Protein AF-A0A5B7V9J6-F1 (afdb_monomer)

pLDDT: mean 78.28, std 14.12, range [23.72, 97.31]

Secondary structure (DSSP, 8-state):
--GGGG--HHHHTSEEEEE---S-HHHHHH-HHHHHHHHTHHHHHHHTT--GGGEEEE-TTTT----TT---HHHHHHHHHHHTT-EEEEE-SSGGGSSSSHHHHHHHHHHHHHTT-EEE-SS-EE-TTSHHHHHHHHHHHHHHHHHHHHHHHHHHHHHHHHHHTT----PPPTTEEE-TT--EEE-S-HHHHHHHHHHHHHHHHH--HHHHHHHTTT--EEEE--SGGGTT-EEEE---HHHHHHHHT-GGGGT-EEES-EEEEEEE-TTS-EEEEEEEPPGGG-SEEETTSS--SS-HHHHHHHHHHHHHT-GGGT-----SSS-TTTTTEEETTT-PBPEEEEETTTEEEEE--HHHHTT---TT--EEEHHHHHHHHHHHHHHHTSHHHHHHHHHHHHHHHHHHHHHHHHHHHHHHHHHHHHHHHHHHHHTS-TT-HHHHHHHHHHHHHHHHHHHHHHHHHHHHHHT---PPPHHHHHHHHHHHHHHHT-TTS-HHHHHHHHHHHEEEEEEE--S-TTEEEEEEEETTS-EEEEEEEPPPPHHHHTSPPHHHHHHHHHHTTTS-HHHHHHHHHHTT-B-TTSPBP-HHHHHHHHHHTT------PPTTEEEHHHHHHHHTS-HHHHHHHHHTTSS--EEPTTS-EEEE--HHHHHHHHHHHHT-TT---------PPPTTEEEHHHHHHHHTS-HHHHHHHHHTTSS--EE-TTS-EEEE--HHHHHHHHHHHT-GGG-----TT-SPPP--TTEEEHHHHHHHHT--HHHHHHHHHTT-S-EEE-TTS-EEEE--HHHHHHHHHHHTSTT---SS-TT-SPPPHHHHTTTEEEHHHHHHHHTS-HHHHHHHHHTTSS--EEPTTS-EEEE--HHHHHHHHHHHHTSTT--------------

Solvent-accessible surface area (backbone atoms only — not comparable to full-atom values): 51611 Å² total; per-residue (Å²): 130,82,40,65,84,75,63,47,72,74,29,48,77,26,30,36,37,34,57,45,80,46,74,30,55,66,46,63,72,75,42,56,70,70,53,48,63,52,60,51,49,56,58,52,45,39,74,76,60,34,56,74,89,42,51,45,79,39,53,79,42,51,39,56,70,67,61,93,88,58,86,54,63,36,62,51,51,51,52,49,39,30,67,72,45,50,27,14,30,42,37,28,77,50,58,64,62,71,42,93,44,74,67,59,36,51,51,50,55,54,38,24,39,76,38,65,21,31,41,32,34,82,90,43,55,35,47,53,82,40,69,65,43,41,52,51,50,52,49,48,33,54,49,54,54,48,50,53,49,51,52,52,48,51,53,53,47,53,50,49,53,33,43,70,73,67,69,54,85,68,92,68,60,76,54,44,41,68,50,97,89,62,49,66,38,67,38,87,50,62,71,44,44,51,57,54,46,48,50,53,50,45,28,69,77,69,64,35,57,65,56,36,36,59,74,38,65,98,44,75,35,76,40,60,36,89,58,73,99,48,47,74,42,80,43,75,39,77,64,44,58,69,53,45,52,52,54,60,69,38,56,54,46,25,7,24,48,72,45,66,44,58,44,83,47,78,44,75,44,99,87,70,48,73,46,76,45,79,43,78,51,61,77,94,65,38,79,32,75,40,75,74,68,33,80,41,84,41,49,60,66,54,42,53,50,42,47,52,47,54,53,47,57,32,55,89,80,70,28,50,57,69,51,81,57,84,49,54,54,52,62,36,30,28,32,53,58,76,71,45,68,27,43,72,44,79,50,86,89,89,38,40,28,38,28,54,47,64,40,57,75,69,71,64,56,54,96,56,60,61,68,45,53,28,64,78,49,36,52,59,51,50,50,52,53,53,59,63,44,29,59,71,50,47,50,53,52,50,53,54,50,46,53,51,49,53,52,47,54,52,51,44,54,52,30,52,54,45,31,55,50,28,48,52,51,23,57,51,29,46,54,55,37,74,68,50,61,85,85,46,54,72,59,43,54,55,32,45,54,52,21,52,55,26,47,51,52,23,52,53,30,48,51,52,34,50,54,51,59,72,66,61,79,85,77,76,62,64,67,62,50,48,54,49,36,67,44,39,67,61,49,65,74,32,88,88,48,49,48,30,56,54,26,49,59,50,54,71,50,37,61,37,35,28,44,40,64,52,88,56,83,54,45,44,37,37,37,39,32,33,71,88,69,52,75,49,77,47,81,44,75,50,77,75,50,72,70,62,41,60,38,71,43,67,71,57,53,51,52,49,55,70,46,22,59,84,45,54,52,63,56,51,28,54,50,36,57,75,69,70,47,53,40,42,78,73,40,78,61,40,48,67,52,48,51,50,51,27,63,77,68,70,46,66,65,52,75,90,52,56,97,57,35,37,45,52,65,54,51,15,61,76,65,31,41,60,47,67,57,50,50,51,28,46,76,69,70,75,38,73,61,51,70,48,98,87,70,50,56,36,26,70,55,48,75,67,55,52,50,52,52,50,53,54,37,75,75,31,98,84,57,68,63,74,79,90,78,78,40,70,78,53,93,59,44,42,43,49,62,58,52,16,64,75,72,74,49,64,49,69,59,57,54,48,36,39,73,70,65,76,38,71,68,47,68,27,61,82,71,44,52,29,28,72,57,51,76,65,56,52,49,51,53,52,57,53,64,74,45,57,91,81,62,72,82,86,66,84,65,86,66,82,60,79,95,51,93,52,50,30,22,52,54,54,50,12,62,75,69,75,48,56,46,67,55,50,52,43,35,41,74,72,71,76,41,68,66,46,75,44,99,87,73,40,55,39,26,69,46,51,73,66,60,50,51,52,50,53,57,51,71,67,42,98,78,61,91,54,104,61,67,67,43,76,62,82,64,58,68,80,49,45,74,73,44,28,40,27,48,55,53,53,15,60,78,66,60,50,59,44,69,59,51,53,50,34,40,74,72,65,76,38,73,65,48,74,44,90,93,63,30,46,38,26,77,53,54,85,69,51,57,57,53,49,48,57,54,47,72,72,39,98,82,67,68,80,75,79,74,85,69,88,79,80,80,89,134

Foldseek 3Di:
DACLVLQDPLLQVAAEEQEDDDAAPVCVVPVVVNRVVSVCVLVVVVVSPHDSVRYHYQCQHPRDNDDPPDDDPSLVVVLVCLQVLRHSEYEDQQLLVSDPDPVSSVSSLVSCQVSNHWYDHPVHIATSVDPVSVVVSNVSNVVVVVVVVVVVVVVVVVQVVCLQVVNRDDDDFQQWDQDPVRAIAGDPDPVSLVLLLLLLVQCVVVLDLVVSLVVCVVHWHWDADCDDPRHGPIDTHRDDSVNSVVSLQDCVLQVKRFDPQKDWDWDQDPVRDIDIDIDGDDPVPGPHIHGNSYDHSDHPVSSVVSVVSVVLVPVVNLHFALDAAQQLQGSQEAAQVPRHAWHWDADPPRWIKTAPVVCVVVVNDDPQGGMATRCQPVVVLLVVLLVCLALVNVVVVVVVVVVVQVVLVVQLVVLVVQLVVLVVQLVVLVVVLVPDDPVPVVVNVVSVVSNVVSVVSNVVSVVSSVVSVVPRDDDDDPVVSSVCSVCVVVQLPDPPQGSSNSSVSSVVFWNHKYFHGDPDPQKIWIWTATPVRDIDIDIGGGPDDPCRLQDADPVLLVLLLVCFQPDQLQVSLVVCVVVVHAGSPRHRDDSVNSVVSCVVVVRHHHPPEDVQWDFLVVLCVLLQWDSVVSVVCPVVVVFDFDADPVRTTTGRDDPVSSVSVNVVQVVDPPTDRNDDDFAAQDVQKDFLVVLCVVLVHDSVVVVVCVVVVVFDWDQGRVRTTIGRDDPVSNVVVNVVVVVCVVDDPDDAAPDWDDDDPFKTFLVRLCVVLVHDSQLSVVCVVVVNWDWDQDPVRTIITGDDPVSSVVVNVQVLDLDRPGPDDQQRHWDPPVLVVQQKGTLVVLCVLLQHDSVVSVVCCVVVVFDWDQDPSRYIIGRHDPVVSVVVNVVLVPDPPDDHPDDPDPDDDDD

Structure (mmCIF, N/CA/C/O backbone):
data_AF-A0A5B7V9J6-F1
#
_entry.id   AF-A0A5B7V9J6-F1
#
loop_
_atom_site.group_PDB
_atom_site.id
_atom_site.type_symbol
_atom_site.label_atom_id
_atom_site.label_alt_id
_atom_site.label_comp_id
_atom_site.label_asym_id
_atom_site.label_entity_id
_atom_site.label_seq_id
_atom_site.pdbx_PDB_ins_code
_atom_site.Cartn_x
_atom_site.Cartn_y
_atom_site.Cartn_z
_atom_site.occupancy
_atom_site.B_iso_or_equiv
_atom_site.auth_seq_id
_atom_site.auth_comp_id
_atom_site.auth_asym_id
_atom_site.auth_atom_id
_atom_site.pdbx_PDB_model_num
ATOM 1 N N . MET A 1 1 ? -3.932 -2.310 69.032 1.00 41.50 1 MET A N 1
ATOM 2 C CA . MET A 1 1 ? -2.794 -2.583 69.937 1.00 41.50 1 MET A CA 1
ATOM 3 C C . MET A 1 1 ? -1.685 -1.616 69.567 1.00 41.50 1 MET A C 1
ATOM 5 O O . MET A 1 1 ? -1.246 -1.648 68.427 1.00 41.50 1 MET A O 1
ATOM 9 N N . ASN A 1 2 ? -1.311 -0.705 70.468 1.00 54.72 2 ASN A N 1
ATOM 10 C CA . ASN A 1 2 ? -0.288 0.308 70.199 1.00 54.72 2 ASN A CA 1
ATOM 11 C C . ASN A 1 2 ? 1.069 -0.374 69.979 1.00 54.72 2 ASN A C 1
ATOM 13 O O . ASN A 1 2 ? 1.673 -0.850 70.934 1.00 54.72 2 ASN A O 1
ATOM 17 N N . GLY A 1 3 ? 1.572 -0.378 68.742 1.00 65.38 3 GLY A N 1
ATOM 18 C CA . GLY A 1 3 ? 2.911 -0.872 68.383 1.00 65.38 3 GLY A CA 1
ATOM 19 C C . GLY A 1 3 ? 4.073 -0.052 68.965 1.00 65.38 3 GLY A C 1
ATOM 20 O O . GLY A 1 3 ? 5.215 -0.245 68.569 1.00 65.38 3 GLY A O 1
ATOM 21 N N . LEU A 1 4 ? 3.796 0.848 69.917 1.00 71.50 4 LEU A N 1
ATOM 22 C CA . LEU A 1 4 ? 4.775 1.673 70.628 1.00 71.50 4 LEU A CA 1
ATOM 23 C C . LEU A 1 4 ? 5.828 0.834 71.362 1.00 71.50 4 LEU A C 1
ATOM 25 O O . LEU A 1 4 ? 6.969 1.264 71.465 1.00 71.50 4 LEU A O 1
ATOM 29 N N . SER A 1 5 ? 5.472 -0.371 71.823 1.00 78.94 5 SER A N 1
ATOM 30 C CA . SER A 1 5 ? 6.415 -1.296 72.469 1.00 78.94 5 SER A CA 1
ATOM 31 C C . SER A 1 5 ? 7.465 -1.875 71.515 1.00 78.94 5 SER A C 1
ATOM 33 O O . SER A 1 5 ? 8.442 -2.447 71.984 1.00 78.94 5 SER A O 1
ATOM 35 N N . LYS A 1 6 ? 7.267 -1.753 70.194 1.00 84.75 6 LYS A N 1
ATOM 36 C CA . LYS A 1 6 ? 8.210 -2.216 69.161 1.00 84.75 6 LYS A CA 1
ATOM 37 C C . LYS A 1 6 ? 9.274 -1.160 68.827 1.00 84.75 6 LYS A C 1
ATOM 39 O O . LYS A 1 6 ? 10.292 -1.465 68.215 1.00 84.75 6 LYS A O 1
ATOM 44 N N . ILE A 1 7 ? 9.058 0.096 69.225 1.00 89.31 7 ILE A N 1
ATOM 45 C CA . ILE A 1 7 ? 10.002 1.191 68.985 1.00 89.31 7 ILE A CA 1
ATOM 46 C C . ILE A 1 7 ? 11.037 1.195 70.113 1.00 89.31 7 ILE A C 1
ATOM 48 O O . ILE A 1 7 ? 10.698 1.375 71.281 1.00 89.31 7 ILE A O 1
ATOM 52 N N . THR A 1 8 ? 12.309 1.014 69.763 1.00 90.06 8 THR A N 1
ATOM 53 C CA . THR A 1 8 ? 13.430 0.952 70.707 1.00 90.06 8 THR A CA 1
ATOM 54 C C . THR A 1 8 ? 14.271 2.226 70.619 1.00 90.06 8 THR A C 1
ATOM 56 O O . THR A 1 8 ? 14.117 3.031 69.698 1.00 90.06 8 THR A O 1
ATOM 59 N N . ALA A 1 9 ? 15.203 2.410 71.557 1.00 86.69 9 ALA A N 1
ATOM 60 C CA . ALA A 1 9 ? 16.173 3.504 71.480 1.00 86.69 9 ALA A CA 1
ATOM 61 C C . ALA A 1 9 ? 17.062 3.415 70.219 1.00 86.69 9 ALA A C 1
ATOM 63 O O . ALA A 1 9 ? 17.380 4.448 69.641 1.00 86.69 9 ALA A O 1
ATOM 64 N N . SER A 1 10 ? 17.379 2.197 69.753 1.00 87.50 10 SER A N 1
ATOM 65 C CA . SER A 1 10 ? 18.124 1.948 68.504 1.00 87.50 10 SER A CA 1
ATOM 66 C C . SER A 1 10 ? 17.373 2.452 67.266 1.00 87.50 10 SER A C 1
ATOM 68 O O . SER A 1 10 ? 17.977 2.982 66.335 1.00 87.50 10 SER A O 1
ATOM 70 N N . HIS A 1 11 ? 16.042 2.320 67.244 1.00 90.94 11 HIS A N 1
ATOM 71 C CA . HIS A 1 11 ? 15.214 2.855 66.158 1.00 90.94 11 HIS A CA 1
ATOM 72 C C . HIS A 1 11 ? 15.195 4.392 66.154 1.00 90.94 11 HIS A C 1
ATOM 74 O O . HIS A 1 11 ? 15.210 5.003 65.090 1.00 90.94 11 HIS A O 1
ATOM 80 N N . ARG A 1 12 ? 15.188 5.021 67.337 1.00 90.25 12 ARG A N 1
ATOM 81 C CA . ARG A 1 12 ? 15.119 6.485 67.494 1.00 90.25 12 ARG A CA 1
ATOM 82 C C . ARG A 1 12 ? 16.450 7.203 67.298 1.00 90.25 12 ARG A C 1
ATOM 84 O O . ARG A 1 12 ? 16.440 8.381 66.980 1.00 90.25 12 ARG A O 1
ATOM 91 N N . SER A 1 13 ? 17.579 6.512 67.463 1.00 89.06 13 SER A N 1
ATOM 92 C CA . SER A 1 13 ? 18.911 7.064 67.170 1.00 89.06 13 SER A CA 1
ATOM 93 C C . SER A 1 13 ? 19.246 7.094 65.673 1.00 89.06 13 SER A C 1
ATOM 95 O O . SER A 1 13 ? 20.369 7.428 65.307 1.00 89.06 13 SER A O 1
ATOM 97 N N . ARG A 1 14 ? 18.314 6.659 64.820 1.00 93.06 14 ARG A N 1
ATOM 98 C CA . ARG A 1 14 ? 18.432 6.562 63.363 1.00 93.06 14 ARG A CA 1
ATOM 99 C C . ARG A 1 14 ? 17.291 7.334 62.708 1.00 93.06 14 ARG A C 1
ATOM 101 O O . ARG A 1 14 ? 16.222 7.486 63.300 1.00 93.06 14 ARG A O 1
ATOM 108 N N . THR A 1 15 ? 17.497 7.776 61.473 1.00 94.00 15 THR A N 1
ATOM 109 C CA . THR A 1 15 ? 16.577 8.671 60.763 1.00 94.00 15 THR A CA 1
ATOM 110 C C . THR A 1 15 ? 15.190 8.044 60.578 1.00 94.00 15 THR A C 1
ATOM 112 O O . THR A 1 15 ? 15.063 6.866 60.228 1.00 94.00 15 THR A O 1
ATOM 115 N N . ALA A 1 16 ? 14.138 8.838 60.776 1.00 93.38 16 ALA A N 1
ATOM 116 C CA . ALA A 1 16 ? 12.777 8.511 60.363 1.00 93.38 16 ALA A CA 1
ATOM 117 C C . ALA A 1 16 ? 12.544 9.021 58.935 1.00 93.38 16 ALA A C 1
ATOM 119 O O . ALA A 1 16 ? 12.468 10.226 58.703 1.00 93.38 16 ALA A O 1
ATOM 120 N N . ALA A 1 17 ? 12.429 8.113 57.968 1.00 92.62 17 ALA A N 1
ATOM 121 C CA . ALA A 1 17 ? 12.239 8.461 56.565 1.00 92.62 17 ALA A CA 1
ATOM 122 C C . ALA A 1 17 ? 10.749 8.463 56.194 1.00 92.62 17 ALA A C 1
ATOM 124 O O . ALA A 1 17 ? 10.081 7.432 56.252 1.00 92.62 17 ALA A O 1
ATOM 125 N N . ILE A 1 18 ? 10.223 9.605 55.764 1.00 90.62 18 ILE A N 1
ATOM 126 C CA . ILE A 1 18 ? 8.849 9.769 55.286 1.00 90.62 18 ILE A CA 1
ATOM 127 C C . ILE A 1 18 ? 8.872 9.790 53.765 1.00 90.62 18 ILE A C 1
ATOM 129 O O . ILE A 1 18 ? 9.387 10.726 53.154 1.00 90.62 18 ILE A O 1
ATOM 133 N N . TYR A 1 19 ? 8.293 8.768 53.140 1.00 86.94 19 TYR A N 1
ATOM 134 C CA . TYR A 1 19 ? 8.228 8.685 51.684 1.00 86.94 19 TYR A CA 1
ATOM 135 C C . TYR A 1 19 ? 6.862 9.135 51.175 1.00 86.94 19 TYR A C 1
ATOM 137 O O . TYR A 1 19 ? 5.850 8.455 51.370 1.00 86.94 19 TYR A O 1
ATOM 145 N N . LEU A 1 20 ? 6.841 10.275 50.483 1.00 82.06 20 LEU A N 1
ATOM 146 C CA . LEU A 1 20 ? 5.620 10.838 49.917 1.00 82.06 20 LEU A CA 1
ATOM 147 C C . LEU A 1 20 ? 5.392 10.315 48.499 1.00 82.06 20 LEU A C 1
ATOM 149 O O . LEU A 1 20 ? 6.295 10.254 47.661 1.00 82.06 20 LEU A O 1
ATOM 153 N N . ARG A 1 21 ? 4.140 9.965 48.197 1.00 72.38 21 ARG A N 1
ATOM 154 C CA . ARG A 1 21 ? 3.742 9.442 46.891 1.00 72.38 21 ARG A CA 1
ATOM 155 C C . ARG A 1 21 ? 2.374 9.957 46.462 1.00 72.38 21 ARG A C 1
ATOM 157 O O . ARG A 1 21 ? 1.353 9.666 47.081 1.00 72.38 21 ARG A O 1
ATOM 164 N N . GLN A 1 22 ? 2.336 10.568 45.278 1.00 64.25 22 GLN A N 1
ATOM 165 C CA . GLN A 1 22 ? 1.100 10.842 44.542 1.00 64.25 22 GLN A CA 1
ATOM 166 C C . GLN A 1 22 ? 1.241 10.550 43.048 1.00 64.25 22 GLN A C 1
ATOM 168 O O . GLN A 1 22 ? 2.258 10.844 42.415 1.00 64.25 22 GLN A O 1
ATOM 173 N N . SER A 1 23 ? 0.205 9.952 42.461 1.00 54.88 23 SER A N 1
ATOM 174 C CA . SER A 1 23 ? 0.151 9.671 41.029 1.00 54.88 23 SER A CA 1
ATOM 175 C C . SER A 1 23 ? -0.310 10.900 40.249 1.00 54.88 23 SER A C 1
ATOM 177 O O . SER A 1 23 ? -1.415 11.364 40.430 1.00 54.88 23 SER A O 1
ATOM 179 N N . THR A 1 24 ? 0.480 11.356 39.278 1.00 51.81 24 THR A N 1
ATOM 180 C CA . THR A 1 24 ? 0.131 12.394 38.280 1.00 51.81 24 THR A CA 1
ATOM 181 C C . THR A 1 24 ? 0.042 13.842 38.780 1.00 51.81 24 THR A C 1
ATOM 183 O O . THR A 1 24 ? -0.573 14.155 39.790 1.00 51.81 24 THR A O 1
ATOM 186 N N . TYR A 1 25 ? 0.609 14.744 37.977 1.00 49.00 25 TYR A N 1
ATOM 187 C CA . TYR A 1 25 ? 0.617 16.197 38.182 1.00 49.00 25 TYR A CA 1
ATOM 188 C C . TYR A 1 25 ? -0.784 16.817 38.370 1.00 49.00 25 TYR A C 1
ATOM 190 O O . TYR A 1 25 ? -0.933 17.800 39.084 1.00 49.00 25 TYR A O 1
ATOM 198 N N . VAL A 1 26 ? -1.823 16.221 37.771 1.00 46.16 26 VAL A N 1
ATOM 199 C CA . VAL A 1 26 ? -3.218 16.685 37.901 1.00 46.16 26 VAL A CA 1
ATOM 200 C C . VAL A 1 26 ? -3.770 16.421 39.307 1.00 46.16 26 VAL A C 1
ATOM 202 O O . VAL A 1 26 ? -4.406 17.294 39.882 1.00 46.16 26 VAL A O 1
ATOM 205 N N . GLN A 1 27 ? -3.468 15.264 39.909 1.00 50.22 27 GLN A N 1
ATOM 206 C CA . GLN A 1 27 ? -3.913 14.966 41.277 1.00 50.22 27 GLN A CA 1
ATOM 207 C C . GLN A 1 27 ? -3.207 15.842 42.319 1.00 50.22 27 GLN A C 1
ATOM 209 O O . GLN A 1 27 ? -3.835 16.210 43.302 1.00 50.22 27 GLN A O 1
ATOM 214 N N . VAL A 1 28 ? -1.948 16.229 42.076 1.00 52.94 28 VAL A N 1
ATOM 215 C CA . VAL A 1 28 ? -1.201 17.152 42.953 1.00 52.94 28 VAL A CA 1
ATOM 216 C C . VAL A 1 28 ? -1.856 18.538 42.995 1.00 52.94 28 VAL A C 1
ATOM 218 O O . VAL A 1 28 ? -1.821 19.200 44.027 1.00 52.94 28 VAL A O 1
ATOM 221 N N . ARG A 1 29 ? -2.469 18.976 41.885 1.00 51.28 29 ARG A N 1
ATOM 222 C CA . ARG A 1 29 ? -3.111 20.294 41.790 1.00 51.28 29 ARG A CA 1
ATOM 223 C C . ARG A 1 29 ? -4.517 20.325 42.389 1.00 51.28 29 ARG A C 1
ATOM 225 O O . ARG A 1 29 ? -4.880 21.324 42.997 1.00 51.28 29 ARG A O 1
ATOM 232 N N . ASP A 1 30 ? -5.282 19.247 42.217 1.00 45.06 30 ASP A N 1
ATOM 233 C CA . ASP A 1 30 ? -6.715 19.238 42.531 1.00 45.06 30 ASP A CA 1
ATOM 234 C C . ASP A 1 30 ? -7.055 18.515 43.861 1.00 45.06 30 ASP A C 1
ATOM 236 O O . ASP A 1 30 ? -8.147 18.711 44.385 1.00 45.06 30 ASP A O 1
ATOM 240 N N . ASN A 1 31 ? -6.139 17.724 44.451 1.00 54.91 31 ASN A N 1
ATOM 241 C CA . ASN A 1 31 ? -6.349 16.989 45.717 1.00 54.91 31 ASN A CA 1
ATOM 242 C C . ASN A 1 31 ? -5.360 17.409 46.826 1.00 54.91 31 ASN A C 1
ATOM 244 O O . ASN A 1 31 ? -4.574 16.596 47.321 1.00 54.91 31 ASN A O 1
ATOM 248 N N . THR A 1 32 ? -5.412 18.674 47.242 1.00 59.38 32 THR A N 1
ATOM 249 C CA . THR A 1 32 ? -4.525 19.264 48.268 1.00 59.38 32 THR A CA 1
ATOM 250 C C . THR A 1 32 ? -4.580 18.544 49.624 1.00 59.38 32 THR A C 1
ATOM 252 O O . THR A 1 32 ? -3.539 18.298 50.229 1.00 59.38 32 THR A O 1
ATOM 255 N N . GLU A 1 33 ? -5.764 18.105 50.056 1.00 60.53 33 GLU A N 1
ATOM 256 C CA . GLU A 1 33 ? -5.995 17.363 51.311 1.00 60.53 33 GLU A CA 1
ATOM 257 C C . GLU A 1 33 ? -5.202 16.048 51.406 1.00 60.53 33 GLU A C 1
ATOM 259 O O . GLU A 1 33 ? -4.661 15.696 52.453 1.00 60.53 33 GLU A O 1
ATOM 264 N N . SER A 1 34 ? -5.077 15.310 50.298 1.00 65.88 34 SER A N 1
ATOM 265 C CA . SER A 1 34 ? -4.319 14.053 50.287 1.00 65.88 34 SER A CA 1
ATOM 266 C C . SER A 1 34 ? -2.811 14.280 50.354 1.00 65.88 34 SER A C 1
ATOM 268 O O . SER A 1 34 ? -2.088 13.351 50.715 1.00 65.88 34 SER A O 1
ATOM 270 N N . THR A 1 35 ? -2.333 15.455 49.945 1.00 69.94 35 THR A N 1
ATOM 271 C CA . THR A 1 35 ? -0.920 15.835 50.034 1.00 69.94 35 THR A CA 1
ATOM 272 C C . THR A 1 35 ? -0.595 16.228 51.467 1.00 69.94 35 THR A C 1
ATOM 274 O O . THR A 1 35 ? 0.368 15.716 52.030 1.00 69.94 35 THR A O 1
ATOM 277 N N . LEU A 1 36 ? -1.455 17.049 52.078 1.00 73.75 36 LEU A N 1
ATOM 278 C CA . LEU A 1 36 ? -1.339 17.488 53.469 1.00 73.75 36 LEU A CA 1
ATOM 279 C C . LEU A 1 36 ? -1.253 16.297 54.432 1.00 73.75 36 LEU A C 1
ATOM 281 O O . LEU A 1 36 ? -0.270 16.183 55.153 1.00 73.75 36 LEU A O 1
ATOM 285 N N . ARG A 1 37 ? -2.157 15.313 54.311 1.00 74.88 37 ARG A N 1
ATOM 286 C CA . ARG A 1 37 ? -2.121 14.090 55.140 1.00 74.88 37 ARG A CA 1
ATOM 287 C C . ARG A 1 37 ? -0.823 13.284 55.054 1.00 74.88 37 ARG A C 1
ATOM 289 O O . ARG A 1 37 ? -0.532 12.513 55.960 1.00 74.88 37 ARG A O 1
ATOM 296 N N . GLN A 1 38 ? -0.080 13.381 53.950 1.00 74.69 38 GLN A N 1
ATOM 297 C CA . GLN A 1 38 ? 1.210 12.697 53.833 1.00 74.69 38 GLN A CA 1
ATOM 298 C C . GLN A 1 38 ? 2.328 13.494 54.510 1.00 74.69 38 GLN A C 1
ATOM 300 O O . GLN A 1 38 ? 3.193 12.891 55.136 1.00 74.69 38 GLN A O 1
ATOM 305 N N . TYR A 1 39 ? 2.297 14.828 54.422 1.00 82.38 39 TYR A N 1
ATOM 306 C CA . TYR A 1 39 ? 3.229 15.687 55.158 1.00 82.38 39 TYR A CA 1
ATOM 307 C C . TYR A 1 39 ? 2.972 15.644 56.676 1.00 82.38 39 TYR A C 1
ATOM 309 O O . TYR A 1 39 ? 3.931 15.675 57.442 1.00 82.38 39 TYR A O 1
ATOM 317 N N . ASP A 1 40 ? 1.726 15.442 57.117 1.00 85.12 40 ASP A N 1
ATOM 318 C CA . ASP A 1 40 ? 1.368 15.270 58.538 1.00 85.12 40 ASP A CA 1
ATOM 319 C C . ASP A 1 40 ? 2.024 14.035 59.196 1.00 85.12 40 ASP A C 1
ATOM 321 O O . ASP A 1 40 ? 2.082 13.929 60.422 1.00 85.12 40 ASP A O 1
ATOM 325 N N . LEU A 1 41 ? 2.587 13.105 58.408 1.00 86.38 41 LEU A N 1
ATOM 326 C CA . LEU A 1 41 ? 3.389 11.992 58.934 1.00 86.38 41 LEU A CA 1
ATOM 327 C C . LEU A 1 41 ? 4.660 12.469 59.657 1.00 86.38 41 LEU A C 1
ATOM 329 O O . LEU A 1 41 ? 5.204 11.716 60.465 1.00 86.38 41 LEU A O 1
ATOM 333 N N . VAL A 1 42 ? 5.108 13.708 59.413 1.00 88.31 42 VAL A N 1
ATOM 334 C CA . VAL A 1 42 ? 6.193 14.354 60.170 1.00 88.31 42 VAL A CA 1
ATOM 335 C C . VAL A 1 42 ? 5.806 14.490 61.635 1.00 88.31 42 VAL A C 1
ATOM 337 O O . VAL A 1 42 ? 6.553 14.043 62.505 1.00 88.31 42 VAL A O 1
ATOM 340 N N . GLU A 1 43 ? 4.615 15.023 61.914 1.00 89.12 43 GLU A N 1
ATOM 341 C CA . GLU A 1 43 ? 4.129 15.155 63.290 1.00 89.12 43 GLU A CA 1
ATOM 342 C C . GLU A 1 43 ? 3.983 13.782 63.936 1.00 89.12 43 GLU A C 1
ATOM 344 O O . GLU A 1 43 ? 4.369 13.588 65.088 1.00 89.12 43 GLU A O 1
ATOM 349 N N . ARG A 1 44 ? 3.537 12.786 63.163 1.00 86.31 44 ARG A N 1
ATOM 350 C CA . ARG A 1 44 ? 3.428 11.417 63.659 1.00 86.31 44 ARG A CA 1
ATOM 351 C C . ARG A 1 44 ? 4.782 10.813 64.042 1.00 86.31 44 ARG A C 1
ATOM 353 O O . ARG A 1 44 ? 4.861 10.119 65.052 1.00 86.31 44 ARG A O 1
ATOM 360 N N . ALA A 1 45 ? 5.840 11.052 63.270 1.00 88.56 45 ALA A N 1
ATOM 361 C CA . ALA A 1 45 ? 7.184 10.591 63.621 1.00 88.56 45 ALA A CA 1
ATOM 362 C C . ALA A 1 45 ? 7.680 11.249 64.922 1.00 88.56 45 ALA A C 1
ATOM 364 O O . ALA A 1 45 ? 8.212 10.564 65.799 1.00 88.56 45 ALA A O 1
ATOM 365 N N . VAL A 1 46 ? 7.422 12.549 65.091 1.00 90.44 46 VAL A N 1
ATOM 366 C CA . VAL A 1 46 ? 7.774 13.293 66.311 1.00 90.44 46 VAL A CA 1
ATOM 367 C C . VAL A 1 46 ? 7.003 12.772 67.530 1.00 90.44 46 VAL A C 1
ATOM 369 O O . VAL A 1 46 ? 7.606 12.499 68.566 1.00 90.44 46 VAL A O 1
ATOM 372 N N . GLU A 1 47 ? 5.694 12.532 67.407 1.00 88.38 47 GLU A N 1
ATOM 373 C CA . GLU A 1 47 ? 4.868 11.928 68.469 1.00 88.38 47 GLU A CA 1
ATOM 374 C C . GLU A 1 47 ? 5.382 10.554 68.923 1.00 88.38 47 GLU A C 1
ATOM 376 O O . GLU A 1 47 ? 5.244 10.180 70.090 1.00 88.38 47 GLU A O 1
ATOM 381 N N . LEU A 1 48 ? 5.968 9.781 68.006 1.00 87.19 48 LEU A N 1
ATOM 382 C CA . LEU A 1 48 ? 6.518 8.456 68.293 1.00 87.19 48 LEU A CA 1
ATOM 383 C C . LEU A 1 48 ? 7.939 8.500 68.892 1.00 87.19 48 LEU A C 1
ATOM 385 O O . LEU A 1 48 ? 8.467 7.454 69.302 1.00 87.19 48 LEU A O 1
ATOM 389 N N . GLY A 1 49 ? 8.521 9.696 69.020 1.00 86.62 49 GLY A N 1
ATOM 390 C CA . GLY A 1 49 ? 9.744 9.969 69.774 1.00 86.62 49 GLY A CA 1
ATOM 391 C C . GLY A 1 49 ? 11.007 10.184 68.940 1.00 86.62 49 GLY A C 1
ATOM 392 O O . GLY A 1 49 ? 12.093 10.077 69.506 1.00 86.62 49 GLY A O 1
ATOM 393 N N . TRP A 1 50 ? 10.894 10.453 67.635 1.00 93.00 50 TRP A N 1
ATOM 394 C CA . TRP A 1 50 ? 12.020 10.943 66.828 1.00 93.00 50 TRP A CA 1
ATOM 395 C C . TRP A 1 50 ? 12.196 12.455 67.008 1.00 93.00 50 TRP A C 1
ATOM 397 O O . TRP A 1 50 ? 11.211 13.193 67.066 1.00 93.00 50 TRP A O 1
ATOM 407 N N . ALA A 1 51 ? 13.444 12.924 67.089 1.00 89.12 51 ALA A N 1
ATOM 408 C CA . ALA A 1 51 ? 13.731 14.355 67.059 1.00 89.12 51 ALA A CA 1
ATOM 409 C C . ALA A 1 51 ? 13.423 14.909 65.661 1.00 89.12 51 ALA A C 1
ATOM 411 O O . ALA A 1 51 ? 13.557 14.199 64.664 1.00 89.12 51 ALA A O 1
ATOM 412 N N . ARG A 1 52 ? 12.977 16.165 65.563 1.00 88.88 52 ARG A N 1
ATOM 413 C CA . ARG A 1 52 ? 12.488 16.715 64.286 1.00 88.88 52 ARG A CA 1
ATOM 414 C C . ARG A 1 52 ? 13.609 16.828 63.249 1.00 88.88 52 ARG A C 1
ATOM 416 O O . ARG A 1 52 ? 13.354 16.676 62.061 1.00 88.88 52 ARG A O 1
ATOM 423 N N . GLU A 1 53 ? 14.831 17.064 63.707 1.00 88.69 53 GLU A N 1
ATOM 424 C CA . GLU A 1 53 ? 16.069 17.066 62.925 1.00 88.69 53 GLU A CA 1
ATOM 425 C C . GLU A 1 53 ? 16.430 15.693 62.334 1.00 88.69 53 GLU A C 1
ATOM 427 O O . GLU A 1 53 ? 17.071 15.639 61.287 1.00 88.69 53 GLU A O 1
ATOM 432 N N . ASP A 1 54 ? 15.955 14.603 62.943 1.00 90.19 54 ASP A N 1
ATOM 433 C CA . ASP A 1 54 ? 16.184 13.225 62.493 1.00 90.19 54 ASP A CA 1
ATOM 434 C C . ASP A 1 54 ? 15.048 12.705 61.592 1.00 90.19 54 ASP A C 1
ATOM 436 O O . ASP A 1 54 ? 14.999 11.516 61.265 1.00 90.19 54 ASP A O 1
ATOM 440 N N . VAL A 1 55 ? 14.116 13.572 61.179 1.00 91.25 55 VAL A N 1
ATOM 441 C CA . VAL A 1 55 ? 13.024 13.236 60.255 1.00 91.25 55 VAL A CA 1
ATOM 442 C C . VAL A 1 55 ? 13.372 13.704 58.840 1.00 91.25 55 VAL A C 1
ATOM 444 O O . VAL A 1 55 ? 13.449 14.899 58.561 1.00 91.25 55 VAL A O 1
ATOM 447 N N . LEU A 1 56 ? 13.521 12.756 57.913 1.00 91.75 56 LEU A N 1
ATOM 448 C CA . LEU A 1 56 ? 13.786 13.020 56.499 1.00 91.75 56 LEU A CA 1
ATOM 449 C C . LEU A 1 56 ? 12.509 12.864 55.670 1.00 91.75 56 LEU A C 1
ATOM 451 O O . LEU A 1 56 ? 11.925 11.785 55.625 1.00 91.75 56 LEU A O 1
ATOM 455 N N . VAL A 1 57 ? 12.122 13.903 54.929 1.00 89.19 57 VAL A N 1
ATOM 456 C CA . VAL A 1 57 ? 11.013 13.837 53.964 1.00 89.19 57 VAL A CA 1
ATOM 457 C C . VAL A 1 57 ? 11.558 13.626 52.553 1.00 89.19 57 VAL A C 1
ATOM 459 O O . VAL A 1 57 ? 12.349 14.422 52.056 1.00 89.19 57 VAL A O 1
ATOM 462 N N . ILE A 1 58 ? 11.110 12.558 51.893 1.00 86.88 58 ILE A N 1
ATOM 463 C CA . ILE A 1 58 ? 11.476 12.211 50.519 1.00 86.88 58 ILE A CA 1
ATOM 464 C C . ILE A 1 58 ? 10.267 12.457 49.614 1.00 86.88 58 ILE A C 1
ATOM 466 O O . ILE A 1 58 ? 9.337 11.648 49.558 1.00 86.88 58 ILE A O 1
ATOM 470 N N . ASP A 1 59 ? 10.295 13.566 48.876 1.00 81.44 59 ASP A N 1
ATOM 471 C CA . ASP A 1 59 ? 9.202 14.025 48.008 1.00 81.44 59 ASP A CA 1
ATOM 472 C C . ASP A 1 59 ? 9.589 14.139 46.518 1.00 81.44 59 ASP A C 1
ATOM 474 O O . ASP A 1 59 ? 8.761 14.472 45.667 1.00 81.44 59 ASP A O 1
ATOM 478 N N . ALA A 1 60 ? 10.818 13.736 46.173 1.00 77.38 60 ALA A N 1
ATOM 479 C CA . ALA A 1 60 ? 11.385 13.764 44.819 1.00 77.38 60 ALA A CA 1
ATOM 480 C C . ALA A 1 60 ? 10.594 12.955 43.760 1.00 77.38 60 ALA A C 1
ATOM 482 O O . ALA A 1 60 ? 10.847 13.065 42.554 1.00 77.38 60 ALA A O 1
ATOM 483 N N . ASP A 1 61 ? 9.636 12.127 44.191 1.00 72.31 61 ASP A N 1
ATOM 484 C CA . ASP A 1 61 ? 8.764 11.325 43.330 1.00 72.31 61 ASP A CA 1
ATOM 485 C C . ASP A 1 61 ? 7.322 11.880 43.201 1.00 72.31 61 ASP A C 1
ATOM 487 O O . ASP A 1 61 ? 6.492 11.266 42.515 1.00 72.31 61 ASP A O 1
ATOM 491 N N . LEU A 1 62 ? 7.010 13.050 43.780 1.00 69.44 62 LEU A N 1
ATOM 492 C CA . LEU A 1 62 ? 5.708 13.716 43.626 1.00 69.44 62 LEU A CA 1
ATOM 493 C C . LEU A 1 62 ? 5.436 14.128 42.168 1.00 69.44 62 LEU A C 1
ATOM 495 O O . LEU A 1 62 ? 6.305 14.598 41.438 1.00 69.44 62 LEU A O 1
ATOM 499 N N . GLY A 1 63 ? 4.198 13.922 41.703 1.00 54.91 63 GLY A N 1
ATOM 500 C CA . GLY A 1 63 ? 3.757 14.331 40.361 1.00 54.91 63 GLY A CA 1
ATOM 501 C C . GLY A 1 63 ? 4.361 13.537 39.190 1.00 54.91 63 GLY A C 1
ATOM 502 O O . GLY A 1 63 ? 3.959 13.739 38.039 1.00 54.91 63 GLY A O 1
ATOM 503 N N . ARG A 1 64 ? 5.268 12.581 39.438 1.00 58.19 64 ARG A N 1
ATOM 504 C CA . ARG A 1 64 ? 5.941 11.801 38.385 1.00 58.19 64 ARG A CA 1
ATOM 505 C C . ARG A 1 64 ? 5.091 10.614 37.923 1.00 58.19 64 ARG A C 1
ATOM 507 O O . ARG A 1 64 ? 5.098 9.526 38.502 1.00 58.19 64 ARG A O 1
ATOM 514 N N . SER A 1 65 ? 4.395 10.769 36.792 1.00 49.66 65 SER A N 1
ATOM 515 C CA . SER A 1 65 ? 3.728 9.651 36.106 1.00 49.66 65 SER A CA 1
ATOM 516 C C . SER A 1 65 ? 4.728 8.829 35.279 1.00 49.66 65 SER A C 1
ATOM 518 O O . SER A 1 65 ? 4.781 8.903 34.053 1.00 49.66 65 SER A O 1
ATOM 520 N N . ALA A 1 66 ? 5.553 8.028 35.938 1.00 46.84 66 ALA A N 1
ATOM 521 C CA . ALA A 1 66 ? 6.483 7.144 35.244 1.00 46.84 66 ALA A CA 1
ATOM 522 C C . ALA A 1 66 ? 5.731 5.998 34.534 1.00 46.84 66 ALA A C 1
ATOM 524 O O . ALA A 1 66 ? 5.008 5.243 35.181 1.00 46.84 66 ALA A O 1
ATOM 525 N N . LYS A 1 67 ? 5.883 5.825 33.218 1.00 47.47 67 LYS A N 1
ATOM 526 C CA . LYS A 1 67 ? 5.619 4.532 32.551 1.00 47.47 67 LYS A CA 1
ATOM 527 C C . LYS A 1 67 ? 6.739 3.548 32.949 1.00 47.47 67 LYS A C 1
ATOM 529 O O . LYS A 1 67 ? 7.765 3.988 33.462 1.00 47.47 67 LYS A O 1
ATOM 534 N N . PHE A 1 68 ? 6.530 2.236 32.786 1.00 42.44 68 PHE A N 1
ATOM 535 C CA . PHE A 1 68 ? 7.540 1.201 33.095 1.00 42.44 68 PHE A CA 1
ATOM 536 C C . PHE A 1 68 ? 8.937 1.625 32.590 1.00 42.44 68 PHE A C 1
ATOM 538 O O . PHE A 1 68 ? 9.070 1.910 31.401 1.00 42.44 68 PHE A O 1
ATOM 545 N N . GLY A 1 69 ? 9.937 1.683 33.482 1.00 46.06 69 GLY A N 1
ATOM 546 C CA . GLY A 1 69 ? 11.334 2.004 33.146 1.00 46.06 69 GLY A CA 1
ATOM 547 C C . GLY A 1 69 ? 11.844 3.412 33.497 1.00 46.06 69 GLY A C 1
ATOM 548 O O . GLY A 1 69 ? 12.992 3.706 33.200 1.00 46.06 69 GLY A O 1
ATOM 549 N N . SER A 1 70 ? 11.051 4.291 34.121 1.00 53.19 70 SER A N 1
ATOM 550 C CA . SER A 1 70 ? 11.593 5.547 34.675 1.00 53.19 70 SER A CA 1
ATOM 551 C C . SER A 1 70 ? 12.156 5.306 36.073 1.00 53.19 70 SER A C 1
ATOM 553 O O . SER A 1 70 ? 11.414 4.905 36.971 1.00 53.19 70 SER A O 1
ATOM 555 N N . GLU A 1 71 ? 13.443 5.601 36.252 1.00 57.03 71 GLU A N 1
ATOM 556 C CA . GLU A 1 71 ? 14.124 5.553 37.545 1.00 57.03 71 GLU A CA 1
ATOM 557 C C . GLU A 1 71 ? 13.467 6.527 38.536 1.00 57.03 71 GLU A C 1
ATOM 559 O O . G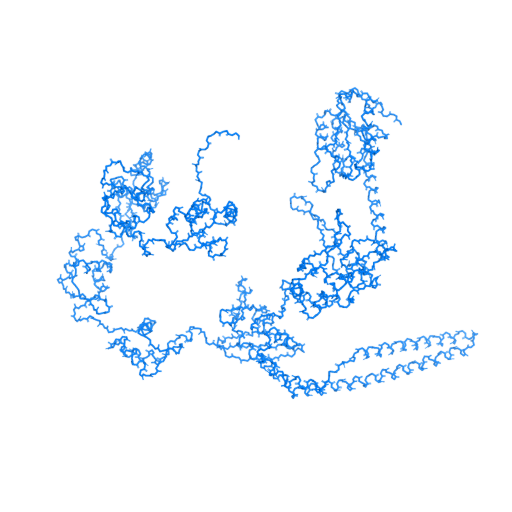LU A 1 71 ? 13.303 7.721 38.258 1.00 57.03 71 GLU A O 1
ATOM 564 N N . ARG A 1 72 ? 13.035 5.986 39.678 1.00 70.06 72 ARG A N 1
ATOM 565 C CA . ARG A 1 72 ? 12.515 6.739 40.822 1.00 70.06 72 ARG A CA 1
ATOM 566 C C . ARG A 1 72 ? 13.674 7.031 41.749 1.00 70.06 72 ARG A C 1
ATOM 568 O O . ARG A 1 72 ? 14.141 6.124 42.430 1.00 70.06 72 ARG A O 1
ATOM 575 N N . LEU A 1 73 ? 14.169 8.260 41.691 1.00 73.62 73 LEU A N 1
ATOM 576 C CA . LEU A 1 73 ? 15.338 8.663 42.463 1.00 73.62 73 LEU A CA 1
ATOM 577 C C . LEU A 1 73 ? 14.998 8.629 43.958 1.00 73.62 73 LEU A C 1
ATOM 579 O O . LEU A 1 73 ? 15.643 7.885 44.679 1.00 73.62 73 LEU A O 1
ATOM 583 N N . GLY A 1 74 ? 13.870 9.220 44.379 1.00 81.25 74 GLY A N 1
ATOM 584 C CA . GLY A 1 74 ? 13.462 9.228 45.790 1.00 81.25 74 GLY A CA 1
ATOM 585 C C . GLY A 1 74 ? 13.274 7.832 46.399 1.00 81.25 74 GLY A C 1
ATOM 586 O O . GLY A 1 74 ? 13.760 7.559 47.491 1.00 81.25 74 GLY A O 1
ATOM 587 N N . PHE A 1 75 ? 12.623 6.902 45.689 1.00 82.69 75 PHE A N 1
ATOM 588 C CA . PHE A 1 75 ? 12.505 5.518 46.178 1.00 82.69 75 PHE A CA 1
ATOM 589 C C . PHE A 1 75 ? 13.852 4.780 46.220 1.00 82.69 75 PHE A C 1
ATOM 591 O O . PHE A 1 75 ? 14.086 3.983 47.124 1.00 82.69 75 PHE A O 1
ATOM 598 N N . ARG A 1 76 ? 14.740 5.015 45.245 1.00 83.44 76 ARG A N 1
ATOM 599 C CA . ARG A 1 76 ? 16.091 4.435 45.264 1.00 83.44 76 ARG A CA 1
ATOM 600 C C . ARG A 1 76 ? 16.904 4.972 46.435 1.00 83.44 76 ARG A C 1
ATOM 602 O O . ARG A 1 76 ? 17.584 4.178 47.075 1.00 83.44 76 ARG A O 1
ATOM 609 N N . ASP A 1 77 ? 16.795 6.265 46.715 1.00 85.00 77 ASP A N 1
ATOM 610 C CA . ASP A 1 77 ? 17.481 6.924 47.824 1.00 85.00 77 ASP A CA 1
ATOM 611 C C . ASP A 1 77 ? 16.982 6.374 49.166 1.00 85.00 77 ASP A C 1
ATOM 613 O O . ASP A 1 77 ? 17.794 5.988 50.003 1.00 85.00 77 ASP A O 1
ATOM 617 N N . LEU A 1 78 ? 15.663 6.201 49.325 1.00 87.75 78 LEU A N 1
ATOM 618 C CA . LEU A 1 78 ? 15.072 5.531 50.488 1.00 87.75 78 LEU A CA 1
ATOM 619 C C . LEU A 1 78 ? 15.643 4.120 50.681 1.00 87.75 78 LEU A C 1
ATOM 621 O O . LEU A 1 78 ? 16.106 3.772 51.763 1.00 87.75 78 LEU A O 1
ATOM 625 N N . VAL A 1 79 ? 15.615 3.299 49.627 1.00 87.44 79 VAL A N 1
ATOM 626 C CA . VAL A 1 79 ? 16.130 1.924 49.681 1.00 87.44 79 VAL A CA 1
ATOM 627 C C . VAL A 1 79 ? 17.626 1.915 50.009 1.00 87.44 79 VAL A C 1
ATOM 629 O O . VAL A 1 79 ? 18.062 1.071 50.784 1.00 87.44 79 VAL A O 1
ATOM 632 N N . ALA A 1 80 ? 18.407 2.850 49.463 1.00 87.69 80 ALA A N 1
ATOM 633 C CA . ALA A 1 80 ? 19.835 2.965 49.740 1.00 87.69 80 ALA A CA 1
ATOM 634 C C . ALA A 1 80 ? 20.116 3.307 51.211 1.00 87.69 80 ALA A C 1
ATOM 636 O O . ALA A 1 80 ? 20.942 2.643 51.830 1.00 87.69 80 ALA A O 1
ATOM 637 N N . GLN A 1 81 ? 19.398 4.269 51.793 1.00 87.81 81 GLN A N 1
ATOM 638 C CA . GLN A 1 81 ? 19.561 4.636 53.205 1.00 87.81 81 GLN A CA 1
ATOM 639 C C . GLN A 1 81 ? 19.123 3.505 54.150 1.00 87.81 81 GLN A C 1
ATOM 641 O O . GLN A 1 81 ? 19.778 3.241 55.159 1.00 87.81 81 GLN A O 1
ATOM 646 N N . VAL A 1 82 ? 18.064 2.765 53.793 1.00 89.56 82 VAL A N 1
ATOM 647 C CA . VAL A 1 82 ? 17.661 1.550 54.521 1.00 89.56 82 VAL A CA 1
ATOM 648 C C . VAL A 1 82 ? 18.746 0.474 54.430 1.00 89.56 82 VAL A C 1
ATOM 650 O O . VAL A 1 82 ? 19.046 -0.142 55.447 1.00 89.56 82 VAL A O 1
ATOM 653 N N . CYS A 1 83 ? 19.369 0.265 53.261 1.00 88.50 83 CYS A N 1
ATOM 654 C CA . CYS A 1 83 ? 20.495 -0.668 53.096 1.00 88.50 83 CYS A CA 1
ATOM 655 C C . CYS A 1 83 ? 21.719 -0.285 53.936 1.00 88.50 83 CYS A C 1
ATOM 657 O O . CYS A 1 83 ? 22.423 -1.171 54.414 1.00 88.50 83 CYS A O 1
ATOM 659 N N . LEU A 1 84 ? 21.995 1.015 54.081 1.00 89.81 84 LEU A N 1
ATOM 660 C CA . LEU A 1 84 ? 23.109 1.530 54.881 1.00 89.81 84 LEU A CA 1
ATOM 661 C C . LEU A 1 84 ? 22.843 1.438 56.394 1.00 89.81 84 LEU A C 1
ATOM 663 O O . LEU A 1 84 ? 23.759 1.644 57.184 1.00 89.81 84 LEU A O 1
ATOM 667 N N . GLY A 1 85 ? 21.614 1.102 56.802 1.00 88.44 85 GLY A N 1
ATOM 668 C CA . GLY A 1 85 ? 21.217 1.022 58.208 1.00 88.44 85 GLY A CA 1
ATOM 669 C C . GLY A 1 85 ? 21.037 2.386 58.877 1.00 88.44 85 GLY A C 1
ATOM 670 O O . GLY A 1 85 ? 20.935 2.452 60.098 1.00 88.44 85 GLY A O 1
ATOM 671 N N . GLU A 1 86 ? 20.976 3.465 58.095 1.00 91.56 86 GLU A N 1
ATOM 672 C CA . GLU A 1 86 ? 20.826 4.845 58.579 1.00 91.56 86 GLU A CA 1
ATOM 673 C C . GLU A 1 86 ? 19.381 5.166 58.985 1.00 91.56 86 GLU A C 1
ATOM 675 O O . GLU A 1 86 ? 19.134 6.081 59.768 1.00 91.56 86 GLU A O 1
ATOM 680 N N . VAL A 1 87 ? 18.421 4.387 58.478 1.00 93.62 87 VAL A N 1
ATOM 681 C CA . VAL A 1 87 ? 16.986 4.570 58.718 1.00 93.62 87 VAL A CA 1
ATOM 682 C C . VAL A 1 87 ? 16.510 3.629 59.819 1.00 93.62 87 VAL A C 1
ATOM 684 O O . VAL A 1 87 ? 16.670 2.414 59.717 1.00 93.62 87 VAL A O 1
ATOM 687 N N . GLY A 1 88 ? 15.894 4.188 60.861 1.00 90.31 88 GLY A N 1
ATOM 688 C CA . GLY A 1 88 ? 15.291 3.430 61.961 1.00 90.31 88 GLY A CA 1
ATOM 689 C C . GLY A 1 88 ? 13.807 3.131 61.749 1.00 90.31 88 GLY A C 1
ATOM 690 O O . GLY A 1 88 ? 13.296 2.137 62.265 1.00 90.31 88 GLY A O 1
ATOM 691 N N . ALA A 1 89 ? 13.110 3.963 60.969 1.00 93.25 89 ALA A N 1
ATOM 692 C CA . ALA A 1 89 ? 11.719 3.737 60.589 1.00 93.25 89 ALA A CA 1
ATOM 693 C C . ALA A 1 89 ? 11.368 4.399 59.249 1.00 93.25 89 ALA A C 1
ATOM 695 O O . ALA A 1 89 ? 11.792 5.518 58.966 1.00 93.25 89 ALA A O 1
ATOM 696 N N . VAL A 1 90 ? 10.548 3.720 58.446 1.00 92.62 90 VAL A N 1
ATOM 697 C CA . VAL A 1 90 ? 9.991 4.222 57.187 1.00 92.62 90 VAL A CA 1
ATOM 698 C C . VAL A 1 90 ? 8.493 4.457 57.349 1.00 92.62 90 VAL A C 1
ATOM 700 O O . VAL A 1 90 ? 7.734 3.530 57.631 1.00 92.62 90 VAL A O 1
ATOM 703 N N . PHE A 1 91 ? 8.066 5.693 57.119 1.00 90.81 91 PHE A N 1
ATOM 704 C CA . PHE A 1 91 ? 6.689 6.147 57.249 1.00 90.81 91 PHE A CA 1
ATOM 705 C C . PHE A 1 91 ? 6.019 6.299 55.883 1.00 90.81 91 PHE A C 1
ATOM 707 O O . PHE A 1 91 ? 6.583 6.877 54.948 1.00 90.81 91 PHE A O 1
ATOM 714 N N . GLY A 1 92 ? 4.774 5.838 55.788 1.00 87.19 92 GLY A N 1
ATOM 715 C CA . GLY A 1 92 ? 3.903 6.101 54.645 1.00 87.19 92 GLY A CA 1
ATOM 716 C C . GLY A 1 92 ? 2.434 5.905 54.997 1.00 87.19 92 GLY A C 1
ATOM 717 O O . GLY A 1 92 ? 2.114 5.108 55.865 1.00 87.19 92 GLY A O 1
ATOM 718 N N . LEU A 1 93 ? 1.522 6.596 54.303 1.00 80.00 93 LEU A N 1
ATOM 719 C CA . LEU A 1 93 ? 0.077 6.477 54.574 1.00 80.00 93 LEU A CA 1
ATOM 720 C C . LEU A 1 93 ? -0.423 5.030 54.483 1.00 80.00 93 LEU A C 1
ATOM 722 O O . LEU A 1 93 ? -1.160 4.569 55.345 1.00 80.00 93 LEU A O 1
ATOM 726 N N . GLU A 1 94 ? 0.013 4.322 53.443 1.00 77.94 94 GLU A N 1
ATOM 727 C CA . GLU A 1 94 ? -0.175 2.885 53.295 1.00 77.94 94 GLU A CA 1
ATOM 728 C C . GLU A 1 94 ? 1.154 2.281 52.849 1.00 77.94 94 GLU A C 1
ATOM 730 O O . GLU A 1 94 ? 1.562 2.415 51.689 1.00 77.94 94 GLU A O 1
ATOM 735 N N . VAL A 1 95 ? 1.841 1.612 53.775 1.00 76.00 95 VAL A N 1
ATOM 736 C CA . VAL A 1 95 ? 3.165 1.018 53.536 1.00 76.00 95 VAL A CA 1
ATOM 737 C C . VAL A 1 95 ? 3.139 0.038 52.352 1.00 76.00 95 VAL A C 1
ATOM 739 O O . VAL A 1 95 ? 4.059 0.026 51.535 1.00 76.00 95 VAL A O 1
ATOM 742 N N . SER A 1 96 ? 2.036 -0.700 52.171 1.00 68.38 96 SER A N 1
ATOM 743 C CA . SER A 1 96 ? 1.808 -1.609 51.032 1.00 68.38 96 SER A CA 1
ATOM 744 C C . SER A 1 96 ? 1.809 -0.916 49.659 1.00 68.38 96 SER A C 1
ATOM 746 O O . SER A 1 96 ? 1.985 -1.580 48.636 1.00 68.38 96 SER A O 1
ATOM 748 N N . ARG A 1 97 ? 1.637 0.414 49.608 1.00 69.69 97 ARG A N 1
ATOM 749 C CA . ARG A 1 97 ? 1.601 1.224 48.376 1.00 69.69 97 ARG A CA 1
ATOM 750 C C . ARG A 1 97 ? 2.861 2.065 48.152 1.00 69.69 97 ARG A C 1
ATOM 752 O O . ARG A 1 97 ? 2.925 2.783 47.144 1.00 69.69 97 ARG A O 1
ATOM 759 N N . LEU A 1 98 ? 3.867 1.968 49.029 1.00 71.94 98 LEU A N 1
ATOM 760 C CA . LEU A 1 98 ? 5.150 2.674 48.894 1.00 71.94 98 LEU A CA 1
ATOM 761 C C . LEU A 1 98 ? 5.817 2.323 47.560 1.00 71.94 98 LEU A C 1
ATOM 763 O O . LEU A 1 98 ? 6.046 3.191 46.708 1.00 71.94 98 LEU A O 1
ATOM 767 N N . ALA A 1 99 ? 6.005 1.027 47.303 1.00 64.06 99 ALA A N 1
ATOM 768 C CA . ALA A 1 99 ? 6.565 0.550 46.046 1.00 64.06 99 ALA A CA 1
ATOM 769 C C . ALA A 1 99 ? 5.494 0.423 44.947 1.00 64.06 99 ALA A C 1
ATOM 771 O O . ALA A 1 99 ? 4.286 0.444 45.188 1.00 64.06 99 ALA A O 1
ATOM 772 N N . ARG A 1 100 ? 5.913 0.395 43.678 1.00 64.19 100 ARG A N 1
ATOM 773 C CA . ARG A 1 100 ? 4.982 0.268 42.535 1.00 64.19 100 ARG A CA 1
ATOM 774 C C . ARG A 1 100 ? 4.836 -1.164 42.040 1.00 64.19 100 ARG A C 1
ATOM 776 O O . ARG A 1 100 ? 3.852 -1.462 41.369 1.00 64.19 100 ARG A O 1
ATOM 783 N N . SER A 1 101 ? 5.833 -1.995 42.311 1.00 68.62 101 SER A N 1
ATOM 784 C CA . SER A 1 101 ? 5.815 -3.415 42.011 1.00 68.62 101 SER A CA 1
ATOM 785 C C . SER A 1 101 ? 5.857 -4.196 43.319 1.00 68.62 101 SER A C 1
ATOM 787 O O . SER A 1 101 ? 6.481 -3.762 44.290 1.00 68.62 101 SER A O 1
ATOM 789 N N . SER A 1 102 ? 5.202 -5.353 43.333 1.00 69.50 102 SER A N 1
ATOM 790 C CA . SER A 1 102 ? 5.284 -6.301 44.443 1.00 69.50 102 SER A CA 1
ATOM 791 C C . SER A 1 102 ? 6.725 -6.770 44.678 1.00 69.50 102 SER A C 1
ATOM 793 O O . SER A 1 102 ? 7.109 -6.996 45.819 1.00 69.50 102 SER A O 1
ATOM 795 N N . ALA A 1 103 ? 7.552 -6.815 43.627 1.00 73.44 103 ALA A N 1
ATOM 796 C CA . ALA A 1 103 ? 8.975 -7.140 43.715 1.00 73.44 103 ALA A CA 1
ATOM 797 C C . ALA A 1 103 ? 9.799 -6.062 44.445 1.00 73.44 103 ALA A C 1
ATOM 799 O O . ALA A 1 103 ? 10.588 -6.389 45.327 1.00 73.44 103 ALA A O 1
ATOM 800 N N . ASP A 1 104 ? 9.600 -4.782 44.118 1.00 78.19 104 ASP A N 1
ATOM 801 C CA . ASP A 1 104 ? 10.295 -3.673 44.788 1.00 78.19 104 ASP A CA 1
ATOM 802 C C . ASP A 1 104 ? 9.846 -3.543 46.248 1.00 78.19 104 ASP A C 1
ATOM 804 O O . ASP A 1 104 ? 10.656 -3.240 47.122 1.00 78.19 104 ASP A O 1
ATOM 808 N N . PHE A 1 105 ? 8.561 -3.801 46.522 1.00 80.69 105 PHE A N 1
ATOM 809 C CA . PHE A 1 105 ? 8.045 -3.832 47.888 1.00 80.69 105 PHE A CA 1
ATOM 810 C C . PHE A 1 105 ? 8.670 -4.979 48.681 1.00 80.69 105 PHE A C 1
ATOM 812 O O . PHE A 1 105 ? 9.207 -4.747 49.757 1.00 80.69 105 PHE A O 1
ATOM 819 N N . ALA A 1 106 ? 8.683 -6.194 48.123 1.00 81.56 106 ALA A N 1
ATOM 820 C CA . ALA A 1 106 ? 9.309 -7.353 48.752 1.00 81.56 106 ALA A CA 1
ATOM 821 C C . ALA A 1 106 ? 10.797 -7.114 49.048 1.00 81.56 106 ALA A C 1
ATOM 823 O O . ALA A 1 106 ? 11.262 -7.462 50.130 1.00 81.56 106 ALA A O 1
ATOM 824 N N . ARG A 1 107 ? 11.523 -6.456 48.133 1.00 83.62 107 ARG A N 1
ATOM 825 C CA . ARG A 1 107 ? 12.921 -6.066 48.349 1.00 83.62 107 ARG A CA 1
ATOM 826 C C . ARG A 1 107 ? 13.073 -5.084 49.513 1.00 83.62 107 ARG A C 1
ATOM 828 O O . ARG A 1 107 ? 13.981 -5.253 50.317 1.00 83.62 107 ARG A O 1
ATOM 835 N N . LEU A 1 108 ? 12.198 -4.084 49.632 1.00 86.62 108 LEU A N 1
ATOM 836 C CA . LEU A 1 108 ? 12.212 -3.169 50.779 1.00 86.62 108 LEU A CA 1
ATOM 837 C C . LEU A 1 108 ? 11.946 -3.915 52.097 1.00 86.62 108 LEU A C 1
ATOM 839 O O . LEU A 1 108 ? 12.655 -3.672 53.067 1.00 86.62 108 LEU A O 1
ATOM 843 N N . LEU A 1 109 ? 10.984 -4.848 52.123 1.00 87.94 109 LEU A N 1
ATOM 844 C CA . LEU A 1 109 ? 10.712 -5.677 53.306 1.00 87.94 109 LEU A CA 1
ATOM 845 C C . LEU A 1 109 ? 11.916 -6.556 53.686 1.00 87.94 109 LEU A C 1
ATOM 847 O O . LEU A 1 109 ? 12.199 -6.763 54.861 1.00 87.94 109 LEU A O 1
ATOM 851 N N . GLU A 1 110 ? 12.635 -7.093 52.704 1.00 86.81 110 GLU A N 1
ATOM 852 C CA . GLU A 1 110 ? 13.832 -7.896 52.957 1.00 86.81 110 GLU A CA 1
ATOM 853 C C . GLU A 1 110 ? 14.963 -7.052 53.557 1.00 86.81 110 GLU A C 1
ATOM 855 O O . GLU A 1 110 ? 15.568 -7.448 54.551 1.00 86.81 110 GLU A O 1
ATOM 860 N N . LEU A 1 111 ? 15.207 -5.869 52.994 1.00 88.56 111 LEU A N 1
ATOM 861 C CA . LEU A 1 111 ? 16.259 -4.964 53.451 1.00 88.56 111 LEU A CA 1
ATOM 862 C C . LEU A 1 111 ? 15.965 -4.391 54.835 1.00 88.56 111 LEU A C 1
ATOM 864 O O . LEU A 1 111 ? 16.834 -4.434 55.697 1.00 88.56 111 LEU A O 1
ATOM 868 N N . ALA A 1 112 ? 14.734 -3.940 55.075 1.00 89.00 112 ALA A N 1
ATOM 869 C CA . ALA A 1 112 ? 14.328 -3.409 56.372 1.00 89.00 112 ALA A CA 1
ATOM 870 C C . ALA A 1 112 ? 14.404 -4.468 57.488 1.00 89.00 112 ALA A C 1
ATOM 872 O O . ALA A 1 112 ? 14.754 -4.148 58.619 1.00 89.00 112 ALA A O 1
ATOM 873 N N . ARG A 1 113 ? 14.182 -5.752 57.168 1.00 89.56 113 ARG A N 1
ATOM 874 C CA . ARG A 1 113 ? 14.430 -6.857 58.107 1.00 89.56 113 ARG A CA 1
ATOM 875 C C . ARG A 1 113 ? 15.915 -7.018 58.438 1.00 89.56 113 ARG A C 1
ATOM 877 O O . ARG A 1 113 ? 16.253 -7.330 59.574 1.00 89.56 113 ARG A O 1
ATOM 884 N N . LEU A 1 114 ? 16.794 -6.891 57.444 1.00 89.31 114 LEU A N 1
ATOM 885 C CA . LEU A 1 114 ? 18.238 -7.056 57.636 1.00 89.31 114 LEU A CA 1
ATOM 886 C C . LEU A 1 114 ? 18.852 -5.902 58.433 1.00 89.31 114 LEU A C 1
ATOM 888 O O . LEU A 1 114 ? 19.845 -6.117 59.124 1.00 89.31 114 LEU A O 1
ATOM 892 N N . THR A 1 115 ? 18.274 -4.706 58.336 1.00 90.50 115 THR A N 1
ATOM 893 C CA . THR A 1 115 ? 18.802 -3.493 58.969 1.00 90.50 115 THR A CA 1
ATOM 894 C C . THR A 1 115 ? 18.019 -3.031 60.191 1.00 90.50 115 THR A C 1
ATOM 896 O O . THR A 1 115 ? 18.296 -1.947 60.698 1.00 90.50 115 THR A O 1
ATOM 899 N N . ASP A 1 116 ? 17.093 -3.849 60.706 1.00 91.00 116 ASP A N 1
ATOM 900 C CA . ASP A 1 116 ? 16.295 -3.522 61.899 1.00 91.00 116 ASP A CA 1
ATOM 901 C C . ASP A 1 116 ? 15.574 -2.171 61.730 1.00 91.00 116 ASP A C 1
ATOM 903 O O . ASP A 1 116 ? 15.675 -1.277 62.569 1.00 91.00 116 ASP A O 1
ATOM 907 N N . ALA A 1 117 ? 14.955 -1.970 60.563 1.00 92.12 117 ALA A N 1
ATOM 908 C CA . ALA A 1 117 ? 14.192 -0.773 60.234 1.00 92.12 117 ALA A CA 1
ATOM 909 C C . ALA A 1 117 ? 12.692 -1.076 60.312 1.00 92.12 117 ALA A C 1
ATOM 911 O O . ALA A 1 117 ? 12.193 -2.018 59.688 1.00 92.12 117 ALA A O 1
ATOM 912 N N . LEU A 1 118 ? 11.956 -0.247 61.051 1.00 92.88 118 LEU A N 1
ATOM 913 C CA . LEU A 1 118 ? 10.510 -0.393 61.203 1.00 92.88 118 LEU A CA 1
ATOM 914 C C . LEU A 1 118 ? 9.759 0.158 59.990 1.00 92.88 118 LEU A C 1
ATOM 916 O O . LEU A 1 118 ? 10.198 1.104 59.338 1.00 92.88 118 LEU A O 1
ATOM 920 N N . LEU A 1 119 ? 8.574 -0.382 59.723 1.00 91.06 119 LEU A N 1
ATOM 921 C CA . LEU A 1 119 ? 7.621 0.214 58.787 1.00 91.06 119 LEU A CA 1
ATOM 922 C C . LEU A 1 119 ? 6.426 0.746 59.564 1.00 91.06 119 LEU A C 1
ATOM 924 O O . LEU A 1 119 ? 5.898 0.058 60.435 1.00 91.06 119 LEU A O 1
ATOM 928 N N . VAL A 1 120 ? 5.985 1.959 59.249 1.00 89.88 120 VAL A N 1
ATOM 929 C CA . VAL A 1 120 ? 4.889 2.618 59.962 1.00 89.88 120 VAL A CA 1
ATOM 930 C C . VAL A 1 120 ? 3.854 3.120 58.964 1.00 89.88 120 VAL A C 1
ATOM 932 O O . VAL A 1 120 ? 4.171 3.917 58.078 1.00 89.88 120 VAL A O 1
ATOM 935 N N . ASP A 1 121 ? 2.615 2.648 59.117 1.00 87.06 121 ASP A N 1
ATOM 936 C CA . ASP A 1 121 ? 1.436 3.190 58.437 1.00 87.06 121 ASP A CA 1
ATOM 937 C C . ASP A 1 121 ? 0.404 3.728 59.437 1.00 87.06 121 ASP A C 1
ATOM 939 O O . ASP A 1 121 ? 0.633 3.746 60.649 1.00 87.06 121 ASP A O 1
ATOM 943 N N . ALA A 1 122 ? -0.735 4.207 58.929 1.00 79.00 122 ALA A N 1
ATOM 944 C CA . ALA A 1 122 ? -1.826 4.691 59.773 1.00 79.00 122 ALA A CA 1
ATOM 945 C C . ALA A 1 122 ? -2.420 3.596 60.685 1.00 79.00 122 ALA A C 1
ATOM 947 O O . ALA A 1 122 ? -2.964 3.915 61.743 1.00 79.00 122 ALA A O 1
ATOM 948 N N . ASP A 1 123 ? -2.300 2.319 60.304 1.00 80.44 123 ASP A N 1
ATOM 949 C CA . ASP A 1 123 ? -2.874 1.190 61.038 1.00 80.44 123 ASP A CA 1
ATOM 950 C C . ASP A 1 123 ? -1.929 0.653 62.128 1.00 80.44 123 ASP A C 1
ATOM 952 O O . ASP A 1 123 ? -2.392 0.049 63.102 1.00 80.44 123 ASP A O 1
ATOM 956 N N . GLY A 1 124 ? -0.610 0.849 61.998 1.00 85.94 124 GLY A N 1
ATOM 957 C CA . GLY A 1 124 ? 0.340 0.386 63.005 1.00 85.94 124 GLY A CA 1
ATOM 958 C C . GLY A 1 124 ? 1.828 0.486 62.664 1.00 85.94 124 GLY A C 1
ATOM 959 O O . GLY A 1 124 ? 2.244 0.955 61.607 1.00 85.94 124 GLY A O 1
ATOM 960 N N . VAL A 1 125 ? 2.632 0.018 63.625 1.00 90.31 125 VAL A N 1
ATOM 961 C CA . VAL A 1 125 ? 4.093 -0.127 63.538 1.00 90.31 125 VAL A CA 1
ATOM 962 C C . VAL A 1 125 ? 4.415 -1.608 63.342 1.00 90.31 125 VAL A C 1
ATOM 964 O O . VAL A 1 125 ? 3.982 -2.445 64.147 1.00 90.31 125 VAL A O 1
ATOM 967 N N . TYR A 1 126 ? 5.175 -1.913 62.295 1.00 90.44 126 TYR A N 1
ATOM 968 C CA . TYR A 1 126 ? 5.549 -3.264 61.896 1.00 90.44 126 TYR A CA 1
ATOM 969 C C . TYR A 1 126 ? 7.052 -3.472 62.046 1.00 90.44 126 TYR A C 1
ATOM 971 O O . TYR A 1 126 ? 7.852 -2.720 61.486 1.00 90.44 126 TYR A O 1
ATOM 979 N N . ASP A 1 127 ? 7.403 -4.529 62.764 1.00 90.69 127 ASP A N 1
ATOM 980 C CA . ASP A 1 127 ? 8.749 -5.064 62.874 1.00 90.69 127 ASP A CA 1
ATOM 981 C C . ASP A 1 127 ? 8.853 -6.314 61.995 1.00 90.69 127 ASP A C 1
ATOM 983 O O . ASP A 1 127 ? 8.152 -7.306 62.185 1.00 90.69 127 ASP A O 1
ATOM 987 N N . LEU A 1 128 ? 9.736 -6.276 61.002 1.00 87.19 128 LEU A N 1
ATOM 988 C CA . LEU A 1 128 ? 9.890 -7.363 60.039 1.00 87.19 128 LEU A CA 1
ATOM 989 C C . LEU A 1 128 ? 10.670 -8.568 60.580 1.00 87.19 128 LEU A C 1
ATOM 991 O O . LEU A 1 128 ? 10.719 -9.605 59.904 1.00 87.19 128 LEU A O 1
ATOM 995 N N . ALA A 1 129 ? 11.260 -8.458 61.774 1.00 85.75 129 ALA A N 1
ATOM 996 C CA . ALA A 1 129 ? 11.761 -9.599 62.527 1.00 85.75 129 ALA A CA 1
ATOM 997 C C . ALA A 1 129 ? 10.611 -10.444 63.116 1.00 85.75 129 ALA A C 1
ATOM 999 O O . ALA A 1 129 ? 10.774 -11.658 63.269 1.00 85.75 129 ALA A O 1
ATOM 1000 N N . ASP A 1 130 ? 9.432 -9.850 63.362 1.00 88.62 130 ASP A N 1
ATOM 1001 C CA . ASP A 1 130 ? 8.222 -10.573 63.765 1.00 88.62 130 ASP A CA 1
ATOM 1002 C C . ASP A 1 130 ? 7.550 -11.236 62.550 1.00 88.62 130 ASP A C 1
ATOM 1004 O O . ASP A 1 130 ? 7.213 -10.622 61.529 1.00 88.62 130 ASP A O 1
ATOM 1008 N N . ILE A 1 131 ? 7.316 -12.542 62.667 1.00 83.12 131 ILE A N 1
ATOM 1009 C CA . ILE A 1 131 ? 6.640 -13.324 61.638 1.00 83.12 131 ILE A CA 1
ATOM 1010 C C . ILE A 1 131 ? 5.198 -12.857 61.393 1.00 83.12 131 ILE A C 1
ATOM 1012 O O . ILE A 1 131 ? 4.752 -12.903 60.245 1.00 83.12 131 ILE A O 1
ATOM 1016 N N . ASN A 1 132 ? 4.488 -12.389 62.424 1.00 86.56 132 ASN A N 1
ATOM 1017 C CA . ASN A 1 132 ? 3.098 -11.946 62.315 1.00 86.56 132 ASN A CA 1
ATOM 1018 C C . ASN A 1 132 ? 2.989 -10.655 61.502 1.00 86.56 132 ASN A C 1
ATOM 1020 O O . ASN A 1 132 ? 2.177 -10.571 60.580 1.00 86.56 132 ASN A O 1
ATOM 1024 N N . ASP A 1 133 ? 3.853 -9.682 61.787 1.00 88.25 133 ASP A N 1
ATOM 1025 C CA . ASP A 1 133 ? 3.922 -8.416 61.057 1.00 88.25 133 ASP A CA 1
ATOM 1026 C C . ASP A 1 133 ? 4.316 -8.639 59.594 1.00 88.25 133 ASP A C 1
ATOM 1028 O O . ASP A 1 133 ? 3.724 -8.055 58.683 1.00 88.25 133 ASP A O 1
ATOM 1032 N N . ARG A 1 134 ? 5.257 -9.556 59.342 1.00 85.69 134 ARG A N 1
ATOM 1033 C CA . ARG A 1 134 ? 5.660 -9.933 57.984 1.00 85.69 134 ARG A CA 1
ATOM 1034 C C . ARG A 1 134 ? 4.519 -10.573 57.189 1.00 85.69 134 ARG A C 1
ATOM 1036 O O . ARG A 1 134 ? 4.330 -10.238 56.018 1.00 85.69 134 ARG A O 1
ATOM 1043 N N . LEU A 1 135 ? 3.762 -11.488 57.799 1.00 83.94 135 LEU A N 1
ATOM 1044 C CA . LEU A 1 135 ? 2.594 -12.106 57.161 1.00 83.94 135 LEU A CA 1
ATOM 1045 C C . LEU A 1 135 ? 1.504 -11.068 56.881 1.00 83.94 135 LEU A C 1
ATOM 1047 O O . LEU A 1 135 ? 0.948 -11.047 55.782 1.00 83.94 135 LEU A O 1
ATOM 1051 N N . LEU A 1 136 ? 1.242 -10.176 57.838 1.00 85.75 136 LEU A N 1
ATOM 1052 C CA . LEU A 1 136 ? 0.258 -9.108 57.703 1.00 85.75 136 LEU A CA 1
ATOM 1053 C C . LEU A 1 136 ? 0.627 -8.133 56.575 1.00 85.75 136 LEU A C 1
ATOM 1055 O O . LEU A 1 136 ? -0.223 -7.818 55.743 1.00 85.75 136 LEU A O 1
ATOM 1059 N N . LEU A 1 137 ? 1.890 -7.707 56.488 1.00 85.38 137 LEU A N 1
ATOM 1060 C CA . LEU A 1 137 ? 2.373 -6.842 55.407 1.00 85.38 137 LEU A CA 1
ATOM 1061 C C . LEU A 1 137 ? 2.358 -7.541 54.041 1.00 85.38 137 LEU A C 1
ATOM 1063 O O . LEU A 1 137 ? 1.989 -6.920 53.042 1.00 85.38 137 LEU A O 1
ATOM 1067 N N . GLY A 1 138 ? 2.690 -8.834 53.984 1.00 80.38 138 GLY A N 1
ATOM 1068 C CA . GLY A 1 138 ? 2.575 -9.637 52.762 1.00 80.38 138 GLY A CA 1
ATOM 1069 C C . GLY A 1 138 ? 1.127 -9.765 52.268 1.00 80.38 138 GLY A C 1
ATOM 1070 O O . GLY A 1 138 ? 0.856 -9.610 51.071 1.00 80.38 138 GLY A O 1
ATOM 1071 N N . LEU A 1 139 ? 0.182 -9.979 53.191 1.00 82.38 139 LEU A N 1
ATOM 1072 C CA . LEU A 1 139 ? -1.253 -10.013 52.900 1.00 82.38 139 LEU A CA 1
ATOM 1073 C C . LEU A 1 139 ? -1.756 -8.639 52.433 1.00 82.38 139 LEU A C 1
ATOM 1075 O O . LEU A 1 139 ? -2.404 -8.559 51.391 1.00 82.38 139 LEU A O 1
ATOM 1079 N N . LYS A 1 140 ? -1.408 -7.557 53.147 1.00 80.56 140 LYS A N 1
ATOM 1080 C CA . LYS A 1 140 ? -1.746 -6.172 52.772 1.00 80.56 140 LYS A CA 1
ATOM 1081 C C . LYS A 1 140 ? -1.216 -5.810 51.380 1.00 80.56 140 LYS A C 1
ATOM 1083 O O . LYS A 1 140 ? -1.934 -5.195 50.593 1.00 80.56 140 LYS A O 1
ATOM 1088 N N . GLY A 1 141 ? 0.012 -6.220 51.050 1.00 77.06 141 GLY A N 1
ATOM 1089 C CA . GLY A 1 141 ? 0.598 -6.040 49.718 1.00 77.06 141 GLY A CA 1
ATOM 1090 C C . GLY A 1 141 ? -0.208 -6.743 48.621 1.00 77.06 141 GLY A C 1
ATOM 1091 O O . GLY A 1 141 ? -0.584 -6.119 47.629 1.00 77.06 141 GLY A O 1
ATOM 1092 N N . SER A 1 142 ? -0.542 -8.018 48.836 1.00 77.31 142 SER A N 1
ATOM 1093 C CA . SER A 1 142 ? -1.327 -8.821 47.884 1.00 77.31 142 SER A CA 1
ATOM 1094 C C . SER A 1 142 ? -2.761 -8.300 47.722 1.00 77.31 142 SER A C 1
ATOM 1096 O O . SER A 1 142 ? -3.289 -8.247 46.611 1.00 77.31 142 SER A O 1
ATOM 1098 N N . MET A 1 143 ? -3.390 -7.870 48.820 1.00 79.06 143 MET A N 1
ATOM 1099 C CA . MET A 1 143 ? -4.735 -7.293 48.825 1.00 79.06 143 MET A CA 1
ATOM 1100 C C . MET A 1 143 ? -4.783 -5.968 48.055 1.00 79.06 143 MET A C 1
ATOM 1102 O O . MET A 1 143 ? -5.683 -5.776 47.243 1.00 79.06 143 MET A O 1
ATOM 1106 N N . SER A 1 144 ? -3.780 -5.101 48.220 1.00 70.88 144 SER A N 1
ATOM 1107 C CA . SER A 1 144 ? -3.672 -3.840 47.472 1.00 70.88 144 SER A CA 1
ATOM 1108 C C . SER A 1 144 ? -3.556 -4.063 45.954 1.00 70.88 144 SER A C 1
ATOM 1110 O O . SER A 1 144 ? -4.202 -3.372 45.159 1.00 70.88 144 SER A O 1
ATOM 1112 N N . GLU A 1 145 ? -2.796 -5.078 45.523 1.00 72.00 145 GLU A N 1
ATOM 1113 C CA . GLU A 1 145 ? -2.722 -5.472 44.109 1.00 72.00 145 GLU A CA 1
ATOM 1114 C C . GLU A 1 145 ? -4.067 -6.020 43.598 1.00 72.00 145 GLU A C 1
ATOM 1116 O O . GLU A 1 145 ? -4.528 -5.641 42.513 1.00 72.00 145 GLU A O 1
ATOM 1121 N N . ALA A 1 146 ? -4.734 -6.857 44.398 1.00 76.81 146 ALA A N 1
ATOM 1122 C CA . ALA A 1 146 ? -6.043 -7.414 44.073 1.00 76.81 146 ALA A CA 1
ATOM 1123 C C . ALA A 1 146 ? -7.130 -6.331 43.961 1.00 76.81 146 ALA A C 1
ATOM 1125 O O . ALA A 1 146 ? -7.907 -6.347 43.007 1.00 76.81 146 ALA A O 1
ATOM 1126 N N . GLU A 1 147 ? -7.169 -5.353 44.867 1.00 77.75 147 GLU A N 1
ATOM 1127 C CA . GLU A 1 147 ? -8.090 -4.211 44.806 1.00 77.75 147 GLU A CA 1
ATOM 1128 C C . GLU A 1 147 ? -7.924 -3.418 43.511 1.00 77.75 147 GLU A C 1
ATOM 1130 O O . GLU A 1 147 ? -8.905 -3.139 42.816 1.00 77.75 147 GLU A O 1
ATOM 1135 N N . LEU A 1 148 ? -6.679 -3.094 43.146 1.00 73.81 148 LEU A N 1
ATOM 1136 C CA . LEU A 1 148 ? -6.376 -2.404 41.894 1.00 73.81 148 LEU A CA 1
ATOM 1137 C C . LEU A 1 148 ? -6.831 -3.227 40.684 1.00 73.81 148 LEU A C 1
ATOM 1139 O O . LEU A 1 148 ? -7.402 -2.669 39.742 1.00 73.81 148 LEU A O 1
ATOM 1143 N N . HIS A 1 149 ? -6.625 -4.546 40.714 1.00 76.94 149 HIS A N 1
ATOM 1144 C CA . HIS A 1 149 ? -7.096 -5.446 39.667 1.00 76.94 149 HIS A CA 1
ATOM 1145 C C . HIS A 1 149 ? -8.628 -5.475 39.576 1.00 76.94 149 HIS A C 1
ATOM 1147 O O . HIS A 1 149 ? -9.175 -5.369 38.478 1.00 76.94 149 HIS A O 1
ATOM 1153 N N . ILE A 1 150 ? -9.334 -5.559 40.706 1.00 78.44 150 ILE A N 1
ATOM 1154 C CA . ILE A 1 150 ? -10.802 -5.574 40.769 1.00 78.44 150 ILE A CA 1
ATOM 1155 C C . ILE A 1 150 ? -11.377 -4.245 40.271 1.00 78.44 150 ILE A C 1
ATOM 1157 O O . ILE A 1 150 ? -12.292 -4.247 39.445 1.00 78.44 150 ILE A O 1
ATOM 1161 N N . LEU A 1 151 ? -10.831 -3.109 40.712 1.00 78.69 151 LEU A N 1
ATOM 1162 C CA . LEU A 1 151 ? -11.244 -1.779 40.256 1.00 78.69 151 LEU A CA 1
ATOM 1163 C C . LEU A 1 151 ? -11.016 -1.614 38.751 1.00 78.69 151 LEU A C 1
ATOM 1165 O O . LEU A 1 151 ? -11.928 -1.209 38.026 1.00 78.69 151 LEU A O 1
ATOM 1169 N N . ALA A 1 152 ? -9.834 -1.990 38.253 1.00 78.25 152 ALA A N 1
ATOM 1170 C CA . ALA A 1 152 ? -9.544 -1.972 36.824 1.00 78.25 152 ALA A CA 1
ATOM 1171 C C . ALA A 1 152 ? -10.474 -2.917 36.049 1.00 78.25 152 ALA A C 1
ATOM 1173 O O . ALA A 1 152 ? -10.954 -2.559 34.974 1.00 78.25 152 ALA A O 1
ATOM 1174 N N . GLY A 1 153 ? -10.755 -4.105 36.585 1.00 78.25 153 GLY A N 1
ATOM 1175 C CA . GLY A 1 153 ? -11.672 -5.083 36.010 1.00 78.25 153 GLY A CA 1
ATOM 1176 C C . GLY A 1 153 ? -13.093 -4.536 35.885 1.00 78.25 153 GLY A C 1
ATOM 1177 O O . GLY A 1 153 ? -13.672 -4.591 34.798 1.00 78.25 153 GLY A O 1
ATOM 1178 N N . ARG A 1 154 ? -13.623 -3.922 36.951 1.00 88.31 154 ARG A N 1
ATOM 1179 C CA . ARG A 1 154 ? -14.937 -3.256 36.961 1.00 88.31 154 ARG A CA 1
ATOM 1180 C C . ARG A 1 154 ? -14.991 -2.105 35.965 1.00 88.31 154 ARG A C 1
ATOM 1182 O O . ARG A 1 154 ? -15.939 -2.017 35.192 1.00 88.31 154 ARG A O 1
ATOM 1189 N N . LEU A 1 155 ? -13.954 -1.272 35.910 1.00 86.25 155 LEU A N 1
ATOM 1190 C CA . LEU A 1 155 ? -13.892 -0.127 35.003 1.00 86.25 155 LEU A CA 1
ATOM 1191 C C . LEU A 1 155 ? -13.803 -0.562 33.530 1.00 86.25 155 LEU A C 1
ATOM 1193 O O . LEU A 1 155 ? -14.498 -0.011 32.677 1.00 86.25 155 LEU A O 1
ATOM 1197 N N . HIS A 1 156 ? -13.006 -1.586 33.213 1.00 85.69 156 HIS A N 1
ATOM 1198 C CA . HIS A 1 156 ? -12.981 -2.182 31.873 1.00 85.69 156 HIS A CA 1
ATOM 1199 C C . HIS A 1 156 ? -14.288 -2.908 31.532 1.00 85.69 156 HIS A C 1
ATOM 1201 O O . HIS A 1 156 ? -14.709 -2.889 30.376 1.00 85.69 156 HIS A O 1
ATOM 1207 N N . GLY A 1 157 ? -14.930 -3.551 32.511 1.00 87.25 157 GLY A N 1
ATOM 1208 C CA . GLY A 1 157 ? -16.253 -4.159 32.373 1.00 87.25 157 GLY A CA 1
ATOM 1209 C C . GLY A 1 157 ? -17.314 -3.121 32.014 1.00 87.25 157 GLY A C 1
ATOM 1210 O O . GLY A 1 157 ? -17.963 -3.257 30.982 1.00 87.25 157 GLY A O 1
ATOM 1211 N N . ALA A 1 158 ? -17.405 -2.040 32.791 1.00 90.12 158 ALA A N 1
ATOM 1212 C CA . ALA A 1 158 ? -18.318 -0.926 32.551 1.00 90.12 158 ALA A CA 1
ATOM 1213 C C . ALA A 1 158 ? -18.073 -0.264 31.186 1.00 90.12 158 ALA A C 1
ATOM 1215 O O . ALA A 1 158 ? -19.018 -0.055 30.430 1.00 90.12 158 ALA A O 1
ATOM 1216 N N . LYS A 1 159 ? -16.805 -0.022 30.813 1.00 90.62 159 LYS A N 1
ATOM 1217 C CA . LYS A 1 159 ? -16.449 0.495 29.479 1.00 90.62 159 LYS A CA 1
ATOM 1218 C C . LYS A 1 159 ? -16.916 -0.423 28.354 1.00 90.62 159 LYS A C 1
ATOM 1220 O O . LYS A 1 159 ? -17.475 0.062 27.378 1.00 90.62 159 LYS A O 1
ATOM 1225 N N . ARG A 1 160 ? -16.696 -1.737 28.475 1.00 90.69 160 ARG A N 1
ATOM 1226 C CA . ARG A 1 160 ? -17.151 -2.710 27.469 1.00 90.69 160 ARG A CA 1
ATOM 1227 C C . ARG A 1 160 ? -18.673 -2.778 27.390 1.00 90.69 160 ARG A C 1
ATOM 1229 O O . ARG A 1 160 ? -19.191 -2.849 26.285 1.00 90.69 160 ARG A O 1
ATOM 1236 N N . ALA A 1 161 ? -19.370 -2.723 28.523 1.00 92.25 161 ALA A N 1
ATOM 1237 C CA . ALA A 1 161 ? -20.829 -2.718 28.558 1.00 92.25 161 ALA A CA 1
ATOM 1238 C C . ALA A 1 161 ? -21.410 -1.460 27.891 1.00 92.25 161 ALA A C 1
ATOM 1240 O O . ALA A 1 161 ? -22.280 -1.579 27.035 1.00 92.25 161 ALA A O 1
ATOM 1241 N N . ALA A 1 162 ? -20.880 -0.275 28.214 1.00 93.06 162 ALA A N 1
ATOM 1242 C CA . ALA A 1 162 ? -21.273 0.979 27.570 1.00 93.06 162 ALA A CA 1
ATOM 1243 C C . ALA A 1 162 ? -20.956 0.975 26.066 1.00 93.06 162 ALA A C 1
ATOM 1245 O O . ALA A 1 162 ? -21.789 1.365 25.257 1.00 93.06 162 ALA A O 1
ATOM 1246 N N . ALA A 1 163 ? -19.786 0.465 25.667 1.00 93.81 163 ALA A N 1
ATOM 1247 C CA . ALA A 1 163 ? -19.450 0.305 24.254 1.00 93.81 163 ALA A CA 1
ATOM 1248 C C . ALA A 1 163 ? -20.385 -0.683 23.542 1.00 93.81 163 ALA A C 1
ATOM 1250 O O . ALA A 1 163 ? -20.728 -0.463 22.388 1.00 93.81 163 ALA A O 1
ATOM 1251 N N . GLY A 1 164 ? -20.818 -1.749 24.223 1.00 93.12 164 GLY A N 1
ATOM 1252 C CA . GLY A 1 164 ? -21.736 -2.746 23.670 1.00 93.12 164 GLY A CA 1
ATOM 1253 C C . GLY A 1 164 ? -23.112 -2.170 23.347 1.00 93.12 164 GLY A C 1
ATOM 1254 O O . GLY A 1 164 ? -23.765 -2.655 22.432 1.00 93.12 164 GLY A O 1
ATOM 1255 N N . ARG A 1 165 ? -23.512 -1.106 24.054 1.00 93.06 165 ARG A N 1
ATOM 1256 C CA . ARG A 1 165 ? -24.723 -0.321 23.777 1.00 93.06 165 ARG A CA 1
ATOM 1257 C C . ARG A 1 165 ? -24.493 0.866 22.831 1.00 93.06 165 ARG A C 1
ATOM 1259 O O . ARG A 1 165 ? -25.445 1.549 22.497 1.00 93.06 165 ARG A O 1
ATOM 1266 N N . GLY A 1 166 ? -23.251 1.138 22.420 1.00 91.81 166 GLY A N 1
ATOM 1267 C CA . GLY A 1 166 ? -22.898 2.319 21.615 1.00 91.81 166 GLY A CA 1
ATOM 1268 C C . GLY A 1 166 ? -22.744 3.628 22.408 1.00 91.81 166 GLY A C 1
ATOM 1269 O O . GLY A 1 166 ? -22.329 4.640 21.860 1.00 91.81 166 GLY A O 1
ATOM 1270 N N . GLU A 1 167 ? -22.981 3.619 23.720 1.00 91.50 167 GLU A N 1
ATOM 1271 C CA . GLU A 1 167 ? -23.009 4.822 24.571 1.00 91.50 167 GLU A CA 1
ATOM 1272 C C . GLU A 1 167 ? -21.616 5.327 24.988 1.00 91.50 167 GLU A C 1
ATOM 1274 O O . GLU A 1 167 ? -21.460 6.451 25.472 1.00 91.50 167 GLU A O 1
ATOM 1279 N N . LEU A 1 168 ? -20.575 4.491 24.870 1.00 92.19 168 LEU A N 1
ATOM 1280 C CA . LEU A 1 168 ? -19.233 4.887 25.296 1.00 92.19 168 LEU A CA 1
ATOM 1281 C C . LEU A 1 168 ? -18.677 5.966 24.357 1.00 92.19 168 LEU A C 1
ATOM 1283 O O . LEU A 1 168 ? -18.284 5.672 23.225 1.00 92.19 168 LEU A O 1
ATOM 1287 N N . ARG A 1 169 ? -18.551 7.189 24.885 1.00 89.75 169 ARG A N 1
ATOM 1288 C CA . ARG A 1 169 ? -17.964 8.332 24.180 1.00 89.75 169 ARG A CA 1
ATOM 1289 C C . ARG A 1 169 ? -16.449 8.202 24.028 1.00 89.75 169 ARG A C 1
ATOM 1291 O O . ARG A 1 169 ? -15.711 7.934 24.980 1.00 89.75 169 ARG A O 1
ATOM 1298 N N . PHE A 1 170 ? -15.977 8.474 22.820 1.00 87.56 170 PHE A N 1
ATOM 1299 C CA . PHE A 1 170 ? -14.565 8.660 22.488 1.00 87.56 170 PHE A CA 1
ATOM 1300 C C . PHE A 1 170 ? -14.410 9.753 21.419 1.00 87.56 170 PHE A C 1
ATOM 1302 O O . PHE A 1 170 ? -15.406 10.146 20.808 1.00 87.56 170 PHE A O 1
ATOM 1309 N N . PRO A 1 171 ? -13.190 10.274 21.181 1.00 87.69 171 PRO A N 1
ATOM 1310 C CA . PRO A 1 171 ? -12.968 11.289 20.156 1.00 87.69 171 PRO A CA 1
ATOM 1311 C C . PRO A 1 171 ? -13.469 10.831 18.776 1.00 87.69 171 PRO A C 1
ATOM 1313 O O . PRO A 1 171 ? -12.976 9.839 18.234 1.00 87.69 171 PRO A O 1
ATOM 1316 N N . LEU A 1 172 ? -14.454 11.549 18.231 1.00 90.19 172 LEU A N 1
ATOM 1317 C CA . LEU A 1 172 ? -15.034 11.288 16.912 1.00 90.19 172 LEU A CA 1
ATOM 1318 C C . LEU A 1 172 ? -14.090 11.766 15.806 1.00 90.19 172 LEU A C 1
ATOM 1320 O O . LEU A 1 172 ? -13.334 12.703 16.033 1.00 90.19 172 LEU A O 1
ATOM 1324 N N . PRO A 1 173 ? -14.083 11.149 14.616 1.00 92.25 173 PRO A N 1
ATOM 1325 C CA . PRO A 1 173 ? -13.311 11.665 13.493 1.00 92.25 173 PRO A CA 1
ATOM 1326 C C . PRO A 1 173 ? -13.907 12.978 12.954 1.00 92.25 173 PRO A C 1
ATOM 1328 O O . PRO A 1 173 ? -15.056 13.318 13.215 1.00 92.25 173 PRO A O 1
ATOM 1331 N N . VAL A 1 174 ? -13.118 13.723 12.172 1.00 92.00 174 VAL A N 1
ATOM 1332 C CA . VAL A 1 174 ? -13.564 15.002 11.593 1.00 92.00 174 VAL A CA 1
ATOM 1333 C C . VAL A 1 174 ? -14.748 14.773 10.649 1.00 92.00 174 VAL A C 1
ATOM 1335 O O . VAL A 1 174 ? -14.719 13.815 9.879 1.00 92.00 174 VAL A O 1
ATOM 1338 N N . GLY A 1 175 ? -15.769 15.628 10.714 1.00 91.31 175 GLY A N 1
ATOM 1339 C CA . GLY A 1 175 ? -17.055 15.417 10.039 1.00 91.31 175 GLY A CA 1
ATOM 1340 C C . GLY A 1 175 ? -18.171 14.909 10.951 1.00 91.31 1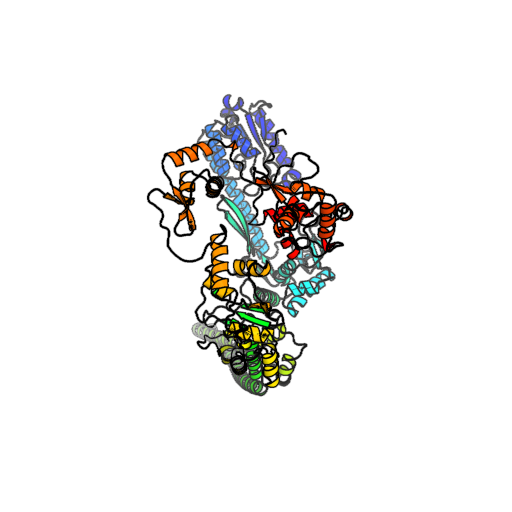75 GLY A C 1
ATOM 1341 O O . GLY A 1 175 ? -19.306 14.834 10.491 1.00 91.31 175 GLY A O 1
ATOM 1342 N N . TYR A 1 176 ? -17.864 14.614 12.219 1.00 93.50 176 TYR A N 1
ATOM 1343 C CA . TYR A 1 176 ? -18.835 14.246 13.247 1.00 93.50 176 TYR A CA 1
ATOM 1344 C C . TYR A 1 176 ? -18.645 15.052 14.533 1.00 93.50 176 TYR A C 1
ATOM 1346 O O . TYR A 1 176 ? -17.519 15.416 14.899 1.00 93.50 176 TYR A O 1
ATOM 1354 N N . VAL A 1 177 ? -19.751 15.274 15.240 1.00 91.12 177 VAL A N 1
ATOM 1355 C CA . VAL A 1 177 ? -19.817 15.891 16.570 1.00 91.12 177 VAL A CA 1
ATOM 1356 C C . VAL A 1 177 ? -20.792 15.115 17.458 1.00 91.12 177 VAL A C 1
ATOM 1358 O O . VAL A 1 177 ? -21.588 14.319 16.965 1.00 91.12 177 VAL A O 1
ATOM 1361 N N . TYR A 1 178 ? -20.694 15.311 18.774 1.00 90.62 178 TYR A N 1
ATOM 1362 C CA . TYR A 1 178 ? -21.759 14.892 19.683 1.00 90.62 178 TYR A CA 1
ATOM 1363 C C . TYR A 1 178 ? -22.746 16.048 19.818 1.00 90.62 178 TYR A C 1
ATOM 1365 O O . TYR A 1 178 ? -22.299 17.178 20.029 1.00 90.62 178 TYR A O 1
ATOM 1373 N N . ASP A 1 179 ? -24.038 15.769 19.690 1.00 86.81 179 ASP A N 1
ATOM 1374 C CA . ASP A 1 179 ? -25.089 16.736 20.004 1.00 86.81 179 ASP A CA 1
ATOM 1375 C C . ASP A 1 179 ? -25.311 16.865 21.525 1.00 86.81 179 ASP A C 1
ATOM 1377 O O . ASP A 1 179 ? -24.602 16.254 22.339 1.00 86.81 179 ASP A O 1
ATOM 1381 N N . ASP A 1 180 ? -26.295 17.680 21.908 1.00 85.75 180 ASP A N 1
ATOM 1382 C CA . ASP A 1 180 ? -26.651 17.935 23.307 1.00 85.75 180 ASP A CA 1
ATOM 1383 C C . ASP A 1 180 ? -27.175 16.674 24.019 1.00 85.75 180 ASP A C 1
ATOM 1385 O O . ASP A 1 180 ? -26.955 16.493 25.219 1.00 85.75 180 ASP A O 1
ATOM 1389 N N . GLU A 1 181 ? -27.798 15.757 23.274 1.00 83.50 181 GLU A N 1
ATOM 1390 C CA . GLU A 1 181 ? -28.271 14.456 23.764 1.00 83.50 181 GLU A CA 1
ATOM 1391 C C . GLU A 1 181 ? -27.130 13.431 23.877 1.00 83.50 181 GLU A C 1
ATOM 1393 O O . GLU A 1 181 ? -27.240 12.410 24.560 1.00 83.50 181 GLU A O 1
ATOM 1398 N N . GLY A 1 182 ? -25.975 13.724 23.278 1.00 83.44 182 GLY A N 1
ATOM 1399 C CA . GLY A 1 182 ? -24.809 12.858 23.276 1.00 83.44 182 GLY A CA 1
ATOM 1400 C C . GLY A 1 182 ? -24.741 11.854 22.145 1.00 83.44 182 GLY A C 1
ATOM 1401 O O . GLY A 1 182 ? -23.879 10.970 22.198 1.00 83.44 182 GLY A O 1
ATOM 1402 N N . CYS A 1 183 ? -25.616 11.976 21.158 1.00 87.25 183 CYS A N 1
ATOM 1403 C CA . CYS A 1 183 ? -25.642 11.153 19.968 1.00 87.25 183 CYS A CA 1
ATOM 1404 C C . CYS A 1 183 ? -24.557 11.610 18.987 1.00 87.25 183 CYS A C 1
ATOM 1406 O O . CYS A 1 183 ? -24.177 12.778 18.921 1.00 87.25 183 CYS A O 1
ATOM 1408 N N . CYS A 1 184 ? -24.005 10.657 18.236 1.00 92.88 184 CYS A N 1
ATOM 1409 C CA . CYS A 1 184 ? -23.035 10.946 17.185 1.00 92.88 184 CYS A CA 1
ATOM 1410 C C . CYS A 1 184 ? -23.789 11.431 15.945 1.00 92.88 184 CYS A C 1
ATOM 1412 O O . CYS A 1 184 ? -24.500 10.642 15.326 1.00 92.88 184 CYS A O 1
ATOM 1414 N N . VAL A 1 185 ? -23.612 12.698 15.577 1.00 91.75 185 VAL A N 1
ATOM 1415 C CA . VAL A 1 185 ? -24.281 13.331 14.433 1.00 91.75 185 VAL A CA 1
ATOM 1416 C C . VAL A 1 185 ? -23.262 13.922 13.465 1.00 91.75 185 VAL A C 1
ATOM 1418 O O . VAL A 1 185 ? -22.115 14.206 13.834 1.00 91.75 185 VAL A O 1
ATOM 1421 N N . ILE A 1 186 ? -23.663 14.080 12.204 1.00 92.81 186 ILE A N 1
ATOM 1422 C CA . ILE A 1 186 ? -22.852 14.767 11.195 1.00 92.81 186 ILE A CA 1
ATOM 1423 C C . ILE A 1 186 ? -22.605 16.215 11.644 1.00 92.81 186 ILE A C 1
ATOM 1425 O O . ILE A 1 186 ? -23.482 16.872 12.198 1.00 92.81 186 ILE A O 1
ATOM 1429 N N . ASP A 1 187 ? -21.381 16.698 11.426 1.00 90.00 187 ASP A N 1
ATOM 1430 C CA . ASP A 1 187 ? -20.983 18.070 11.747 1.00 90.00 187 ASP A CA 1
ATOM 1431 C C . ASP A 1 187 ? -21.926 19.079 11.066 1.00 90.00 187 ASP A C 1
ATOM 1433 O O . ASP A 1 187 ? -22.074 19.004 9.847 1.00 90.00 187 ASP A O 1
ATOM 1437 N N . PRO A 1 188 ? -22.569 20.011 11.791 1.00 82.88 188 PRO A N 1
ATOM 1438 C CA . PRO A 1 188 ? -23.525 20.947 11.195 1.00 82.88 188 PRO A CA 1
ATOM 1439 C C . PRO A 1 188 ? -22.885 21.934 10.202 1.00 82.88 188 PRO A C 1
ATOM 1441 O O . PRO A 1 188 ? -23.600 22.552 9.414 1.00 82.88 188 PRO A O 1
ATOM 1444 N N . ASP A 1 189 ? -21.557 22.089 10.210 1.00 80.50 189 ASP A N 1
ATOM 1445 C CA . ASP A 1 189 ? -20.840 22.924 9.245 1.00 80.50 189 ASP A CA 1
ATOM 1446 C C . ASP A 1 189 ? -20.869 22.301 7.834 1.00 80.50 189 ASP A C 1
ATOM 1448 O O . ASP A 1 189 ? -20.228 21.282 7.554 1.00 80.50 189 ASP A O 1
ATOM 1452 N N . GLN A 1 190 ? -21.586 22.950 6.912 1.00 78.19 190 GLN A N 1
ATOM 1453 C CA . GLN A 1 190 ? -21.724 22.499 5.525 1.00 78.19 190 GLN A CA 1
ATOM 1454 C C . GLN A 1 190 ? -20.390 22.462 4.761 1.00 78.19 190 GLN A C 1
ATOM 1456 O O . GLN A 1 190 ? -20.221 21.604 3.892 1.00 78.19 190 GLN A O 1
ATOM 1461 N N . GLU A 1 191 ? -19.424 23.337 5.075 1.00 76.38 191 GLU A N 1
ATOM 1462 C CA . GLU A 1 191 ? -18.093 23.306 4.449 1.00 76.38 191 GLU A CA 1
ATOM 1463 C C . GLU A 1 191 ? -17.351 22.029 4.870 1.00 76.38 191 GLU A C 1
ATOM 1465 O O . GLU A 1 191 ? -16.682 21.389 4.052 1.00 76.38 191 GLU A O 1
ATOM 1470 N N . VAL A 1 192 ? -17.511 21.610 6.132 1.00 82.06 192 VAL A N 1
ATOM 1471 C CA . VAL A 1 192 ? -16.960 20.347 6.637 1.00 82.06 192 VAL A CA 1
ATOM 1472 C C . VAL A 1 192 ? -17.635 19.162 5.956 1.00 82.06 192 VAL A C 1
ATOM 1474 O O . VAL A 1 192 ? -16.928 18.299 5.432 1.00 82.06 192 VAL A O 1
ATOM 1477 N N . GLN A 1 193 ? -18.969 19.127 5.910 1.00 82.50 193 GLN A N 1
ATOM 1478 C CA . GLN A 1 193 ? -19.711 18.035 5.272 1.00 82.50 193 GLN A CA 1
ATOM 1479 C C . GLN A 1 193 ? -19.307 17.858 3.806 1.00 82.50 193 GLN A C 1
ATOM 1481 O O . GLN A 1 193 ? -18.927 16.758 3.393 1.00 82.50 193 GLN A O 1
ATOM 1486 N N . ALA A 1 194 ? -19.309 18.951 3.038 1.00 77.00 194 ALA A N 1
ATOM 1487 C CA . ALA A 1 194 ? -18.926 18.944 1.632 1.00 77.00 194 ALA A CA 1
ATOM 1488 C C . ALA A 1 194 ? -17.477 18.473 1.446 1.00 77.00 194 ALA A C 1
ATOM 1490 O O . ALA A 1 194 ? -17.197 17.658 0.568 1.00 77.00 194 ALA A O 1
ATOM 1491 N N . ALA A 1 195 ? -16.551 18.922 2.301 1.00 83.69 195 ALA A N 1
ATOM 1492 C CA . ALA A 1 195 ? -15.158 18.502 2.230 1.00 83.69 195 ALA A CA 1
ATOM 1493 C C . ALA A 1 195 ? -14.958 17.011 2.545 1.00 83.69 195 ALA A C 1
ATOM 1495 O O . ALA A 1 195 ? -14.053 16.403 1.978 1.00 83.69 195 ALA A O 1
ATOM 1496 N N . ILE A 1 196 ? -15.750 16.406 3.435 1.00 90.75 196 ILE A N 1
ATOM 1497 C CA . ILE A 1 196 ? -15.670 14.963 3.713 1.00 90.75 196 ILE A CA 1
ATOM 1498 C C . ILE A 1 196 ? -16.324 14.154 2.589 1.00 90.75 196 ILE A C 1
ATOM 1500 O O . ILE A 1 196 ? -15.724 13.185 2.119 1.00 90.75 196 ILE A O 1
ATOM 1504 N N . ALA A 1 197 ? -17.505 14.564 2.123 1.00 85.44 197 ALA A N 1
ATOM 1505 C CA . ALA A 1 197 ? -18.212 13.901 1.029 1.00 85.44 197 ALA A CA 1
ATOM 1506 C C . ALA A 1 197 ? -17.376 13.880 -0.263 1.00 85.44 197 ALA A C 1
ATOM 1508 O O . ALA A 1 197 ? -17.227 12.833 -0.894 1.00 85.44 197 ALA A O 1
ATOM 1509 N N . ASP A 1 198 ? -16.742 15.004 -0.607 1.00 86.62 198 ASP A N 1
ATOM 1510 C CA . ASP A 1 198 ? -15.905 15.137 -1.803 1.00 86.62 198 ASP A CA 1
ATOM 1511 C C . ASP A 1 198 ? -14.654 14.231 -1.751 1.00 86.62 198 ASP A C 1
ATOM 1513 O O . ASP A 1 198 ? -14.269 13.636 -2.758 1.00 86.62 198 ASP A O 1
ATOM 1517 N N . VAL A 1 199 ? -14.070 13.981 -0.568 1.00 92.69 199 VAL A N 1
ATOM 1518 C CA . VAL A 1 199 ? -12.989 12.982 -0.418 1.00 92.69 199 VAL A CA 1
ATOM 1519 C C . VAL A 1 199 ? -13.442 11.589 -0.858 1.00 92.69 199 VAL A C 1
ATOM 1521 O O . VAL A 1 199 ? -12.698 10.900 -1.567 1.00 92.69 199 VAL A O 1
ATOM 1524 N N . PHE A 1 200 ? -14.631 11.160 -0.430 1.00 92.00 200 PHE A N 1
ATOM 1525 C CA . PHE A 1 200 ? -15.165 9.847 -0.787 1.00 92.00 200 PHE A CA 1
ATOM 1526 C C . PHE A 1 200 ? -15.587 9.790 -2.257 1.00 92.00 200 PHE A C 1
ATOM 1528 O O . PHE A 1 200 ? -15.248 8.813 -2.925 1.00 92.00 200 PHE A O 1
ATOM 1535 N N . ALA A 1 201 ? -16.213 10.845 -2.786 1.00 84.19 201 ALA A N 1
ATOM 1536 C CA . ALA A 1 201 ? -16.589 10.944 -4.196 1.00 84.19 201 ALA A CA 1
ATOM 1537 C C . ALA A 1 201 ? -15.364 10.846 -5.122 1.00 84.19 201 ALA A C 1
ATOM 1539 O O . ALA A 1 201 ? -15.282 9.951 -5.968 1.00 84.19 201 ALA A O 1
ATOM 1540 N N . VAL A 1 202 ? -14.333 11.667 -4.886 1.00 83.75 202 VAL A N 1
ATOM 1541 C CA . VAL A 1 202 ? -13.088 11.626 -5.669 1.00 83.75 202 VAL A CA 1
ATOM 1542 C C . VAL A 1 202 ? -12.402 10.266 -5.545 1.00 83.75 202 VAL A C 1
ATOM 1544 O O . VAL A 1 202 ? -11.817 9.770 -6.514 1.00 83.75 202 VAL A O 1
ATOM 1547 N N . PHE A 1 203 ? -12.437 9.630 -4.369 1.00 91.38 203 PHE A N 1
ATOM 1548 C CA . PHE A 1 203 ? -11.855 8.299 -4.217 1.00 91.38 203 PHE A CA 1
ATOM 1549 C C . PHE A 1 203 ? -12.628 7.232 -4.995 1.00 91.38 203 PHE A C 1
ATOM 1551 O O . PHE A 1 203 ? -11.983 6.397 -5.634 1.00 91.38 203 PHE A O 1
ATOM 1558 N N . GLN A 1 204 ? -13.960 7.270 -4.985 1.00 85.50 204 GLN A N 1
ATOM 1559 C CA . GLN A 1 204 ? -14.797 6.356 -5.763 1.00 85.50 204 GLN A CA 1
ATOM 1560 C C . GLN A 1 204 ? -14.505 6.483 -7.265 1.00 85.50 204 GLN A C 1
ATOM 1562 O O . GLN A 1 204 ? -14.225 5.483 -7.932 1.00 85.50 204 GLN A O 1
ATOM 1567 N N . GLU A 1 205 ? -14.426 7.711 -7.781 1.00 80.56 205 GLU A N 1
ATOM 1568 C CA . GLU A 1 205 ? -14.116 7.978 -9.191 1.00 80.56 205 GLU A CA 1
ATOM 1569 C C . GLU A 1 205 ? -12.687 7.565 -9.581 1.00 80.56 205 GLU A C 1
ATOM 1571 O O . GLU A 1 205 ? -12.438 6.901 -10.593 1.00 80.56 205 GLU A O 1
ATOM 1576 N N . GLN A 1 206 ? -11.696 7.980 -8.788 1.00 81.81 206 GLN A N 1
ATOM 1577 C CA . GLN A 1 206 ? -10.287 7.892 -9.177 1.00 81.81 206 GLN A CA 1
ATOM 1578 C C . GLN A 1 206 ? -9.603 6.609 -8.696 1.00 81.81 206 GLN A C 1
ATOM 1580 O O . GLN A 1 206 ? -8.594 6.176 -9.277 1.00 81.81 206 GLN A O 1
ATOM 1585 N N . GLY A 1 207 ? -10.116 6.016 -7.618 1.00 85.12 207 GLY A N 1
ATOM 1586 C CA . GLY A 1 207 ? -9.620 4.797 -6.994 1.00 85.12 207 GLY A CA 1
ATOM 1587 C C . GLY A 1 207 ? -8.221 4.909 -6.392 1.00 85.12 207 GLY A C 1
ATOM 1588 O O . GLY A 1 207 ? -7.527 3.897 -6.328 1.00 85.12 207 GLY A O 1
ATOM 1589 N N . SER A 1 208 ? -7.748 6.108 -6.029 1.00 87.75 208 SER A N 1
ATOM 1590 C CA . SER A 1 208 ? -6.397 6.329 -5.488 1.00 87.75 208 SER A CA 1
ATOM 1591 C C . SER A 1 208 ? -6.370 7.434 -4.437 1.00 87.75 208 SER A C 1
ATOM 1593 O O . SER A 1 208 ? -6.696 8.581 -4.734 1.00 87.75 208 SER A O 1
ATOM 1595 N N . ALA A 1 209 ? -5.871 7.114 -3.238 1.00 92.25 209 ALA A N 1
ATOM 1596 C CA . ALA A 1 209 ? -5.700 8.081 -2.151 1.00 92.25 209 ALA A CA 1
ATOM 1597 C C . ALA A 1 209 ? -4.755 9.235 -2.534 1.00 92.25 209 ALA A C 1
ATOM 1599 O O . ALA A 1 209 ? -4.948 10.370 -2.110 1.00 92.25 209 ALA A O 1
ATOM 1600 N N . PHE A 1 210 ? -3.754 8.971 -3.379 1.00 90.31 210 PHE A N 1
ATOM 1601 C CA . PHE A 1 210 ? -2.857 10.015 -3.877 1.00 90.31 210 PHE A CA 1
ATOM 1602 C C . PHE A 1 210 ? -3.577 10.989 -4.819 1.00 90.31 210 PHE A C 1
ATOM 1604 O O . PHE A 1 210 ? -3.340 12.191 -4.760 1.00 90.31 210 PHE A O 1
ATOM 1611 N N . LYS A 1 211 ? -4.496 10.488 -5.657 1.00 86.00 211 LYS A N 1
ATOM 1612 C CA . LYS A 1 211 ? -5.308 11.346 -6.530 1.00 86.00 211 LYS A CA 1
ATOM 1613 C C . LYS A 1 211 ? -6.293 12.208 -5.743 1.00 86.00 211 LYS A C 1
ATOM 1615 O O . LYS A 1 211 ? -6.476 13.356 -6.120 1.00 86.00 211 LYS A O 1
ATOM 1620 N N . VAL A 1 212 ? -6.840 11.700 -4.637 1.00 89.25 212 VAL A N 1
ATOM 1621 C CA . VAL A 1 212 ? -7.650 12.506 -3.707 1.00 89.25 212 VAL A CA 1
ATOM 1622 C C . VAL A 1 212 ? -6.838 13.686 -3.173 1.00 89.25 212 VAL A C 1
ATOM 1624 O O . VAL A 1 212 ? -7.288 14.820 -3.243 1.00 89.25 212 VAL A O 1
ATOM 1627 N N . VAL A 1 213 ? -5.597 13.459 -2.724 1.00 92.50 213 VAL A N 1
ATOM 1628 C CA . VAL A 1 213 ? -4.711 14.566 -2.314 1.00 92.50 213 VAL A CA 1
ATOM 1629 C C . VAL A 1 213 ? -4.469 15.544 -3.469 1.00 92.50 213 VAL A C 1
ATOM 1631 O O . VAL A 1 213 ? -4.483 16.751 -3.251 1.00 92.50 213 VAL A O 1
ATOM 1634 N N . GLY A 1 214 ? -4.278 15.032 -4.689 1.00 82.06 214 GLY A N 1
ATOM 1635 C CA . GLY A 1 214 ? -4.136 15.839 -5.904 1.00 82.06 214 GLY A CA 1
ATOM 1636 C C . GLY A 1 214 ? -5.344 16.742 -6.186 1.00 82.06 214 GLY A C 1
ATOM 1637 O O . GLY A 1 214 ? -5.159 17.912 -6.498 1.00 82.06 214 GLY A O 1
ATOM 1638 N N . ALA A 1 215 ? -6.566 16.232 -6.012 1.00 81.06 215 ALA A N 1
ATOM 1639 C CA . ALA A 1 215 ? -7.805 16.997 -6.184 1.00 81.06 215 ALA A CA 1
ATOM 1640 C C . ALA A 1 215 ? -7.990 18.109 -5.131 1.00 81.06 215 ALA A C 1
ATOM 1642 O O . ALA A 1 215 ? -8.722 19.068 -5.359 1.00 81.06 215 ALA A O 1
ATOM 1643 N N . TYR A 1 216 ? -7.294 18.004 -3.993 1.00 81.38 216 TYR A N 1
ATOM 1644 C CA . TYR A 1 216 ? -7.290 19.000 -2.916 1.00 81.38 216 TYR A CA 1
ATOM 1645 C C . TYR A 1 216 ? -6.086 19.952 -2.967 1.00 81.38 216 TYR A C 1
ATOM 1647 O O . TYR A 1 216 ? -5.874 20.738 -2.042 1.00 81.38 216 TYR A O 1
ATOM 1655 N N . VAL A 1 217 ? -5.272 19.923 -4.028 1.00 79.06 217 VAL A N 1
ATOM 1656 C CA . VAL A 1 217 ? -4.198 20.910 -4.203 1.00 79.06 217 VAL A CA 1
ATOM 1657 C C . VAL A 1 217 ? -4.818 22.304 -4.341 1.00 79.06 217 VAL A C 1
ATOM 1659 O O . VAL A 1 217 ? -5.658 22.534 -5.201 1.00 79.06 217 VAL A O 1
ATOM 1662 N N . GLY A 1 218 ? -4.419 23.230 -3.465 1.00 67.38 218 GLY A N 1
ATOM 1663 C CA . GLY A 1 218 ? -4.986 24.584 -3.404 1.00 67.38 218 GLY A CA 1
ATOM 1664 C C . GLY A 1 218 ? -6.282 24.706 -2.591 1.00 67.38 218 GLY A C 1
ATOM 1665 O O . GLY A 1 218 ? -6.740 25.821 -2.368 1.00 67.38 218 GLY A O 1
ATOM 1666 N N . ARG A 1 219 ? -6.843 23.597 -2.087 1.00 79.00 219 ARG A N 1
ATOM 1667 C CA . ARG A 1 219 ? -8.028 23.581 -1.213 1.00 79.00 219 ARG A CA 1
ATOM 1668 C C . ARG A 1 219 ? -7.629 23.238 0.221 1.00 79.00 219 ARG A C 1
ATOM 1670 O O . ARG A 1 219 ? -6.692 22.474 0.466 1.00 79.00 219 ARG A O 1
ATOM 1677 N N . ARG A 1 220 ? -8.337 23.816 1.190 1.00 78.56 220 ARG A N 1
ATOM 1678 C CA . ARG A 1 220 ? -8.167 23.482 2.611 1.00 78.56 220 ARG A CA 1
ATOM 1679 C C . ARG A 1 220 ? -9.068 22.304 2.973 1.00 78.56 220 ARG A C 1
ATOM 1681 O O . ARG A 1 220 ? -10.072 22.053 2.319 1.00 78.56 220 ARG A O 1
ATOM 1688 N N . PHE A 1 221 ? -8.694 21.592 4.023 1.00 88.69 221 PHE A N 1
ATOM 1689 C CA . PHE A 1 221 ? -9.408 20.442 4.549 1.00 88.69 221 PHE A CA 1
ATOM 1690 C C . PHE A 1 221 ? -9.574 20.579 6.068 1.00 88.69 221 PHE A C 1
ATOM 1692 O O . PHE A 1 221 ? -8.624 21.024 6.733 1.00 88.69 221 PHE A O 1
ATOM 1699 N N . PRO A 1 222 ? -10.739 20.205 6.624 1.00 87.38 222 PRO A N 1
ATOM 1700 C CA . PRO A 1 222 ? -11.017 20.365 8.040 1.00 87.38 222 PRO A CA 1
ATOM 1701 C C . PRO A 1 222 ? -10.226 19.371 8.897 1.00 87.38 222 PRO A C 1
ATOM 1703 O O . PRO A 1 222 ? -9.970 18.218 8.546 1.00 87.38 222 PRO A O 1
ATOM 1706 N N . LEU A 1 223 ? -9.832 19.824 10.077 1.00 85.88 223 LEU A N 1
ATOM 1707 C CA . LEU A 1 223 ? -9.066 19.098 11.077 1.00 85.88 223 LEU A CA 1
ATOM 1708 C C . LEU A 1 223 ? -9.667 19.425 12.436 1.00 85.88 223 LEU A C 1
ATOM 1710 O O . LEU A 1 223 ? -9.817 20.591 12.776 1.00 85.88 223 LEU A O 1
ATOM 1714 N N . ARG A 1 224 ? -9.946 18.411 13.249 1.00 84.88 224 ARG A N 1
ATOM 1715 C CA . ARG A 1 224 ? -10.396 18.620 14.627 1.00 84.88 224 ARG A CA 1
ATOM 1716 C C . ARG A 1 224 ? -9.275 18.233 15.587 1.00 84.88 224 ARG A C 1
ATOM 1718 O O . ARG A 1 224 ? -8.618 17.204 15.399 1.00 84.88 224 ARG A O 1
ATOM 1725 N N . ALA A 1 225 ? -8.989 19.097 16.553 1.00 76.12 225 ALA A N 1
ATOM 1726 C CA . ALA A 1 225 ? -7.982 18.835 17.575 1.00 76.12 225 ALA A CA 1
ATOM 1727 C C . ALA A 1 225 ? -8.601 18.017 18.719 1.00 76.12 225 ALA A C 1
ATOM 1729 O O . ALA A 1 225 ? -9.668 18.349 19.220 1.00 76.12 225 ALA A O 1
ATOM 1730 N N . TYR A 1 226 ? -7.933 16.940 19.139 1.00 69.62 226 TYR A N 1
ATOM 1731 C CA . TYR A 1 226 ? -8.472 15.982 20.120 1.00 69.62 226 TYR A CA 1
ATOM 1732 C C . TYR A 1 226 ? -7.757 16.027 21.481 1.00 69.62 226 TYR A C 1
ATOM 1734 O O . TYR A 1 226 ? -7.906 15.110 22.283 1.00 69.62 226 TYR A O 1
ATOM 1742 N N . GLY A 1 227 ? -6.958 17.067 21.746 1.00 66.31 227 GLY A N 1
ATOM 1743 C CA . GLY A 1 227 ? -6.232 17.214 23.007 1.00 66.31 227 GLY A CA 1
ATOM 1744 C C . GLY A 1 227 ? -5.568 18.581 23.186 1.00 66.31 227 GLY A C 1
ATOM 1745 O O . GLY A 1 227 ? -5.371 19.322 22.221 1.00 66.31 227 GLY A O 1
ATOM 1746 N N . GLY A 1 228 ? -5.210 18.886 24.436 1.00 63.38 228 GLY A N 1
ATOM 1747 C CA . GLY A 1 228 ? -4.655 20.178 24.847 1.00 63.38 228 GLY A CA 1
ATOM 1748 C C . GLY A 1 228 ? -5.708 21.287 24.921 1.00 63.38 228 GLY A C 1
ATOM 1749 O O . GLY A 1 228 ? -6.903 21.028 24.823 1.00 63.38 228 GLY A O 1
ATOM 1750 N N . ILE A 1 229 ? -5.250 22.534 25.050 1.00 60.06 229 ILE A N 1
ATOM 1751 C CA . ILE A 1 229 ? -6.096 23.744 25.122 1.00 60.06 229 ILE A CA 1
ATOM 1752 C C . ILE A 1 229 ? -7.014 23.949 23.901 1.00 60.06 229 ILE A C 1
ATOM 1754 O O . ILE A 1 229 ? -7.949 24.736 23.955 1.00 60.06 229 ILE A O 1
ATOM 1758 N N . TRP A 1 230 ? -6.758 23.229 22.806 1.00 57.22 230 TRP A N 1
ATOM 1759 C CA . TRP A 1 230 ? -7.498 23.316 21.546 1.00 57.22 230 TRP A CA 1
ATOM 1760 C C . TRP A 1 230 ? -8.461 22.138 21.332 1.00 57.22 230 TRP A C 1
ATOM 1762 O O . TRP A 1 230 ? -8.980 21.969 20.230 1.00 57.22 230 TRP A O 1
ATOM 1772 N N . ALA A 1 231 ? -8.666 21.279 22.337 1.00 68.50 231 ALA A N 1
ATOM 1773 C CA . ALA A 1 231 ? -9.542 20.116 22.225 1.00 68.50 231 ALA A CA 1
ATOM 1774 C C . ALA A 1 231 ? -10.959 20.522 21.777 1.00 68.50 231 ALA A C 1
ATOM 1776 O O . ALA A 1 231 ? -11.574 21.415 22.348 1.00 68.50 231 ALA A O 1
ATOM 1777 N N . GLY A 1 232 ? -11.461 19.869 20.731 1.00 67.12 232 GLY A N 1
ATOM 1778 C CA . GLY A 1 232 ? -12.765 20.142 20.130 1.00 67.12 232 GLY A CA 1
ATOM 1779 C C . GLY A 1 232 ? -12.754 21.192 19.016 1.00 67.12 232 GLY A C 1
ATOM 1780 O O . GLY A 1 232 ? -13.682 21.187 18.211 1.00 67.12 232 GLY A O 1
ATOM 1781 N N . GLN A 1 233 ? -11.712 22.025 18.890 1.00 77.62 233 GLN A N 1
ATOM 1782 C CA . GLN A 1 233 ? -11.693 23.096 17.888 1.00 77.62 233 GLN A CA 1
ATOM 1783 C C . GLN A 1 233 ? -11.451 22.591 16.461 1.00 77.62 233 GLN A C 1
ATOM 1785 O O . GLN A 1 233 ? -10.593 21.731 16.213 1.00 77.62 233 GLN A O 1
ATOM 1790 N N . LEU A 1 234 ? -12.198 23.181 15.525 1.00 82.62 234 LEU A N 1
ATOM 1791 C CA . LEU A 1 234 ? -12.058 22.991 14.087 1.00 82.62 234 LEU A CA 1
ATOM 1792 C C . LEU A 1 234 ? -10.934 23.884 13.540 1.00 82.62 234 LEU A C 1
ATOM 1794 O O . LEU A 1 234 ? -10.840 25.069 13.849 1.00 82.62 234 LEU A O 1
ATOM 1798 N N . ARG A 1 235 ? -10.062 23.307 12.717 1.00 83.31 235 ARG A N 1
ATOM 1799 C CA . ARG A 1 235 ? -8.933 23.963 12.052 1.00 83.31 235 ARG A CA 1
ATOM 1800 C C . ARG A 1 235 ? -8.915 23.575 10.584 1.00 83.31 235 ARG A C 1
ATOM 1802 O O . ARG A 1 235 ? -9.257 22.455 10.234 1.00 83.31 235 ARG A O 1
ATOM 1809 N N . TRP A 1 236 ? -8.415 24.461 9.738 1.00 83.19 236 TRP A N 1
ATOM 1810 C CA . TRP A 1 236 ? -8.310 24.218 8.302 1.00 83.19 236 TRP A CA 1
ATOM 1811 C C . TRP A 1 236 ? -6.847 24.087 7.893 1.00 83.19 236 TRP A C 1
ATOM 1813 O O . TRP A 1 236 ? -6.004 24.886 8.300 1.00 83.19 236 TRP A O 1
ATOM 1823 N N . GLY A 1 237 ? -6.524 23.063 7.107 1.00 84.88 237 GLY A N 1
ATOM 1824 C CA . GLY A 1 237 ? -5.150 22.792 6.692 1.00 84.88 237 GLY A CA 1
ATOM 1825 C C . GLY A 1 237 ? -5.055 21.981 5.408 1.00 84.88 237 GLY A C 1
ATOM 1826 O O . GLY A 1 237 ? -6.049 21.718 4.743 1.00 84.88 237 GLY A O 1
ATOM 1827 N N . LYS A 1 238 ? -3.840 21.579 5.037 1.00 89.62 238 LYS A N 1
ATOM 1828 C CA . LYS A 1 238 ? -3.609 20.765 3.839 1.00 89.62 238 LYS A CA 1
ATOM 1829 C C . LYS A 1 238 ? -4.033 19.312 4.075 1.00 89.62 238 LYS A C 1
ATOM 1831 O O . LYS A 1 238 ? -3.636 18.705 5.072 1.00 89.62 238 LYS A O 1
ATOM 1836 N N . LEU A 1 239 ? -4.754 18.727 3.118 1.00 89.62 239 LEU A N 1
ATOM 1837 C CA . LEU A 1 239 ? -5.045 17.294 3.117 1.00 89.62 239 LEU A CA 1
ATOM 1838 C C . LEU A 1 239 ? -3.772 16.495 2.795 1.00 89.62 239 LEU A C 1
ATOM 1840 O O . LEU A 1 239 ? -3.120 16.715 1.775 1.00 89.62 239 LEU A O 1
ATOM 1844 N N . THR A 1 240 ? -3.399 15.563 3.672 1.00 92.81 240 THR A N 1
ATOM 1845 C CA . THR A 1 240 ? -2.212 14.715 3.493 1.00 92.81 240 THR A CA 1
ATOM 1846 C C . THR A 1 240 ? -2.593 13.290 3.107 1.00 92.81 240 THR A C 1
ATOM 1848 O O . THR A 1 240 ? -3.672 12.800 3.436 1.00 92.81 240 THR A O 1
ATOM 1851 N N . HIS A 1 241 ? -1.671 12.575 2.458 1.00 93.88 241 HIS A N 1
ATOM 1852 C CA . HIS A 1 241 ? -1.896 11.187 2.043 1.00 93.88 241 HIS A CA 1
ATOM 1853 C C . HIS A 1 241 ? -2.210 10.251 3.222 1.00 93.88 241 HIS A C 1
ATOM 1855 O O . HIS A 1 241 ? -3.129 9.438 3.144 1.00 93.88 241 HIS A O 1
ATOM 1861 N N . SER A 1 242 ? -1.493 10.390 4.342 1.00 93.31 242 SER A N 1
ATOM 1862 C CA . SER A 1 242 ? -1.762 9.608 5.5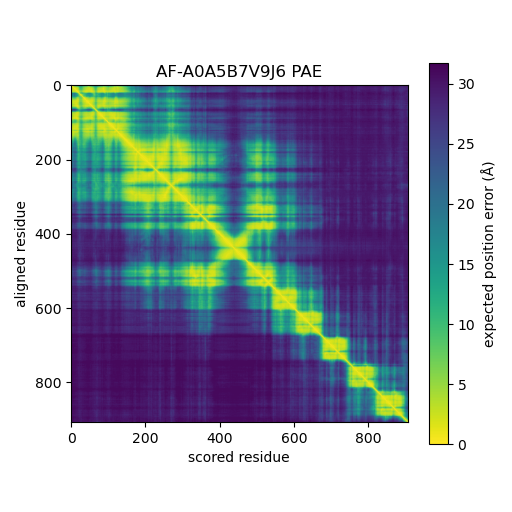56 1.00 93.31 242 SER A CA 1
ATOM 1863 C C . SER A 1 242 ? -3.153 9.886 6.125 1.00 93.31 242 SER A C 1
ATOM 1865 O O . SER A 1 242 ? -3.811 8.965 6.607 1.00 93.31 242 SER A O 1
ATOM 1867 N N . ARG A 1 243 ? -3.626 11.135 6.029 1.00 93.00 243 ARG A N 1
ATOM 1868 C CA . ARG A 1 243 ? -4.965 11.525 6.466 1.00 93.00 243 ARG A CA 1
ATOM 1869 C C . ARG A 1 243 ? -6.037 10.885 5.593 1.00 93.00 243 ARG A C 1
ATOM 1871 O O . ARG A 1 243 ? -6.930 10.265 6.152 1.00 93.00 243 ARG A O 1
ATOM 1878 N N . VAL A 1 244 ? -5.906 10.950 4.266 1.00 95.69 244 VAL A N 1
ATOM 1879 C CA . VAL A 1 244 ? -6.839 10.286 3.335 1.00 95.69 244 VAL A CA 1
ATOM 1880 C C . VAL A 1 244 ? -6.942 8.791 3.634 1.00 95.69 244 VAL A C 1
ATOM 1882 O O . VAL A 1 244 ? -8.043 8.270 3.769 1.00 95.69 244 VAL A O 1
ATOM 1885 N N . LEU A 1 245 ? -5.812 8.101 3.825 1.00 95.12 245 LEU A N 1
ATOM 1886 C CA . LEU A 1 245 ? -5.830 6.687 4.219 1.00 95.12 245 LEU A CA 1
ATOM 1887 C C . LEU A 1 245 ? -6.530 6.460 5.564 1.00 95.12 245 LEU A C 1
ATOM 1889 O O . LEU A 1 245 ? -7.234 5.466 5.722 1.00 95.12 245 LEU A O 1
ATOM 1893 N N . GLY A 1 246 ? -6.334 7.364 6.525 1.00 93.69 246 GLY A N 1
ATOM 1894 C CA . GLY A 1 246 ? -7.027 7.336 7.809 1.00 93.69 246 GLY A CA 1
ATOM 1895 C C . GLY A 1 246 ? -8.542 7.481 7.668 1.00 93.69 246 GLY A C 1
ATOM 1896 O O . GLY A 1 246 ? -9.262 6.755 8.345 1.00 93.69 246 GLY A O 1
ATOM 1897 N N . LEU A 1 247 ? -9.018 8.359 6.778 1.00 95.19 247 LEU A N 1
ATOM 1898 C CA . LEU A 1 247 ? -10.446 8.535 6.493 1.00 95.19 247 LEU A CA 1
ATOM 1899 C C . LEU A 1 247 ? -11.043 7.299 5.821 1.00 95.19 247 LEU A C 1
ATOM 1901 O O . LEU A 1 247 ? -11.982 6.711 6.346 1.00 95.19 247 LEU A O 1
ATOM 1905 N N . LEU A 1 248 ? -10.444 6.859 4.712 1.00 96.50 248 LEU A N 1
ATOM 1906 C CA . LEU A 1 248 ? -10.944 5.736 3.913 1.00 96.50 248 LEU A CA 1
ATOM 1907 C C . LEU A 1 248 ? -10.961 4.405 4.684 1.00 96.50 248 LEU A C 1
ATOM 1909 O O . LEU A 1 248 ? -11.736 3.515 4.353 1.00 96.50 248 LEU A O 1
ATOM 1913 N N . ARG A 1 249 ? -10.107 4.252 5.706 1.00 94.38 249 ARG A N 1
ATOM 1914 C CA . ARG A 1 249 ? -10.053 3.062 6.577 1.00 94.38 249 ARG A CA 1
ATOM 1915 C C . ARG A 1 249 ? -10.893 3.195 7.849 1.00 94.38 249 ARG A C 1
ATOM 1917 O O . ARG A 1 249 ? -10.865 2.286 8.682 1.00 94.38 249 ARG A O 1
ATOM 1924 N N . ASN A 1 250 ? -11.593 4.309 8.054 1.00 94.81 250 ASN A N 1
ATOM 1925 C CA . ASN A 1 250 ? -12.361 4.527 9.271 1.00 94.81 250 ASN A CA 1
ATOM 1926 C C . ASN A 1 250 ? -13.838 4.124 9.087 1.00 94.81 250 ASN A C 1
ATOM 1928 O O . ASN A 1 250 ? -14.567 4.844 8.410 1.00 94.81 250 ASN A O 1
ATOM 1932 N N . PRO A 1 251 ? -14.302 3.035 9.734 1.00 95.44 251 PRO A N 1
ATOM 1933 C CA . PRO A 1 251 ? -15.679 2.552 9.611 1.00 95.44 251 PRO A CA 1
ATOM 1934 C C . PRO A 1 251 ? -16.726 3.518 10.188 1.00 95.44 251 PRO A C 1
ATOM 1936 O O . PRO A 1 251 ? -17.902 3.385 9.873 1.00 95.44 251 PRO A O 1
ATOM 1939 N N . CYS A 1 252 ? -16.316 4.510 10.988 1.00 95.25 252 CYS A N 1
ATOM 1940 C CA . CYS A 1 252 ? -17.219 5.546 11.493 1.00 95.25 252 CYS A CA 1
ATOM 1941 C C . CYS A 1 252 ? -17.912 6.305 10.350 1.00 95.25 252 CYS A C 1
ATOM 1943 O O . CYS A 1 252 ? -19.101 6.554 10.427 1.00 95.25 252 CYS A O 1
ATOM 1945 N N . TYR A 1 253 ? -17.213 6.583 9.240 1.00 97.31 253 TYR A N 1
ATOM 1946 C CA . TYR A 1 253 ? -17.829 7.244 8.079 1.00 97.31 253 TYR A CA 1
ATOM 1947 C C . TYR A 1 253 ? -18.888 6.385 7.378 1.00 97.31 253 TYR A C 1
ATOM 1949 O O . TYR A 1 253 ? -19.651 6.914 6.579 1.00 97.31 253 TYR A O 1
ATOM 1957 N N . ALA A 1 254 ? -18.951 5.087 7.688 1.00 96.94 254 ALA A N 1
ATOM 1958 C CA . ALA A 1 254 ? -19.992 4.173 7.235 1.00 96.94 254 ALA A CA 1
ATOM 1959 C C . ALA A 1 254 ? -21.129 3.997 8.261 1.00 96.94 254 ALA A C 1
ATOM 1961 O O . ALA A 1 254 ? -21.761 2.940 8.311 1.00 96.94 254 ALA A O 1
ATOM 1962 N N . GLY A 1 255 ? -21.308 4.962 9.173 1.00 96.06 255 GLY A N 1
ATOM 1963 C CA . GLY A 1 255 ? -22.325 4.908 10.229 1.00 96.06 255 GLY A CA 1
ATOM 1964 C C . GLY A 1 255 ? -22.111 3.781 11.244 1.00 96.06 255 GLY A C 1
ATOM 1965 O O . GLY A 1 255 ? -23.036 3.373 11.948 1.00 96.06 255 GLY A O 1
ATOM 1966 N N . THR A 1 256 ? -20.900 3.211 11.297 1.00 96.19 256 THR A N 1
ATOM 1967 C CA . THR A 1 256 ? -20.603 2.016 12.093 1.00 96.19 256 THR A CA 1
ATOM 1968 C C . THR A 1 256 ? -19.786 2.375 13.330 1.00 96.19 256 THR A C 1
ATOM 1970 O O . THR A 1 256 ? -18.664 2.879 13.239 1.00 96.19 256 THR A O 1
ATOM 1973 N N . TYR A 1 257 ? -20.325 2.056 14.504 1.00 95.44 257 TYR A N 1
ATOM 1974 C CA . TYR A 1 257 ? -19.631 2.200 15.780 1.00 95.44 257 TYR A CA 1
ATOM 1975 C C . TYR A 1 257 ? -18.730 0.987 16.025 1.00 95.44 257 TYR A C 1
ATOM 1977 O O . TYR A 1 257 ? -19.185 -0.157 15.988 1.00 95.44 257 TYR A O 1
ATOM 1985 N N . VAL A 1 258 ? -17.440 1.221 16.282 1.00 94.69 258 VAL A N 1
ATOM 1986 C CA . VAL A 1 258 ? -16.461 0.147 16.505 1.00 94.69 258 VAL A CA 1
ATOM 1987 C C . VAL A 1 258 ? -15.642 0.413 17.757 1.00 94.69 258 VAL A C 1
ATOM 1989 O O . VAL A 1 258 ? -14.932 1.416 17.845 1.00 94.69 258 VAL A O 1
ATOM 1992 N N . TYR A 1 259 ? -15.642 -0.550 18.679 1.00 93.56 259 TYR A N 1
ATOM 1993 C CA . TYR A 1 259 ? -14.812 -0.512 19.880 1.00 93.56 259 TYR A CA 1
ATOM 1994 C C . TYR A 1 259 ? -13.919 -1.752 19.994 1.00 93.56 259 TYR A C 1
ATOM 1996 O O . TYR A 1 259 ? -14.302 -2.873 19.668 1.00 93.56 259 TYR A O 1
ATOM 2004 N N . GLY A 1 260 ? -12.684 -1.549 20.461 1.00 89.44 260 GLY A N 1
ATOM 2005 C CA . GLY A 1 260 ? -11.725 -2.638 20.679 1.00 89.44 260 GLY A CA 1
ATOM 2006 C C . GLY A 1 260 ? -10.992 -3.136 19.426 1.00 89.44 260 GLY A C 1
ATOM 2007 O O . GLY A 1 260 ? -10.312 -4.159 19.497 1.00 89.44 260 GLY A O 1
ATOM 2008 N N . ARG A 1 261 ? -11.066 -2.420 18.291 1.00 91.69 261 ARG A N 1
ATOM 2009 C CA . ARG A 1 261 ? -10.318 -2.777 17.065 1.00 91.69 261 ARG A CA 1
ATOM 2010 C C . ARG A 1 261 ? -8.796 -2.736 17.232 1.00 91.69 261 ARG A C 1
ATOM 2012 O O . ARG A 1 261 ? -8.086 -3.406 16.494 1.00 91.69 261 ARG A O 1
ATOM 2019 N N . TYR A 1 262 ? -8.290 -1.983 18.204 1.00 90.00 262 TYR A N 1
ATOM 2020 C CA . TYR A 1 262 ? -6.872 -1.943 18.554 1.00 90.00 262 TYR A CA 1
ATOM 2021 C C . TYR A 1 262 ? -6.634 -2.641 19.894 1.00 90.00 262 TYR A C 1
ATOM 2023 O O . TYR A 1 262 ? -7.404 -2.458 20.836 1.00 90.00 262 TYR A O 1
ATOM 2031 N N . LEU A 1 263 ? -5.558 -3.422 19.991 1.00 87.00 263 LEU A N 1
ATOM 2032 C CA . LEU A 1 263 ? -5.109 -4.057 21.228 1.00 87.00 263 LEU A CA 1
ATOM 2033 C C . LEU A 1 263 ? -3.725 -3.551 21.623 1.00 87.00 263 LEU A C 1
ATOM 2035 O O . LEU A 1 263 ? -2.851 -3.360 20.779 1.00 87.00 263 LEU A O 1
ATOM 2039 N N . THR A 1 264 ? -3.517 -3.382 22.921 1.00 85.56 264 THR A N 1
ATOM 2040 C CA . THR A 1 264 ? -2.205 -3.064 23.478 1.00 85.56 264 THR A CA 1
ATOM 2041 C C . THR A 1 264 ? -1.410 -4.355 23.648 1.00 85.56 264 THR A C 1
ATOM 2043 O O . THR A 1 264 ? -1.800 -5.220 24.430 1.00 85.56 264 THR A O 1
ATOM 2046 N N . ARG A 1 265 ? -0.300 -4.501 22.921 1.00 84.25 265 ARG A N 1
ATOM 2047 C CA . ARG A 1 265 ? 0.623 -5.637 23.025 1.00 84.25 265 ARG A CA 1
ATOM 2048 C C . ARG A 1 265 ? 1.881 -5.199 23.762 1.00 84.25 265 ARG A C 1
ATOM 2050 O O . ARG A 1 265 ? 2.547 -4.254 23.346 1.00 84.25 265 ARG A O 1
ATOM 2057 N N . ARG A 1 266 ? 2.217 -5.896 24.845 1.00 84.81 266 ARG A N 1
ATOM 2058 C CA . ARG A 1 266 ? 3.483 -5.710 25.564 1.00 84.81 266 ARG A CA 1
ATOM 2059 C C . ARG A 1 266 ? 4.472 -6.767 25.086 1.00 84.81 266 ARG A C 1
ATOM 2061 O O . ARG A 1 266 ? 4.110 -7.931 24.952 1.00 84.81 266 ARG A O 1
ATOM 2068 N N . THR A 1 267 ? 5.697 -6.347 24.810 1.00 81.06 267 THR A N 1
ATOM 2069 C CA . THR A 1 267 ? 6.777 -7.202 24.306 1.00 81.06 267 THR A CA 1
ATOM 2070 C C . THR A 1 267 ? 8.037 -6.867 25.080 1.00 81.06 267 THR A C 1
ATOM 2072 O O . THR A 1 267 ? 8.382 -5.692 25.190 1.00 81.06 267 THR A O 1
ATOM 2075 N N . VAL A 1 268 ? 8.703 -7.877 25.628 1.00 84.44 268 VAL A N 1
ATOM 2076 C CA . VAL A 1 268 ? 9.996 -7.704 26.298 1.00 84.44 268 VAL A CA 1
ATOM 2077 C C . VAL A 1 268 ? 11.078 -7.748 25.227 1.00 84.44 268 VAL A C 1
ATOM 2079 O O . VAL A 1 268 ? 11.092 -8.656 24.396 1.00 84.44 268 VAL A O 1
ATOM 2082 N N . ARG A 1 269 ? 11.930 -6.728 25.186 1.00 79.56 269 ARG A N 1
ATOM 2083 C CA . ARG A 1 269 ? 13.081 -6.670 24.287 1.00 79.56 269 ARG A CA 1
ATOM 2084 C C . ARG A 1 269 ? 14.261 -7.456 24.877 1.00 79.56 269 ARG A C 1
ATOM 2086 O O . ARG A 1 269 ? 14.275 -7.701 26.081 1.00 79.56 269 ARG A O 1
ATOM 2093 N N . PRO A 1 270 ? 15.263 -7.825 24.058 1.00 79.00 270 PRO A N 1
ATOM 2094 C CA . PRO A 1 270 ? 16.448 -8.545 24.536 1.00 79.00 270 PRO A CA 1
ATOM 2095 C C . PRO A 1 270 ? 17.236 -7.825 25.643 1.00 79.00 270 PRO A C 1
ATOM 2097 O O . PRO A 1 270 ? 17.910 -8.480 26.424 1.00 79.00 270 PRO A O 1
ATOM 2100 N N . ASP A 1 271 ? 17.123 -6.498 25.740 1.00 79.06 271 ASP A N 1
ATOM 2101 C CA . ASP A 1 271 ? 17.723 -5.664 26.794 1.00 79.06 271 ASP A CA 1
ATOM 2102 C C . ASP A 1 271 ? 16.902 -5.634 28.103 1.00 79.06 271 ASP A C 1
ATOM 2104 O O . ASP A 1 271 ? 17.197 -4.858 29.008 1.00 79.06 271 ASP A O 1
ATOM 2108 N N . GLY A 1 272 ? 15.833 -6.435 28.201 1.00 73.38 272 GLY A N 1
ATOM 2109 C CA . GLY A 1 272 ? 14.919 -6.464 29.345 1.00 73.38 272 GLY A CA 1
ATOM 2110 C C . GLY A 1 272 ? 13.880 -5.336 29.356 1.00 73.38 272 GLY A C 1
ATOM 2111 O O . GLY A 1 272 ? 12.985 -5.336 30.204 1.00 73.38 272 GLY A O 1
ATOM 2112 N N . SER A 1 273 ? 13.924 -4.391 28.407 1.00 74.38 273 SER A N 1
ATOM 2113 C CA . SER A 1 273 ? 12.959 -3.290 28.349 1.00 74.38 273 SER A CA 1
ATOM 2114 C C . SER A 1 273 ? 11.593 -3.753 27.824 1.00 74.38 273 SER A C 1
ATOM 2116 O O . SER A 1 273 ? 11.480 -4.510 26.858 1.00 74.38 273 SER A O 1
ATOM 2118 N N . VAL A 1 274 ? 10.505 -3.284 28.444 1.00 77.69 274 VAL A N 1
ATOM 2119 C CA . VAL A 1 274 ? 9.138 -3.627 28.016 1.00 77.69 274 VAL A CA 1
ATOM 2120 C C . VAL A 1 274 ? 8.631 -2.594 27.016 1.00 77.69 274 VAL A C 1
ATOM 2122 O O . VAL A 1 274 ? 8.246 -1.482 27.377 1.00 77.69 274 VAL A O 1
ATOM 2125 N N . HIS A 1 275 ? 8.550 -2.979 25.748 1.00 78.56 275 HIS A N 1
ATOM 2126 C CA . HIS A 1 275 ? 7.906 -2.179 24.719 1.00 78.56 275 HIS A CA 1
ATOM 2127 C C . HIS A 1 275 ? 6.398 -2.435 24.691 1.00 78.56 275 HIS A C 1
ATOM 2129 O O . HIS A 1 275 ? 5.945 -3.571 24.557 1.00 78.56 275 HIS A O 1
ATOM 2135 N N . THR A 1 276 ? 5.610 -1.366 24.780 1.00 82.56 276 THR A N 1
ATOM 2136 C CA . THR A 1 276 ? 4.151 -1.425 24.645 1.00 82.56 276 THR A CA 1
ATOM 2137 C C . THR A 1 276 ? 3.753 -0.843 23.293 1.00 82.56 276 THR A C 1
ATOM 2139 O O . THR A 1 276 ? 3.904 0.356 23.076 1.00 82.56 276 THR A O 1
ATOM 2142 N N . GLY A 1 277 ? 3.261 -1.693 22.394 1.00 81.94 277 GLY A N 1
ATOM 2143 C CA . GLY A 1 277 ? 2.764 -1.317 21.073 1.00 81.94 277 GLY A CA 1
ATOM 2144 C C . GLY A 1 277 ? 1.244 -1.428 20.978 1.00 81.94 277 GLY A C 1
ATOM 2145 O O . GLY A 1 277 ? 0.608 -2.137 21.758 1.00 81.94 277 GLY A O 1
ATOM 2146 N N . ILE A 1 278 ? 0.655 -0.741 20.002 1.00 87.44 278 ILE A N 1
ATOM 2147 C CA . ILE A 1 278 ? -0.764 -0.865 19.655 1.00 87.44 278 ILE A CA 1
ATOM 2148 C C . ILE A 1 278 ? -0.854 -1.623 18.332 1.00 87.44 278 ILE A C 1
ATOM 2150 O O . ILE A 1 278 ? -0.204 -1.250 17.358 1.00 87.44 278 ILE A O 1
ATOM 2154 N N . VAL A 1 279 ? -1.655 -2.684 18.296 1.00 88.50 279 VAL A N 1
ATOM 2155 C CA . VAL A 1 279 ? -1.825 -3.547 17.123 1.00 88.50 279 VAL A CA 1
ATOM 2156 C C . VAL A 1 279 ? -3.291 -3.545 16.705 1.00 88.50 279 VAL A C 1
ATOM 2158 O O . VAL A 1 279 ? -4.181 -3.712 17.537 1.00 88.50 279 VAL A O 1
ATOM 2161 N N . LEU A 1 280 ? -3.548 -3.343 15.414 1.00 89.50 280 LEU A N 1
ATOM 2162 C CA . LEU A 1 280 ? -4.884 -3.479 14.833 1.00 89.50 280 LEU A CA 1
ATOM 2163 C C . LEU A 1 280 ? -5.267 -4.964 14.764 1.00 89.50 280 LEU A C 1
ATOM 2165 O O . LEU A 1 280 ? -4.500 -5.781 14.257 1.00 89.50 280 LEU A O 1
ATOM 2169 N N . ARG A 1 281 ? -6.458 -5.310 15.252 1.00 91.75 281 ARG A N 1
ATOM 2170 C CA . ARG A 1 281 ? -7.038 -6.651 15.129 1.00 91.75 281 ARG A CA 1
ATOM 2171 C C . ARG A 1 281 ? -7.570 -6.881 13.712 1.00 91.75 281 ARG A C 1
ATOM 2173 O O . ARG A 1 281 ? -8.119 -5.943 13.124 1.00 91.75 281 ARG A O 1
ATOM 2180 N N . PRO A 1 282 ? -7.509 -8.121 13.192 1.00 91.06 282 PRO A N 1
ATOM 2181 C CA . PRO A 1 282 ? -8.303 -8.512 12.032 1.00 91.06 282 PRO A CA 1
ATOM 2182 C C . PRO A 1 282 ? -9.780 -8.161 12.246 1.00 91.06 282 PRO A C 1
ATOM 2184 O O . PRO A 1 282 ? -10.284 -8.305 13.359 1.00 91.06 282 PRO A O 1
ATOM 2187 N N . ARG A 1 283 ? -10.479 -7.731 11.188 1.00 90.50 283 ARG A N 1
ATOM 2188 C CA . ARG A 1 283 ? -11.876 -7.263 11.272 1.00 90.50 283 ARG A CA 1
ATOM 2189 C C . ARG A 1 283 ? -12.825 -8.279 11.914 1.00 90.50 283 ARG A C 1
ATOM 2191 O O . ARG A 1 283 ? -13.634 -7.904 12.749 1.00 90.50 283 ARG A O 1
ATOM 2198 N N . ALA A 1 284 ? -12.651 -9.567 11.613 1.00 90.81 284 ALA A N 1
ATOM 2199 C CA . ALA A 1 284 ? -13.432 -10.659 12.206 1.00 90.81 284 ALA A CA 1
ATOM 2200 C C . ALA A 1 284 ? -13.249 -10.819 13.731 1.00 90.81 284 ALA A C 1
ATOM 2202 O O . ALA A 1 284 ? -14.023 -11.514 14.374 1.00 90.81 284 ALA A O 1
ATOM 2203 N N . GLN A 1 285 ? -12.220 -10.199 14.314 1.00 93.56 285 GLN A N 1
ATOM 2204 C CA . GLN A 1 285 ? -11.915 -10.245 15.748 1.00 93.56 285 GLN A CA 1
ATOM 2205 C C . GLN A 1 285 ? -12.224 -8.918 16.455 1.00 93.56 285 GLN A C 1
ATOM 2207 O O . GLN A 1 285 ? -11.756 -8.693 17.578 1.00 93.56 285 GLN A O 1
ATOM 2212 N N . TRP A 1 286 ? -12.934 -7.997 15.797 1.00 93.94 286 TRP A N 1
ATOM 2213 C CA . TRP A 1 286 ? -13.374 -6.755 16.425 1.00 93.94 286 TRP A CA 1
ATOM 2214 C C . TRP A 1 286 ? -14.461 -7.073 17.458 1.00 93.94 286 TRP A C 1
ATOM 2216 O O . TRP A 1 286 ? -15.490 -7.624 17.080 1.00 93.94 286 TRP A O 1
ATOM 2226 N N . PRO A 1 287 ? -14.252 -6.759 18.753 1.00 91.62 287 PRO A N 1
ATOM 2227 C CA . PRO A 1 287 ? -15.175 -7.191 19.802 1.00 91.62 287 PRO A CA 1
ATOM 2228 C C . PRO A 1 287 ? -16.575 -6.587 19.692 1.00 91.62 287 PRO A C 1
ATOM 2230 O O . PRO A 1 287 ? -17.544 -7.232 20.071 1.00 91.62 287 PRO A O 1
ATOM 2233 N N . ILE A 1 288 ? -16.670 -5.334 19.241 1.00 94.88 288 ILE A N 1
ATOM 2234 C CA . ILE A 1 288 ? -17.924 -4.586 19.166 1.00 94.88 288 ILE A CA 1
ATOM 2235 C C . ILE A 1 288 ? -17.952 -3.853 17.831 1.00 94.88 288 ILE A C 1
ATOM 2237 O O . ILE A 1 288 ? -17.075 -3.025 17.560 1.00 94.88 288 ILE A O 1
ATOM 2241 N N . VAL A 1 289 ? -18.960 -4.173 17.024 1.00 95.88 289 VAL A N 1
ATOM 2242 C CA . VAL A 1 289 ? -19.249 -3.562 15.726 1.00 95.88 289 VAL A CA 1
ATOM 2243 C C . VAL A 1 289 ? -20.761 -3.388 15.645 1.00 95.88 289 VAL A C 1
ATOM 2245 O O . VAL A 1 289 ? -21.485 -4.376 15.575 1.00 95.88 289 VAL A O 1
ATOM 2248 N N . LEU A 1 290 ? -21.234 -2.146 15.699 1.00 95.38 290 LEU A N 1
ATOM 2249 C CA . LEU A 1 290 ? -22.655 -1.812 15.605 1.00 95.38 290 LEU A CA 1
ATOM 2250 C C . LEU A 1 290 ? -22.874 -1.031 14.308 1.00 95.38 290 LEU A C 1
ATOM 2252 O O . LEU A 1 290 ? -22.455 0.124 14.194 1.00 95.38 290 LEU A O 1
ATOM 2256 N N . HIS A 1 291 ? -23.466 -1.687 13.313 1.00 95.12 291 HIS A N 1
ATOM 2257 C CA . HIS A 1 291 ? -23.838 -1.065 12.042 1.00 95.12 291 HIS A CA 1
ATOM 2258 C C . HIS A 1 291 ? -25.091 -0.200 12.210 1.00 95.12 291 HIS A C 1
ATOM 2260 O O . HIS A 1 291 ? -25.945 -0.519 13.032 1.00 95.12 291 HIS A O 1
ATOM 2266 N N . GLY A 1 292 ? -25.199 0.884 11.435 1.00 93.25 292 GLY A N 1
ATOM 2267 C CA . GLY A 1 292 ? -26.363 1.779 11.480 1.00 93.25 292 GLY A CA 1
ATOM 2268 C C . GLY A 1 292 ? -26.523 2.538 12.802 1.00 93.25 292 GLY A C 1
ATOM 2269 O O . GLY A 1 292 ? -27.625 2.952 13.135 1.00 93.25 292 GLY A O 1
ATOM 2270 N N . HIS A 1 293 ? -25.443 2.706 13.570 1.00 94.25 293 HIS A N 1
ATOM 2271 C CA . HIS A 1 293 ? -25.471 3.417 14.851 1.00 94.25 293 HIS A CA 1
ATOM 2272 C C . HIS A 1 293 ? -25.731 4.921 14.678 1.00 94.25 293 HIS A C 1
ATOM 2274 O O . HIS A 1 293 ? -26.304 5.564 15.548 1.00 94.25 293 HIS A O 1
ATOM 2280 N N . HIS A 1 294 ? -25.213 5.509 13.606 1.00 94.81 294 HIS A N 1
ATOM 2281 C CA . HIS A 1 294 ? -25.360 6.925 13.279 1.00 94.81 294 HIS A CA 1
ATOM 2282 C C . HIS A 1 294 ? -25.333 7.097 11.761 1.00 94.81 294 HIS A C 1
ATOM 2284 O O . HIS A 1 294 ? -24.998 6.159 11.033 1.00 94.81 294 HIS A O 1
ATOM 2290 N N . GLU A 1 295 ? -25.661 8.293 11.285 1.00 95.50 295 GLU A N 1
ATOM 2291 C CA . GLU A 1 295 ? -25.634 8.602 9.858 1.00 95.50 295 GLU A CA 1
ATOM 2292 C C . GLU A 1 295 ? -24.205 8.505 9.285 1.00 95.50 295 GLU A C 1
ATOM 2294 O O . GLU A 1 295 ? -23.242 9.051 9.831 1.00 95.50 295 GLU A O 1
ATOM 2299 N N . GLY A 1 296 ? -24.050 7.762 8.189 1.00 95.81 296 GLY A N 1
ATOM 2300 C CA . GLY A 1 296 ? -22.784 7.580 7.480 1.00 95.81 296 GLY A CA 1
ATOM 2301 C C . GLY A 1 296 ? -22.661 8.522 6.282 1.00 95.81 296 GLY A C 1
ATOM 2302 O O . GLY A 1 296 ? -23.627 8.717 5.558 1.00 95.81 296 GLY A O 1
ATOM 2303 N N . TYR A 1 297 ? -21.455 9.028 6.009 1.00 94.50 297 TYR A N 1
ATOM 2304 C CA . TYR A 1 297 ? -21.140 9.672 4.721 1.00 94.50 297 TYR A CA 1
ATOM 2305 C C . TYR A 1 297 ? -21.129 8.674 3.555 1.00 94.50 297 TYR A C 1
ATOM 2307 O O . TYR A 1 297 ? -21.268 9.064 2.399 1.00 94.50 297 TYR A O 1
ATOM 2315 N N . ILE A 1 298 ? -20.895 7.395 3.853 1.00 96.62 298 ILE A N 1
ATOM 2316 C CA . ILE A 1 298 ? -20.884 6.289 2.894 1.00 96.62 298 ILE A CA 1
ATOM 2317 C C . ILE A 1 298 ? -21.640 5.089 3.470 1.00 96.62 298 ILE A C 1
ATOM 2319 O O . ILE A 1 298 ? -21.876 5.017 4.676 1.00 96.62 298 ILE A O 1
ATOM 2323 N N . SER A 1 299 ? -21.994 4.116 2.632 1.00 96.00 299 SER A N 1
ATOM 2324 C CA . SER A 1 299 ? -22.548 2.848 3.116 1.00 96.00 299 SER A CA 1
ATOM 2325 C C . SER A 1 299 ? -21.456 1.912 3.663 1.00 96.00 299 SER A C 1
ATOM 2327 O O . SER A 1 299 ? -20.254 2.106 3.443 1.00 96.00 299 SER A O 1
ATOM 2329 N N . TRP A 1 300 ? -21.863 0.852 4.368 1.00 94.88 300 TRP A N 1
ATOM 2330 C CA . TRP A 1 300 ? -20.934 -0.203 4.787 1.00 94.88 300 TRP A CA 1
ATOM 2331 C C . TRP A 1 300 ? -20.297 -0.924 3.590 1.00 94.88 300 TRP A C 1
ATOM 2333 O O . TRP A 1 300 ? -19.100 -1.219 3.615 1.00 94.88 300 TRP A O 1
ATOM 2343 N N . ASP A 1 301 ? -21.057 -1.139 2.518 1.00 95.50 301 ASP A N 1
ATOM 2344 C CA . ASP A 1 301 ? -20.556 -1.777 1.301 1.00 95.50 301 ASP A CA 1
ATOM 2345 C C . ASP A 1 301 ? -19.535 -0.893 0.578 1.00 95.50 301 ASP A C 1
ATOM 2347 O O . ASP A 1 301 ? -18.491 -1.388 0.147 1.00 95.50 301 ASP A O 1
ATOM 2351 N N . ASP A 1 302 ? -19.753 0.426 0.546 1.00 94.38 302 ASP A N 1
ATOM 2352 C CA . ASP A 1 302 ? -18.766 1.385 0.038 1.00 94.38 302 ASP A CA 1
ATOM 2353 C C . ASP A 1 302 ? -17.473 1.353 0.853 1.00 94.38 302 ASP A C 1
ATOM 2355 O O . ASP A 1 302 ? -16.375 1.409 0.298 1.00 94.38 302 ASP A O 1
ATOM 2359 N N . TYR A 1 303 ? -17.573 1.230 2.179 1.00 95.44 303 TYR A N 1
ATOM 2360 C CA . TYR A 1 303 ? -16.402 1.079 3.039 1.00 95.44 303 TYR A CA 1
ATOM 2361 C C . TYR A 1 303 ? -15.615 -0.198 2.710 1.00 95.44 303 TYR A C 1
ATOM 2363 O O . TYR A 1 303 ? -14.388 -0.147 2.560 1.00 95.44 303 TYR A O 1
ATOM 2371 N N . LEU A 1 304 ? -16.298 -1.332 2.530 1.00 94.88 304 LEU A N 1
ATOM 2372 C CA . LEU A 1 304 ? -15.655 -2.587 2.133 1.00 94.88 304 LEU A CA 1
ATOM 2373 C C . LEU A 1 304 ? -15.029 -2.495 0.735 1.00 94.88 304 LEU A C 1
ATOM 2375 O O . LEU A 1 304 ? -13.900 -2.959 0.530 1.00 94.88 304 LEU A O 1
ATOM 2379 N N . ALA A 1 305 ? -15.714 -1.851 -0.212 1.00 92.81 305 ALA A N 1
ATOM 2380 C CA . ALA A 1 305 ? -15.191 -1.578 -1.546 1.00 92.81 305 ALA A CA 1
ATOM 2381 C C . ALA A 1 305 ? -13.937 -0.692 -1.480 1.00 92.81 305 ALA A C 1
ATOM 2383 O O . ALA A 1 305 ? -12.941 -0.969 -2.160 1.00 92.81 305 ALA A O 1
ATOM 2384 N N . ASN A 1 306 ? -13.932 0.315 -0.604 1.00 94.06 306 ASN A N 1
ATOM 2385 C CA . ASN A 1 306 ? -12.785 1.185 -0.376 1.00 94.06 306 ASN A CA 1
ATOM 2386 C C . ASN A 1 306 ? -11.585 0.416 0.188 1.00 94.06 306 ASN A C 1
ATOM 2388 O O . ASN A 1 306 ? -10.473 0.551 -0.334 1.00 94.06 306 ASN A O 1
ATOM 2392 N N . GLU A 1 307 ? -11.785 -0.437 1.199 1.00 92.31 307 GLU A N 1
ATOM 2393 C CA . GLU A 1 307 ? -10.723 -1.303 1.730 1.00 92.31 307 GLU A CA 1
ATOM 2394 C C . GLU A 1 307 ? -10.152 -2.231 0.649 1.00 92.31 307 GLU A C 1
ATOM 2396 O O . GLU A 1 307 ? -8.928 -2.331 0.496 1.00 92.31 307 GLU A O 1
ATOM 2401 N N . ALA A 1 308 ? -11.020 -2.868 -0.142 1.00 91.25 308 ALA A N 1
ATOM 2402 C CA . ALA A 1 308 ? -10.609 -3.739 -1.238 1.00 91.25 308 ALA A CA 1
ATOM 2403 C C . ALA A 1 308 ? -9.789 -2.975 -2.290 1.00 91.25 308 ALA A C 1
ATOM 2405 O O . ALA A 1 308 ? -8.724 -3.440 -2.709 1.00 91.25 308 ALA A O 1
ATOM 2406 N N . LYS A 1 309 ? -10.220 -1.762 -2.663 1.00 90.94 309 LYS A N 1
ATOM 2407 C CA . LYS A 1 309 ? -9.507 -0.882 -3.601 1.00 90.94 309 LYS A CA 1
ATOM 2408 C C . LYS A 1 309 ? -8.133 -0.479 -3.066 1.00 90.94 309 LYS A C 1
ATOM 2410 O O . LYS A 1 309 ? -7.140 -0.537 -3.791 1.00 90.94 309 LYS A O 1
ATOM 2415 N N . LEU A 1 310 ? -8.050 -0.095 -1.791 1.00 91.50 310 LEU A N 1
ATOM 2416 C CA . LEU A 1 310 ? -6.786 0.257 -1.142 1.00 91.50 310 LEU A CA 1
ATOM 2417 C C . LEU A 1 310 ? -5.824 -0.933 -1.107 1.00 91.50 310 LEU A C 1
ATOM 2419 O O . LEU A 1 310 ? -4.640 -0.764 -1.407 1.00 91.50 310 LEU A O 1
ATOM 2423 N N . LYS A 1 311 ? -6.325 -2.137 -0.812 1.00 88.62 311 LYS A N 1
ATOM 2424 C CA . LYS A 1 311 ? -5.536 -3.373 -0.855 1.00 88.62 311 LYS A CA 1
ATOM 2425 C C . LYS A 1 311 ? -5.045 -3.678 -2.273 1.00 88.62 311 LYS A C 1
ATOM 2427 O O . LYS A 1 311 ? -3.864 -3.956 -2.456 1.00 88.62 311 LYS A O 1
ATOM 2432 N N . ALA A 1 312 ? -5.899 -3.530 -3.287 1.00 84.69 312 ALA A N 1
ATOM 2433 C CA . ALA A 1 312 ? -5.534 -3.721 -4.695 1.00 84.69 312 ALA A CA 1
ATOM 2434 C C . ALA A 1 312 ? -4.478 -2.714 -5.207 1.00 84.69 312 ALA A C 1
ATOM 2436 O O . ALA A 1 312 ? -3.779 -2.975 -6.188 1.00 84.69 312 ALA A O 1
ATOM 2437 N N . ASN A 1 313 ? -4.318 -1.576 -4.529 1.00 86.69 313 ASN A N 1
ATOM 2438 C CA . ASN A 1 313 ? -3.289 -0.579 -4.830 1.00 86.69 313 ASN A CA 1
ATOM 2439 C C . ASN A 1 313 ? -1.969 -0.797 -4.068 1.00 86.69 313 ASN A C 1
ATOM 2441 O O . ASN A 1 313 ? -0.966 -0.141 -4.375 1.00 86.69 313 ASN A O 1
ATOM 2445 N N . CYS A 1 314 ? -1.957 -1.696 -3.081 1.00 83.56 314 CYS A N 1
ATOM 2446 C CA . CYS A 1 314 ? -0.868 -1.879 -2.132 1.00 83.56 314 CYS A CA 1
ATOM 2447 C C . CYS A 1 314 ? 0.308 -2.668 -2.732 1.00 83.56 314 CYS A C 1
ATOM 2449 O O . CYS A 1 314 ? 0.404 -3.888 -2.610 1.00 83.56 314 CYS A O 1
ATOM 2451 N N . THR A 1 315 ? 1.234 -1.975 -3.402 1.00 79.19 315 THR A N 1
ATOM 2452 C CA . THR A 1 315 ? 2.341 -2.637 -4.116 1.00 79.19 315 THR A CA 1
ATOM 2453 C C . THR A 1 315 ? 3.334 -3.379 -3.228 1.00 79.19 315 THR A C 1
ATOM 2455 O O . THR A 1 315 ? 4.001 -4.289 -3.725 1.00 79.19 315 THR A O 1
ATOM 2458 N N . HIS A 1 316 ? 3.446 -3.000 -1.949 1.00 71.75 316 HIS A N 1
ATOM 2459 C CA . HIS A 1 316 ? 4.302 -3.707 -0.994 1.00 71.75 316 HIS A CA 1
ATOM 2460 C C . HIS A 1 316 ? 3.714 -5.067 -0.593 1.00 71.75 316 HIS A C 1
ATOM 2462 O O . HIS A 1 316 ? 4.472 -6.003 -0.382 1.00 71.75 316 HIS A O 1
ATOM 2468 N N . ASP A 1 317 ? 2.383 -5.208 -0.603 1.00 67.75 317 ASP A N 1
ATOM 2469 C CA . ASP A 1 317 ? 1.671 -6.467 -0.331 1.00 67.75 317 ASP A CA 1
ATOM 2470 C C . ASP A 1 317 ? 1.442 -7.287 -1.610 1.00 67.75 317 ASP A C 1
ATOM 2472 O O . ASP A 1 317 ? 0.485 -8.049 -1.731 1.00 67.75 317 ASP A O 1
ATOM 2476 N N . GLY A 1 318 ? 2.304 -7.100 -2.612 1.00 66.75 318 GLY A N 1
ATOM 2477 C CA . GLY A 1 318 ? 2.268 -7.863 -3.857 1.00 66.75 318 GLY A CA 1
ATOM 2478 C C . GLY A 1 318 ? 1.224 -7.400 -4.871 1.00 66.75 318 GLY A C 1
ATOM 2479 O O . GLY A 1 318 ? 1.222 -7.917 -5.987 1.00 66.75 318 GLY A O 1
ATOM 2480 N N . ALA A 1 319 ? 0.396 -6.395 -4.561 1.00 74.50 319 ALA A N 1
ATOM 2481 C CA . ALA A 1 319 ? -0.547 -5.869 -5.539 1.00 74.50 319 ALA A CA 1
ATOM 2482 C C . ALA A 1 319 ? 0.184 -5.210 -6.723 1.00 74.50 319 ALA A C 1
ATOM 2484 O O . ALA A 1 319 ? 1.309 -4.702 -6.615 1.00 74.50 319 ALA A O 1
ATOM 2485 N N . ARG A 1 320 ? -0.453 -5.225 -7.893 1.00 79.44 320 ARG A N 1
ATOM 2486 C CA . ARG A 1 320 ? 0.145 -4.761 -9.151 1.00 79.44 320 ARG A CA 1
ATOM 2487 C C . ARG A 1 320 ? -0.831 -3.871 -9.921 1.00 79.44 320 ARG A C 1
ATOM 2489 O O . ARG A 1 320 ? -1.214 -4.247 -11.024 1.00 79.44 320 ARG A O 1
ATOM 2496 N N . PRO A 1 321 ? -1.275 -2.719 -9.385 1.00 82.19 321 PRO A N 1
ATOM 2497 C CA . PRO A 1 321 ? -2.300 -1.894 -10.027 1.00 82.19 321 PRO A CA 1
ATOM 2498 C C . PRO A 1 321 ? -1.860 -1.416 -11.425 1.00 82.19 321 PRO A C 1
ATOM 2500 O O . PRO A 1 321 ? -0.662 -1.214 -11.648 1.00 82.19 321 PRO A O 1
ATOM 2503 N N . PRO A 1 322 ? -2.798 -1.223 -12.371 1.00 84.69 322 PRO A N 1
ATOM 2504 C CA . PRO A 1 322 ? -2.486 -0.668 -13.683 1.00 84.69 322 PRO A CA 1
ATOM 2505 C C . PRO A 1 322 ? -2.060 0.796 -13.510 1.00 84.69 322 PRO A C 1
ATOM 2507 O O . PRO A 1 322 ? -2.867 1.657 -13.154 1.00 84.69 322 PRO A O 1
ATOM 2510 N N . ARG A 1 323 ? -0.765 1.055 -13.706 1.00 82.94 323 ARG A N 1
ATOM 2511 C CA . ARG A 1 323 ? -0.137 2.378 -13.579 1.00 82.94 323 ARG A CA 1
ATOM 2512 C C . ARG A 1 323 ? 0.226 2.951 -14.944 1.00 82.94 323 ARG A C 1
ATOM 2514 O O . ARG A 1 323 ? 0.100 2.280 -15.966 1.00 82.94 323 ARG A O 1
ATOM 2521 N N . GLU A 1 324 ? 0.675 4.195 -14.939 1.00 82.81 324 GLU A N 1
ATOM 2522 C CA . GLU A 1 324 ? 1.242 4.890 -16.089 1.00 82.81 324 GLU A CA 1
ATOM 2523 C C . GLU A 1 324 ? 2.457 4.128 -16.678 1.00 82.81 324 GLU A C 1
ATOM 2525 O O . GLU A 1 324 ? 3.054 3.268 -16.019 1.00 82.81 324 GLU A O 1
ATOM 2530 N N . GLY A 1 325 ? 2.801 4.419 -17.937 1.00 85.38 325 GLY A N 1
ATOM 2531 C CA . GLY A 1 325 ? 3.916 3.814 -18.679 1.00 85.38 325 GLY A CA 1
ATOM 2532 C C . GLY A 1 325 ? 3.474 2.837 -19.773 1.00 85.38 325 GLY A C 1
ATOM 2533 O O . GLY A 1 325 ? 2.446 2.181 -19.642 1.00 85.38 325 GLY A O 1
ATOM 2534 N N . LEU A 1 326 ? 4.286 2.705 -20.819 1.00 88.94 326 LEU A N 1
ATOM 2535 C CA . LEU A 1 326 ? 3.925 2.014 -22.067 1.00 88.94 326 LEU A CA 1
ATOM 2536 C C . LEU A 1 326 ? 3.769 0.484 -21.988 1.00 88.94 326 LEU A C 1
ATOM 2538 O O . LEU A 1 326 ? 3.163 -0.115 -22.865 1.00 88.94 326 LEU A O 1
ATOM 2542 N N . ALA A 1 327 ? 4.292 -0.166 -20.945 1.00 92.25 327 ALA A N 1
ATOM 2543 C CA . ALA A 1 327 ? 4.281 -1.625 -20.828 1.00 92.25 327 ALA A CA 1
ATOM 2544 C C . ALA A 1 327 ? 2.893 -2.153 -20.409 1.00 92.25 327 ALA A C 1
ATOM 2546 O O . ALA A 1 327 ? 2.519 -2.040 -19.236 1.00 92.25 327 ALA A O 1
ATOM 2547 N N . LEU A 1 328 ? 2.131 -2.731 -21.340 1.00 93.25 328 LEU A N 1
ATOM 2548 C CA . LEU A 1 328 ? 0.734 -3.145 -21.147 1.00 93.25 328 LEU A CA 1
ATOM 2549 C C . LEU A 1 328 ? 0.587 -4.341 -20.195 1.00 93.25 328 LEU A C 1
ATOM 2551 O O . LEU A 1 328 ? -0.251 -4.330 -19.292 1.00 93.25 328 LEU A O 1
ATOM 2555 N N . CYS A 1 329 ? 1.444 -5.350 -20.324 1.00 93.25 329 CYS A N 1
ATOM 2556 C CA . CYS A 1 329 ? 1.463 -6.521 -19.444 1.00 93.25 329 CYS A CA 1
ATOM 2557 C C . CYS A 1 329 ? 2.193 -6.275 -18.106 1.00 93.25 329 CYS A C 1
ATOM 2559 O O . CYS A 1 329 ? 2.435 -7.217 -17.343 1.00 93.25 329 CYS A O 1
ATOM 2561 N N . GLN A 1 330 ? 2.547 -5.023 -17.773 1.00 91.50 330 GLN A N 1
ATOM 2562 C CA . GLN A 1 330 ? 3.156 -4.671 -16.485 1.00 91.50 330 GLN A CA 1
ATOM 2563 C C . GLN A 1 330 ? 2.365 -5.294 -15.341 1.00 91.50 330 GLN A C 1
ATOM 2565 O O . GLN A 1 330 ? 1.170 -5.067 -15.236 1.00 91.50 330 GLN A O 1
ATOM 2570 N N . GLY A 1 331 ? 3.023 -6.035 -14.448 1.00 88.19 331 GLY A N 1
ATOM 2571 C CA . GLY A 1 331 ? 2.400 -6.553 -13.229 1.00 88.19 331 GLY A CA 1
ATOM 2572 C C . GLY A 1 331 ? 1.485 -7.772 -13.392 1.00 88.19 331 GLY A C 1
ATOM 2573 O O . GLY A 1 331 ? 1.063 -8.304 -12.373 1.00 88.19 331 GLY A O 1
ATOM 2574 N N . ILE A 1 332 ? 1.221 -8.219 -14.622 1.00 92.12 332 ILE A N 1
ATOM 2575 C CA . ILE A 1 332 ? 0.539 -9.493 -14.921 1.00 92.12 332 ILE A CA 1
ATOM 2576 C C . ILE A 1 332 ? 1.436 -10.460 -15.710 1.00 92.12 332 ILE A C 1
ATOM 2578 O O . ILE A 1 332 ? 1.016 -11.554 -16.063 1.00 92.12 332 ILE A O 1
ATOM 2582 N N . MET A 1 333 ? 2.675 -10.045 -15.989 1.00 93.44 333 MET A N 1
ATOM 2583 C CA . MET A 1 333 ? 3.678 -10.842 -16.680 1.00 93.44 333 MET A CA 1
ATOM 2584 C C . MET A 1 333 ? 4.378 -11.810 -15.712 1.00 93.44 333 MET A C 1
ATOM 2586 O O . MET A 1 333 ? 4.946 -11.375 -14.706 1.00 93.44 333 MET A O 1
ATOM 2590 N N . LEU A 1 334 ? 4.404 -13.100 -16.036 1.00 92.81 334 LEU A N 1
ATOM 2591 C CA . LEU A 1 334 ? 5.021 -14.177 -15.263 1.00 92.81 334 LEU A CA 1
ATOM 2592 C C . LEU A 1 334 ? 6.139 -14.864 -16.057 1.00 92.81 334 LEU A C 1
ATOM 2594 O O . LEU A 1 334 ? 6.116 -14.939 -17.286 1.00 92.81 334 LEU A O 1
ATOM 2598 N N . CYS A 1 335 ? 7.132 -15.391 -15.345 1.00 91.19 335 CYS A N 1
ATOM 2599 C CA . CYS A 1 335 ? 8.171 -16.225 -15.935 1.00 91.19 335 CYS A CA 1
ATOM 2600 C C . CYS A 1 335 ? 7.723 -17.689 -15.909 1.00 91.19 335 CYS A C 1
ATOM 2602 O O . CYS A 1 335 ? 7.639 -18.279 -14.836 1.00 91.19 335 CYS A O 1
ATOM 2604 N N . GLY A 1 336 ? 7.521 -18.313 -17.067 1.00 89.56 336 GLY A N 1
ATOM 2605 C CA . GLY A 1 336 ? 7.135 -19.724 -17.160 1.00 89.56 336 GLY A CA 1
ATOM 2606 C C . GLY A 1 336 ? 8.236 -20.707 -16.751 1.00 89.56 336 GLY A C 1
ATOM 2607 O O . GLY A 1 336 ? 7.973 -21.896 -16.653 1.00 89.56 336 GLY A O 1
ATOM 2608 N N . SER A 1 337 ? 9.468 -20.237 -16.514 1.00 87.69 337 SER A N 1
ATOM 2609 C CA . SER A 1 337 ? 10.571 -21.092 -16.043 1.00 87.69 337 SER A CA 1
ATOM 2610 C C . SER A 1 337 ? 10.660 -21.195 -14.520 1.00 87.69 337 SER A C 1
ATOM 2612 O O . SER A 1 337 ? 10.938 -22.268 -14.004 1.00 87.69 337 SER A O 1
ATOM 2614 N N . CYS A 1 338 ? 10.439 -20.096 -13.789 1.00 85.94 338 CYS A N 1
ATOM 2615 C CA . CYS A 1 338 ? 10.519 -20.084 -12.320 1.00 85.94 338 CYS A CA 1
ATOM 2616 C C . CYS A 1 338 ? 9.187 -19.773 -11.624 1.00 85.94 338 CYS A C 1
ATOM 2618 O O . CYS A 1 338 ? 9.149 -19.674 -10.402 1.00 85.94 338 CYS A O 1
ATOM 2620 N N . GLY A 1 339 ? 8.113 -19.526 -12.378 1.00 86.62 339 GLY A N 1
ATOM 2621 C CA . GLY A 1 339 ? 6.790 -19.159 -11.863 1.00 86.62 339 GLY A CA 1
ATOM 2622 C C . GLY A 1 339 ? 6.700 -17.762 -11.235 1.00 86.62 339 GLY A C 1
ATOM 2623 O O . GLY A 1 339 ? 5.611 -17.321 -10.877 1.00 86.62 339 GLY A O 1
ATOM 2624 N N . ARG A 1 340 ? 7.818 -17.033 -11.091 1.00 86.12 340 ARG A N 1
ATOM 2625 C CA . ARG A 1 340 ? 7.834 -15.717 -10.433 1.00 86.12 340 ARG A CA 1
ATOM 2626 C C . ARG A 1 340 ? 7.321 -14.603 -11.358 1.00 86.12 340 ARG A C 1
ATOM 2628 O O . ARG A 1 340 ? 7.583 -14.644 -12.567 1.00 86.12 340 ARG A O 1
ATOM 2635 N N . PRO A 1 341 ? 6.687 -13.552 -10.801 1.00 88.56 341 PRO A N 1
ATOM 2636 C CA . PRO A 1 341 ? 6.354 -12.346 -11.549 1.00 88.56 341 PRO A CA 1
ATOM 2637 C C . PRO A 1 341 ? 7.587 -11.698 -12.179 1.00 88.56 341 PRO A C 1
ATOM 2639 O O . PRO A 1 341 ? 8.649 -11.600 -11.559 1.00 88.56 341 PRO A O 1
ATOM 2642 N N . MET A 1 342 ? 7.443 -11.224 -13.413 1.00 90.00 342 MET A N 1
ATOM 2643 C CA . MET A 1 342 ? 8.481 -10.476 -14.111 1.00 90.00 342 MET A CA 1
ATOM 2644 C C . MET A 1 342 ? 8.382 -8.986 -13.778 1.00 90.00 342 MET A C 1
ATOM 2646 O O . MET A 1 342 ? 7.300 -8.402 -13.711 1.00 90.00 342 MET A O 1
ATOM 2650 N N . THR A 1 343 ? 9.535 -8.348 -13.607 1.00 89.19 343 THR A N 1
ATOM 2651 C CA . THR A 1 343 ? 9.637 -6.911 -13.352 1.00 89.19 343 THR A CA 1
ATOM 2652 C C . THR A 1 343 ? 9.660 -6.152 -14.666 1.00 89.19 343 THR A C 1
ATOM 2654 O O . THR A 1 343 ? 10.398 -6.505 -15.586 1.00 89.19 343 THR A O 1
ATOM 2657 N N . THR A 1 344 ? 8.888 -5.074 -14.739 1.00 90.75 344 THR A N 1
ATOM 2658 C CA . THR A 1 344 ? 8.931 -4.126 -15.852 1.00 90.75 344 THR A CA 1
ATOM 2659 C C . THR A 1 344 ? 10.068 -3.133 -15.643 1.00 90.75 344 THR A C 1
ATOM 2661 O O . THR A 1 344 ? 10.156 -2.499 -14.593 1.00 90.75 344 THR A O 1
ATOM 2664 N N . ARG A 1 345 ? 10.932 -2.985 -16.646 1.00 88.19 345 ARG A N 1
ATOM 2665 C CA . ARG A 1 345 ? 11.983 -1.965 -16.704 1.00 88.19 345 ARG A CA 1
ATOM 2666 C C . ARG A 1 345 ? 11.685 -1.009 -17.844 1.00 88.19 345 ARG A C 1
ATOM 2668 O O . ARG A 1 345 ? 11.400 -1.466 -18.945 1.00 88.19 345 ARG A O 1
ATOM 2675 N N . TYR A 1 346 ? 11.780 0.283 -17.568 1.00 88.38 346 TYR A N 1
ATOM 2676 C CA . TYR A 1 346 ? 11.692 1.342 -18.567 1.00 88.38 346 TYR A CA 1
ATOM 2677 C C . TYR A 1 346 ? 13.106 1.836 -18.888 1.00 88.38 346 TYR A C 1
ATOM 2679 O O . TYR A 1 346 ? 13.933 1.957 -17.984 1.00 88.38 346 TYR A O 1
ATOM 2687 N N . TYR A 1 347 ? 13.381 2.072 -20.165 1.00 83.31 347 TYR A N 1
ATOM 2688 C CA . TYR A 1 347 ? 14.645 2.582 -20.690 1.00 83.31 347 TYR A CA 1
ATOM 2689 C C . TYR A 1 347 ? 14.430 3.964 -21.318 1.00 83.31 347 TYR A C 1
ATOM 2691 O O . TYR A 1 347 ? 13.297 4.359 -21.608 1.00 83.31 347 TYR A O 1
ATOM 2699 N N . GLU A 1 348 ? 15.524 4.689 -21.545 1.00 68.50 348 GLU A N 1
ATOM 2700 C CA . GLU A 1 348 ? 15.515 5.937 -22.314 1.00 68.50 348 GLU A CA 1
ATOM 2701 C C . GLU A 1 348 ? 14.923 5.692 -23.719 1.00 68.50 348 GLU A C 1
ATOM 2703 O O . GLU A 1 348 ? 15.065 4.600 -24.273 1.00 68.50 348 GLU A O 1
ATOM 2708 N N . TYR A 1 349 ? 14.237 6.695 -24.286 1.00 64.75 349 TYR A N 1
ATOM 2709 C CA . TYR A 1 349 ? 13.540 6.630 -25.588 1.00 64.75 349 TYR A CA 1
ATOM 2710 C C . TYR A 1 349 ? 12.272 5.748 -25.646 1.00 64.75 349 TYR A C 1
ATOM 2712 O O . TYR A 1 349 ? 12.048 5.050 -26.631 1.00 64.75 349 TYR A O 1
ATOM 2720 N N . GLN A 1 350 ? 11.418 5.791 -24.612 1.00 71.19 350 GLN A N 1
ATOM 2721 C CA . GLN A 1 350 ? 10.103 5.111 -24.586 1.00 71.19 350 GLN A CA 1
ATOM 2722 C C . GLN A 1 350 ? 10.162 3.587 -24.815 1.00 71.19 350 GLN A C 1
ATOM 2724 O O . GLN A 1 350 ? 9.228 2.982 -25.335 1.00 71.19 350 GLN A O 1
ATOM 2729 N N . GLN A 1 351 ? 11.245 2.932 -24.399 1.00 82.38 351 GLN A N 1
ATOM 2730 C CA . GLN A 1 351 ? 11.357 1.476 -24.473 1.00 82.38 351 GLN A CA 1
ATOM 2731 C C . GLN A 1 351 ? 11.083 0.842 -23.112 1.00 82.38 351 GLN A C 1
ATOM 2733 O O . GLN A 1 351 ? 11.449 1.380 -22.067 1.00 82.38 351 GLN A O 1
ATOM 2738 N N . ALA A 1 352 ? 10.469 -0.338 -23.110 1.00 90.31 352 ALA A N 1
ATOM 2739 C CA . ALA A 1 352 ? 10.270 -1.125 -21.902 1.00 90.31 352 ALA A CA 1
ATOM 2740 C C . ALA A 1 352 ? 10.630 -2.594 -22.135 1.00 90.31 352 ALA A C 1
ATOM 2742 O O . ALA A 1 352 ? 10.619 -3.086 -23.263 1.00 90.31 352 ALA A O 1
ATOM 2743 N N . ALA A 1 353 ? 10.958 -3.307 -21.061 1.00 91.31 353 ALA A N 1
ATOM 2744 C CA . ALA A 1 353 ? 11.185 -4.745 -21.086 1.00 91.31 353 ALA A CA 1
ATOM 2745 C C . ALA A 1 353 ? 10.640 -5.420 -19.830 1.00 91.31 353 ALA A C 1
ATOM 2747 O O . ALA A 1 353 ? 10.662 -4.854 -18.736 1.00 91.31 353 ALA A O 1
ATOM 2748 N N . TYR A 1 354 ? 10.228 -6.673 -19.983 1.00 92.38 354 TYR A N 1
ATOM 2749 C CA . TYR A 1 354 ? 9.930 -7.576 -18.884 1.00 92.38 354 TYR A CA 1
ATOM 2750 C C . TYR A 1 354 ? 11.168 -8.412 -18.582 1.00 92.38 354 TYR A C 1
ATOM 2752 O O . TYR A 1 354 ? 11.733 -9.058 -19.466 1.00 92.38 354 TYR A O 1
ATOM 2760 N N . GLY A 1 355 ? 11.609 -8.413 -17.328 1.00 89.75 355 GLY A N 1
ATOM 2761 C CA . GLY A 1 355 ? 12.763 -9.184 -16.881 1.00 89.75 355 GLY A CA 1
ATOM 2762 C C . GLY A 1 355 ? 12.475 -9.952 -15.602 1.00 89.75 355 GLY A C 1
ATOM 2763 O O . GLY A 1 355 ? 11.946 -9.400 -14.640 1.00 89.75 355 GLY A O 1
ATOM 2764 N N . CYS A 1 356 ? 12.882 -11.218 -15.560 1.00 87.56 356 CYS A N 1
ATOM 2765 C CA . CYS A 1 356 ? 12.881 -11.996 -14.327 1.00 87.56 356 CYS A CA 1
ATOM 2766 C C . CYS A 1 356 ? 14.012 -11.493 -13.405 1.00 87.56 356 CYS A C 1
ATOM 2768 O O . CYS A 1 356 ? 15.157 -11.927 -13.526 1.00 87.56 356 CYS A O 1
ATOM 2770 N N . SER A 1 357 ? 13.730 -10.495 -12.557 1.00 73.50 357 SER A N 1
ATOM 2771 C CA . SER A 1 357 ? 14.748 -9.857 -11.708 1.00 73.50 357 SER A CA 1
ATOM 2772 C C . SER A 1 357 ? 14.879 -10.491 -10.328 1.00 73.50 357 SER A C 1
ATOM 2774 O O . SER A 1 357 ? 16.000 -10.588 -9.852 1.00 73.50 357 SER A O 1
ATOM 2776 N N . SER A 1 358 ? 13.783 -10.939 -9.704 1.00 67.44 358 SER A N 1
ATOM 2777 C CA . SER A 1 358 ? 13.818 -11.527 -8.352 1.00 67.44 358 SER A CA 1
ATOM 2778 C C . SER A 1 358 ? 14.669 -12.794 -8.319 1.00 67.44 358 SER A C 1
ATOM 2780 O O . SER A 1 358 ? 15.659 -12.857 -7.613 1.00 67.44 358 SER A O 1
ATOM 2782 N N . SER A 1 359 ? 14.412 -13.721 -9.241 1.00 65.25 359 SER A N 1
ATOM 2783 C CA . SER A 1 359 ? 15.220 -14.934 -9.428 1.00 65.25 359 SER A CA 1
ATOM 2784 C C . SER A 1 359 ? 16.703 -14.642 -9.738 1.00 65.25 359 SER A C 1
ATOM 2786 O O . SER A 1 359 ? 17.570 -15.450 -9.435 1.00 65.25 359 SER A O 1
ATOM 2788 N N . ARG A 1 360 ? 17.019 -13.469 -10.307 1.00 64.38 360 ARG A N 1
ATOM 2789 C CA . ARG A 1 360 ? 18.398 -13.040 -10.594 1.00 64.38 360 ARG A CA 1
ATOM 2790 C C . ARG A 1 360 ? 19.088 -12.403 -9.384 1.00 64.38 360 ARG A C 1
ATOM 2792 O O . ARG A 1 360 ? 20.298 -12.534 -9.266 1.00 64.38 360 ARG A O 1
ATOM 2799 N N . ALA A 1 361 ? 18.333 -11.701 -8.538 1.00 64.81 361 ALA A N 1
ATOM 2800 C CA . ALA A 1 361 ? 18.816 -11.104 -7.294 1.00 64.81 361 ALA A CA 1
ATOM 2801 C C . ALA A 1 361 ? 19.073 -12.175 -6.224 1.00 64.81 361 ALA A C 1
ATOM 2803 O O . ALA A 1 361 ? 20.064 -12.093 -5.509 1.00 64.81 361 ALA A O 1
ATOM 2804 N N . ASP A 1 362 ? 18.231 -13.209 -6.197 1.00 68.62 362 ASP A N 1
ATOM 2805 C CA . ASP A 1 362 ? 18.324 -14.326 -5.253 1.00 68.62 362 ASP A CA 1
ATOM 2806 C C . ASP A 1 362 ? 19.322 -15.413 -5.719 1.00 68.62 362 ASP A C 1
ATOM 2808 O O . ASP A 1 362 ? 19.482 -16.426 -5.054 1.00 68.62 362 ASP A O 1
ATOM 2812 N N . HIS A 1 363 ? 19.981 -15.241 -6.878 1.00 64.25 363 HIS A N 1
ATOM 2813 C CA . HIS A 1 363 ? 20.823 -16.253 -7.550 1.00 64.25 363 HIS A CA 1
ATOM 2814 C C . HIS A 1 363 ? 20.124 -17.594 -7.888 1.00 64.25 363 HIS A C 1
ATOM 2816 O O . HIS A 1 363 ? 20.771 -18.549 -8.307 1.00 64.25 363 HIS A O 1
ATOM 2822 N N . GLU A 1 364 ? 18.795 -17.649 -7.828 1.00 67.44 364 GLU A N 1
ATOM 2823 C CA . GLU A 1 364 ? 17.956 -18.826 -8.108 1.00 67.44 364 GLU A CA 1
ATOM 2824 C C . GLU A 1 364 ? 17.444 -18.868 -9.565 1.00 67.44 364 GLU A C 1
ATOM 2826 O O . GLU A 1 364 ? 16.341 -19.341 -9.857 1.00 67.44 364 GLU A O 1
ATOM 2831 N N . ALA A 1 365 ? 18.190 -18.294 -10.509 1.00 69.69 365 ALA A N 1
ATOM 2832 C CA . ALA A 1 365 ? 17.793 -18.252 -11.913 1.00 69.69 365 ALA A CA 1
ATOM 2833 C C . ALA A 1 365 ? 17.928 -19.624 -12.580 1.00 69.69 365 ALA A C 1
ATOM 2835 O O . ALA A 1 365 ? 19.030 -20.137 -12.746 1.00 69.69 365 ALA A O 1
ATOM 2836 N N . THR A 1 366 ? 16.806 -20.186 -13.040 1.00 72.12 366 THR A N 1
ATOM 2837 C CA . THR A 1 366 ? 16.829 -21.343 -13.952 1.00 72.12 366 THR A CA 1
ATOM 2838 C C . THR A 1 366 ? 17.477 -20.960 -15.291 1.00 72.12 366 THR A C 1
ATOM 2840 O O . THR A 1 366 ? 17.432 -19.797 -15.707 1.00 72.12 366 THR A O 1
ATOM 2843 N N . ALA A 1 367 ? 18.045 -21.934 -16.010 1.00 71.94 367 ALA A N 1
ATOM 2844 C CA . ALA A 1 367 ? 18.748 -21.700 -17.280 1.00 71.94 367 ALA A CA 1
ATOM 2845 C C . ALA A 1 367 ? 17.870 -21.060 -18.381 1.00 71.94 367 ALA A C 1
ATOM 2847 O O . ALA A 1 367 ? 18.381 -20.444 -19.323 1.00 71.94 367 ALA A O 1
ATOM 2848 N N . THR A 1 368 ? 16.545 -21.180 -18.265 1.00 78.06 368 THR A N 1
ATOM 2849 C CA . THR A 1 368 ? 15.561 -20.642 -19.213 1.00 78.06 368 THR A CA 1
ATOM 2850 C C . THR A 1 368 ? 14.912 -19.328 -18.753 1.00 78.06 368 THR A C 1
ATOM 2852 O O . THR A 1 368 ? 14.197 -18.711 -19.543 1.00 78.06 368 THR A O 1
ATOM 2855 N N . CYS A 1 369 ? 15.209 -18.824 -17.542 1.00 84.06 369 CYS A N 1
ATOM 2856 C CA . CYS A 1 369 ? 14.790 -17.488 -17.096 1.00 84.06 369 CYS A CA 1
ATOM 2857 C C . CYS A 1 369 ? 15.383 -16.394 -18.005 1.00 84.06 369 CYS A C 1
ATOM 2859 O O . CYS A 1 369 ? 16.602 -16.240 -18.115 1.00 84.06 369 CYS A O 1
ATOM 2861 N N . ARG A 1 370 ? 14.528 -15.589 -18.651 1.00 81.31 370 ARG A N 1
ATOM 2862 C CA . ARG A 1 370 ? 14.943 -14.596 -19.661 1.00 81.31 370 ARG A CA 1
ATOM 2863 C C . ARG A 1 370 ? 14.249 -13.243 -19.482 1.00 81.31 370 ARG A C 1
ATOM 2865 O O . ARG A 1 370 ? 13.359 -13.072 -18.652 1.00 81.31 370 ARG A O 1
ATOM 2872 N N . SER A 1 371 ? 14.707 -12.261 -20.255 1.00 87.38 371 SER A N 1
ATOM 2873 C CA . SER A 1 371 ? 14.039 -10.972 -20.442 1.00 87.38 371 SER A CA 1
ATOM 2874 C C . SER A 1 371 ? 13.540 -10.830 -21.876 1.00 87.38 371 SER A C 1
ATOM 2876 O O . SER A 1 371 ? 14.135 -11.377 -22.810 1.00 87.38 371 SER A O 1
ATOM 2878 N N . ILE A 1 372 ? 12.477 -10.063 -22.066 1.00 89.50 372 ILE A N 1
ATOM 2879 C CA . ILE A 1 372 ? 11.882 -9.788 -23.372 1.00 89.50 372 ILE A CA 1
ATOM 2880 C C . ILE A 1 372 ? 11.471 -8.319 -23.447 1.00 89.50 372 ILE A C 1
ATOM 2882 O O . ILE A 1 372 ? 11.103 -7.734 -22.429 1.00 89.50 372 ILE A O 1
ATOM 2886 N N . ARG A 1 373 ? 11.590 -7.700 -24.626 1.00 89.50 373 ARG A N 1
ATOM 2887 C CA . ARG A 1 373 ? 11.091 -6.335 -24.822 1.00 89.50 373 ARG A CA 1
ATOM 2888 C C . ARG A 1 373 ? 9.570 -6.323 -24.663 1.00 89.50 373 ARG A C 1
ATOM 2890 O O . ARG A 1 373 ? 8.916 -7.307 -24.999 1.00 89.50 373 ARG A O 1
ATOM 2897 N N . ALA A 1 374 ? 9.041 -5.243 -24.102 1.00 92.19 374 ALA A N 1
ATOM 2898 C CA . ALA A 1 374 ? 7.628 -5.142 -23.777 1.00 92.19 374 ALA A CA 1
ATOM 2899 C C . ALA A 1 374 ? 6.771 -5.097 -25.041 1.00 92.19 374 ALA A C 1
ATOM 2901 O O . ALA A 1 374 ? 5.824 -5.861 -25.129 1.00 92.19 374 ALA A O 1
ATOM 2902 N N . ASP A 1 375 ? 7.173 -4.319 -26.049 1.00 89.75 375 ASP A N 1
ATOM 2903 C CA . ASP A 1 375 ? 6.498 -4.221 -27.350 1.00 89.75 375 ASP A CA 1
ATOM 2904 C C . ASP A 1 375 ? 6.316 -5.580 -28.039 1.00 89.75 375 ASP A C 1
ATOM 2906 O O . ASP A 1 375 ? 5.227 -5.897 -28.511 1.00 89.75 375 ASP A O 1
ATOM 2910 N N . ALA A 1 376 ? 7.345 -6.430 -27.999 1.00 90.44 376 ALA A N 1
ATOM 2911 C CA . ALA A 1 376 ? 7.296 -7.773 -28.566 1.00 90.44 376 ALA A CA 1
ATOM 2912 C C . ALA A 1 376 ? 6.209 -8.659 -27.927 1.00 90.44 376 ALA A C 1
ATOM 2914 O O . ALA A 1 376 ? 5.732 -9.576 -28.581 1.00 90.44 376 ALA A O 1
ATOM 2915 N N . VAL A 1 377 ? 5.821 -8.406 -26.672 1.00 93.44 377 VAL A N 1
ATOM 2916 C CA . VAL A 1 377 ? 4.751 -9.139 -25.970 1.00 93.44 377 VAL A CA 1
ATOM 2917 C C . VAL A 1 377 ? 3.421 -8.397 -26.068 1.00 93.44 377 VAL A C 1
ATOM 2919 O O . VAL A 1 377 ? 2.396 -8.986 -26.397 1.00 93.44 377 VAL A O 1
ATOM 2922 N N . ASP A 1 378 ? 3.446 -7.100 -25.785 1.00 94.12 378 ASP A N 1
ATOM 2923 C CA . ASP A 1 378 ? 2.276 -6.249 -25.627 1.00 94.12 378 ASP A CA 1
ATOM 2924 C C . ASP A 1 378 ? 1.485 -6.123 -26.930 1.00 94.12 378 ASP A C 1
ATOM 2926 O O . ASP A 1 378 ? 0.259 -6.161 -26.896 1.00 94.12 378 ASP A O 1
ATOM 2930 N N . GLU A 1 379 ? 2.155 -6.021 -28.080 1.00 92.00 379 GLU A N 1
ATOM 2931 C CA . GLU A 1 379 ? 1.485 -5.861 -29.371 1.00 92.00 379 GLU A CA 1
ATOM 2932 C C . GLU A 1 379 ? 0.736 -7.142 -29.813 1.00 92.00 379 GLU A C 1
ATOM 2934 O O . GLU A 1 379 ? -0.453 -7.048 -30.135 1.00 92.00 379 GLU A O 1
ATOM 2939 N N . PRO A 1 380 ? 1.332 -8.355 -29.777 1.00 93.44 380 PRO A N 1
ATOM 2940 C CA . PRO A 1 380 ? 0.586 -9.600 -29.981 1.00 93.44 380 PRO A CA 1
ATOM 2941 C C . PRO A 1 380 ? -0.559 -9.814 -28.986 1.00 93.44 380 PRO A C 1
ATOM 2943 O O . PRO A 1 380 ? -1.643 -10.221 -29.399 1.00 93.44 380 PRO A O 1
ATOM 2946 N N . VAL A 1 381 ? -0.350 -9.522 -27.698 1.00 94.81 381 VAL A N 1
ATOM 2947 C CA . VAL A 1 381 ? -1.394 -9.683 -26.670 1.00 94.81 381 VAL A CA 1
ATOM 2948 C C . VAL A 1 381 ? -2.542 -8.695 -26.894 1.00 94.81 381 VAL A C 1
ATOM 2950 O O . VAL A 1 381 ? -3.706 -9.080 -26.800 1.00 94.81 381 VAL A O 1
ATOM 2953 N N . ALA A 1 382 ? -2.245 -7.442 -27.250 1.00 93.44 382 ALA A N 1
ATOM 2954 C CA . ALA A 1 382 ? -3.263 -6.453 -27.599 1.00 93.44 382 ALA A CA 1
ATOM 2955 C C . ALA A 1 382 ? -4.060 -6.877 -28.841 1.00 93.44 382 ALA A C 1
ATOM 2957 O O . ALA A 1 382 ? -5.285 -6.770 -28.848 1.00 93.44 382 ALA A O 1
ATOM 2958 N N . ARG A 1 383 ? -3.397 -7.417 -29.874 1.00 92.25 383 ARG A N 1
ATOM 2959 C CA . ARG A 1 383 ? -4.086 -7.976 -31.048 1.00 92.25 383 ARG A CA 1
ATOM 2960 C C . ARG A 1 383 ? -4.994 -9.149 -30.688 1.00 92.25 383 ARG A C 1
ATOM 2962 O O . ARG A 1 383 ? -6.128 -9.177 -31.157 1.00 92.25 383 ARG A O 1
ATOM 2969 N N . LEU A 1 384 ? -4.526 -10.073 -29.845 1.00 92.94 384 LEU A N 1
ATOM 2970 C CA . LEU A 1 384 ? -5.333 -11.199 -29.369 1.00 92.94 384 LEU A CA 1
ATOM 2971 C C . LEU A 1 384 ? -6.595 -10.697 -28.652 1.00 92.94 384 LEU A C 1
ATOM 2973 O O . LEU A 1 384 ? -7.701 -11.090 -29.017 1.00 92.94 384 LEU A O 1
ATOM 2977 N N . LEU A 1 385 ? -6.440 -9.758 -27.714 1.00 91.31 385 LEU A N 1
ATOM 2978 C CA . LEU A 1 385 ? -7.554 -9.126 -27.002 1.00 91.31 385 LEU A CA 1
ATOM 2979 C C . LEU A 1 385 ? -8.575 -8.497 -27.964 1.00 91.31 385 LEU A C 1
ATOM 2981 O O . LEU A 1 385 ? -9.770 -8.756 -27.851 1.00 91.31 385 LEU A O 1
ATOM 2985 N N . LEU A 1 386 ? -8.111 -7.683 -28.917 1.00 89.19 386 LEU A N 1
ATOM 2986 C CA . LEU A 1 386 ? -8.988 -7.010 -29.878 1.00 89.19 386 LEU A CA 1
ATOM 2987 C C . LEU A 1 386 ? -9.684 -8.003 -30.821 1.00 89.19 386 LEU A C 1
ATOM 2989 O O . LEU A 1 386 ? -10.836 -7.784 -31.183 1.00 89.19 386 LEU A O 1
ATOM 2993 N N . SER A 1 387 ? -9.027 -9.108 -31.186 1.00 86.06 387 SER A N 1
ATOM 2994 C CA . SER A 1 387 ? -9.635 -10.161 -32.012 1.00 86.06 387 SER A CA 1
ATOM 2995 C C . SER A 1 387 ? -10.740 -10.930 -31.274 1.00 86.06 387 SER A C 1
ATOM 2997 O O . SER A 1 387 ? -11.786 -11.225 -31.861 1.00 86.06 387 SER A O 1
ATOM 2999 N N . ALA A 1 388 ? -10.554 -11.172 -29.971 1.00 83.81 388 ALA A N 1
ATOM 3000 C CA . ALA A 1 388 ? -11.551 -11.801 -29.108 1.00 83.81 388 ALA A CA 1
ATOM 3001 C C . ALA A 1 388 ? -12.781 -10.904 -28.881 1.00 83.81 388 ALA A C 1
ATOM 3003 O O . ALA A 1 388 ? -13.876 -11.404 -28.647 1.00 83.81 388 ALA A O 1
ATOM 3004 N N . LEU A 1 389 ? -12.613 -9.583 -29.000 1.00 80.88 389 LEU A N 1
ATOM 3005 C CA . LEU A 1 389 ? -13.676 -8.578 -28.897 1.00 80.88 389 LEU A CA 1
ATOM 3006 C C . LEU A 1 389 ? -14.259 -8.163 -30.256 1.00 80.88 389 LEU A C 1
ATOM 3008 O O . LEU A 1 389 ? -14.891 -7.111 -30.371 1.00 80.88 389 LEU A O 1
ATOM 3012 N N . SER A 1 390 ? -14.060 -8.971 -31.299 1.00 76.50 390 SER A N 1
ATOM 3013 C CA . SER A 1 390 ? -14.671 -8.701 -32.599 1.00 76.50 390 SER A CA 1
ATOM 3014 C C . SER A 1 390 ? -16.206 -8.797 -32.530 1.00 76.50 390 SER A C 1
ATOM 3016 O O . SER A 1 390 ? -16.738 -9.612 -31.770 1.00 76.50 390 SER A O 1
ATOM 3018 N N . PRO A 1 391 ? -16.945 -8.018 -33.349 1.00 69.25 391 PRO A N 1
ATOM 3019 C CA . PRO A 1 391 ? -18.409 -8.038 -33.343 1.00 69.25 391 PRO A CA 1
ATOM 3020 C C . PRO A 1 391 ? -19.004 -9.447 -33.487 1.00 69.25 391 PRO A C 1
ATOM 3022 O O . PRO A 1 391 ? -19.944 -9.789 -32.780 1.00 69.25 391 PRO A O 1
ATOM 3025 N N . GLY A 1 392 ? -18.409 -10.304 -34.327 1.00 69.75 392 GLY A N 1
ATOM 3026 C CA . GLY A 1 392 ? -18.862 -11.689 -34.504 1.00 69.75 392 GLY A CA 1
ATOM 3027 C C . GLY A 1 392 ? -18.687 -12.574 -33.262 1.00 69.75 392 GLY A C 1
ATOM 3028 O O . GLY A 1 392 ? -19.546 -13.404 -32.980 1.00 69.75 392 GLY A O 1
ATOM 3029 N N . GLN A 1 393 ? -17.617 -12.383 -32.483 1.00 72.19 393 GLN A N 1
ATOM 3030 C CA . GLN A 1 393 ? -17.418 -13.113 -31.222 1.00 72.19 393 GLN A CA 1
ATOM 3031 C C . GLN A 1 393 ? -18.385 -12.640 -30.133 1.00 72.19 393 GLN A C 1
ATOM 3033 O O . GLN A 1 393 ? -18.858 -13.437 -29.324 1.00 72.19 393 GLN A O 1
ATOM 3038 N N . ILE A 1 394 ? -18.744 -11.356 -30.148 1.00 74.50 394 ILE A N 1
ATOM 3039 C CA . ILE A 1 394 ? -19.732 -10.796 -29.223 1.00 74.50 394 ILE A CA 1
ATOM 3040 C C . ILE A 1 394 ? -21.139 -11.289 -29.553 1.00 74.50 394 ILE A C 1
ATOM 3042 O O . ILE A 1 394 ? -21.881 -11.599 -28.628 1.00 74.50 394 ILE A O 1
ATOM 3046 N N . GLU A 1 395 ? -21.492 -11.457 -30.830 1.00 71.06 395 GLU A N 1
ATOM 3047 C CA . GLU A 1 395 ? -22.757 -12.104 -31.206 1.00 71.06 395 GLU A CA 1
ATOM 3048 C C . GLU A 1 395 ? -22.848 -13.536 -30.677 1.00 71.06 395 GLU A C 1
ATOM 3050 O O . GLU A 1 395 ? -23.868 -13.916 -30.105 1.00 71.06 395 GLU A O 1
ATOM 3055 N N . LEU A 1 396 ? -21.772 -14.318 -30.803 1.00 72.75 396 LEU A N 1
ATOM 3056 C CA . LEU A 1 396 ? -21.712 -15.678 -30.261 1.00 72.75 396 LEU A CA 1
ATOM 3057 C C . LEU A 1 396 ? -21.844 -15.682 -28.730 1.00 72.75 396 LEU A C 1
ATOM 3059 O O . LEU A 1 396 ? -22.602 -16.482 -28.178 1.00 72.75 396 LEU A O 1
ATOM 3063 N N . ALA A 1 397 ? -21.168 -14.759 -28.041 1.00 69.56 397 ALA A N 1
ATOM 3064 C CA . ALA A 1 397 ? -21.270 -14.612 -26.592 1.00 69.56 397 ALA A CA 1
ATOM 3065 C C . ALA A 1 397 ? -22.677 -14.176 -26.144 1.00 69.56 397 ALA A C 1
ATOM 3067 O O . ALA A 1 397 ? -23.210 -14.726 -25.181 1.00 69.56 397 ALA A O 1
ATOM 3068 N N . LEU A 1 398 ? -23.310 -13.236 -26.855 1.00 74.44 398 LEU A N 1
ATOM 3069 C CA . LEU A 1 398 ? -24.683 -12.795 -26.595 1.00 74.44 398 LEU A CA 1
ATOM 3070 C C . LEU A 1 398 ? -25.700 -13.904 -26.888 1.00 74.44 398 LEU A C 1
ATOM 3072 O O . LEU A 1 398 ? -26.665 -14.051 -26.140 1.00 74.44 398 LEU A O 1
ATOM 3076 N N . ALA A 1 399 ? -25.491 -14.711 -27.930 1.00 76.12 399 ALA A N 1
ATOM 3077 C CA . ALA A 1 399 ? -26.326 -15.872 -28.228 1.00 76.12 399 ALA A CA 1
ATOM 3078 C C . ALA A 1 399 ? -26.243 -16.928 -27.112 1.00 76.12 399 ALA A C 1
ATOM 3080 O O . ALA A 1 399 ? -27.279 -17.388 -26.630 1.00 76.12 399 ALA A O 1
ATOM 3081 N N . ALA A 1 400 ? -25.035 -17.239 -26.631 1.00 71.94 400 ALA A N 1
ATOM 3082 C CA . ALA A 1 400 ? -24.836 -18.130 -25.488 1.00 71.94 400 ALA A CA 1
ATOM 3083 C C . ALA A 1 400 ? -25.454 -17.557 -24.197 1.00 71.94 400 ALA A C 1
ATOM 3085 O O . ALA A 1 400 ? -26.125 -18.270 -23.449 1.00 71.94 400 ALA A O 1
ATOM 3086 N N . ALA A 1 401 ? -25.293 -16.253 -23.953 1.00 71.00 401 ALA A N 1
ATOM 3087 C CA . ALA A 1 401 ? -25.885 -15.580 -22.801 1.00 71.00 401 ALA A CA 1
ATOM 3088 C C . ALA A 1 401 ? -27.422 -15.594 -22.852 1.00 71.00 401 ALA A C 1
ATOM 3090 O O . ALA A 1 401 ? -28.066 -15.838 -21.834 1.00 71.00 401 ALA A O 1
ATOM 3091 N N . ASN A 1 402 ? -28.016 -15.429 -24.039 1.00 72.75 402 ASN A N 1
ATOM 3092 C CA . ASN A 1 402 ? -29.456 -15.583 -24.234 1.00 72.75 402 ASN A CA 1
ATOM 3093 C C . ASN A 1 402 ? -29.923 -16.995 -23.902 1.00 72.75 402 ASN A C 1
ATOM 3095 O O . ASN A 1 402 ? -30.955 -17.144 -23.258 1.00 72.75 402 ASN A O 1
ATOM 3099 N N . GLU A 1 403 ? -29.183 -18.030 -24.299 1.00 73.94 403 GLU A N 1
ATOM 3100 C CA . GLU A 1 403 ? -29.538 -19.403 -23.945 1.00 73.94 403 GLU A CA 1
ATOM 3101 C C . GLU A 1 403 ? -29.554 -19.602 -22.421 1.00 73.94 403 GLU A C 1
ATOM 3103 O O . GLU A 1 403 ? -30.483 -20.209 -21.881 1.00 73.94 403 GLU A O 1
ATOM 3108 N N . VAL A 1 404 ? -28.587 -19.017 -21.708 1.00 71.56 404 VAL A N 1
ATOM 3109 C CA . VAL A 1 404 ? -28.557 -19.008 -20.237 1.00 71.56 404 VAL A CA 1
ATOM 3110 C C . VAL A 1 404 ? -29.745 -18.237 -19.658 1.00 71.56 404 VAL A C 1
ATOM 3112 O O . VAL A 1 404 ? -30.383 -18.731 -18.732 1.00 71.56 404 VAL A O 1
ATOM 3115 N N . THR A 1 405 ? -30.111 -17.080 -20.216 1.00 72.69 405 THR A N 1
ATOM 3116 C CA . THR A 1 405 ? -31.305 -16.326 -19.795 1.00 72.69 405 THR A CA 1
ATOM 3117 C C . THR A 1 405 ? -32.595 -17.101 -20.051 1.00 72.69 405 THR A C 1
ATOM 3119 O O . THR A 1 405 ? -33.474 -17.121 -19.192 1.00 72.69 405 THR A O 1
ATOM 3122 N N . VAL A 1 406 ? -32.712 -17.798 -21.186 1.00 73.75 406 VAL A N 1
ATOM 3123 C CA . VAL A 1 406 ? -33.861 -18.666 -21.469 1.00 73.75 406 VAL A CA 1
ATOM 3124 C C . VAL A 1 406 ? -33.920 -19.808 -20.453 1.00 73.75 406 VAL A C 1
ATOM 3126 O O . VAL A 1 406 ? -34.985 -20.055 -19.889 1.00 73.75 406 VAL A O 1
ATOM 3129 N N . ARG A 1 407 ? -32.796 -20.464 -20.143 1.00 72.50 407 ARG A N 1
ATOM 3130 C CA . ARG A 1 407 ? -32.735 -21.497 -19.091 1.00 72.50 407 ARG A CA 1
ATOM 3131 C C . ARG A 1 407 ? -33.116 -20.933 -17.718 1.00 72.50 407 ARG A C 1
ATOM 3133 O O . ARG A 1 407 ? -33.939 -21.534 -17.035 1.00 72.50 407 ARG A O 1
ATOM 3140 N N . HIS A 1 408 ? -32.598 -19.761 -17.349 1.00 73.81 408 HIS A N 1
ATOM 3141 C CA . HIS A 1 408 ? -32.914 -19.079 -16.089 1.00 73.81 408 HIS A CA 1
ATOM 3142 C C . HIS A 1 408 ? -34.399 -18.719 -15.989 1.00 73.81 408 HIS A C 1
ATOM 3144 O O . HIS A 1 408 ? -35.023 -19.026 -14.980 1.00 73.81 408 HIS A O 1
ATOM 3150 N N . SER A 1 409 ? -35.004 -18.186 -17.056 1.00 74.94 409 SER A N 1
ATOM 3151 C CA . SER A 1 409 ? -36.440 -17.870 -17.093 1.00 74.94 409 SER A CA 1
ATOM 3152 C C . SER A 1 409 ? -37.324 -19.109 -16.901 1.00 74.94 409 SER A C 1
ATOM 3154 O O . SER A 1 409 ? -38.327 -19.050 -16.190 1.00 74.94 409 SER A O 1
ATOM 3156 N N . ARG A 1 410 ? -36.919 -20.259 -17.463 1.00 77.19 410 ARG A N 1
ATOM 3157 C CA . ARG A 1 410 ? -37.601 -21.548 -17.267 1.00 77.19 410 ARG A CA 1
ATOM 3158 C C . ARG A 1 410 ? -37.471 -22.032 -15.822 1.00 77.19 410 ARG A C 1
ATOM 3160 O O . ARG A 1 410 ? -38.475 -22.429 -15.237 1.00 77.19 410 ARG A O 1
ATOM 3167 N N . SER A 1 411 ? -36.275 -21.955 -15.235 1.00 73.94 411 SER A N 1
ATOM 3168 C CA . SER A 1 411 ? -36.038 -22.317 -13.829 1.00 73.94 411 SER A CA 1
ATOM 3169 C C . SER A 1 411 ? -36.783 -21.400 -12.857 1.00 73.94 411 SER A C 1
ATOM 3171 O O . SER A 1 411 ? -37.381 -21.885 -11.902 1.00 73.94 411 SER A O 1
ATOM 3173 N N . HIS A 1 412 ? -36.812 -20.091 -13.123 1.00 80.88 412 HIS A N 1
ATOM 3174 C CA . HIS A 1 412 ? -37.572 -19.116 -12.342 1.00 80.88 412 HIS A CA 1
ATOM 3175 C C . HIS A 1 412 ? -39.066 -19.436 -12.381 1.00 80.88 412 HIS A C 1
ATOM 3177 O O . HIS A 1 412 ? -39.693 -19.553 -11.333 1.00 80.88 412 HIS A O 1
ATOM 3183 N N . ARG A 1 413 ? -39.627 -19.677 -13.574 1.00 80.94 413 ARG A N 1
ATOM 3184 C CA . ARG A 1 413 ? -41.036 -20.060 -13.718 1.00 80.94 413 ARG A CA 1
ATOM 3185 C C . ARG A 1 413 ? -41.357 -21.377 -13.005 1.00 80.94 413 ARG A C 1
ATOM 3187 O O . ARG A 1 413 ? -42.420 -21.499 -12.405 1.00 80.94 413 ARG A O 1
ATOM 3194 N N . ALA A 1 414 ? -40.457 -22.358 -13.054 1.00 74.88 414 ALA A N 1
ATOM 3195 C CA . ALA A 1 414 ? -40.624 -23.620 -12.337 1.00 74.88 414 ALA A CA 1
ATOM 3196 C C . ALA A 1 414 ? -40.606 -23.430 -10.808 1.00 74.88 414 ALA A C 1
ATOM 3198 O O . ALA A 1 414 ? -41.428 -24.030 -10.118 1.00 74.88 414 ALA A O 1
ATOM 3199 N N . ALA A 1 415 ? -39.723 -22.570 -10.289 1.00 79.56 415 ALA A N 1
ATOM 3200 C CA . ALA A 1 415 ? -39.651 -22.235 -8.867 1.00 79.56 415 ALA A CA 1
ATOM 3201 C C . ALA A 1 415 ? -40.890 -21.455 -8.386 1.00 79.56 415 ALA A C 1
ATOM 3203 O O . ALA A 1 415 ? -41.419 -21.757 -7.320 1.00 79.56 415 ALA A O 1
ATOM 3204 N N . GLU A 1 416 ? -41.413 -20.519 -9.187 1.00 84.19 416 GLU A N 1
ATOM 3205 C CA . GLU A 1 416 ? -42.680 -19.830 -8.889 1.00 84.19 416 GLU A CA 1
ATOM 3206 C C . GLU A 1 416 ? -43.844 -20.819 -8.762 1.00 84.19 416 GLU A C 1
ATOM 3208 O O . GLU A 1 416 ? -44.569 -20.805 -7.769 1.00 84.19 416 GLU A O 1
ATOM 3213 N N . LEU A 1 417 ? -43.978 -21.733 -9.728 1.00 84.50 417 LEU A N 1
ATOM 3214 C CA . LEU A 1 417 ? -45.012 -22.769 -9.701 1.00 84.50 417 LEU A CA 1
ATOM 3215 C C . LEU A 1 417 ? -44.842 -23.736 -8.514 1.00 84.50 417 LEU A C 1
ATOM 3217 O O . LEU A 1 417 ? -45.832 -24.256 -8.000 1.00 84.50 417 LEU A O 1
ATOM 3221 N N . ALA A 1 418 ? -43.607 -23.996 -8.071 1.00 75.56 418 ALA A N 1
ATOM 3222 C CA . ALA A 1 418 ? -43.337 -24.818 -6.892 1.00 75.56 418 ALA A CA 1
ATOM 3223 C C . ALA A 1 418 ? -43.799 -24.131 -5.597 1.00 75.56 418 ALA A C 1
ATOM 3225 O O . ALA A 1 418 ? -44.447 -24.779 -4.774 1.00 75.56 418 ALA A O 1
ATOM 3226 N N . VAL A 1 419 ? -43.548 -22.824 -5.453 1.00 90.62 419 VAL A N 1
ATOM 3227 C CA . VAL A 1 419 ? -44.056 -22.018 -4.328 1.00 90.62 419 VAL A CA 1
ATOM 3228 C C . VAL A 1 419 ? -45.582 -21.973 -4.332 1.00 90.62 419 VAL A C 1
ATOM 3230 O O . VAL A 1 419 ? -46.197 -22.198 -3.291 1.00 90.62 419 VAL A O 1
ATOM 3233 N N . GLU 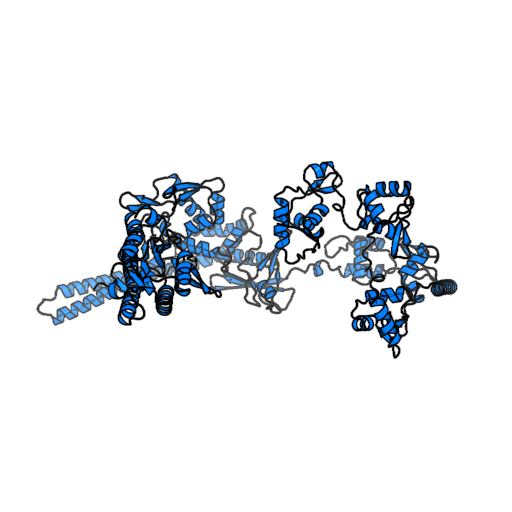A 1 420 ? -46.213 -21.747 -5.489 1.00 88.88 420 GLU A N 1
ATOM 3234 C CA . GLU A 1 420 ? -47.680 -21.751 -5.610 1.00 88.88 420 GLU A CA 1
ATOM 3235 C C . GLU A 1 420 ? -48.287 -23.086 -5.142 1.00 88.88 420 GLU A C 1
ATOM 3237 O O . GLU A 1 420 ? -49.236 -23.095 -4.353 1.00 88.88 420 GLU A O 1
ATOM 3242 N N . ARG A 1 421 ? -47.708 -24.221 -5.561 1.00 88.44 421 ARG A N 1
ATOM 3243 C CA . ARG A 1 421 ? -48.147 -25.564 -5.138 1.00 88.44 421 ARG A CA 1
ATOM 3244 C C . ARG A 1 421 ? -47.935 -25.803 -3.645 1.00 88.44 421 ARG A C 1
ATOM 3246 O O . ARG A 1 421 ? -48.855 -26.264 -2.974 1.00 88.44 421 ARG A O 1
ATOM 3253 N N . ALA A 1 422 ? -46.754 -25.476 -3.119 1.00 86.19 422 ALA A N 1
ATOM 3254 C CA . ALA A 1 422 ? -46.439 -25.665 -1.705 1.00 86.19 422 ALA A CA 1
ATOM 3255 C C . ALA A 1 422 ? -47.344 -24.809 -0.804 1.00 86.19 422 ALA A C 1
ATOM 3257 O O . ALA A 1 422 ? -47.815 -25.280 0.231 1.00 86.19 422 ALA A O 1
ATOM 3258 N N . ARG A 1 423 ? -47.671 -23.584 -1.238 1.00 92.38 423 ARG A N 1
ATOM 3259 C CA . ARG A 1 423 ? -48.590 -22.687 -0.528 1.00 92.38 423 ARG A CA 1
ATOM 3260 C C . ARG A 1 423 ? -50.008 -23.243 -0.506 1.00 92.38 423 ARG A C 1
ATOM 3262 O O . ARG A 1 423 ? -50.641 -23.250 0.547 1.00 92.38 423 ARG A O 1
ATOM 3269 N N . PHE A 1 424 ? -50.488 -23.751 -1.640 1.00 91.31 424 PHE A N 1
ATOM 3270 C CA . PHE A 1 424 ? -51.791 -24.407 -1.711 1.00 91.31 424 PHE A CA 1
ATOM 3271 C C . PHE A 1 424 ? -51.865 -25.641 -0.796 1.00 91.31 424 PHE A C 1
ATOM 3273 O O . PHE A 1 424 ? -52.841 -25.813 -0.063 1.00 91.31 424 PHE A O 1
ATOM 3280 N N . ASP A 1 425 ? -50.827 -26.480 -0.793 1.00 85.62 425 ASP A N 1
ATOM 3281 C CA . ASP A 1 425 ? -50.758 -27.672 0.056 1.00 85.62 425 ASP A CA 1
ATOM 3282 C C . ASP A 1 425 ? -50.707 -27.328 1.552 1.00 85.62 425 ASP A C 1
ATOM 3284 O O . ASP A 1 425 ? -51.374 -27.994 2.348 1.00 85.62 425 ASP A O 1
ATOM 3288 N N . ALA A 1 426 ? -49.962 -26.285 1.936 1.00 92.38 426 ALA A N 1
ATOM 3289 C CA . ALA A 1 426 ? -49.910 -25.791 3.311 1.00 92.38 426 ALA A CA 1
ATOM 3290 C C . ALA A 1 426 ? -51.284 -25.283 3.777 1.00 92.38 426 ALA A C 1
ATOM 3292 O O . ALA A 1 426 ? -51.775 -25.728 4.811 1.00 92.38 426 ALA A O 1
ATOM 3293 N N . GLN A 1 427 ? -51.960 -24.460 2.967 1.00 91.94 427 GLN A N 1
ATOM 3294 C CA . GLN A 1 427 ? -53.319 -23.972 3.251 1.00 91.94 427 GLN A CA 1
ATOM 3295 C C . GLN A 1 427 ? -54.362 -25.099 3.286 1.00 91.94 427 GLN A C 1
ATOM 3297 O O . GLN A 1 427 ? -55.372 -25.028 3.987 1.00 91.94 427 GLN A O 1
ATOM 3302 N N . ARG A 1 428 ? -54.174 -26.156 2.488 1.00 91.25 428 ARG A N 1
ATOM 3303 C CA . ARG A 1 428 ? -55.040 -27.340 2.532 1.00 91.25 4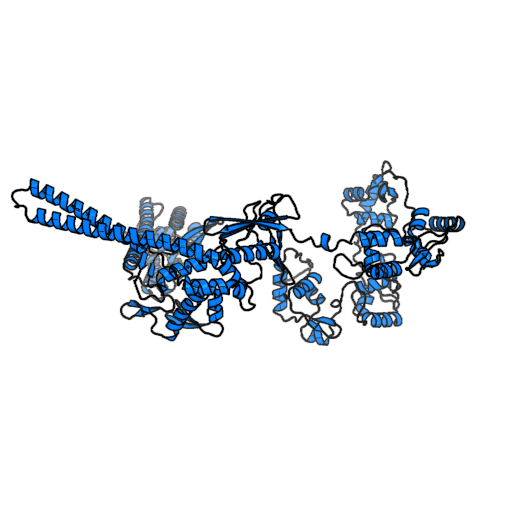28 ARG A CA 1
ATOM 3304 C C . ARG A 1 428 ? -54.821 -28.142 3.818 1.00 91.25 428 ARG A C 1
ATOM 3306 O O . ARG A 1 428 ? -55.802 -28.608 4.391 1.00 91.25 428 ARG A O 1
ATOM 3313 N N . ALA A 1 429 ? -53.572 -28.310 4.253 1.00 87.44 429 ALA A N 1
ATOM 3314 C CA . ALA A 1 429 ? -53.237 -29.002 5.497 1.00 87.44 429 ALA A CA 1
ATOM 3315 C C . ALA A 1 429 ? -53.724 -28.227 6.733 1.00 87.44 429 ALA A C 1
ATOM 3317 O O . ALA A 1 429 ? -54.310 -28.834 7.624 1.00 87.44 429 ALA A O 1
ATOM 3318 N N . GLU A 1 430 ? -53.590 -26.900 6.727 1.00 92.12 430 GLU A N 1
ATOM 3319 C CA . GLU A 1 430 ? -54.130 -26.000 7.753 1.00 92.12 430 GLU A CA 1
ATOM 3320 C C . GLU A 1 430 ? -55.650 -26.145 7.897 1.00 92.12 430 GLU A C 1
ATOM 3322 O O . GLU A 1 430 ? -56.160 -26.381 8.988 1.00 92.12 430 GLU A O 1
ATOM 3327 N N . ARG A 1 431 ? -56.393 -26.089 6.780 1.00 92.25 431 ARG A N 1
ATOM 3328 C CA . ARG A 1 431 ? -57.853 -26.284 6.794 1.00 92.25 431 ARG A CA 1
ATOM 3329 C C . ARG A 1 431 ? -58.259 -27.652 7.337 1.00 92.25 431 ARG A C 1
ATOM 3331 O O . ARG A 1 431 ? -59.273 -27.747 8.017 1.00 92.25 431 ARG A O 1
ATOM 3338 N N . ALA A 1 432 ? -57.492 -28.700 7.033 1.00 83.56 432 ALA A N 1
ATOM 3339 C CA . ALA A 1 432 ? -57.755 -30.039 7.552 1.00 83.56 432 ALA A CA 1
ATOM 3340 C C . ALA A 1 432 ? -57.508 -30.127 9.066 1.00 83.56 432 ALA A C 1
ATOM 3342 O O . ALA A 1 432 ? -58.302 -30.748 9.764 1.00 83.56 432 ALA A O 1
ATOM 3343 N N . PHE A 1 433 ? -56.447 -29.488 9.568 1.00 88.75 433 PHE A N 1
ATOM 3344 C CA . PHE A 1 433 ? -56.165 -29.396 11.000 1.00 88.75 433 PHE A CA 1
ATOM 3345 C C . PHE A 1 433 ? -57.255 -28.609 11.743 1.00 88.75 433 PHE A C 1
ATOM 3347 O O . PHE A 1 433 ? -57.811 -29.112 12.711 1.00 88.75 433 PHE A O 1
ATOM 3354 N N . ASN A 1 434 ? -57.644 -27.437 11.233 1.00 87.81 434 ASN A N 1
ATOM 3355 C CA . ASN A 1 434 ? -58.668 -26.586 11.851 1.00 87.81 434 ASN A CA 1
ATOM 3356 C C . ASN A 1 434 ? -60.077 -27.208 11.857 1.00 87.81 434 ASN A C 1
ATOM 3358 O O . ASN A 1 434 ? -60.935 -26.764 12.614 1.00 87.81 434 ASN A O 1
ATOM 3362 N N . ALA A 1 435 ? -60.331 -28.208 11.009 1.00 88.38 435 ALA A N 1
ATOM 3363 C CA . ALA A 1 435 ? -61.611 -28.909 10.931 1.00 88.38 435 ALA A CA 1
ATOM 3364 C C . ALA A 1 435 ? -61.719 -30.114 11.885 1.00 88.38 435 ALA A C 1
ATOM 3366 O O . ALA A 1 435 ? -62.785 -30.726 11.954 1.00 88.38 435 ALA A O 1
ATOM 3367 N N . VAL A 1 436 ? -60.641 -30.501 12.581 1.00 89.50 436 VAL A N 1
ATOM 3368 C CA . VAL A 1 436 ? -60.668 -31.650 13.497 1.00 89.50 436 VAL A CA 1
ATOM 3369 C C . VAL A 1 436 ? -61.269 -31.256 14.848 1.00 89.50 436 VAL A C 1
ATOM 3371 O O . VAL A 1 436 ? -60.955 -30.204 15.401 1.00 89.50 436 VAL A O 1
ATOM 3374 N N . GLU A 1 437 ? -62.115 -32.117 15.411 1.00 79.44 437 GLU A N 1
ATOM 3375 C CA . GLU A 1 437 ? -62.661 -31.890 16.750 1.00 79.44 437 GLU A CA 1
ATOM 3376 C C . GLU A 1 437 ? -61.573 -32.067 17.835 1.00 79.44 437 GLU A C 1
ATOM 3378 O O . GLU A 1 437 ? -60.794 -33.027 17.759 1.00 79.44 437 GLU A O 1
ATOM 3383 N N . PRO A 1 438 ? -61.523 -31.206 18.875 1.00 72.38 438 PRO A N 1
ATOM 3384 C CA . PRO A 1 438 ? -60.471 -31.224 19.907 1.00 72.38 438 PRO A CA 1
ATOM 3385 C C . PRO A 1 438 ? -60.338 -32.544 20.686 1.00 72.38 438 PRO A C 1
ATOM 3387 O O . PRO A 1 438 ? -59.289 -32.838 21.266 1.00 72.38 438 PRO A O 1
ATOM 3390 N N . GLU A 1 439 ? -61.403 -33.341 20.708 1.00 80.44 439 GLU A N 1
ATOM 3391 C CA . GLU A 1 439 ? -61.496 -34.630 21.399 1.00 80.44 439 GLU A CA 1
ATOM 3392 C C . GLU A 1 439 ? -60.668 -35.720 20.688 1.00 80.44 439 GLU A C 1
ATOM 3394 O O . GLU A 1 439 ? -60.118 -36.618 21.329 1.00 80.44 439 GLU A O 1
ATOM 3399 N N . ASN A 1 440 ? -60.453 -35.586 19.372 1.00 79.69 440 ASN A N 1
ATOM 3400 C CA . ASN A 1 440 ? -59.703 -36.528 18.539 1.00 79.69 440 ASN A CA 1
ATOM 3401 C C . ASN A 1 440 ? -58.190 -36.237 18.542 1.00 79.69 440 ASN A C 1
ATOM 3403 O O . ASN A 1 440 ? -57.559 -36.062 17.495 1.00 79.69 440 ASN A O 1
ATOM 3407 N N . ARG A 1 441 ? -57.578 -36.218 19.735 1.00 79.62 441 ARG A N 1
ATOM 3408 C CA . ARG A 1 441 ? -56.174 -35.802 19.954 1.00 79.62 441 ARG A CA 1
ATOM 3409 C C . ARG A 1 441 ? -55.137 -36.509 19.072 1.00 79.62 441 ARG A C 1
ATOM 3411 O O . ARG A 1 441 ? -54.177 -35.878 18.640 1.00 79.62 441 ARG A O 1
ATOM 3418 N N . LEU A 1 442 ? -55.305 -37.804 18.793 1.00 76.00 442 LEU A N 1
ATOM 3419 C CA . LEU A 1 442 ? -54.375 -38.559 17.934 1.00 76.00 442 LEU A CA 1
ATOM 3420 C C . LEU A 1 442 ? -54.443 -38.109 16.464 1.00 76.00 442 LEU A C 1
ATOM 3422 O O . LEU A 1 442 ? -53.413 -38.017 15.791 1.00 76.00 442 LEU A O 1
ATOM 3426 N N . VAL A 1 443 ? -55.645 -37.789 15.979 1.00 77.75 443 VAL A N 1
ATOM 3427 C CA . VAL A 1 443 ? -55.870 -37.285 14.617 1.00 77.75 443 VAL A CA 1
ATOM 3428 C C . VAL A 1 443 ? -55.363 -35.849 14.503 1.00 77.75 443 VAL A C 1
ATOM 3430 O O . VAL A 1 443 ? -54.641 -35.544 13.556 1.00 77.75 443 VAL A O 1
ATOM 3433 N N . ALA A 1 444 ? -55.644 -35.006 15.503 1.00 77.75 444 ALA A N 1
ATOM 3434 C CA . ALA A 1 444 ? -55.141 -33.636 15.576 1.00 77.75 444 ALA A CA 1
ATOM 3435 C C . ALA A 1 444 ? -53.609 -33.582 15.517 1.00 77.75 444 ALA A C 1
ATOM 3437 O O . ALA A 1 444 ? -53.062 -32.885 14.670 1.00 77.75 444 ALA A O 1
ATOM 3438 N N . ARG A 1 445 ? -52.916 -34.408 16.315 1.00 81.75 445 ARG A N 1
ATOM 3439 C CA . ARG A 1 445 ? -51.446 -34.492 16.308 1.00 81.75 445 ARG A CA 1
ATOM 3440 C C . ARG A 1 445 ? -50.881 -34.924 14.951 1.00 81.75 445 ARG A C 1
ATOM 3442 O O . ARG A 1 445 ? -49.860 -34.417 14.504 1.00 81.75 445 ARG A O 1
ATOM 3449 N N . THR A 1 446 ? -51.554 -35.852 14.271 1.00 83.44 446 THR A N 1
ATOM 3450 C CA . THR A 1 446 ? -51.134 -36.319 12.939 1.00 83.44 446 THR A CA 1
ATOM 3451 C C . THR A 1 446 ? -51.329 -35.233 11.873 1.00 83.44 446 THR A C 1
ATOM 3453 O O . THR A 1 446 ? -50.489 -35.071 10.986 1.00 83.44 446 THR A O 1
ATOM 3456 N N . LEU A 1 447 ? -52.429 -34.477 11.949 1.00 87.06 447 LEU A N 1
ATOM 3457 C CA . LEU A 1 447 ? -52.717 -33.363 11.042 1.00 87.06 447 LEU A CA 1
ATOM 3458 C C . LEU A 1 447 ? -51.808 -32.156 11.302 1.00 87.06 447 LEU A C 1
ATOM 3460 O O . LEU A 1 447 ? -51.373 -31.530 10.340 1.00 87.06 447 LEU A O 1
ATOM 3464 N N . GLU A 1 448 ? -51.462 -31.893 12.562 1.00 88.69 448 GLU A N 1
ATOM 3465 C CA . GLU A 1 448 ? -50.483 -30.884 12.977 1.00 88.69 448 GLU A CA 1
ATOM 3466 C C . GLU A 1 448 ? -49.103 -31.188 12.388 1.00 88.69 448 GLU A C 1
ATOM 3468 O O . GLU A 1 448 ? -48.584 -30.386 11.617 1.00 88.69 448 GLU A O 1
ATOM 3473 N N . SER A 1 449 ? -48.560 -32.395 12.607 1.00 87.19 449 SER A N 1
ATOM 3474 C CA . SER A 1 449 ? -47.273 -32.793 12.012 1.00 87.19 449 SER A CA 1
ATOM 3475 C C . SER A 1 449 ? -47.293 -32.747 10.480 1.00 87.19 449 SER A C 1
ATOM 3477 O O . SER A 1 449 ? -46.294 -32.420 9.837 1.00 87.19 449 SER A O 1
ATOM 3479 N N . ARG A 1 450 ? -48.440 -33.054 9.859 1.00 90.31 450 ARG A N 1
ATOM 3480 C CA . ARG A 1 450 ? -48.612 -32.921 8.407 1.00 90.31 450 ARG A CA 1
ATOM 3481 C C . ARG A 1 450 ? -48.616 -31.457 7.967 1.00 90.31 450 ARG A C 1
ATOM 3483 O O . ARG A 1 450 ? -48.083 -31.174 6.897 1.00 90.31 450 ARG A O 1
ATOM 3490 N N . TRP A 1 451 ? -49.217 -30.552 8.733 1.00 94.88 451 TRP A N 1
ATOM 3491 C CA . TRP A 1 451 ? -49.213 -29.120 8.445 1.00 94.88 451 TRP A CA 1
ATOM 3492 C C . TRP A 1 451 ? -47.816 -28.520 8.618 1.00 94.88 451 TRP A C 1
ATOM 3494 O O . TRP A 1 451 ? -47.333 -27.881 7.684 1.00 94.88 451 TRP A O 1
ATOM 3504 N N . GLU A 1 452 ? -47.121 -28.833 9.714 1.00 92.38 452 GLU A N 1
ATOM 3505 C CA . GLU A 1 452 ? -45.722 -28.448 9.945 1.00 92.38 452 GLU A CA 1
ATOM 3506 C C . GLU A 1 452 ? -44.820 -28.894 8.787 1.00 92.38 452 GLU A C 1
ATOM 3508 O O . GLU A 1 452 ? -44.085 -28.085 8.222 1.00 92.38 452 GLU A O 1
ATOM 3513 N N . ALA A 1 453 ? -44.942 -30.149 8.341 1.00 90.94 453 ALA A N 1
ATOM 3514 C CA . ALA A 1 453 ? -44.181 -30.651 7.197 1.00 90.94 453 ALA A CA 1
ATOM 3515 C C . ALA A 1 453 ? -44.465 -29.873 5.894 1.00 90.94 453 ALA A C 1
ATOM 3517 O O . ALA A 1 453 ? -43.564 -29.686 5.074 1.00 90.94 453 ALA A O 1
ATOM 3518 N N . ARG A 1 454 ? -45.702 -29.395 5.682 1.00 93.75 454 ARG A N 1
ATOM 3519 C CA . ARG A 1 454 ? -46.051 -28.571 4.508 1.00 93.75 454 ARG A CA 1
ATOM 3520 C C . ARG A 1 454 ? -45.580 -27.125 4.633 1.00 93.75 454 ARG A C 1
ATOM 3522 O O . ARG A 1 454 ? -45.224 -26.543 3.613 1.00 93.75 454 ARG A O 1
ATOM 3529 N N . LEU A 1 455 ? -45.524 -26.570 5.843 1.00 91.75 455 LEU A N 1
ATOM 3530 C CA . LEU A 1 455 ? -44.929 -25.255 6.100 1.00 91.75 455 LEU A CA 1
ATOM 3531 C C . LEU A 1 455 ? -43.414 -25.266 5.870 1.00 91.75 455 LEU A C 1
ATOM 3533 O O . LEU A 1 455 ? -42.895 -24.348 5.240 1.00 91.75 455 LEU A O 1
ATOM 3537 N N . VAL A 1 456 ? -42.720 -26.327 6.293 1.00 93.25 456 VAL A N 1
ATOM 3538 C CA . VAL A 1 456 ? -41.290 -26.517 5.993 1.00 93.25 456 VAL A CA 1
ATOM 3539 C C . VAL A 1 456 ? -41.061 -26.591 4.481 1.00 93.25 456 VAL A C 1
ATOM 3541 O O . VAL A 1 456 ? -40.237 -25.849 3.954 1.00 93.25 456 VAL A O 1
ATOM 3544 N N . ALA A 1 457 ? -41.846 -27.398 3.760 1.00 88.62 457 ALA A N 1
ATOM 3545 C CA . ALA A 1 457 ? -41.740 -27.498 2.302 1.00 88.62 457 ALA A CA 1
ATOM 3546 C C . ALA A 1 457 ? -42.033 -26.165 1.577 1.00 88.62 457 ALA A C 1
ATOM 3548 O O . ALA A 1 457 ? -41.425 -25.872 0.546 1.00 88.62 457 ALA A O 1
ATOM 3549 N N . LEU A 1 458 ? -42.948 -25.340 2.104 1.00 95.12 458 LEU A N 1
ATOM 3550 C CA . LEU A 1 458 ? -43.201 -23.990 1.592 1.00 95.12 458 LEU A CA 1
ATOM 3551 C C . LEU A 1 458 ? -41.996 -23.069 1.818 1.00 95.12 458 LEU A C 1
ATOM 3553 O O . LEU A 1 458 ? -41.570 -22.403 0.876 1.00 95.12 458 LEU A O 1
ATOM 3557 N N . ALA A 1 459 ? -41.421 -23.067 3.021 1.00 90.69 459 ALA A N 1
ATOM 3558 C CA . ALA A 1 459 ? -40.239 -22.267 3.332 1.00 90.69 459 ALA A CA 1
ATOM 3559 C C . ALA A 1 459 ? -39.034 -22.656 2.453 1.00 90.69 459 ALA A C 1
ATOM 3561 O O . ALA A 1 459 ? -38.330 -21.784 1.944 1.00 90.69 459 ALA A O 1
ATOM 3562 N N . GLU A 1 460 ? -38.829 -23.954 2.205 1.00 88.88 460 GLU A N 1
ATOM 3563 C CA . GLU A 1 460 ? -37.801 -24.455 1.284 1.00 88.88 460 GLU A CA 1
ATOM 3564 C C . GLU A 1 460 ? -38.040 -23.991 -0.162 1.00 88.88 460 GLU A C 1
ATOM 3566 O O . GLU A 1 460 ? -37.107 -23.542 -0.834 1.00 88.88 460 GLU A O 1
ATOM 3571 N N . ALA A 1 461 ? -39.287 -24.047 -0.645 1.00 86.00 461 ALA A N 1
ATOM 3572 C CA . ALA A 1 461 ? -39.640 -23.576 -1.983 1.00 86.00 461 ALA A CA 1
ATOM 3573 C C . ALA A 1 461 ? -39.455 -22.053 -2.134 1.00 86.00 461 ALA A C 1
ATOM 3575 O O . ALA A 1 461 ? -38.962 -21.590 -3.166 1.00 86.00 461 ALA A O 1
ATOM 3576 N N . GLU A 1 462 ? -39.811 -21.267 -1.112 1.00 89.81 462 GLU A N 1
ATOM 3577 C CA . GLU A 1 462 ? -39.624 -19.810 -1.097 1.00 89.81 462 GLU A CA 1
ATOM 3578 C C . GLU A 1 462 ? -38.136 -19.432 -1.060 1.00 89.81 462 GLU A C 1
ATOM 3580 O O . GLU A 1 462 ? -37.712 -18.543 -1.804 1.00 89.81 462 GLU A O 1
ATOM 3585 N N . ALA A 1 463 ? -37.320 -20.163 -0.293 1.00 88.38 463 ALA A N 1
ATOM 3586 C CA . ALA A 1 463 ? -35.867 -20.006 -0.292 1.00 88.38 463 ALA A CA 1
ATOM 3587 C C . ALA A 1 463 ? -35.245 -20.345 -1.660 1.00 88.38 463 ALA A C 1
ATOM 3589 O O . ALA A 1 463 ? -34.393 -19.605 -2.156 1.00 88.38 463 ALA A O 1
ATOM 3590 N N . ALA A 1 464 ? -35.700 -21.419 -2.315 1.00 81.81 464 ALA A N 1
ATOM 3591 C CA . ALA A 1 464 ? -35.242 -21.784 -3.655 1.00 81.81 464 ALA A CA 1
ATOM 3592 C C . ALA A 1 464 ? -35.616 -20.722 -4.709 1.00 81.81 464 ALA A C 1
ATOM 3594 O O . ALA A 1 464 ? -34.794 -20.375 -5.560 1.00 81.81 464 ALA A O 1
ATOM 3595 N N . LEU A 1 465 ? -36.827 -20.153 -4.643 1.00 87.62 465 LEU A N 1
ATOM 3596 C CA . LEU A 1 465 ? -37.239 -19.052 -5.521 1.00 87.62 465 LEU A CA 1
ATOM 3597 C C . LEU A 1 465 ? -36.403 -17.786 -5.280 1.00 87.62 465 LEU A C 1
ATOM 3599 O O . LEU A 1 465 ? -36.012 -17.125 -6.245 1.00 87.62 465 LEU A O 1
ATOM 3603 N N . ALA A 1 466 ? -36.102 -17.459 -4.020 1.00 85.88 466 ALA A N 1
ATOM 3604 C CA . ALA A 1 466 ? -35.235 -16.335 -3.673 1.00 85.88 466 ALA A CA 1
ATOM 3605 C C . ALA A 1 466 ? -33.828 -16.502 -4.274 1.00 85.88 466 ALA A C 1
ATOM 3607 O O . ALA A 1 466 ? -33.346 -15.593 -4.949 1.00 85.88 466 ALA A O 1
ATOM 3608 N N . GLN A 1 467 ? -33.227 -17.691 -4.155 1.00 83.25 467 GLN A N 1
ATOM 3609 C CA . GLN A 1 467 ? -31.927 -17.992 -4.769 1.00 83.25 467 GLN A CA 1
ATOM 3610 C C . GLN A 1 467 ? -31.945 -17.839 -6.297 1.00 83.25 467 GLN A C 1
ATOM 3612 O O . GLN A 1 467 ? -31.030 -17.257 -6.879 1.00 83.25 467 GLN A O 1
ATOM 3617 N N . VAL A 1 468 ? -32.995 -18.323 -6.973 1.00 79.88 468 VAL A N 1
ATOM 3618 C CA . VAL A 1 468 ? -33.114 -18.176 -8.434 1.00 79.88 468 VAL A CA 1
ATOM 3619 C C . VAL A 1 468 ? -33.308 -16.708 -8.833 1.00 79.88 468 VAL A C 1
ATOM 3621 O O . VAL A 1 468 ? -32.766 -16.287 -9.856 1.00 79.88 468 VAL A O 1
ATOM 3624 N N . ARG A 1 469 ? -34.031 -15.907 -8.039 1.00 80.81 469 ARG A N 1
ATOM 3625 C CA . ARG A 1 469 ? -34.205 -14.462 -8.275 1.00 80.81 469 ARG A CA 1
ATOM 3626 C C . ARG A 1 469 ? -32.900 -13.686 -8.138 1.00 80.81 469 ARG A C 1
ATOM 3628 O O . ARG A 1 469 ? -32.598 -12.875 -9.012 1.00 80.81 469 ARG A O 1
ATOM 3635 N N . GLU A 1 470 ? -32.122 -13.962 -7.098 1.00 76.50 470 GLU A N 1
ATOM 3636 C CA . GLU A 1 470 ? -30.809 -13.342 -6.888 1.00 76.50 470 GLU A CA 1
ATOM 3637 C C . GLU A 1 470 ? -29.802 -13.733 -7.978 1.00 76.50 470 GLU A C 1
ATOM 3639 O O . GLU A 1 470 ? -28.967 -12.924 -8.375 1.00 76.50 470 GLU A O 1
ATOM 3644 N N . ALA A 1 471 ? -29.925 -14.937 -8.543 1.00 69.19 471 ALA A N 1
ATOM 3645 C CA . ALA A 1 471 ? -29.057 -15.424 -9.611 1.00 69.19 471 ALA A CA 1
ATOM 3646 C C . ALA A 1 471 ? -29.340 -14.820 -11.006 1.00 69.19 471 ALA A C 1
ATOM 3648 O O . ALA A 1 471 ? -28.754 -15.287 -11.984 1.00 69.19 471 ALA A O 1
ATOM 3649 N N . ARG A 1 472 ? -30.236 -13.828 -11.150 1.00 64.38 472 ARG A N 1
ATOM 3650 C CA . ARG A 1 472 ? -30.563 -13.223 -12.455 1.00 64.38 472 ARG A CA 1
ATOM 3651 C C . ARG A 1 472 ? -29.376 -12.403 -12.987 1.00 64.38 472 ARG A C 1
ATOM 3653 O O . ARG A 1 472 ? -29.081 -11.344 -12.434 1.00 64.38 472 ARG A O 1
ATOM 3660 N N . PRO A 1 473 ? -28.736 -12.798 -14.103 1.00 57.94 473 PRO A N 1
ATOM 3661 C CA . PRO A 1 473 ? -27.694 -11.975 -14.697 1.00 57.94 473 PRO A CA 1
ATOM 3662 C C . PRO A 1 473 ? -28.324 -10.751 -15.376 1.00 57.94 473 PRO A C 1
ATOM 3664 O O . PRO A 1 473 ? -29.221 -10.881 -16.215 1.00 57.94 473 PRO A O 1
ATOM 3667 N N . ALA A 1 474 ? -27.855 -9.554 -15.027 1.00 61.47 474 ALA A N 1
ATOM 3668 C CA . ALA A 1 474 ? -28.171 -8.341 -15.772 1.00 61.47 474 ALA A CA 1
ATOM 3669 C C . ALA A 1 474 ? -27.437 -8.387 -17.120 1.00 61.47 474 ALA A C 1
ATOM 3671 O O . ALA A 1 474 ? -26.207 -8.363 -17.163 1.00 61.47 474 ALA A O 1
ATOM 3672 N N . LEU A 1 475 ? -28.186 -8.482 -18.221 1.00 62.31 475 LEU A N 1
ATOM 3673 C CA . LEU A 1 475 ? -27.609 -8.373 -19.558 1.00 62.31 475 LEU A CA 1
ATOM 3674 C C . LEU A 1 475 ? -27.496 -6.894 -19.949 1.00 62.31 475 LEU A C 1
ATOM 3676 O O . LEU A 1 475 ? -28.477 -6.165 -19.791 1.00 62.31 475 LEU A O 1
ATOM 3680 N N . PRO A 1 476 ? -26.340 -6.440 -20.461 1.00 65.44 476 PRO A N 1
ATOM 3681 C CA . PRO A 1 476 ? -26.203 -5.080 -20.963 1.00 65.44 476 PRO A CA 1
ATOM 3682 C C . PRO A 1 476 ? -26.997 -4.882 -22.261 1.00 65.44 476 PRO A C 1
ATOM 3684 O O . PRO A 1 476 ? -27.334 -5.848 -22.953 1.00 65.44 476 PRO A O 1
ATOM 3687 N N . ASP A 1 477 ? -27.252 -3.620 -22.611 1.00 75.50 477 ASP A N 1
ATOM 3688 C CA . ASP A 1 477 ? -27.869 -3.260 -23.888 1.00 75.50 477 ASP A CA 1
ATOM 3689 C C . ASP A 1 477 ? -27.039 -3.776 -25.079 1.00 75.50 477 ASP A C 1
ATOM 3691 O O . ASP A 1 477 ? -25.827 -3.552 -25.168 1.00 75.50 477 ASP A O 1
ATOM 3695 N N . ARG A 1 478 ? -27.704 -4.490 -25.994 1.00 71.88 478 ARG A N 1
ATOM 3696 C CA . ARG A 1 478 ? -27.060 -5.191 -27.113 1.00 71.88 478 ARG A CA 1
ATOM 3697 C C . ARG A 1 478 ? -26.500 -4.218 -28.136 1.00 71.88 478 ARG A C 1
ATOM 3699 O O . ARG A 1 478 ? -25.380 -4.413 -28.607 1.00 71.88 478 ARG A O 1
ATOM 3706 N N . ASP A 1 479 ? -27.260 -3.181 -28.468 1.00 73.44 479 ASP A N 1
ATOM 3707 C CA . ASP A 1 479 ? -26.855 -2.227 -29.496 1.00 73.44 479 ASP A CA 1
ATOM 3708 C C . ASP A 1 479 ? -25.734 -1.320 -28.976 1.00 73.44 479 ASP A C 1
ATOM 3710 O O . ASP A 1 479 ? -24.740 -1.107 -29.679 1.00 73.44 479 ASP A O 1
ATOM 3714 N N . GLY A 1 480 ? -25.797 -0.916 -27.702 1.00 73.81 480 GLY A N 1
ATOM 3715 C CA . GLY A 1 480 ? -24.688 -0.266 -27.006 1.00 73.81 480 GLY A CA 1
ATOM 3716 C C . GLY A 1 480 ? -23.402 -1.105 -26.990 1.00 73.81 480 GLY A C 1
ATOM 3717 O O . GLY A 1 480 ? -22.329 -0.594 -27.320 1.00 73.81 480 GLY A O 1
ATOM 3718 N N . LEU A 1 481 ? -23.483 -2.404 -26.672 1.00 74.62 481 LEU A N 1
ATOM 3719 C CA . LEU A 1 481 ? -22.319 -3.302 -26.684 1.00 74.62 481 LEU A CA 1
ATOM 3720 C C . LEU A 1 481 ? -21.713 -3.475 -28.080 1.00 74.62 481 LEU A C 1
ATOM 3722 O O . LEU A 1 481 ? -20.489 -3.428 -28.224 1.00 74.62 481 LEU A O 1
ATOM 3726 N N . ARG A 1 482 ? -22.548 -3.645 -29.112 1.00 74.12 482 ARG A N 1
ATOM 3727 C CA . ARG A 1 482 ? -22.096 -3.748 -30.510 1.00 74.12 482 ARG A CA 1
ATOM 3728 C C . ARG A 1 482 ? -21.356 -2.494 -30.952 1.00 74.12 482 ARG A C 1
ATOM 3730 O O . ARG A 1 482 ? -20.268 -2.592 -31.520 1.00 74.12 482 ARG A O 1
ATOM 3737 N N . ALA A 1 483 ? -21.922 -1.323 -30.665 1.00 77.81 483 ALA A N 1
ATOM 3738 C CA . ALA A 1 483 ? -21.312 -0.044 -31.007 1.00 77.81 483 ALA A CA 1
ATOM 3739 C C . ALA A 1 483 ? -19.957 0.141 -30.303 1.00 77.81 483 ALA A C 1
ATOM 3741 O O . ALA A 1 483 ? -18.973 0.534 -30.937 1.00 77.81 483 ALA A O 1
ATOM 3742 N N . LEU A 1 484 ? -19.880 -0.203 -29.012 1.00 76.31 484 LEU A N 1
ATOM 3743 C CA . LEU A 1 484 ? -18.639 -0.139 -28.239 1.00 76.31 484 LEU A CA 1
ATOM 3744 C C . LEU A 1 484 ? -17.575 -1.093 -28.783 1.00 76.31 484 LEU A C 1
ATOM 3746 O O . LEU A 1 484 ? -16.422 -0.694 -28.932 1.00 76.31 484 LEU A O 1
ATOM 3750 N N . ALA A 1 485 ? -17.951 -2.322 -29.126 1.00 76.81 485 ALA A N 1
ATOM 3751 C CA . ALA A 1 485 ? -17.032 -3.311 -29.670 1.00 76.81 485 ALA A CA 1
ATOM 3752 C C . ALA A 1 485 ? -16.474 -2.927 -31.041 1.00 76.81 485 ALA A C 1
ATOM 3754 O O . ALA A 1 485 ? -15.267 -3.013 -31.266 1.00 76.81 485 ALA A O 1
ATOM 3755 N N . ALA A 1 486 ? -17.334 -2.443 -31.940 1.00 79.12 486 ALA A N 1
ATOM 3756 C CA . ALA A 1 486 ? -16.915 -1.955 -33.249 1.00 79.12 486 ALA A CA 1
ATOM 3757 C C . ALA A 1 486 ? -15.993 -0.726 -33.132 1.00 79.12 486 ALA A C 1
ATOM 3759 O O . ALA A 1 486 ? -15.040 -0.581 -33.897 1.00 79.12 486 ALA A O 1
ATOM 3760 N N . GLY A 1 487 ? -16.244 0.149 -32.151 1.00 81.69 487 GLY A N 1
ATOM 3761 C CA . GLY A 1 487 ? -15.431 1.337 -31.884 1.00 81.69 487 GLY A CA 1
ATOM 3762 C C . GLY A 1 487 ? -14.141 1.077 -31.098 1.00 81.69 487 GLY A C 1
ATOM 3763 O O . GLY A 1 487 ? -13.237 1.919 -31.126 1.00 81.69 487 GLY A O 1
ATOM 3764 N N . LEU A 1 488 ? -14.025 -0.065 -30.410 1.00 85.00 488 LEU A N 1
ATOM 3765 C CA . LEU A 1 488 ? -12.934 -0.341 -29.474 1.00 85.00 488 LEU A CA 1
ATOM 3766 C C . LEU A 1 488 ? -11.546 -0.344 -30.129 1.00 85.00 488 LEU A C 1
ATOM 3768 O O . LEU A 1 488 ? -10.661 0.292 -29.560 1.00 85.00 488 LEU A O 1
ATOM 3772 N N . PRO A 1 489 ? -11.309 -0.957 -31.309 1.00 86.75 489 PRO A N 1
ATOM 3773 C CA . PRO A 1 489 ? -10.001 -0.878 -31.959 1.00 86.75 489 PRO A CA 1
ATOM 3774 C C . PRO A 1 489 ? -9.578 0.566 -32.252 1.00 86.75 489 PRO A C 1
ATOM 3776 O O . PRO A 1 489 ? -8.426 0.931 -32.023 1.00 86.75 489 PRO A O 1
ATOM 3779 N N . ARG A 1 490 ? -10.515 1.420 -32.689 1.00 86.75 490 ARG A N 1
ATOM 3780 C CA . ARG A 1 490 ? -10.242 2.842 -32.947 1.00 86.75 490 ARG A CA 1
ATOM 3781 C C . ARG A 1 490 ? -9.908 3.589 -31.656 1.00 86.75 490 ARG A C 1
ATOM 3783 O O . ARG A 1 490 ? -8.960 4.364 -31.632 1.00 86.75 490 ARG A O 1
ATOM 3790 N N . LEU A 1 491 ? -10.664 3.344 -30.585 1.00 86.69 491 LEU A N 1
ATOM 3791 C CA . LEU A 1 491 ? -10.404 3.936 -29.269 1.00 86.69 491 LEU A CA 1
ATOM 3792 C C . LEU A 1 491 ? -9.074 3.455 -28.685 1.00 86.69 491 LEU A C 1
ATOM 3794 O O . LEU A 1 491 ? -8.334 4.245 -28.110 1.00 86.69 491 LEU A O 1
ATOM 3798 N N . TRP A 1 492 ? -8.738 2.179 -28.859 1.00 90.12 492 TRP A N 1
ATOM 3799 C CA . TRP A 1 492 ? -7.502 1.592 -28.357 1.00 90.12 492 TRP A CA 1
ATOM 3800 C C . TRP A 1 492 ? -6.266 2.296 -28.922 1.00 90.12 492 TRP A C 1
ATOM 3802 O O . TRP A 1 492 ? -5.349 2.622 -28.168 1.00 90.12 492 TRP A O 1
ATOM 3812 N N . TRP A 1 493 ? -6.258 2.579 -30.225 1.00 88.38 493 TRP A N 1
ATOM 3813 C CA . TRP A 1 493 ? -5.142 3.239 -30.911 1.00 88.38 493 TRP A CA 1
ATOM 3814 C C . TRP A 1 493 ? -5.216 4.772 -30.916 1.00 88.38 493 TRP A C 1
ATOM 3816 O O . TRP A 1 493 ? -4.328 5.408 -31.467 1.00 88.38 493 TRP A O 1
ATOM 3826 N N . ALA A 1 494 ? -6.230 5.379 -30.293 1.00 88.56 494 ALA A N 1
ATOM 3827 C CA . ALA A 1 494 ? -6.327 6.833 -30.196 1.00 88.56 494 ALA A CA 1
ATOM 3828 C C . ALA A 1 494 ? -5.277 7.418 -29.232 1.00 88.56 494 ALA A C 1
ATOM 3830 O O . ALA A 1 494 ? -5.061 6.882 -28.140 1.00 88.56 494 ALA A O 1
ATOM 3831 N N . ASP A 1 495 ? -4.698 8.569 -29.586 1.00 84.75 495 ASP A N 1
ATOM 3832 C CA . ASP A 1 495 ? -3.723 9.295 -28.750 1.00 84.75 495 ASP A CA 1
ATOM 3833 C C . ASP A 1 495 ? -4.317 9.779 -27.417 1.00 84.75 495 ASP A C 1
ATOM 3835 O O . ASP A 1 495 ? -3.609 9.960 -26.425 1.00 84.75 495 ASP A O 1
ATOM 3839 N N . THR A 1 496 ? -5.639 9.960 -27.366 1.00 87.12 496 THR A N 1
ATOM 3840 C CA . THR A 1 496 ? -6.373 10.337 -26.152 1.00 87.12 496 THR A CA 1
ATOM 3841 C C . THR A 1 496 ? -6.481 9.193 -25.141 1.00 87.12 496 THR A C 1
ATOM 3843 O O . THR A 1 496 ? -6.650 9.447 -23.944 1.00 87.12 496 THR A O 1
ATOM 3846 N N . THR A 1 497 ? -6.345 7.940 -25.584 1.00 87.19 497 THR A N 1
ATOM 3847 C CA . THR A 1 497 ? -6.391 6.764 -24.712 1.00 87.19 497 THR A CA 1
ATOM 3848 C C . THR A 1 497 ? -5.028 6.561 -24.065 1.00 87.19 497 THR A C 1
ATOM 3850 O O . THR A 1 497 ? -4.028 6.304 -24.733 1.00 87.19 497 THR A O 1
ATOM 3853 N N . LYS A 1 498 ? -4.967 6.663 -22.736 1.00 89.38 498 LYS A N 1
ATOM 3854 C CA . LYS A 1 498 ? -3.714 6.511 -21.985 1.00 89.38 498 LYS A CA 1
ATOM 3855 C C . LYS A 1 498 ? -3.388 5.033 -21.781 1.00 89.38 498 LYS A C 1
ATOM 3857 O O . LYS A 1 498 ? -4.283 4.210 -21.594 1.00 89.38 498 LYS A O 1
ATOM 3862 N N . ASP A 1 499 ? -2.103 4.689 -21.680 1.00 89.94 499 ASP A N 1
ATOM 3863 C CA . ASP A 1 499 ? -1.672 3.296 -21.448 1.00 89.94 499 ASP A CA 1
ATOM 3864 C C . ASP A 1 499 ? -2.249 2.698 -20.168 1.00 89.94 499 ASP A C 1
ATOM 3866 O O . ASP A 1 499 ? -2.552 1.511 -20.097 1.00 89.94 499 ASP A O 1
ATOM 3870 N N . ARG A 1 500 ? -2.461 3.531 -19.147 1.00 88.38 500 ARG A N 1
ATOM 3871 C CA . ARG A 1 500 ? -3.149 3.125 -17.921 1.00 88.38 500 ARG A CA 1
ATOM 3872 C C . ARG A 1 500 ? -4.553 2.576 -18.204 1.00 88.38 500 ARG A C 1
ATOM 3874 O O . ARG A 1 500 ? -4.950 1.598 -17.572 1.00 88.38 500 ARG A O 1
ATOM 3881 N N . ASP A 1 501 ? -5.289 3.188 -19.124 1.00 87.06 501 ASP A N 1
ATOM 3882 C CA . ASP A 1 501 ? -6.648 2.777 -19.478 1.00 87.06 501 ASP A CA 1
ATOM 3883 C C . ASP A 1 501 ? -6.626 1.539 -20.384 1.00 87.06 501 ASP A C 1
ATOM 3885 O O . ASP A 1 501 ? -7.377 0.597 -20.132 1.00 87.06 501 ASP A O 1
ATOM 3889 N N . ARG A 1 502 ? -5.657 1.439 -21.306 1.00 91.81 502 ARG A N 1
ATOM 3890 C CA . ARG A 1 502 ? -5.385 0.198 -22.064 1.00 91.81 502 ARG A CA 1
ATOM 3891 C C . ARG A 1 502 ? -5.121 -0.993 -21.139 1.00 91.81 502 ARG A C 1
ATOM 3893 O O . ARG A 1 502 ? -5.707 -2.057 -21.310 1.00 91.81 502 ARG A O 1
ATOM 3900 N N . LYS A 1 503 ? -4.297 -0.812 -20.099 1.00 92.88 503 LYS A N 1
ATOM 3901 C CA . LYS A 1 503 ? -4.017 -1.852 -19.089 1.00 92.88 503 LYS A CA 1
ATOM 3902 C C . LYS A 1 503 ? -5.264 -2.272 -18.318 1.00 92.88 503 LYS A C 1
ATOM 3904 O O . LYS A 1 503 ? -5.419 -3.453 -18.020 1.00 92.88 503 LYS A O 1
ATOM 3909 N N . ARG A 1 504 ? -6.128 -1.316 -17.952 1.00 87.94 504 ARG A N 1
ATOM 3910 C CA . ARG A 1 504 ? -7.396 -1.599 -17.257 1.00 87.94 504 ARG A CA 1
ATOM 3911 C C . ARG A 1 504 ? -8.301 -2.467 -18.126 1.00 87.94 504 ARG A C 1
ATOM 3913 O O . ARG A 1 504 ? -8.748 -3.509 -17.659 1.00 87.94 504 ARG A O 1
ATOM 3920 N N . LEU A 1 505 ? -8.487 -2.079 -19.387 1.00 88.31 505 LEU A N 1
ATOM 3921 C CA . LEU A 1 505 ? -9.268 -2.841 -20.361 1.00 88.31 505 LEU A CA 1
ATOM 3922 C C . LEU A 1 505 ? -8.693 -4.250 -20.559 1.00 88.31 505 LEU A C 1
ATOM 3924 O O . LEU A 1 505 ? -9.409 -5.231 -20.387 1.00 88.31 505 LEU A O 1
ATOM 3928 N N . LEU A 1 506 ? -7.383 -4.361 -20.800 1.00 91.88 506 LEU A N 1
ATOM 3929 C CA . LEU A 1 506 ? -6.695 -5.643 -20.984 1.00 91.88 506 LEU A CA 1
ATOM 3930 C C . LEU A 1 506 ? -6.941 -6.608 -19.821 1.00 91.88 506 LEU A C 1
ATOM 3932 O O . LEU A 1 506 ? -7.308 -7.764 -20.020 1.00 91.88 506 LEU A O 1
ATOM 3936 N N . ARG A 1 507 ? -6.794 -6.115 -18.592 1.00 90.56 507 ARG A N 1
ATOM 3937 C CA . ARG A 1 507 ? -6.936 -6.916 -17.370 1.00 90.56 507 ARG A CA 1
ATOM 3938 C C . ARG A 1 507 ? -8.376 -7.237 -16.988 1.00 90.56 507 ARG A C 1
ATOM 3940 O O . ARG A 1 507 ? -8.587 -7.956 -16.016 1.00 90.56 507 ARG A O 1
ATOM 3947 N N . THR A 1 508 ? -9.350 -6.692 -17.714 1.00 86.94 508 THR A N 1
ATOM 3948 C CA . THR A 1 508 ? -10.763 -7.043 -17.525 1.00 86.94 508 THR A CA 1
ATOM 3949 C C . THR A 1 508 ? -11.037 -8.451 -18.055 1.00 86.94 508 THR A C 1
ATOM 3951 O O . THR A 1 508 ? -11.858 -9.163 -17.490 1.00 86.94 508 THR A O 1
ATOM 3954 N N . LEU A 1 509 ? -10.308 -8.880 -19.094 1.00 88.88 509 LEU A N 1
ATOM 3955 C CA . LEU A 1 509 ? -10.457 -10.203 -19.709 1.00 88.88 509 LEU A CA 1
ATOM 3956 C C . LEU A 1 509 ? -9.255 -11.122 -19.464 1.00 88.88 509 LEU A C 1
ATOM 3958 O O . LEU A 1 509 ? -9.434 -12.326 -19.286 1.00 88.88 509 LEU A O 1
ATOM 3962 N N . ILE A 1 510 ? -8.043 -10.564 -19.412 1.00 93.19 510 ILE A N 1
ATOM 3963 C CA . ILE A 1 510 ? -6.805 -11.323 -19.214 1.00 93.19 510 ILE A CA 1
ATOM 3964 C C . ILE A 1 510 ? -6.427 -11.332 -17.728 1.00 93.19 510 ILE A C 1
ATOM 3966 O O . ILE A 1 510 ? -6.265 -10.277 -17.111 1.00 93.19 510 ILE A O 1
ATOM 3970 N N . SER A 1 511 ? -6.242 -12.532 -17.176 1.00 91.44 511 SER A N 1
ATOM 3971 C CA . SER A 1 511 ? -5.746 -12.763 -15.815 1.00 91.44 511 SER A CA 1
ATOM 3972 C C . SER A 1 511 ? -4.241 -12.519 -15.738 1.00 91.44 511 SER A C 1
ATOM 3974 O O . SER A 1 511 ? -3.770 -11.695 -14.951 1.00 91.44 511 SER A O 1
ATOM 3976 N N . ASP A 1 512 ? -3.478 -13.215 -16.580 1.00 93.56 512 ASP A N 1
ATOM 3977 C CA . ASP A 1 512 ? -2.021 -13.136 -16.611 1.00 93.56 512 ASP A CA 1
ATOM 3978 C C . ASP A 1 512 ? -1.447 -13.554 -17.961 1.00 93.56 512 ASP A C 1
ATOM 3980 O O . ASP A 1 512 ? -2.103 -14.181 -18.796 1.00 93.56 512 ASP A O 1
ATOM 3984 N N . VAL A 1 513 ? -0.196 -13.154 -18.164 1.00 95.81 513 VAL A N 1
ATOM 3985 C CA . VAL A 1 513 ? 0.594 -13.434 -19.357 1.00 95.81 513 VAL A CA 1
ATOM 3986 C C . VAL A 1 513 ? 1.888 -14.090 -18.903 1.00 95.81 513 VAL A C 1
ATOM 3988 O O . VAL A 1 513 ? 2.591 -13.560 -18.051 1.00 95.81 513 VAL A O 1
ATOM 3991 N N . THR A 1 514 ? 2.236 -15.239 -19.465 1.00 95.00 514 THR A N 1
ATOM 3992 C CA . THR A 1 514 ? 3.393 -16.036 -19.053 1.00 95.00 514 THR A CA 1
ATOM 3993 C C . THR A 1 514 ? 4.377 -16.187 -20.206 1.00 95.00 514 THR A C 1
ATOM 3995 O O . THR A 1 514 ? 4.016 -16.643 -21.286 1.00 95.00 514 THR A O 1
ATOM 3998 N N . LEU A 1 515 ? 5.649 -15.847 -19.986 1.00 93.75 515 LEU A N 1
ATOM 3999 C CA . LEU A 1 515 ? 6.717 -16.115 -20.948 1.00 93.75 515 LEU A CA 1
ATOM 4000 C C . LEU A 1 515 ? 7.144 -17.565 -20.757 1.00 93.75 515 LEU A C 1
ATOM 4002 O O . LEU A 1 515 ? 7.851 -17.880 -19.797 1.00 93.75 515 LEU A O 1
ATOM 4006 N N . LEU A 1 516 ? 6.675 -18.440 -21.637 1.00 92.00 516 LEU A N 1
ATOM 4007 C CA . LEU A 1 516 ? 6.921 -19.872 -21.546 1.00 92.00 516 LEU A CA 1
ATOM 4008 C C . LEU A 1 516 ? 8.408 -20.178 -21.811 1.00 92.00 516 LEU A C 1
ATOM 4010 O O . LEU A 1 516 ? 9.060 -19.454 -22.575 1.00 92.00 516 LEU A O 1
ATOM 4014 N N . PRO A 1 517 ? 8.974 -21.223 -21.176 1.00 85.31 517 PRO A N 1
ATOM 4015 C CA . PRO A 1 517 ? 10.345 -21.645 -21.439 1.00 85.31 517 PRO A CA 1
ATOM 4016 C C . PRO A 1 517 ? 10.521 -21.997 -22.917 1.00 85.31 517 PRO A C 1
ATOM 4018 O O . PRO A 1 517 ? 9.723 -22.744 -23.476 1.00 85.31 517 PRO A O 1
ATOM 4021 N N . GLU A 1 518 ? 11.581 -21.479 -23.536 1.00 84.56 518 GLU A N 1
ATOM 4022 C CA . GLU A 1 518 ? 11.923 -21.786 -24.924 1.00 84.56 518 GLU A CA 1
ATOM 4023 C C . GLU A 1 518 ? 13.428 -22.035 -25.053 1.00 84.56 518 GLU A C 1
ATOM 4025 O O . GLU A 1 518 ? 14.261 -21.274 -24.535 1.00 84.56 518 GLU A O 1
ATOM 4030 N N . THR A 1 519 ? 13.773 -23.120 -25.740 1.00 79.44 519 THR A N 1
ATOM 4031 C CA . THR A 1 519 ? 15.156 -23.531 -25.992 1.00 79.44 519 THR A CA 1
ATOM 4032 C C . THR A 1 519 ? 15.787 -22.626 -27.046 1.00 79.44 519 THR A C 1
ATOM 4034 O O . THR A 1 519 ? 16.864 -22.062 -26.805 1.00 79.44 519 THR A O 1
ATOM 4037 N N . ASP A 1 520 ? 15.062 -22.365 -28.137 1.00 83.38 520 ASP A N 1
ATOM 4038 C CA . ASP A 1 520 ? 15.477 -21.446 -29.192 1.00 83.38 520 ASP A CA 1
ATOM 4039 C C . ASP A 1 520 ? 15.549 -20.001 -28.662 1.00 83.38 520 ASP A C 1
ATOM 4041 O O . ASP A 1 520 ? 14.612 -19.444 -28.092 1.00 83.38 520 ASP A O 1
ATOM 4045 N N . ARG A 1 521 ? 16.710 -19.358 -28.819 1.00 75.50 521 ARG A N 1
ATOM 4046 C CA . ARG A 1 521 ? 16.928 -17.972 -28.373 1.00 75.50 521 ARG A CA 1
ATOM 4047 C C . ARG A 1 521 ? 16.313 -16.938 -29.309 1.00 75.50 521 ARG A C 1
ATOM 4049 O O . ARG A 1 521 ? 16.177 -15.785 -28.883 1.00 75.50 521 ARG A O 1
ATOM 4056 N N . ALA A 1 522 ? 15.974 -17.329 -30.535 1.00 81.19 522 ALA A N 1
ATOM 4057 C CA . ALA A 1 522 ? 15.337 -16.489 -31.539 1.00 81.19 522 ALA A CA 1
ATOM 4058 C C . ALA A 1 522 ? 13.804 -16.507 -31.446 1.00 81.19 522 ALA A C 1
ATOM 4060 O O . ALA A 1 522 ? 13.164 -15.645 -32.043 1.00 81.19 522 ALA A O 1
ATOM 4061 N N . ARG A 1 523 ? 13.213 -17.426 -30.675 1.00 87.44 523 ARG A N 1
ATOM 4062 C CA . ARG A 1 523 ? 11.762 -17.529 -30.468 1.00 87.44 523 ARG A CA 1
ATOM 4063 C C . ARG A 1 523 ? 11.371 -17.199 -29.034 1.00 87.44 523 ARG A C 1
ATOM 4065 O O . ARG A 1 523 ? 12.185 -17.258 -28.109 1.00 87.44 523 ARG A O 1
ATOM 4072 N N . ALA A 1 524 ? 10.126 -16.787 -28.858 1.00 89.75 524 ALA A N 1
ATOM 4073 C CA . ALA A 1 524 ? 9.482 -16.675 -27.563 1.00 89.75 524 ALA A CA 1
ATOM 4074 C C . ALA A 1 524 ? 8.040 -17.161 -27.681 1.00 89.75 524 ALA A C 1
ATOM 4076 O O . ALA A 1 524 ? 7.323 -16.776 -28.601 1.00 89.75 524 ALA A O 1
ATOM 4077 N N . ARG A 1 525 ? 7.626 -17.984 -26.719 1.00 93.62 525 ARG A N 1
ATOM 4078 C CA . ARG A 1 525 ? 6.245 -18.433 -26.575 1.00 93.62 525 ARG A CA 1
ATOM 4079 C C . ARG A 1 525 ? 5.596 -17.688 -25.419 1.00 93.62 525 ARG A C 1
ATOM 4081 O O . ARG A 1 525 ? 6.152 -17.627 -24.323 1.00 93.62 525 ARG A O 1
ATOM 4088 N N . ILE A 1 526 ? 4.434 -17.107 -25.667 1.00 95.75 526 ILE A N 1
ATOM 4089 C CA . ILE A 1 526 ? 3.687 -16.308 -24.700 1.00 95.75 526 ILE A CA 1
ATOM 4090 C C . ILE A 1 526 ? 2.375 -17.034 -24.427 1.00 95.75 526 ILE A C 1
ATOM 4092 O O . ILE A 1 526 ? 1.542 -17.145 -25.318 1.00 95.75 526 ILE A O 1
ATOM 4096 N N . GLY A 1 527 ? 2.197 -17.535 -23.209 1.00 95.88 527 GLY A N 1
ATOM 4097 C CA . GLY A 1 527 ? 0.912 -18.039 -22.736 1.00 95.88 527 GLY A CA 1
ATOM 4098 C C . GLY A 1 527 ? 0.048 -16.885 -22.239 1.00 95.88 527 GLY A C 1
ATOM 4099 O O . GLY A 1 527 ? 0.526 -16.056 -21.468 1.00 95.88 527 GLY A O 1
ATOM 4100 N N . VAL A 1 528 ? -1.209 -16.825 -22.655 1.00 96.81 528 VAL A N 1
ATOM 4101 C CA . VAL A 1 528 ? -2.200 -15.854 -22.181 1.00 96.81 528 VAL A CA 1
ATOM 4102 C C . VAL A 1 528 ? -3.302 -16.625 -21.475 1.00 96.81 528 VAL A C 1
ATOM 4104 O O . VAL A 1 528 ? -3.873 -17.544 -22.057 1.00 96.81 528 VAL A O 1
ATOM 4107 N N . ARG A 1 529 ? -3.594 -16.268 -20.222 1.00 95.06 529 ARG A N 1
ATOM 4108 C CA . ARG A 1 529 ? -4.682 -16.866 -19.445 1.00 95.06 529 ARG A CA 1
ATOM 4109 C C . ARG A 1 529 ? -5.804 -15.859 -19.249 1.00 95.06 529 ARG A C 1
ATOM 4111 O O . ARG A 1 529 ? -5.578 -14.763 -18.734 1.00 95.06 529 ARG A O 1
ATOM 4118 N N . TRP A 1 530 ? -7.017 -16.246 -19.620 1.00 93.25 530 TRP A N 1
ATOM 4119 C CA . TRP A 1 530 ? -8.224 -15.440 -19.453 1.00 93.25 530 TRP A CA 1
ATOM 4120 C C . TRP A 1 530 ? -8.819 -15.637 -18.055 1.00 93.25 530 TRP A C 1
ATOM 4122 O O . TRP A 1 530 ? -8.627 -16.686 -17.438 1.00 93.25 530 TRP A O 1
ATOM 4132 N N . HIS A 1 531 ? -9.592 -14.669 -17.554 1.00 86.50 531 HIS A N 1
ATOM 4133 C CA . HIS A 1 531 ? -10.337 -14.833 -16.289 1.00 86.50 531 HIS A CA 1
ATOM 4134 C C . HIS A 1 531 ? -11.370 -15.968 -16.343 1.00 86.50 531 HIS A C 1
ATOM 4136 O O . HIS A 1 531 ? -11.742 -16.506 -15.306 1.00 86.50 531 HIS A O 1
ATOM 4142 N N . THR A 1 532 ? -11.787 -16.379 -17.544 1.00 83.56 532 THR A N 1
ATOM 4143 C CA . THR A 1 532 ? -12.642 -17.556 -17.772 1.00 83.56 532 THR A CA 1
ATOM 4144 C C . THR A 1 532 ? -11.920 -18.889 -17.544 1.00 83.56 532 THR A C 1
ATOM 4146 O O . THR A 1 532 ? -12.562 -19.933 -17.536 1.00 83.56 532 THR A O 1
ATOM 4149 N N . GLY A 1 533 ? -10.591 -18.878 -17.391 1.00 84.25 533 GLY A N 1
ATOM 4150 C CA . GLY A 1 533 ? -9.754 -20.077 -17.305 1.00 84.25 533 GLY A CA 1
ATOM 4151 C C . GLY A 1 533 ? -9.270 -20.611 -18.658 1.00 84.25 533 GLY A C 1
ATOM 4152 O O . GLY A 1 533 ? -8.394 -21.474 -18.677 1.00 84.25 533 GLY A O 1
ATOM 4153 N N . ALA A 1 534 ? -9.772 -20.082 -19.782 1.00 87.81 534 ALA A N 1
ATOM 4154 C CA . ALA A 1 534 ? -9.246 -20.398 -21.109 1.00 87.81 534 ALA A CA 1
ATOM 4155 C C . ALA A 1 534 ? -7.770 -19.979 -21.234 1.00 87.81 534 ALA A C 1
ATOM 4157 O O . ALA A 1 534 ? -7.310 -19.057 -20.547 1.00 87.81 534 ALA A O 1
ATOM 4158 N N . THR A 1 535 ? -7.025 -20.637 -22.126 1.00 93.31 535 THR A N 1
ATOM 4159 C CA . THR A 1 535 ? -5.618 -20.311 -22.389 1.00 93.31 535 THR A CA 1
ATOM 4160 C C . THR A 1 535 ? -5.316 -20.273 -23.882 1.00 93.31 535 THR A C 1
ATOM 4162 O O . THR A 1 535 ? -5.777 -21.129 -24.630 1.00 93.31 535 THR A O 1
ATOM 4165 N N . ASP A 1 536 ? -4.508 -19.296 -24.288 1.00 95.19 536 ASP A N 1
ATOM 4166 C CA . ASP A 1 536 ? -3.957 -19.162 -25.638 1.00 95.19 536 ASP A CA 1
ATOM 4167 C C . ASP A 1 536 ? -2.431 -19.163 -25.584 1.00 95.19 536 ASP A C 1
ATOM 4169 O O . ASP A 1 536 ? -1.827 -18.761 -24.586 1.00 95.19 536 ASP A O 1
ATOM 4173 N N . VAL A 1 537 ? -1.786 -19.581 -26.674 1.00 95.81 537 VAL A N 1
ATOM 4174 C CA . VAL A 1 537 ? -0.327 -19.514 -26.809 1.00 95.81 537 VAL A CA 1
ATOM 4175 C C . VAL A 1 537 ? 0.046 -18.802 -28.101 1.00 95.81 537 VAL A C 1
ATOM 4177 O O . VAL A 1 537 ? -0.319 -19.236 -29.189 1.00 95.81 537 VAL A O 1
ATOM 4180 N N . LEU A 1 538 ? 0.825 -17.731 -27.976 1.00 94.50 538 LEU A N 1
ATOM 4181 C CA . LEU A 1 538 ? 1.358 -16.952 -29.089 1.00 94.50 538 LEU A CA 1
ATOM 4182 C C . LEU A 1 538 ? 2.832 -17.309 -29.308 1.00 94.50 538 LEU A C 1
ATOM 4184 O O . LEU A 1 538 ? 3.609 -17.352 -28.352 1.00 94.50 538 LEU A O 1
ATOM 4188 N N . ASP A 1 539 ? 3.227 -17.534 -30.559 1.00 92.75 539 ASP A N 1
ATOM 4189 C CA . ASP A 1 539 ? 4.622 -17.756 -30.953 1.00 92.75 539 ASP A CA 1
ATOM 4190 C C . ASP A 1 539 ? 5.152 -16.531 -31.692 1.00 92.75 539 ASP A C 1
ATOM 4192 O O . ASP A 1 539 ? 4.559 -16.080 -32.675 1.00 92.75 539 ASP A O 1
ATOM 4196 N N . ILE A 1 540 ? 6.257 -15.972 -31.205 1.00 90.94 540 ILE A N 1
ATOM 4197 C CA . ILE A 1 540 ? 6.866 -14.780 -31.787 1.00 90.94 540 ILE A CA 1
ATOM 4198 C C . ILE A 1 540 ? 8.362 -14.969 -32.006 1.00 90.94 540 ILE A C 1
ATOM 4200 O O . ILE A 1 540 ? 9.062 -15.641 -31.243 1.00 90.94 540 ILE A O 1
ATOM 4204 N N . ARG A 1 541 ? 8.889 -14.282 -33.022 1.00 86.69 541 ARG A N 1
ATOM 4205 C CA . ARG A 1 541 ? 10.335 -14.118 -33.187 1.00 86.69 541 ARG A CA 1
ATOM 4206 C C . ARG A 1 541 ? 10.827 -12.975 -32.314 1.00 86.69 541 ARG A C 1
ATOM 4208 O O . ARG A 1 541 ? 10.277 -11.876 -32.325 1.00 86.69 541 ARG A O 1
ATOM 4215 N N . ARG A 1 542 ? 11.892 -13.227 -31.560 1.00 82.19 542 ARG A N 1
ATOM 4216 C CA . ARG A 1 542 ? 12.542 -12.209 -30.741 1.00 82.19 542 ARG A CA 1
ATOM 4217 C C . ARG A 1 542 ? 13.291 -11.237 -31.656 1.00 82.19 542 ARG A C 1
ATOM 4219 O O . ARG A 1 542 ? 13.990 -11.687 -32.565 1.00 82.19 542 ARG A O 1
ATOM 4226 N N . PRO A 1 543 ? 13.202 -9.921 -31.398 1.00 72.06 543 PRO A N 1
ATOM 4227 C CA . PRO A 1 543 ? 14.013 -8.943 -32.107 1.00 72.06 543 PRO A CA 1
ATOM 4228 C C . PRO A 1 543 ? 15.501 -9.275 -31.973 1.00 72.06 543 PRO A C 1
ATOM 4230 O O . PRO A 1 543 ? 15.951 -9.705 -30.903 1.00 72.06 543 PRO A O 1
ATOM 4233 N N . HIS A 1 544 ? 16.264 -9.059 -33.046 1.00 69.69 544 HIS A N 1
ATOM 4234 C CA . HIS A 1 544 ? 17.713 -9.238 -33.031 1.00 69.69 544 HIS A CA 1
ATOM 4235 C C . HIS A 1 544 ? 18.349 -8.439 -31.888 1.00 69.69 544 HIS A C 1
ATOM 4237 O O . HIS A 1 544 ? 17.956 -7.309 -31.586 1.00 69.69 544 HIS A O 1
ATOM 4243 N N . THR A 1 545 ? 19.353 -9.027 -31.241 1.00 67.50 545 THR A N 1
ATOM 4244 C CA . THR A 1 545 ? 20.116 -8.316 -30.211 1.00 67.50 545 THR A CA 1
ATOM 4245 C C . THR A 1 545 ? 20.871 -7.141 -30.829 1.00 67.50 545 THR A C 1
ATOM 4247 O O . THR A 1 545 ? 21.198 -7.158 -32.015 1.00 67.50 545 THR A O 1
ATOM 4250 N N . SER A 1 546 ? 21.216 -6.130 -30.028 1.00 66.31 546 SER A N 1
ATOM 4251 C CA . SER A 1 546 ? 22.024 -4.995 -30.500 1.00 66.31 546 SER A CA 1
ATOM 4252 C C . SER A 1 546 ? 23.338 -5.443 -31.148 1.00 66.31 546 SER A C 1
ATOM 4254 O O . SER A 1 546 ? 23.759 -4.858 -32.141 1.00 66.31 546 SER A O 1
ATOM 4256 N N . ALA A 1 547 ? 23.953 -6.514 -30.641 1.00 67.12 547 ALA A N 1
ATOM 4257 C CA . ALA A 1 547 ? 25.146 -7.119 -31.227 1.00 67.12 547 ALA A CA 1
ATOM 4258 C C . ALA A 1 547 ? 24.879 -7.749 -32.606 1.00 67.12 547 ALA A C 1
ATOM 4260 O O . ALA A 1 547 ? 25.715 -7.641 -33.497 1.00 67.12 547 ALA A O 1
ATOM 4261 N N . GLN A 1 548 ? 23.716 -8.378 -32.797 1.00 72.06 548 GLN A N 1
ATOM 4262 C CA . GLN A 1 548 ? 23.315 -8.952 -34.085 1.00 72.06 548 GLN A CA 1
ATOM 4263 C C . GLN A 1 548 ? 22.975 -7.868 -35.111 1.00 72.06 548 GLN A C 1
ATOM 4265 O O . GLN A 1 548 ? 23.435 -7.963 -36.242 1.00 72.06 548 GLN A O 1
ATOM 4270 N N . VAL A 1 549 ? 22.241 -6.822 -34.713 1.00 72.44 549 VAL A N 1
ATOM 4271 C CA . VAL A 1 549 ? 21.911 -5.684 -35.592 1.00 72.44 549 VAL A CA 1
ATOM 4272 C C . VAL A 1 549 ? 23.173 -4.925 -36.001 1.00 72.44 549 VAL A C 1
ATOM 4274 O O . VAL A 1 549 ? 23.337 -4.563 -37.155 1.00 72.44 549 VAL A O 1
ATOM 4277 N N . ARG A 1 550 ? 24.118 -4.713 -35.079 1.00 75.88 550 ARG A N 1
ATOM 4278 C CA . ARG A 1 550 ? 25.371 -3.990 -35.366 1.00 75.88 550 ARG A CA 1
ATOM 4279 C C . ARG A 1 550 ? 26.407 -4.818 -36.130 1.00 75.88 550 ARG A C 1
ATOM 4281 O O . ARG A 1 550 ? 27.475 -4.295 -36.445 1.00 75.88 550 ARG A O 1
ATOM 4288 N N . LYS A 1 551 ? 26.139 -6.097 -36.412 1.00 81.19 551 LYS A N 1
ATOM 4289 C CA . LYS A 1 551 ? 27.082 -6.962 -37.123 1.00 81.19 551 LYS A CA 1
ATOM 4290 C C . LYS A 1 551 ? 27.221 -6.499 -38.575 1.00 81.19 551 LYS A C 1
ATOM 4292 O O . LYS A 1 551 ? 26.232 -6.286 -39.267 1.00 81.19 551 LYS A O 1
ATOM 4297 N N . THR A 1 552 ? 28.460 -6.361 -39.039 1.00 83.44 552 THR A N 1
ATOM 4298 C CA . THR A 1 552 ? 28.777 -6.056 -40.441 1.00 83.44 552 THR A CA 1
ATOM 4299 C C . THR A 1 552 ? 28.166 -7.115 -41.370 1.00 83.44 552 THR A C 1
ATOM 4301 O O . THR A 1 552 ? 28.428 -8.304 -41.152 1.00 83.44 552 THR A O 1
ATOM 4304 N N . PRO A 1 553 ? 27.392 -6.724 -42.402 1.00 86.56 553 PRO A N 1
ATOM 4305 C CA . PRO A 1 553 ? 26.877 -7.658 -43.400 1.00 86.56 553 PRO A CA 1
ATOM 4306 C C . PRO A 1 553 ? 27.998 -8.449 -44.085 1.00 86.56 553 PRO A C 1
ATOM 4308 O O . PRO A 1 553 ? 29.084 -7.915 -44.323 1.00 86.56 553 PRO A O 1
ATOM 4311 N N . ALA A 1 554 ? 27.730 -9.715 -44.420 1.00 85.88 554 ALA A N 1
ATOM 4312 C CA . ALA A 1 554 ? 28.722 -10.614 -45.017 1.00 85.88 554 ALA A CA 1
ATOM 4313 C C . ALA A 1 554 ? 29.284 -10.061 -46.338 1.00 85.88 554 ALA A C 1
ATOM 4315 O O . ALA A 1 554 ? 30.500 -9.977 -46.477 1.00 85.88 554 ALA A O 1
ATOM 4316 N N . ALA A 1 555 ? 28.410 -9.556 -47.217 1.00 86.06 555 ALA A N 1
ATOM 4317 C CA . ALA A 1 555 ? 28.793 -8.949 -48.494 1.00 86.06 555 ALA A CA 1
ATOM 4318 C C . ALA A 1 555 ? 29.749 -7.751 -48.328 1.00 86.06 555 ALA A C 1
ATOM 4320 O O . ALA A 1 555 ? 30.748 -7.641 -49.033 1.00 86.06 555 ALA A O 1
ATOM 4321 N N . ALA A 1 556 ? 29.497 -6.877 -47.345 1.00 86.69 556 ALA A N 1
ATOM 4322 C CA . ALA A 1 556 ? 30.383 -5.749 -47.057 1.00 86.69 556 ALA A CA 1
ATOM 4323 C C . ALA A 1 556 ? 31.728 -6.207 -46.478 1.00 86.69 556 ALA A C 1
ATOM 4325 O O . ALA A 1 556 ? 32.770 -5.663 -46.830 1.00 86.69 556 ALA A O 1
ATOM 4326 N N . ARG A 1 557 ? 31.727 -7.229 -45.614 1.00 90.19 557 ARG A N 1
ATOM 4327 C CA . ARG A 1 557 ? 32.959 -7.818 -45.072 1.00 90.19 557 ARG A CA 1
ATOM 4328 C C . ARG A 1 557 ? 33.815 -8.454 -46.173 1.00 90.19 557 ARG A C 1
ATOM 4330 O O . ARG A 1 557 ? 35.025 -8.265 -46.160 1.00 90.19 557 ARG A O 1
ATOM 4337 N N . GLU A 1 558 ? 33.201 -9.191 -47.092 1.00 89.69 558 GLU A N 1
ATOM 4338 C CA . GLU A 1 558 ? 33.884 -9.858 -48.208 1.00 89.69 558 GLU A CA 1
ATOM 4339 C C . GLU A 1 558 ? 34.491 -8.847 -49.182 1.00 89.69 558 GLU A C 1
ATOM 4341 O O . GLU A 1 558 ? 35.675 -8.949 -49.499 1.00 89.69 558 GLU A O 1
ATOM 4346 N N . LEU A 1 559 ? 33.741 -7.803 -49.551 1.00 89.12 559 LEU A N 1
ATOM 4347 C CA . LEU A 1 559 ? 34.257 -6.735 -50.407 1.00 89.12 559 LEU A CA 1
ATOM 4348 C C . LEU A 1 559 ? 35.411 -5.968 -49.739 1.00 89.12 559 LEU A C 1
ATOM 4350 O O . LEU A 1 559 ? 36.423 -5.683 -50.379 1.00 89.12 559 LEU A O 1
ATOM 4354 N N . ILE A 1 560 ? 35.299 -5.679 -48.435 1.00 89.06 560 ILE A N 1
ATOM 4355 C CA . ILE A 1 560 ? 36.398 -5.074 -47.668 1.00 89.06 560 ILE A CA 1
ATOM 4356 C C . ILE A 1 560 ? 37.618 -5.993 -47.684 1.00 89.06 560 ILE A C 1
ATOM 4358 O O . ILE A 1 560 ? 38.713 -5.497 -47.913 1.00 89.06 560 ILE A O 1
ATOM 4362 N N . ALA A 1 561 ? 37.447 -7.303 -47.474 1.00 86.88 561 ALA A N 1
ATOM 4363 C CA . ALA A 1 561 ? 38.546 -8.265 -47.473 1.00 86.88 561 ALA A CA 1
ATOM 4364 C C . ALA A 1 561 ? 39.255 -8.362 -48.830 1.00 86.88 561 ALA A C 1
ATOM 4366 O O . ALA A 1 561 ? 40.483 -8.385 -48.863 1.00 86.88 561 ALA A O 1
ATOM 4367 N N . GLN A 1 562 ? 38.501 -8.344 -49.930 1.00 88.00 562 GLN A N 1
ATOM 4368 C CA . GLN A 1 562 ? 39.039 -8.413 -51.288 1.00 88.00 562 GLN A CA 1
ATOM 4369 C C . GLN A 1 562 ? 39.855 -7.168 -51.670 1.00 88.00 562 GLN A C 1
ATOM 4371 O O . GLN A 1 562 ? 40.900 -7.284 -52.303 1.00 88.00 562 GLN A O 1
ATOM 4376 N N . LEU A 1 563 ? 39.392 -5.975 -51.287 1.00 86.69 563 LEU A N 1
ATOM 4377 C CA . LEU A 1 563 ? 40.034 -4.702 -51.646 1.00 86.69 563 LEU A CA 1
ATOM 4378 C C . LEU A 1 563 ? 41.131 -4.277 -50.657 1.00 86.69 563 LEU A C 1
ATOM 4380 O O . LEU A 1 563 ? 41.967 -3.430 -50.969 1.00 86.69 563 LEU A O 1
ATOM 4384 N N . SER A 1 564 ? 41.135 -4.871 -49.463 1.00 83.88 564 SER A N 1
ATOM 4385 C CA . SER A 1 564 ? 42.063 -4.576 -48.368 1.00 83.88 564 SER A CA 1
ATOM 4386 C C . SER A 1 564 ? 43.556 -4.622 -48.727 1.00 83.88 564 SER A C 1
ATOM 4388 O O . SER A 1 564 ? 44.281 -3.788 -48.181 1.00 83.88 564 SER A O 1
ATOM 4390 N N . PRO A 1 565 ? 44.048 -5.556 -49.574 1.00 79.31 565 PRO A N 1
ATOM 4391 C CA . PRO A 1 565 ? 45.481 -5.680 -49.859 1.00 79.31 565 PRO A CA 1
ATOM 4392 C C . PRO A 1 565 ? 46.046 -4.572 -50.753 1.00 79.31 565 PRO A C 1
ATOM 4394 O O . PRO A 1 565 ? 47.230 -4.273 -50.661 1.00 79.31 565 PRO A O 1
ATOM 4397 N N . THR A 1 566 ? 45.220 -3.965 -51.609 1.00 77.19 566 THR A N 1
ATOM 4398 C CA . THR A 1 566 ? 45.681 -3.046 -52.667 1.00 77.19 566 THR A CA 1
ATOM 4399 C C . THR A 1 566 ? 45.128 -1.632 -52.543 1.00 77.19 566 THR A C 1
ATOM 4401 O O . THR A 1 566 ? 45.598 -0.744 -53.247 1.00 77.19 566 THR A O 1
ATOM 4404 N N . ARG A 1 567 ? 44.139 -1.396 -51.670 1.00 80.44 567 ARG A N 1
ATOM 4405 C CA . ARG A 1 567 ? 43.444 -0.106 -51.568 1.00 80.44 567 ARG A CA 1
ATOM 4406 C C . ARG A 1 567 ? 43.432 0.460 -50.151 1.00 80.44 567 ARG A C 1
ATOM 4408 O O . ARG A 1 567 ? 43.405 -0.254 -49.144 1.00 80.44 567 ARG A O 1
ATOM 4415 N N . SER A 1 568 ? 43.426 1.785 -50.071 1.00 82.88 568 SER A N 1
ATOM 4416 C CA . SER A 1 568 ? 43.301 2.546 -48.831 1.00 82.88 568 SER A CA 1
ATOM 4417 C C . SER A 1 568 ? 41.881 2.468 -48.254 1.00 82.88 568 SER A C 1
ATOM 4419 O O . SER A 1 568 ? 40.905 2.175 -48.944 1.00 82.88 568 SER A O 1
ATOM 4421 N N . ASN A 1 569 ? 41.723 2.791 -46.964 1.00 85.31 569 ASN A N 1
ATOM 4422 C CA . ASN A 1 569 ? 40.396 2.822 -46.330 1.00 85.31 569 ASN A CA 1
ATOM 4423 C C . ASN A 1 569 ? 39.437 3.827 -46.998 1.00 85.31 569 ASN A C 1
ATOM 4425 O O . ASN A 1 569 ? 38.227 3.606 -46.976 1.00 85.31 569 ASN A O 1
ATOM 4429 N N . ALA A 1 570 ? 39.954 4.922 -47.567 1.00 84.69 570 ALA A N 1
ATOM 4430 C CA . ALA A 1 570 ? 39.149 5.924 -48.267 1.00 84.69 570 ALA A CA 1
ATOM 4431 C C . ALA A 1 570 ? 38.594 5.374 -49.588 1.00 84.69 570 ALA A C 1
ATOM 4433 O O . ALA A 1 570 ? 37.400 5.500 -49.854 1.00 84.69 570 ALA A O 1
ATOM 4434 N N . GLU A 1 571 ? 39.425 4.673 -50.357 1.00 84.75 571 GLU A N 1
ATOM 4435 C CA . GLU A 1 571 ? 39.015 4.028 -51.608 1.00 84.75 571 GLU A CA 1
ATOM 4436 C C . GLU A 1 571 ? 38.030 2.885 -51.354 1.00 84.75 571 GLU A C 1
ATOM 4438 O O . GLU A 1 571 ? 37.012 2.793 -52.032 1.00 84.75 571 GLU A O 1
ATOM 4443 N N . ILE A 1 572 ? 38.264 2.063 -50.324 1.00 88.12 572 ILE A N 1
ATOM 4444 C CA . ILE A 1 572 ? 37.324 1.005 -49.916 1.00 88.12 572 ILE A CA 1
ATOM 4445 C C . ILE A 1 572 ? 35.975 1.608 -49.496 1.00 88.12 572 ILE A C 1
ATOM 4447 O O . ILE A 1 572 ? 34.927 1.065 -49.830 1.00 88.12 572 ILE A O 1
ATOM 4451 N N . THR A 1 573 ? 35.982 2.750 -48.803 1.00 90.56 573 THR A N 1
ATOM 4452 C CA . THR A 1 573 ? 34.746 3.461 -48.436 1.00 90.56 573 THR A CA 1
ATOM 4453 C C . THR A 1 573 ? 33.982 3.931 -49.679 1.00 90.56 573 THR A C 1
ATOM 4455 O O . THR A 1 573 ? 32.768 3.750 -49.753 1.00 90.56 573 THR A O 1
ATOM 4458 N N . ALA A 1 574 ? 34.683 4.482 -50.675 1.00 88.25 574 ALA A N 1
ATOM 4459 C CA . ALA A 1 574 ? 34.078 4.916 -51.934 1.00 88.25 574 ALA A CA 1
ATOM 4460 C C . ALA A 1 574 ? 33.516 3.744 -52.762 1.00 88.25 574 ALA A C 1
ATOM 4462 O O . ALA A 1 574 ? 32.471 3.885 -53.394 1.00 88.25 574 ALA A O 1
ATOM 4463 N N . GLU A 1 575 ? 34.173 2.582 -52.740 1.00 88.12 575 GLU A N 1
ATOM 4464 C CA . GLU A 1 575 ? 33.687 1.360 -53.397 1.00 88.12 575 GLU A CA 1
ATOM 4465 C C . GLU A 1 575 ? 32.472 0.755 -52.689 1.00 88.12 575 GLU A C 1
ATOM 4467 O O . GLU A 1 575 ? 31.515 0.357 -53.346 1.00 88.12 575 GLU A O 1
ATOM 4472 N N . LEU A 1 576 ? 32.452 0.748 -51.352 1.00 89.75 576 LEU A N 1
ATOM 4473 C CA . LEU A 1 576 ? 31.278 0.324 -50.579 1.00 89.75 576 LEU A CA 1
ATOM 4474 C C . LEU A 1 576 ? 30.066 1.220 -50.859 1.00 89.75 576 LEU A C 1
ATOM 4476 O O . LEU A 1 576 ? 28.952 0.714 -50.984 1.00 89.75 576 LEU A O 1
ATOM 4480 N N . ALA A 1 577 ? 30.289 2.531 -50.998 1.00 88.56 577 ALA A N 1
ATOM 4481 C CA . ALA A 1 577 ? 29.251 3.480 -51.383 1.00 88.56 577 ALA A CA 1
ATOM 4482 C C . ALA A 1 577 ? 28.755 3.234 -52.819 1.00 88.56 577 ALA A C 1
ATOM 4484 O O . ALA A 1 577 ? 27.546 3.196 -53.040 1.00 88.56 577 ALA A O 1
ATOM 4485 N N . ARG A 1 578 ? 29.663 2.992 -53.780 1.00 88.38 578 ARG A N 1
ATOM 4486 C CA . ARG A 1 578 ? 29.302 2.632 -55.166 1.00 88.38 578 ARG A CA 1
ATOM 4487 C C . ARG A 1 578 ? 28.543 1.307 -55.263 1.00 88.38 578 ARG A C 1
ATOM 4489 O O . ARG A 1 578 ? 27.645 1.193 -56.087 1.00 88.38 578 ARG A O 1
ATOM 4496 N N . ALA A 1 579 ? 28.853 0.342 -54.401 1.00 87.19 579 ALA A N 1
ATOM 4497 C CA . ALA A 1 579 ? 28.152 -0.937 -54.311 1.00 87.19 579 ALA A CA 1
ATOM 4498 C C . ALA A 1 579 ? 26.815 -0.864 -53.538 1.00 87.19 579 ALA A C 1
ATOM 4500 O O . ALA A 1 579 ? 26.146 -1.885 -53.388 1.00 87.19 579 ALA A O 1
ATOM 4501 N N . GLY A 1 580 ? 26.428 0.306 -53.010 1.00 88.81 580 GLY A N 1
ATOM 4502 C CA . GLY A 1 580 ? 25.194 0.484 -52.235 1.00 88.81 580 GLY A CA 1
ATOM 4503 C C . GLY A 1 580 ? 25.175 -0.261 -50.892 1.00 88.81 580 GLY A C 1
ATOM 4504 O O . GLY A 1 580 ? 24.107 -0.494 -50.326 1.00 88.81 580 GLY A O 1
ATOM 4505 N N . LEU A 1 581 ? 26.339 -0.664 -50.372 1.00 89.19 581 LEU A N 1
ATOM 4506 C CA . LEU A 1 581 ? 26.436 -1.471 -49.158 1.00 89.19 581 LEU A CA 1
ATOM 4507 C C . LEU A 1 581 ? 26.398 -0.588 -47.905 1.00 89.19 581 LEU A C 1
ATOM 4509 O O . LEU A 1 581 ? 27.187 0.344 -47.748 1.00 89.19 581 LEU A O 1
ATOM 4513 N N . MET A 1 582 ? 25.501 -0.922 -46.975 1.00 87.69 582 MET A N 1
ATOM 4514 C CA . MET A 1 582 ? 25.324 -0.209 -45.707 1.00 87.69 582 MET A CA 1
ATOM 4515 C C . MET A 1 582 ? 25.823 -1.020 -44.510 1.00 87.69 582 MET A C 1
ATOM 4517 O O . MET A 1 582 ? 25.922 -2.246 -44.546 1.00 87.69 582 MET A O 1
ATOM 4521 N N . THR A 1 583 ? 26.145 -0.323 -43.422 1.00 84.06 583 THR A N 1
ATOM 4522 C CA . THR A 1 583 ? 26.456 -0.949 -42.130 1.00 84.06 583 THR A CA 1
ATOM 4523 C C . THR A 1 583 ? 25.226 -1.677 -41.573 1.00 84.06 583 THR A C 1
ATOM 4525 O O . THR A 1 583 ? 24.097 -1.393 -41.968 1.00 84.06 583 THR A O 1
ATOM 4528 N N . GLY A 1 584 ? 25.407 -2.574 -40.595 1.00 76.25 584 GLY A N 1
ATOM 4529 C CA . GLY A 1 584 ? 24.283 -3.280 -39.951 1.00 76.25 584 GLY A CA 1
ATOM 4530 C C . GLY A 1 584 ? 23.242 -2.352 -39.294 1.00 76.25 584 GLY A C 1
ATOM 4531 O O . GLY A 1 584 ? 22.091 -2.728 -39.105 1.00 76.25 584 GLY A O 1
ATOM 4532 N N . THR A 1 585 ? 23.617 -1.101 -39.007 1.00 76.56 585 THR A N 1
ATOM 4533 C CA . THR A 1 585 ? 22.725 -0.046 -38.500 1.00 76.56 585 THR A CA 1
ATOM 4534 C C . THR A 1 585 ? 22.107 0.829 -39.598 1.00 76.56 585 THR A C 1
ATOM 4536 O O . THR A 1 585 ? 21.563 1.885 -39.286 1.00 76.56 585 THR A O 1
ATOM 4539 N N . GLY A 1 586 ? 22.221 0.444 -40.873 1.00 80.94 586 GLY A N 1
ATOM 4540 C CA . GLY A 1 586 ? 21.643 1.179 -42.005 1.00 80.94 586 GLY A CA 1
ATOM 4541 C C . GLY A 1 586 ? 22.337 2.509 -42.321 1.00 80.94 586 GLY A C 1
ATOM 4542 O O . GLY A 1 586 ? 21.746 3.372 -42.953 1.00 80.94 586 GLY A O 1
ATOM 4543 N N . GLN A 1 587 ? 23.571 2.707 -41.848 1.00 85.12 587 GLN A N 1
ATOM 4544 C CA . GLN A 1 587 ? 24.369 3.909 -42.121 1.00 85.12 587 GLN A CA 1
ATOM 4545 C C . GLN A 1 587 ? 25.399 3.633 -43.215 1.00 85.12 587 GLN A C 1
ATOM 4547 O O . GLN A 1 587 ? 25.902 2.508 -43.309 1.00 85.12 587 GLN A O 1
ATOM 4552 N N . CYS A 1 588 ? 25.771 4.659 -43.981 1.00 87.12 588 CYS A N 1
ATOM 4553 C CA . CYS A 1 588 ? 26.872 4.569 -44.938 1.00 87.12 588 CYS A CA 1
ATOM 4554 C C . CYS A 1 588 ? 28.192 4.239 -44.227 1.00 87.12 588 CYS A C 1
ATOM 4556 O O . CYS A 1 588 ? 28.435 4.666 -43.094 1.00 87.12 588 CYS A O 1
ATOM 4558 N N . TYR A 1 589 ? 29.067 3.484 -44.894 1.00 88.62 589 TYR A N 1
ATOM 4559 C CA . TYR A 1 589 ? 30.405 3.245 -44.365 1.00 88.62 589 TYR A CA 1
ATOM 4560 C C . TYR A 1 589 ? 31.206 4.547 -44.349 1.00 88.62 589 TYR A C 1
ATOM 4562 O O . TYR A 1 589 ? 31.207 5.309 -45.309 1.00 88.62 589 TYR A O 1
ATOM 4570 N N . THR A 1 590 ? 31.907 4.788 -43.246 1.00 90.00 590 THR A N 1
ATOM 4571 C CA . THR A 1 590 ? 32.928 5.832 -43.131 1.00 90.00 590 THR A CA 1
ATOM 4572 C C . THR A 1 590 ? 34.313 5.191 -43.111 1.00 90.00 590 THR A C 1
ATOM 4574 O O . THR A 1 590 ? 34.453 4.006 -42.800 1.00 90.00 590 THR A O 1
ATOM 4577 N N . VAL A 1 591 ? 35.363 5.983 -43.343 1.00 86.38 591 VAL A N 1
ATOM 4578 C CA . VAL A 1 591 ? 36.763 5.524 -43.230 1.00 86.38 591 VAL A CA 1
ATOM 4579 C C . VAL A 1 591 ? 37.033 4.887 -41.858 1.00 86.38 591 VAL A C 1
ATOM 4581 O O . VAL A 1 591 ? 37.701 3.856 -41.761 1.00 86.38 591 VAL A O 1
ATOM 4584 N N . ALA A 1 592 ? 36.463 5.462 -40.793 1.00 84.50 592 ALA A N 1
ATOM 4585 C CA . ALA A 1 592 ? 36.542 4.919 -39.440 1.00 84.50 592 ALA A CA 1
ATOM 4586 C C . ALA A 1 592 ? 35.789 3.586 -39.301 1.00 84.50 592 ALA A C 1
ATOM 4588 O O . ALA A 1 592 ? 36.307 2.662 -38.675 1.00 84.50 592 ALA A O 1
ATOM 4589 N N . ALA A 1 593 ? 34.609 3.456 -39.921 1.00 85.19 593 ALA A N 1
ATOM 4590 C CA . ALA A 1 593 ? 33.853 2.207 -39.933 1.00 85.19 593 ALA A CA 1
ATOM 4591 C C . ALA A 1 593 ? 34.623 1.091 -40.655 1.00 85.19 593 ALA A C 1
ATOM 4593 O O . ALA A 1 593 ? 34.742 -0.002 -40.112 1.00 85.19 593 ALA A O 1
ATOM 4594 N N . VAL A 1 594 ? 35.220 1.365 -41.821 1.00 87.50 594 VAL A N 1
ATOM 4595 C CA . VAL A 1 594 ? 36.056 0.394 -42.552 1.00 87.50 594 VAL A CA 1
ATOM 4596 C C . VAL A 1 594 ? 37.281 -0.011 -41.727 1.00 87.50 594 VAL A C 1
ATOM 4598 O O . VAL A 1 594 ? 37.565 -1.202 -41.597 1.00 87.50 594 VAL A O 1
ATOM 4601 N N . LYS A 1 595 ? 37.964 0.949 -41.085 1.00 85.75 595 LYS A N 1
ATOM 4602 C CA . LYS A 1 595 ? 39.079 0.670 -40.163 1.00 85.75 595 LYS A CA 1
ATOM 4603 C C . LYS A 1 595 ? 38.645 -0.236 -39.005 1.00 85.75 595 LYS A C 1
ATOM 4605 O O . LYS A 1 595 ? 39.360 -1.176 -38.665 1.00 85.75 595 LYS A O 1
ATOM 4610 N N . TRP A 1 596 ? 37.468 0.016 -38.431 1.00 84.94 596 TRP A N 1
ATOM 4611 C CA . TRP A 1 596 ? 36.900 -0.806 -37.363 1.00 84.94 596 TRP A CA 1
ATOM 4612 C C . TRP A 1 596 ? 36.538 -2.217 -37.836 1.00 84.94 596 TRP A C 1
ATOM 4614 O O . TRP A 1 596 ? 36.803 -3.182 -37.120 1.00 84.94 596 TRP A O 1
ATOM 4624 N N . VAL A 1 597 ? 35.984 -2.366 -39.047 1.00 86.25 597 VAL A N 1
ATOM 4625 C CA . VAL A 1 597 ? 35.709 -3.685 -39.640 1.00 86.25 597 VAL A CA 1
ATOM 4626 C C . VAL A 1 597 ? 37.010 -4.462 -39.828 1.00 86.25 597 VAL A C 1
ATOM 4628 O O . VAL A 1 597 ? 37.095 -5.603 -39.386 1.00 86.25 597 VAL A O 1
ATOM 4631 N N . ARG A 1 598 ? 38.050 -3.851 -40.399 1.00 86.12 598 ARG A N 1
ATOM 4632 C CA . ARG A 1 598 ? 39.351 -4.515 -40.579 1.00 86.12 598 ARG A CA 1
ATOM 4633 C C . ARG A 1 598 ? 39.955 -4.968 -39.257 1.00 86.12 598 ARG A C 1
ATOM 4635 O O . ARG A 1 598 ? 40.404 -6.100 -39.163 1.00 86.12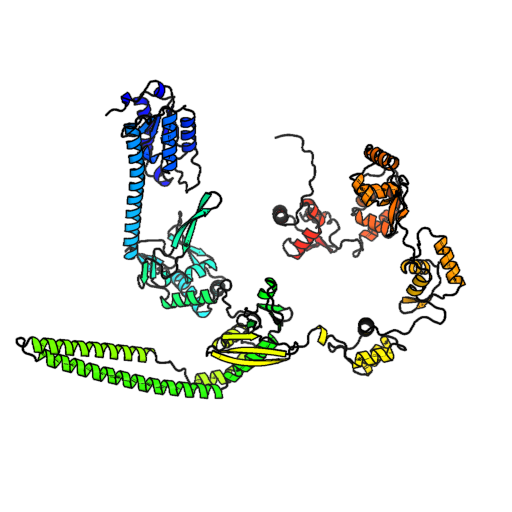 598 ARG A O 1
ATOM 4642 N N . TYR A 1 599 ? 39.889 -4.121 -38.232 1.00 83.81 599 TYR A N 1
ATOM 4643 C CA . TYR A 1 599 ? 40.331 -4.470 -36.884 1.00 83.81 599 TYR A CA 1
ATOM 4644 C C . TYR A 1 599 ? 39.521 -5.635 -36.288 1.00 83.81 599 TYR A C 1
ATOM 4646 O O . TYR A 1 599 ? 40.089 -6.628 -35.849 1.00 83.81 599 TYR A O 1
ATOM 4654 N N . THR A 1 600 ? 38.188 -5.546 -36.322 1.00 84.12 600 THR A N 1
ATOM 4655 C CA . THR A 1 600 ? 37.285 -6.540 -35.710 1.00 84.12 600 THR A CA 1
ATOM 4656 C C . THR A 1 600 ? 37.390 -7.912 -36.378 1.00 84.12 600 THR A C 1
ATOM 4658 O O . THR A 1 600 ? 37.293 -8.932 -35.702 1.00 84.12 600 THR A O 1
ATOM 4661 N N . TYR A 1 601 ? 37.576 -7.943 -37.699 1.00 84.38 601 TYR A N 1
ATOM 4662 C CA . TYR A 1 601 ? 37.643 -9.172 -38.495 1.00 84.38 601 TYR A CA 1
ATOM 4663 C C . TYR A 1 601 ? 39.071 -9.555 -38.912 1.00 84.38 601 TYR A C 1
ATOM 4665 O O . TYR A 1 601 ? 39.222 -10.449 -39.738 1.00 84.38 601 TYR A O 1
ATOM 4673 N N . GLN A 1 602 ? 40.097 -8.900 -38.354 1.00 83.00 602 GLN A N 1
ATOM 4674 C CA . GLN A 1 602 ? 41.517 -9.167 -38.628 1.00 83.00 602 GLN A CA 1
ATOM 4675 C C . GLN A 1 602 ? 41.871 -9.169 -40.128 1.00 83.00 602 GLN A C 1
ATOM 4677 O O . GLN A 1 602 ? 42.613 -10.019 -40.613 1.00 83.00 602 GLN A O 1
ATOM 4682 N N . ILE A 1 603 ? 41.320 -8.215 -40.885 1.00 84.50 603 ILE A N 1
ATOM 4683 C CA . ILE A 1 603 ? 41.568 -8.087 -42.326 1.00 84.50 603 ILE A CA 1
ATOM 4684 C C . ILE A 1 603 ? 42.848 -7.253 -42.539 1.00 84.50 603 ILE A C 1
ATOM 4686 O O . ILE A 1 603 ? 42.865 -6.074 -42.157 1.00 84.50 603 ILE A O 1
ATOM 4690 N N . PRO A 1 604 ? 43.902 -7.813 -43.167 1.00 71.81 604 PRO A N 1
ATOM 4691 C CA . PRO A 1 604 ? 45.218 -7.181 -43.275 1.00 71.81 604 PRO A CA 1
ATOM 4692 C C . PRO A 1 604 ? 45.193 -5.915 -44.131 1.00 71.81 604 PRO A C 1
ATOM 4694 O O . PRO A 1 604 ? 44.291 -5.718 -44.946 1.00 71.81 604 PRO A O 1
ATOM 4697 N N . ALA A 1 605 ? 46.180 -5.041 -43.937 1.00 69.00 605 ALA A N 1
ATOM 4698 C CA . ALA A 1 605 ? 46.335 -3.811 -44.707 1.00 69.00 605 ALA A CA 1
ATOM 4699 C C . ALA A 1 605 ? 47.486 -3.836 -45.696 1.00 69.00 605 ALA A C 1
ATOM 4701 O O . ALA A 1 605 ? 48.382 -4.653 -45.498 1.00 69.00 605 ALA A O 1
ATOM 4702 N N . PRO A 1 606 ? 47.456 -2.983 -46.748 1.00 68.88 606 PRO A N 1
ATOM 4703 C CA . PRO A 1 606 ? 48.588 -2.874 -47.650 1.00 68.88 606 PRO A CA 1
ATOM 4704 C C . PRO A 1 606 ? 49.807 -2.554 -46.791 1.00 68.88 606 PRO A C 1
ATOM 4706 O O . PRO A 1 606 ? 49.734 -1.668 -45.930 1.00 68.88 606 PRO A O 1
ATOM 4709 N N . SER A 1 607 ? 50.881 -3.322 -46.965 1.00 64.44 607 SER A N 1
ATOM 4710 C CA . SER A 1 607 ? 52.137 -3.047 -46.276 1.00 64.44 607 SER A CA 1
ATOM 4711 C C . SER A 1 607 ? 52.639 -1.680 -46.746 1.00 64.44 607 SER A C 1
ATOM 4713 O O . SER A 1 607 ? 52.807 -1.493 -47.950 1.00 64.44 607 SER A O 1
ATOM 4715 N N . PRO A 1 608 ? 52.854 -0.710 -45.845 1.00 64.00 608 PRO A N 1
ATOM 4716 C CA . PRO A 1 608 ? 53.406 0.585 -46.229 1.00 64.00 608 PRO A CA 1
ATOM 4717 C C . PRO A 1 608 ? 54.930 0.558 -46.435 1.00 64.00 608 PRO A C 1
ATOM 4719 O O . PRO A 1 608 ? 55.508 1.564 -46.855 1.00 64.00 608 PRO A O 1
ATOM 4722 N N . PHE A 1 609 ? 55.565 -0.571 -46.107 1.00 69.62 609 PHE A N 1
ATOM 4723 C CA . PHE A 1 609 ? 57.009 -0.783 -46.132 1.00 69.62 609 PHE A CA 1
ATOM 4724 C C . PHE A 1 609 ? 57.466 -1.203 -47.531 1.00 69.62 609 PHE A C 1
ATOM 4726 O O . PHE A 1 609 ? 56.874 -2.106 -48.125 1.00 69.62 609 PHE A O 1
ATOM 4733 N N . GLN A 1 610 ? 58.498 -0.537 -48.044 1.00 73.19 610 GLN A N 1
ATOM 4734 C CA . GLN A 1 610 ? 59.213 -0.951 -49.255 1.00 73.19 610 GLN A CA 1
ATOM 4735 C C . GLN A 1 610 ? 60.178 -2.106 -48.933 1.00 73.19 610 GLN A C 1
ATOM 4737 O O . GLN A 1 610 ? 60.454 -2.374 -47.762 1.00 73.19 610 GLN A O 1
ATOM 4742 N N . ASP A 1 611 ? 60.701 -2.789 -49.955 1.00 67.50 611 ASP A N 1
ATOM 4743 C CA . ASP A 1 611 ? 61.704 -3.842 -49.759 1.00 67.50 611 ASP A CA 1
ATOM 4744 C C . ASP A 1 611 ? 62.927 -3.284 -49.010 1.00 67.50 611 ASP A C 1
ATOM 4746 O O . ASP A 1 611 ? 63.550 -2.314 -49.441 1.00 67.50 611 ASP A O 1
ATOM 4750 N N . GLY A 1 612 ? 63.244 -3.883 -47.857 1.00 71.62 612 GLY A N 1
ATOM 4751 C CA . GLY A 1 612 ? 64.302 -3.416 -46.955 1.00 71.62 612 GLY A CA 1
ATOM 4752 C C . GLY A 1 612 ? 63.853 -2.422 -45.875 1.00 71.62 612 GLY A C 1
ATOM 4753 O O . GLY A 1 612 ? 64.692 -1.945 -45.117 1.00 71.62 612 GLY A O 1
ATOM 4754 N N . GLU A 1 613 ? 62.559 -2.110 -45.754 1.00 84.00 613 GLU A N 1
ATOM 4755 C CA . GLU A 1 613 ? 62.019 -1.319 -44.643 1.00 84.00 613 GLU A CA 1
ATOM 4756 C C . GLU A 1 613 ? 61.272 -2.195 -43.627 1.00 84.00 613 GLU A C 1
ATOM 4758 O O . GLU A 1 613 ? 60.520 -3.100 -43.986 1.00 84.00 613 GLU A O 1
ATOM 4763 N N . VAL A 1 614 ? 61.426 -1.887 -42.339 1.00 84.06 614 VAL A N 1
ATOM 4764 C CA . VAL A 1 614 ? 60.714 -2.560 -41.243 1.00 84.06 614 VAL A CA 1
ATOM 4765 C C . VAL A 1 614 ? 59.873 -1.575 -40.434 1.00 84.06 614 VAL A C 1
ATOM 4767 O O . VAL A 1 614 ? 60.133 -0.367 -40.385 1.00 84.06 614 VAL A O 1
ATOM 4770 N N . SER A 1 615 ? 58.841 -2.101 -39.776 1.00 85.19 615 SER A N 1
ATOM 4771 C CA . SER A 1 615 ? 58.057 -1.355 -38.789 1.00 85.19 615 SER A CA 1
ATOM 4772 C C . SER A 1 615 ? 58.828 -1.137 -37.484 1.00 85.19 615 SER A C 1
ATOM 4774 O O . SER A 1 615 ? 59.772 -1.860 -37.173 1.00 85.19 615 SER A O 1
ATOM 4776 N N . VAL A 1 616 ? 58.368 -0.186 -36.667 1.00 84.00 616 VAL A N 1
ATOM 4777 C CA . VAL A 1 616 ? 58.883 0.026 -35.301 1.00 84.00 616 VAL A CA 1
ATOM 4778 C C . VAL A 1 616 ? 58.770 -1.241 -34.452 1.00 84.00 616 VAL A C 1
ATOM 4780 O O . VAL A 1 616 ? 59.707 -1.567 -33.731 1.00 84.00 616 VAL A O 1
ATOM 4783 N N . ASP A 1 617 ? 57.655 -1.968 -34.563 1.00 79.50 617 ASP A N 1
ATOM 4784 C CA . ASP A 1 617 ? 57.428 -3.197 -33.797 1.00 79.50 617 ASP A CA 1
ATOM 4785 C C . ASP A 1 617 ? 58.381 -4.318 -34.240 1.00 79.50 617 ASP A C 1
ATOM 4787 O O . ASP A 1 617 ? 58.937 -5.024 -33.403 1.00 79.50 617 ASP A O 1
ATOM 4791 N N . GLN A 1 618 ? 58.644 -4.435 -35.545 1.00 81.81 618 GLN A N 1
ATOM 4792 C CA . GLN A 1 618 ? 59.624 -5.387 -36.079 1.00 81.81 618 GLN A CA 1
ATOM 4793 C C . GLN A 1 618 ? 61.059 -5.008 -35.695 1.00 81.81 618 GLN A C 1
ATOM 4795 O O . GLN A 1 618 ? 61.801 -5.872 -35.244 1.00 81.81 618 GLN A O 1
ATOM 4800 N N . ALA A 1 619 ? 61.447 -3.733 -35.794 1.00 82.62 619 ALA A N 1
ATOM 4801 C CA . ALA A 1 619 ? 62.756 -3.253 -35.342 1.00 82.62 619 ALA A CA 1
ATOM 4802 C C . ALA A 1 619 ? 62.970 -3.502 -33.840 1.00 82.62 619 ALA A C 1
ATOM 4804 O O . ALA A 1 619 ? 64.035 -3.951 -33.419 1.00 82.62 619 ALA A O 1
ATOM 4805 N N . ALA A 1 620 ? 61.939 -3.257 -33.027 1.00 82.81 620 ALA A N 1
ATOM 4806 C CA . ALA A 1 620 ? 61.948 -3.534 -31.596 1.00 82.81 620 ALA A CA 1
ATOM 4807 C C . ALA A 1 620 ? 62.134 -5.031 -31.308 1.00 82.81 620 ALA A C 1
ATOM 4809 O O . ALA A 1 620 ? 62.928 -5.394 -30.442 1.00 82.81 620 ALA A O 1
ATOM 4810 N N . GLN A 1 621 ? 61.464 -5.894 -32.076 1.00 81.12 621 GLN A N 1
ATOM 4811 C CA . GLN A 1 621 ? 61.587 -7.345 -31.968 1.00 81.12 621 GLN A CA 1
ATOM 4812 C C . GLN A 1 621 ? 62.974 -7.853 -32.400 1.00 81.12 621 GLN A C 1
ATOM 4814 O O . GLN A 1 621 ? 63.562 -8.660 -31.689 1.00 81.12 621 GLN A O 1
ATOM 4819 N N . ILE A 1 622 ? 63.529 -7.347 -33.508 1.00 81.75 622 ILE A N 1
ATOM 4820 C CA . ILE A 1 622 ? 64.874 -7.702 -34.005 1.00 81.75 622 ILE A CA 1
ATOM 4821 C C . ILE A 1 622 ? 65.960 -7.326 -32.982 1.00 81.75 622 ILE A C 1
ATOM 4823 O O . ILE A 1 622 ? 66.894 -8.091 -32.728 1.00 81.75 622 ILE A O 1
ATOM 4827 N N . LEU A 1 623 ? 65.825 -6.153 -32.357 1.00 80.00 623 LEU A N 1
ATOM 4828 C CA . LEU A 1 623 ? 66.765 -5.642 -31.356 1.00 80.00 623 LEU A CA 1
ATOM 4829 C C . LEU A 1 623 ? 66.499 -6.151 -29.929 1.00 80.00 623 LEU A C 1
ATOM 4831 O O . LEU A 1 623 ? 67.324 -5.936 -29.042 1.00 80.00 623 LEU A O 1
ATOM 4835 N N . GLY A 1 624 ? 65.352 -6.789 -29.688 1.00 73.81 624 GLY A N 1
ATOM 4836 C CA . GLY A 1 624 ? 64.923 -7.236 -28.365 1.00 73.81 624 GLY A CA 1
ATOM 4837 C C . GLY A 1 624 ? 64.612 -6.099 -27.383 1.00 73.81 624 GLY A C 1
ATOM 4838 O O . GLY A 1 624 ? 64.722 -6.304 -26.183 1.00 73.81 624 GLY A O 1
ATOM 4839 N N . ILE A 1 625 ? 64.246 -4.897 -27.831 1.00 81.38 625 ILE A N 1
ATOM 4840 C CA . ILE A 1 625 ? 63.974 -3.736 -26.954 1.00 81.38 625 ILE A CA 1
ATOM 4841 C C . ILE A 1 625 ? 62.511 -3.288 -27.045 1.00 81.38 625 ILE A C 1
ATOM 4843 O O . ILE A 1 625 ? 61.773 -3.699 -27.931 1.00 81.38 625 ILE A O 1
ATOM 4847 N N . SER A 1 626 ? 62.056 -2.421 -26.134 1.00 79.56 626 SER A N 1
ATOM 4848 C CA . SER A 1 626 ? 60.681 -1.899 -26.204 1.00 79.56 626 SER A CA 1
ATOM 4849 C C . SER A 1 626 ? 60.463 -1.005 -27.436 1.00 79.56 626 SER A C 1
ATOM 4851 O O . SER A 1 626 ? 61.317 -0.178 -27.761 1.00 79.56 626 SER A O 1
ATOM 4853 N N . ALA A 1 627 ? 59.278 -1.075 -28.054 1.00 81.12 627 ALA A N 1
ATOM 4854 C CA . ALA A 1 627 ? 58.900 -0.206 -29.177 1.00 81.12 627 ALA A CA 1
ATOM 4855 C C . ALA A 1 627 ? 59.048 1.296 -28.853 1.00 81.12 627 ALA A C 1
ATOM 4857 O O . ALA A 1 627 ? 59.437 2.087 -29.709 1.00 81.12 627 ALA A O 1
ATOM 4858 N N . ASN A 1 628 ? 58.832 1.697 -27.594 1.00 79.69 628 ASN A N 1
ATOM 4859 C CA . ASN A 1 628 ? 59.033 3.077 -27.135 1.00 79.69 628 ASN A CA 1
ATOM 4860 C C . ASN A 1 628 ? 60.489 3.551 -27.243 1.00 79.69 628 ASN A C 1
ATOM 4862 O O . ASN A 1 628 ? 60.717 4.731 -27.501 1.00 79.69 628 ASN A O 1
ATOM 4866 N N . ALA A 1 629 ? 61.467 2.661 -27.062 1.00 80.50 629 ALA A N 1
ATOM 4867 C CA . ALA A 1 629 ? 62.879 3.003 -27.226 1.00 80.50 629 ALA A CA 1
ATOM 4868 C C . ALA A 1 629 ? 63.210 3.290 -28.698 1.00 80.50 629 ALA A C 1
ATOM 4870 O O . ALA A 1 629 ? 63.883 4.272 -29.000 1.00 80.50 629 ALA A O 1
ATOM 4871 N N . VAL A 1 630 ? 62.652 2.496 -29.614 1.00 84.00 630 VAL A N 1
ATOM 4872 C CA . VAL A 1 630 ? 62.789 2.716 -31.059 1.00 84.00 630 VAL A CA 1
ATOM 4873 C C . VAL A 1 630 ? 62.089 4.014 -31.482 1.00 84.00 630 VAL A C 1
ATOM 4875 O O . VAL A 1 630 ? 62.677 4.815 -32.207 1.00 84.00 630 VAL A O 1
ATOM 4878 N N . TYR A 1 631 ? 60.882 4.296 -30.967 1.00 83.56 631 TYR A N 1
ATOM 4879 C CA . TYR A 1 631 ? 60.225 5.596 -31.164 1.00 83.56 631 TYR A CA 1
ATOM 4880 C C . TYR A 1 631 ? 61.085 6.754 -30.655 1.00 83.56 631 TYR A C 1
ATOM 4882 O O . TYR A 1 631 ? 61.235 7.748 -31.360 1.00 83.56 631 TYR A O 1
ATOM 4890 N N . TYR A 1 632 ? 61.671 6.621 -29.463 1.00 82.12 632 TYR A N 1
ATOM 4891 C CA . TYR A 1 632 ? 62.557 7.630 -28.890 1.00 82.12 632 TYR A CA 1
ATOM 4892 C C . TYR A 1 632 ? 63.775 7.886 -29.789 1.00 82.12 632 TYR A C 1
ATOM 4894 O O . TYR A 1 632 ? 64.128 9.041 -30.019 1.00 82.12 632 TYR A O 1
ATOM 4902 N N . TRP A 1 633 ? 64.395 6.845 -30.346 1.00 86.12 633 TRP A N 1
ATOM 4903 C CA . TRP A 1 633 ? 65.520 7.013 -31.266 1.00 86.12 633 TRP A CA 1
ATOM 4904 C C . TRP A 1 633 ? 65.130 7.696 -32.574 1.00 86.12 633 TRP A C 1
ATOM 4906 O O . TRP A 1 633 ? 65.865 8.571 -33.028 1.00 86.12 633 TRP A O 1
ATOM 4916 N N . LEU A 1 634 ? 63.967 7.364 -33.136 1.00 85.44 634 LEU A N 1
ATOM 4917 C CA . LEU A 1 634 ? 63.445 8.016 -34.339 1.00 85.44 634 LEU A CA 1
ATOM 4918 C C . LEU A 1 634 ? 63.139 9.499 -34.096 1.00 85.44 634 LEU A C 1
ATOM 4920 O O . LEU A 1 634 ? 63.500 10.350 -34.904 1.00 85.44 634 LEU A O 1
ATOM 4924 N N . THR A 1 635 ? 62.512 9.844 -32.966 1.00 80.38 635 THR A N 1
ATOM 4925 C CA . THR A 1 635 ? 62.148 11.241 -32.668 1.00 80.38 635 THR A CA 1
ATOM 4926 C C . THR A 1 635 ? 63.345 12.119 -32.309 1.00 80.38 635 THR A C 1
ATOM 4928 O O . THR A 1 635 ? 63.267 13.329 -32.483 1.00 80.38 635 THR A O 1
ATOM 4931 N N . HIS A 1 636 ? 64.437 11.532 -31.810 1.00 77.69 636 HIS A N 1
ATOM 4932 C CA . HIS A 1 636 ? 65.664 12.250 -31.441 1.00 77.69 636 HIS A CA 1
ATOM 4933 C C . HIS A 1 636 ? 66.770 12.125 -32.504 1.00 77.69 636 HIS A C 1
ATOM 4935 O O . HIS A 1 636 ? 67.925 12.435 -32.217 1.00 77.69 636 HIS A O 1
ATOM 4941 N N . GLY A 1 637 ? 66.438 11.642 -33.709 1.00 78.50 637 GLY A N 1
ATOM 4942 C CA . GLY A 1 637 ? 67.364 11.554 -34.845 1.00 78.50 637 GLY A CA 1
ATOM 4943 C C . GLY A 1 637 ? 68.503 10.541 -34.683 1.00 78.50 637 GLY A C 1
ATOM 4944 O O . GLY A 1 637 ? 69.476 10.599 -35.426 1.00 78.50 637 GLY A O 1
ATOM 4945 N N . ARG A 1 638 ? 68.408 9.617 -33.718 1.00 79.38 638 ARG A N 1
ATOM 4946 C CA . ARG A 1 638 ? 69.410 8.558 -33.469 1.00 79.38 638 ARG A CA 1
ATOM 4947 C C . ARG A 1 638 ? 69.211 7.322 -34.342 1.00 79.38 638 ARG A C 1
ATOM 4949 O O . ARG A 1 638 ? 70.130 6.521 -34.481 1.00 79.38 638 ARG A O 1
ATOM 4956 N N . LEU A 1 639 ? 68.016 7.182 -34.911 1.00 84.94 639 LEU A N 1
ATOM 4957 C CA . LEU A 1 639 ? 67.657 6.208 -35.931 1.00 84.94 639 LEU A CA 1
ATOM 4958 C C . LEU A 1 639 ? 66.926 6.959 -37.045 1.00 84.94 639 LEU A C 1
ATOM 4960 O O . LEU A 1 639 ? 66.064 7.791 -36.764 1.00 84.94 639 LEU A O 1
ATOM 4964 N N . SER A 1 640 ? 67.283 6.692 -38.299 1.00 81.06 640 SER A N 1
ATOM 4965 C CA . SER A 1 640 ? 66.639 7.324 -39.454 1.00 81.06 640 SER A CA 1
ATOM 4966 C C . SER A 1 640 ? 65.422 6.516 -39.891 1.00 81.06 640 SER A C 1
ATOM 4968 O O . SER A 1 640 ? 65.471 5.292 -39.940 1.00 81.06 640 SER A O 1
ATOM 4970 N N . GLY A 1 641 ? 64.332 7.195 -40.235 1.00 82.94 641 GLY A N 1
ATOM 4971 C CA . GLY A 1 641 ? 63.139 6.567 -40.792 1.00 82.94 641 GLY A CA 1
ATOM 4972 C C . GLY A 1 641 ? 62.264 7.592 -41.497 1.00 82.94 641 GLY A C 1
ATOM 4973 O O . GLY A 1 641 ? 62.260 8.767 -41.129 1.00 82.94 641 GLY A O 1
ATOM 4974 N N . ARG A 1 642 ? 61.509 7.159 -42.510 1.00 84.06 642 ARG A N 1
ATOM 4975 C CA . ARG A 1 642 ? 60.495 8.005 -43.153 1.00 84.06 642 ARG A CA 1
ATOM 4976 C C . ARG A 1 642 ? 59.153 7.818 -42.460 1.00 84.06 642 ARG A C 1
ATOM 4978 O O . ARG A 1 642 ? 58.810 6.718 -42.029 1.00 84.06 642 ARG A O 1
ATOM 4985 N N . LYS A 1 643 ? 58.360 8.882 -42.374 1.00 78.38 643 LYS A N 1
ATOM 4986 C CA . LYS A 1 643 ? 56.995 8.810 -41.846 1.00 78.38 643 LYS A CA 1
ATOM 4987 C C . LYS A 1 643 ? 56.014 8.769 -43.010 1.00 78.38 643 LYS A C 1
ATOM 4989 O O . LYS A 1 643 ? 56.006 9.678 -43.835 1.00 78.38 643 LYS A O 1
ATOM 4994 N N . GLU A 1 644 ? 55.208 7.716 -43.098 1.00 76.12 644 GLU A N 1
ATOM 4995 C CA . GLU A 1 644 ? 54.166 7.649 -44.124 1.00 76.12 644 GLU A CA 1
ATOM 4996 C C . GLU A 1 644 ? 53.030 8.652 -43.829 1.00 76.12 644 GLU A C 1
ATOM 4998 O O . GLU A 1 644 ? 52.866 9.069 -42.675 1.00 76.12 644 GLU A O 1
ATOM 5003 N N . PRO A 1 645 ? 52.172 8.989 -44.813 1.00 59.59 645 PRO A N 1
ATOM 5004 C CA . PRO A 1 645 ? 51.017 9.870 -44.600 1.00 59.59 645 PRO A CA 1
ATOM 5005 C C . PRO A 1 645 ? 50.060 9.391 -43.491 1.00 59.59 645 PRO A C 1
ATOM 5007 O O . PRO A 1 645 ? 49.393 10.197 -42.849 1.00 59.59 645 PRO A O 1
ATOM 5010 N N . GLY A 1 646 ? 50.020 8.079 -43.223 1.00 61.25 646 GLY A N 1
ATOM 5011 C CA . GLY A 1 646 ? 49.276 7.456 -42.120 1.00 61.25 646 GLY A CA 1
ATOM 5012 C C . GLY A 1 646 ? 49.920 7.590 -40.731 1.00 61.25 646 GLY A C 1
ATOM 5013 O O . GLY A 1 646 ? 49.362 7.101 -39.748 1.00 61.25 646 GLY A O 1
ATOM 5014 N N . GLY A 1 647 ? 51.083 8.241 -40.631 1.00 65.69 647 GLY A N 1
ATOM 5015 C CA . GLY A 1 647 ? 51.787 8.524 -39.383 1.00 65.69 647 GLY A CA 1
ATOM 5016 C C . GLY A 1 647 ? 52.657 7.385 -38.844 1.00 65.69 647 GLY A C 1
ATOM 5017 O O . GLY A 1 647 ? 53.244 7.552 -37.772 1.00 65.69 647 GLY A O 1
ATOM 5018 N N . ARG A 1 648 ? 52.761 6.254 -39.556 1.00 76.62 648 ARG A N 1
ATOM 5019 C CA . ARG A 1 648 ? 53.654 5.140 -39.197 1.00 76.62 648 ARG A CA 1
ATOM 5020 C C . ARG A 1 648 ? 55.083 5.427 -39.658 1.00 76.62 648 ARG A C 1
ATOM 5022 O O . ARG A 1 648 ? 55.292 6.049 -40.697 1.00 76.62 648 ARG A O 1
ATOM 5029 N N . TRP A 1 649 ? 56.060 4.969 -38.881 1.00 80.06 649 TRP A N 1
ATOM 5030 C CA . TRP A 1 649 ? 57.471 5.052 -39.253 1.00 80.06 649 TRP A CA 1
ATOM 5031 C C . TRP A 1 649 ? 57.870 3.817 -40.056 1.00 80.06 649 TRP A C 1
ATOM 5033 O O . TRP A 1 649 ? 57.626 2.695 -39.614 1.00 80.06 649 TRP A O 1
ATOM 5043 N N . CYS A 1 650 ? 58.473 4.052 -41.217 1.00 84.25 650 CYS A N 1
ATOM 5044 C CA . CYS A 1 650 ? 59.109 3.046 -42.057 1.00 84.25 650 CYS A CA 1
ATOM 5045 C C . CYS A 1 650 ? 60.618 3.221 -41.887 1.00 84.25 650 CYS A C 1
ATOM 5047 O O . CYS A 1 650 ? 61.161 4.289 -42.192 1.00 84.25 650 CYS A O 1
ATOM 5049 N N . ILE A 1 651 ? 61.266 2.215 -41.309 1.00 85.19 651 ILE A N 1
ATOM 5050 C CA . ILE A 1 651 ? 62.675 2.275 -40.931 1.00 85.19 651 ILE A CA 1
ATOM 5051 C C . ILE A 1 651 ? 63.460 1.487 -41.981 1.00 85.19 651 ILE A C 1
ATOM 5053 O O . ILE A 1 651 ? 63.248 0.277 -42.062 1.00 85.19 651 ILE A O 1
ATOM 5057 N N . PRO A 1 652 ? 64.341 2.112 -42.781 1.00 85.25 652 PRO A N 1
ATOM 5058 C CA . PRO A 1 652 ? 65.250 1.361 -43.637 1.00 85.25 652 PRO A CA 1
ATOM 5059 C C . PRO A 1 652 ? 66.150 0.494 -42.753 1.00 85.25 652 PRO A C 1
ATOM 5061 O O . PRO A 1 652 ? 66.828 0.999 -41.856 1.00 85.25 652 PRO A O 1
ATOM 5064 N N . TRP A 1 653 ? 66.114 -0.815 -42.977 1.00 86.25 653 TRP A N 1
ATOM 5065 C CA . TRP A 1 653 ? 66.776 -1.807 -42.142 1.00 86.25 653 TRP A CA 1
ATOM 5066 C C . TRP A 1 653 ? 67.797 -2.583 -42.958 1.00 86.25 653 TRP A C 1
ATOM 5068 O O . TRP A 1 653 ? 67.469 -3.252 -43.934 1.00 86.25 653 TRP A O 1
ATOM 5078 N N . ASN A 1 654 ? 69.054 -2.492 -42.544 1.00 85.12 654 ASN A N 1
ATOM 5079 C CA . ASN A 1 654 ? 70.157 -3.259 -43.101 1.00 85.12 654 ASN A CA 1
ATOM 5080 C C . ASN A 1 654 ? 71.119 -3.656 -41.971 1.00 85.12 654 ASN A C 1
ATOM 5082 O O . ASN A 1 654 ? 71.000 -3.167 -40.844 1.00 85.12 654 ASN A O 1
ATOM 5086 N N . GLU A 1 655 ? 72.084 -4.526 -42.269 1.00 79.50 655 GLU A N 1
ATOM 5087 C CA . GLU A 1 655 ? 73.028 -5.043 -41.266 1.00 79.50 655 GLU A CA 1
ATOM 5088 C C . GLU A 1 655 ? 73.830 -3.934 -40.561 1.00 79.50 655 GLU A C 1
ATOM 5090 O O . GLU A 1 655 ? 74.130 -4.046 -39.374 1.00 79.50 655 GLU A O 1
ATOM 5095 N N . GLN A 1 656 ? 74.130 -2.827 -41.250 1.00 80.25 656 GLN A N 1
ATOM 5096 C CA . GLN A 1 656 ? 74.858 -1.692 -40.669 1.00 80.25 656 GLN A CA 1
ATOM 5097 C C . GLN A 1 656 ? 74.008 -0.902 -39.666 1.00 80.25 656 GLN A C 1
ATOM 5099 O O . GLN A 1 656 ? 74.500 -0.529 -38.601 1.00 80.25 656 GLN A O 1
ATOM 5104 N N . VAL A 1 657 ? 72.733 -0.661 -39.983 1.00 82.81 657 VAL A N 1
ATOM 5105 C CA . VAL A 1 657 ? 71.779 0.013 -39.091 1.00 82.81 657 VAL A CA 1
ATOM 5106 C C . VAL A 1 657 ? 71.514 -0.847 -37.861 1.00 82.81 657 VAL A C 1
ATOM 5108 O O . VAL A 1 657 ? 71.523 -0.334 -36.743 1.00 82.81 657 VAL A O 1
ATOM 5111 N N . GLU A 1 658 ? 71.357 -2.160 -38.039 1.00 83.94 658 GLU A N 1
ATOM 5112 C CA . GLU A 1 658 ? 71.188 -3.077 -36.916 1.00 83.94 658 GLU A CA 1
ATOM 5113 C C . GLU A 1 658 ? 72.426 -3.101 -36.008 1.00 83.94 658 GLU A C 1
ATOM 5115 O O . GLU A 1 658 ? 72.288 -2.965 -34.791 1.00 83.94 658 GLU A O 1
ATOM 5120 N N . ALA A 1 659 ? 73.635 -3.196 -36.573 1.00 77.19 659 ALA A N 1
ATOM 5121 C CA . ALA A 1 659 ? 74.881 -3.162 -35.805 1.00 77.19 659 ALA A CA 1
ATOM 5122 C C . ALA A 1 659 ? 75.065 -1.835 -35.044 1.00 77.19 659 ALA A C 1
ATOM 5124 O O . ALA A 1 659 ? 75.454 -1.840 -33.874 1.00 77.19 659 ALA A O 1
ATOM 5125 N N . ALA A 1 660 ? 74.723 -0.700 -35.663 1.00 79.12 660 ALA A N 1
ATOM 5126 C CA . ALA A 1 660 ? 74.756 0.611 -35.017 1.00 79.12 660 ALA A CA 1
ATOM 5127 C C . ALA A 1 660 ? 73.741 0.712 -33.864 1.00 79.12 660 ALA A C 1
ATOM 5129 O O . ALA A 1 660 ? 74.072 1.213 -32.787 1.00 79.12 660 ALA A O 1
ATOM 5130 N N . CYS A 1 661 ? 72.524 0.192 -34.051 1.00 81.81 661 CYS A N 1
ATOM 5131 C CA . CYS A 1 661 ? 71.523 0.113 -32.991 1.00 81.81 661 CYS A CA 1
ATOM 5132 C C . CYS A 1 661 ? 71.962 -0.812 -31.849 1.00 81.81 661 CYS A C 1
ATOM 5134 O O . CYS A 1 661 ? 71.792 -0.445 -30.690 1.00 81.81 661 CYS A O 1
ATOM 5136 N N . ARG A 1 662 ? 72.565 -1.972 -32.143 1.00 78.44 662 ARG A N 1
ATOM 5137 C CA . ARG A 1 662 ? 73.097 -2.894 -31.122 1.00 78.44 662 ARG A CA 1
ATOM 5138 C C . ARG A 1 662 ? 74.239 -2.261 -30.325 1.00 78.44 662 ARG A C 1
ATOM 5140 O O . ARG A 1 662 ? 74.200 -2.287 -29.102 1.00 78.44 662 ARG A O 1
ATOM 5147 N N . SER A 1 663 ? 75.162 -1.564 -30.988 1.00 74.00 663 SER A N 1
ATOM 5148 C CA . SER A 1 663 ? 76.219 -0.801 -30.310 1.00 74.00 663 SER A CA 1
ATOM 5149 C C . SER A 1 663 ? 75.659 0.311 -29.402 1.00 74.00 663 SER A C 1
ATOM 5151 O O . SER A 1 663 ? 76.159 0.517 -28.296 1.00 74.00 663 SER A O 1
ATOM 5153 N N . GLN A 1 664 ? 74.573 0.987 -29.807 1.00 73.00 664 GLN A N 1
ATOM 5154 C CA . GLN A 1 664 ? 73.874 1.957 -28.948 1.00 73.00 664 GLN A CA 1
ATOM 5155 C C . GLN A 1 664 ? 73.171 1.310 -27.741 1.00 73.00 664 GLN A C 1
ATOM 5157 O O . GLN A 1 664 ? 73.045 1.962 -26.702 1.00 73.00 664 GLN A O 1
ATOM 5162 N N . ILE A 1 665 ? 72.709 0.060 -27.859 1.00 73.50 665 ILE A N 1
ATOM 5163 C CA . ILE A 1 665 ? 72.141 -0.706 -26.737 1.00 73.50 665 ILE A CA 1
ATOM 5164 C C . ILE A 1 665 ? 73.249 -1.065 -25.750 1.00 73.50 665 ILE A C 1
ATOM 5166 O O . ILE A 1 665 ? 73.103 -0.782 -24.565 1.00 73.50 665 ILE A O 1
ATOM 5170 N N . ASP A 1 666 ? 74.377 -1.585 -26.237 1.00 65.69 666 ASP A N 1
ATOM 5171 C CA . ASP A 1 666 ? 75.517 -1.981 -25.400 1.00 65.69 666 ASP A CA 1
ATOM 5172 C C . ASP A 1 666 ? 76.138 -0.788 -24.653 1.00 65.69 666 ASP A C 1
ATOM 5174 O O . ASP A 1 666 ? 76.580 -0.915 -23.511 1.00 65.69 666 ASP A O 1
ATOM 5178 N N . ALA A 1 667 ? 76.113 0.403 -25.260 1.00 59.44 667 ALA A N 1
ATOM 5179 C CA . ALA A 1 667 ? 76.554 1.648 -24.632 1.00 59.44 667 ALA A CA 1
ATOM 5180 C C . ALA A 1 667 ? 75.537 2.242 -23.630 1.00 59.44 667 ALA A C 1
ATOM 5182 O O . ALA A 1 667 ? 75.845 3.225 -22.948 1.00 59.44 667 ALA A O 1
ATOM 5183 N N . SER A 1 668 ? 74.318 1.695 -23.530 1.00 58.69 668 SER A N 1
ATOM 5184 C CA . SER A 1 668 ? 73.232 2.252 -22.718 1.00 58.69 668 SER A CA 1
ATOM 5185 C C . SER A 1 668 ? 72.896 1.386 -21.503 1.00 58.69 668 SER A C 1
ATOM 5187 O O . SER A 1 668 ? 72.274 0.336 -21.611 1.00 58.69 668 SER A O 1
ATOM 5189 N N . GLY A 1 669 ? 73.160 1.891 -20.294 1.00 52.66 669 GLY A N 1
ATOM 5190 C CA . GLY A 1 669 ? 72.773 1.217 -19.042 1.00 52.66 669 GLY A CA 1
ATOM 5191 C C . GLY A 1 669 ? 71.259 1.147 -18.761 1.00 52.66 669 GLY A C 1
ATOM 5192 O O . GLY A 1 669 ? 70.854 0.606 -17.731 1.00 52.66 669 GLY A O 1
ATOM 5193 N N . HIS A 1 670 ? 70.415 1.712 -19.634 1.00 52.56 670 HIS A N 1
ATOM 5194 C CA . HIS A 1 670 ? 68.958 1.797 -19.461 1.00 52.56 670 HIS A CA 1
ATOM 5195 C C . HIS A 1 670 ? 68.153 0.939 -20.450 1.00 52.56 670 HIS A C 1
ATOM 5197 O O . HIS A 1 670 ? 66.953 0.755 -20.238 1.00 52.56 670 HIS A O 1
ATOM 5203 N N . LEU A 1 671 ? 68.783 0.411 -21.503 1.00 59.91 671 LEU A N 1
ATOM 5204 C CA . LEU A 1 671 ? 68.138 -0.430 -22.511 1.00 59.91 671 LEU A CA 1
ATOM 5205 C C . LEU A 1 671 ? 68.596 -1.876 -22.303 1.00 59.91 671 LEU A C 1
ATOM 5207 O O . LEU A 1 671 ? 69.754 -2.197 -22.528 1.00 59.91 671 LEU A O 1
ATOM 5211 N N . ILE A 1 672 ? 67.700 -2.741 -21.822 1.00 56.28 672 ILE A N 1
ATOM 5212 C CA . ILE A 1 672 ? 68.008 -4.153 -21.552 1.00 56.28 672 ILE A CA 1
ATOM 5213 C C . ILE A 1 672 ? 67.241 -5.009 -22.571 1.00 56.28 672 ILE A C 1
ATOM 5215 O O . ILE A 1 672 ? 66.012 -4.896 -22.604 1.00 56.28 672 ILE A O 1
ATOM 5219 N N . PRO A 1 673 ? 67.922 -5.843 -23.382 1.00 54.31 673 PRO A N 1
ATOM 5220 C CA . PRO A 1 673 ? 67.266 -6.759 -24.310 1.00 54.31 673 PRO A CA 1
ATOM 5221 C C . PRO A 1 673 ? 66.353 -7.765 -23.590 1.00 54.31 673 PRO A C 1
ATOM 5223 O O . PRO A 1 673 ? 66.665 -8.214 -22.486 1.00 54.31 673 PRO A O 1
ATOM 5226 N N . HIS A 1 674 ? 65.221 -8.111 -24.199 1.00 54.22 674 HIS A N 1
ATOM 5227 C CA . HIS A 1 674 ? 64.097 -8.771 -23.536 1.00 54.22 674 HIS A CA 1
ATOM 5228 C C . HIS A 1 674 ? 64.158 -10.307 -23.431 1.00 54.22 674 HIS A C 1
ATOM 5230 O O . HIS A 1 674 ? 63.315 -10.848 -22.724 1.00 54.22 674 HIS A O 1
ATOM 5236 N N . ASP A 1 675 ? 65.155 -11.004 -23.990 1.00 45.88 675 ASP A N 1
ATOM 5237 C CA . ASP A 1 675 ? 65.236 -12.482 -23.968 1.00 45.88 675 ASP A CA 1
ATOM 5238 C C . ASP A 1 675 ? 66.667 -12.971 -23.621 1.00 45.88 675 ASP A C 1
ATOM 5240 O O . ASP A 1 675 ? 67.627 -12.340 -24.049 1.00 45.88 675 ASP A O 1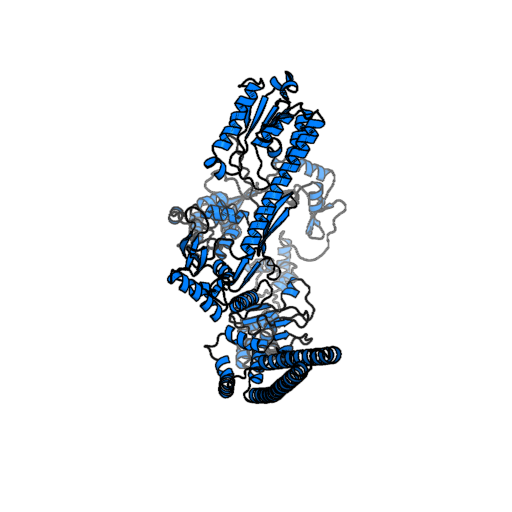
ATOM 5244 N N . LEU A 1 676 ? 66.989 -14.072 -22.915 1.00 47.50 676 LEU A N 1
ATOM 5245 C CA . LEU A 1 676 ? 66.290 -15.121 -22.146 1.00 47.50 676 LEU A CA 1
ATO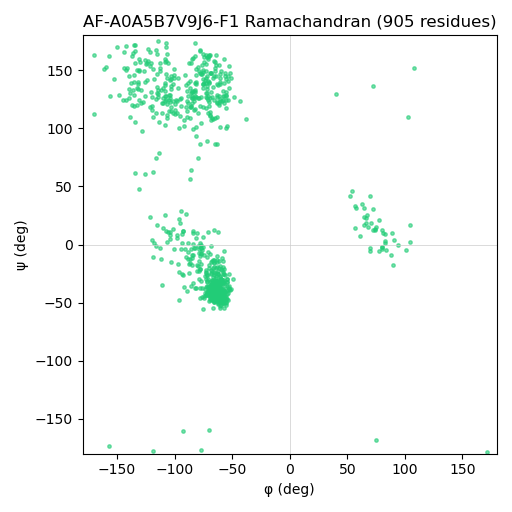M 5246 C C . LEU A 1 676 ? 67.379 -15.948 -21.395 1.00 47.50 676 LEU A C 1
ATOM 5248 O O . LEU A 1 676 ? 68.125 -16.658 -22.055 1.00 47.50 676 LEU A O 1
ATOM 5252 N N . VAL A 1 677 ? 67.467 -15.904 -20.052 1.00 42.72 677 VAL A N 1
ATOM 5253 C CA . VAL A 1 677 ? 67.897 -17.030 -19.167 1.00 42.72 677 VAL A CA 1
ATOM 5254 C C . VAL A 1 677 ? 67.305 -16.781 -17.763 1.00 42.72 677 VAL A C 1
ATOM 5256 O O . VAL A 1 677 ? 67.538 -15.698 -17.212 1.00 42.72 677 VAL A O 1
ATOM 5259 N N . PRO A 1 678 ? 66.583 -17.730 -17.128 1.00 44.59 678 PRO A N 1
ATOM 5260 C CA . PRO A 1 678 ? 66.173 -17.602 -15.728 1.00 44.59 678 PRO A CA 1
ATOM 5261 C C . PRO A 1 678 ? 67.412 -17.560 -14.820 1.00 44.59 678 PRO A C 1
ATOM 5263 O O . PRO A 1 678 ? 68.126 -18.547 -14.669 1.00 44.59 678 PRO A O 1
ATOM 5266 N N . ARG A 1 679 ? 67.711 -16.405 -14.217 1.00 54.31 679 ARG A N 1
ATOM 5267 C CA . ARG A 1 679 ? 68.813 -16.278 -13.248 1.00 54.31 679 ARG A CA 1
ATOM 5268 C C . ARG A 1 679 ? 68.336 -16.774 -11.883 1.00 54.31 679 ARG A C 1
ATOM 5270 O O . ARG A 1 679 ? 67.769 -15.981 -11.142 1.00 54.31 679 ARG A O 1
ATOM 5277 N N . GLU A 1 680 ? 68.554 -18.046 -11.555 1.00 58.38 680 GLU A N 1
ATOM 5278 C CA . GLU A 1 680 ? 68.180 -18.652 -10.262 1.00 58.38 680 GLU A CA 1
ATOM 5279 C C . GLU A 1 680 ? 68.714 -17.863 -9.046 1.00 58.38 680 GLU A C 1
ATOM 5281 O O . GLU A 1 680 ? 69.714 -17.138 -9.140 1.00 58.38 680 GLU A O 1
ATOM 5286 N N . ILE A 1 681 ? 68.037 -17.971 -7.894 1.00 61.62 681 ILE A N 1
ATOM 5287 C CA . ILE A 1 681 ? 68.520 -17.418 -6.615 1.00 61.62 681 ILE A CA 1
ATOM 5288 C C . ILE A 1 681 ? 69.739 -18.244 -6.190 1.00 61.62 681 ILE A C 1
ATOM 5290 O O . ILE A 1 681 ? 69.654 -19.468 -6.128 1.00 61.62 681 ILE A O 1
ATOM 5294 N N . ARG A 1 682 ? 70.881 -17.595 -5.926 1.00 76.06 682 ARG A N 1
ATOM 5295 C CA . ARG A 1 682 ? 72.092 -18.325 -5.523 1.00 76.06 682 ARG A CA 1
ATOM 5296 C C . ARG A 1 682 ? 71.926 -18.827 -4.082 1.00 76.06 682 ARG A C 1
ATOM 5298 O O . ARG A 1 682 ? 71.274 -18.148 -3.286 1.00 76.06 682 ARG A O 1
ATOM 5305 N N . PRO A 1 683 ? 72.536 -19.964 -3.711 1.00 67.81 683 PRO A N 1
ATOM 5306 C CA . PRO A 1 683 ? 72.575 -20.407 -2.321 1.00 67.81 683 PRO A CA 1
ATOM 5307 C C . PRO A 1 683 ? 73.144 -19.296 -1.423 1.00 67.81 683 PRO A C 1
ATOM 5309 O O . PRO A 1 683 ? 74.226 -18.783 -1.697 1.00 67.81 683 PRO A O 1
ATOM 5312 N N . GLY A 1 684 ? 72.398 -18.897 -0.388 1.00 75.62 684 GLY A N 1
ATOM 5313 C CA . GLY A 1 684 ? 72.767 -17.795 0.515 1.00 75.62 684 GLY A CA 1
ATOM 5314 C C . GLY A 1 684 ? 72.192 -16.419 0.152 1.00 75.62 684 GLY A C 1
ATOM 5315 O O . GLY A 1 684 ? 72.419 -15.459 0.881 1.00 75.62 684 GLY A O 1
ATOM 5316 N N . GLU A 1 685 ? 71.421 -16.292 -0.929 1.00 84.38 685 GLU A N 1
ATOM 5317 C CA . GLU A 1 685 ? 70.683 -15.065 -1.248 1.00 84.38 685 GLU A CA 1
ATOM 5318 C C . GLU A 1 685 ? 69.204 -15.185 -0.860 1.00 84.38 685 GLU A C 1
ATOM 5320 O O . GLU A 1 685 ? 68.581 -16.233 -1.037 1.00 84.38 685 GLU A O 1
ATOM 5325 N N . ILE A 1 686 ? 68.610 -14.089 -0.381 1.00 85.94 686 ILE A N 1
ATOM 5326 C CA . ILE A 1 686 ? 67.163 -13.997 -0.141 1.00 85.94 686 ILE A CA 1
ATOM 5327 C C . ILE A 1 686 ? 66.553 -12.829 -0.912 1.00 85.94 686 ILE A C 1
ATOM 5329 O O . ILE A 1 686 ? 67.231 -11.873 -1.295 1.00 85.94 686 ILE A O 1
ATOM 5333 N N . THR A 1 687 ? 65.246 -12.890 -1.157 1.00 85.38 687 THR A N 1
ATOM 5334 C CA . THR A 1 687 ? 64.526 -11.795 -1.821 1.00 85.38 687 THR A CA 1
ATOM 5335 C C . THR A 1 687 ? 64.356 -10.592 -0.890 1.00 85.38 687 THR A C 1
ATOM 5337 O O . THR A 1 687 ? 64.288 -10.744 0.329 1.00 85.38 687 THR A O 1
ATOM 5340 N N . VAL A 1 688 ? 64.205 -9.388 -1.459 1.00 81.44 688 VAL A N 1
ATOM 5341 C CA . VAL A 1 688 ? 63.911 -8.166 -0.677 1.00 81.44 688 VAL A CA 1
ATOM 5342 C C . VAL A 1 688 ? 62.691 -8.333 0.237 1.00 81.44 688 VAL A C 1
ATOM 5344 O O . VAL A 1 688 ? 62.705 -7.826 1.353 1.00 81.44 688 VAL A O 1
ATOM 5347 N N . GLN A 1 689 ? 61.668 -9.076 -0.198 1.00 78.38 689 GLN A N 1
ATOM 5348 C CA . GLN A 1 689 ? 60.495 -9.362 0.631 1.00 78.38 689 GLN A CA 1
ATOM 5349 C C . GLN A 1 689 ? 60.858 -10.211 1.852 1.00 78.38 689 GLN A C 1
ATOM 5351 O O . GLN A 1 689 ? 60.524 -9.847 2.971 1.00 78.38 689 GLN A O 1
ATOM 5356 N N . GLN A 1 690 ? 61.618 -11.288 1.661 1.00 84.94 690 GLN A N 1
ATOM 5357 C CA . GLN A 1 690 ? 62.048 -12.147 2.767 1.00 84.94 690 GLN A CA 1
ATOM 5358 C C . GLN A 1 690 ? 62.977 -11.414 3.745 1.00 84.94 690 GLN A C 1
ATOM 5360 O O . GLN A 1 690 ? 62.878 -11.614 4.953 1.00 84.94 690 GLN A O 1
ATOM 5365 N N . ALA A 1 691 ? 63.858 -10.544 3.244 1.00 85.06 691 ALA A N 1
ATOM 5366 C CA . ALA A 1 691 ? 64.699 -9.690 4.082 1.00 85.06 691 ALA A CA 1
ATOM 5367 C C . ALA A 1 691 ? 63.867 -8.674 4.889 1.00 85.06 691 ALA A C 1
ATOM 5369 O O . ALA A 1 691 ? 64.138 -8.451 6.068 1.00 85.06 691 ALA A O 1
ATOM 5370 N N . ALA A 1 692 ? 62.832 -8.088 4.277 1.00 83.38 692 ALA A N 1
ATOM 5371 C CA . ALA A 1 692 ? 61.905 -7.164 4.932 1.00 83.38 692 ALA A CA 1
ATOM 5372 C C . ALA A 1 692 ? 61.152 -7.855 6.072 1.00 83.38 692 ALA A C 1
ATOM 5374 O O . ALA A 1 692 ? 61.117 -7.337 7.190 1.00 83.38 692 ALA A O 1
ATOM 5375 N N . ASP A 1 693 ? 60.639 -9.056 5.807 1.00 83.81 693 ASP A N 1
ATOM 5376 C CA . ASP A 1 693 ? 59.908 -9.856 6.784 1.00 83.81 693 ASP A CA 1
ATOM 5377 C C . ASP A 1 693 ? 60.813 -10.260 7.967 1.00 83.81 693 ASP A C 1
ATOM 5379 O O . ASP A 1 693 ? 60.393 -10.174 9.119 1.00 83.81 693 ASP A O 1
ATOM 5383 N N . ARG A 1 694 ? 62.087 -10.612 7.719 1.00 85.50 694 ARG A N 1
ATOM 5384 C CA . ARG A 1 694 ? 63.065 -10.939 8.782 1.00 85.50 694 ARG A CA 1
ATOM 5385 C C . ARG A 1 694 ? 63.448 -9.744 9.656 1.00 85.50 694 ARG A C 1
ATOM 5387 O O . ARG A 1 694 ? 63.678 -9.898 10.857 1.00 85.50 694 ARG A O 1
ATOM 5394 N N . LEU A 1 695 ? 63.539 -8.554 9.067 1.00 80.44 695 LEU A N 1
ATOM 5395 C CA . LEU A 1 695 ? 63.882 -7.322 9.782 1.00 80.44 695 LEU A CA 1
ATOM 5396 C C . LEU A 1 695 ? 62.664 -6.621 10.406 1.00 80.44 695 LEU A C 1
ATOM 5398 O O . LEU A 1 695 ? 62.853 -5.718 11.218 1.00 80.44 695 LEU A O 1
ATOM 5402 N N . GLY A 1 696 ? 61.439 -7.022 10.049 1.00 74.06 696 GLY A N 1
ATOM 5403 C CA . GLY A 1 696 ? 60.200 -6.396 10.518 1.00 74.06 696 GLY A CA 1
ATOM 5404 C C . GLY A 1 696 ? 59.939 -5.015 9.907 1.00 74.06 696 GLY A C 1
ATOM 5405 O O . GLY A 1 696 ? 59.360 -4.151 10.562 1.00 74.06 696 GLY A O 1
ATOM 5406 N N . VAL A 1 697 ? 60.385 -4.775 8.668 1.00 75.75 697 VAL A N 1
ATOM 5407 C CA . VAL A 1 697 ? 60.274 -3.475 7.979 1.00 75.75 697 VAL A CA 1
ATOM 5408 C C . VAL A 1 697 ? 59.596 -3.614 6.620 1.00 75.75 697 VAL A C 1
ATOM 5410 O O . VAL A 1 697 ? 59.586 -4.683 6.024 1.00 75.75 697 VAL A O 1
ATOM 5413 N N . VAL A 1 698 ? 59.046 -2.527 6.074 1.00 65.81 698 VAL A N 1
ATOM 5414 C CA . VAL A 1 698 ? 58.463 -2.550 4.721 1.00 65.81 698 VAL A CA 1
ATOM 5415 C C . VAL A 1 698 ? 59.553 -2.618 3.641 1.00 65.81 698 VAL A C 1
ATOM 5417 O O . VAL A 1 698 ? 60.580 -1.946 3.744 1.00 65.81 698 VAL A O 1
ATOM 5420 N N . CYS A 1 699 ? 59.305 -3.354 2.548 1.00 64.69 699 CYS A N 1
ATOM 5421 C CA . CYS A 1 699 ? 60.257 -3.566 1.436 1.00 64.69 699 CYS A CA 1
ATOM 5422 C C . CYS A 1 699 ? 60.910 -2.288 0.885 1.00 64.69 699 CYS A C 1
ATOM 5424 O O . CYS A 1 699 ? 62.046 -2.310 0.415 1.00 64.69 699 CYS A O 1
ATOM 5426 N N . HIS A 1 700 ? 60.203 -1.158 0.953 1.00 66.88 700 HIS A N 1
ATOM 5427 C CA . HIS A 1 700 ? 60.687 0.139 0.483 1.00 66.88 700 HIS A CA 1
ATOM 5428 C C . HIS A 1 700 ? 61.963 0.612 1.200 1.00 66.88 700 HIS A C 1
ATOM 5430 O O . HIS A 1 700 ? 62.771 1.320 0.600 1.00 66.88 700 HIS A O 1
ATOM 5436 N N . VAL A 1 701 ? 62.167 0.194 2.454 1.00 71.12 701 VAL A N 1
ATOM 5437 C CA . VAL A 1 701 ? 63.365 0.504 3.248 1.00 71.12 701 VAL A CA 1
ATOM 5438 C C . VAL A 1 701 ? 64.597 -0.203 2.679 1.00 71.12 701 VAL A C 1
ATOM 5440 O O . VAL A 1 701 ? 65.642 0.414 2.484 1.00 71.12 701 VAL A O 1
ATOM 5443 N N . LEU A 1 702 ? 64.456 -1.478 2.319 1.00 77.69 702 LEU A N 1
ATOM 5444 C CA . LEU A 1 702 ? 65.534 -2.256 1.711 1.00 77.69 702 LEU A CA 1
ATOM 5445 C C . LEU A 1 702 ? 65.847 -1.786 0.289 1.00 77.69 702 LEU A C 1
ATOM 5447 O O . LEU A 1 702 ? 67.017 -1.650 -0.063 1.00 77.69 702 LEU A O 1
ATOM 5451 N N . TYR A 1 703 ? 64.828 -1.444 -0.509 1.00 73.69 703 TYR A N 1
ATOM 5452 C CA . TYR A 1 703 ? 65.056 -0.826 -1.821 1.00 73.69 703 TYR A CA 1
ATOM 5453 C C . TYR A 1 703 ? 65.827 0.492 -1.717 1.00 73.69 703 TYR A C 1
ATOM 5455 O O . TYR A 1 703 ? 66.659 0.787 -2.576 1.00 73.69 703 TYR A O 1
ATOM 5463 N N . TYR A 1 704 ? 65.588 1.273 -0.662 1.00 68.88 704 TYR A N 1
ATOM 5464 C CA . TYR A 1 704 ? 66.327 2.502 -0.408 1.00 68.88 704 TYR A CA 1
ATOM 5465 C C . TYR A 1 704 ? 67.807 2.236 -0.092 1.00 68.88 704 TYR A C 1
ATOM 5467 O O . TYR A 1 704 ? 68.672 2.888 -0.675 1.00 68.88 704 TYR A O 1
ATOM 5475 N N . TRP A 1 705 ? 68.133 1.244 0.743 1.00 77.19 705 TRP A N 1
ATOM 5476 C CA . TRP A 1 705 ? 69.533 0.897 1.029 1.00 77.19 705 TRP A CA 1
ATOM 5477 C C . TRP A 1 705 ? 70.265 0.281 -0.166 1.00 77.19 705 TRP A C 1
ATOM 5479 O O . TRP A 1 705 ? 71.441 0.585 -0.361 1.00 77.19 705 TRP A O 1
ATOM 5489 N N . ILE A 1 706 ? 69.576 -0.504 -1.001 1.00 75.69 706 ILE A N 1
ATOM 5490 C CA . ILE A 1 706 ? 70.119 -0.976 -2.286 1.00 75.69 706 ILE A CA 1
ATOM 5491 C C . ILE A 1 706 ? 70.437 0.223 -3.188 1.00 75.69 706 ILE A C 1
ATOM 5493 O O . ILE A 1 706 ? 71.521 0.307 -3.757 1.00 75.69 706 ILE A O 1
ATOM 5497 N N . ARG A 1 707 ? 69.524 1.201 -3.280 1.00 64.88 707 ARG A N 1
ATOM 5498 C CA . ARG A 1 707 ? 69.720 2.411 -4.095 1.00 64.88 707 ARG A CA 1
ATOM 5499 C C . ARG A 1 707 ? 70.870 3.289 -3.596 1.00 64.88 707 ARG A C 1
ATOM 5501 O O . ARG A 1 707 ? 71.546 3.907 -4.410 1.00 64.88 707 ARG A O 1
ATOM 5508 N N . LEU A 1 708 ? 71.085 3.351 -2.283 1.00 61.22 708 LEU A N 1
ATOM 5509 C CA . LEU A 1 708 ? 72.224 4.047 -1.675 1.00 61.22 708 LEU A CA 1
ATOM 5510 C C . LEU A 1 708 ? 73.545 3.263 -1.781 1.00 61.22 708 LEU A C 1
ATOM 5512 O O . LEU A 1 708 ? 74.568 3.763 -1.320 1.00 61.22 708 LEU A O 1
ATOM 5516 N N . GLY A 1 709 ? 73.530 2.045 -2.333 1.00 68.56 709 GLY A N 1
ATOM 5517 C CA . GLY A 1 709 ? 74.703 1.175 -2.433 1.00 68.56 709 GLY A CA 1
ATOM 5518 C C . GLY A 1 709 ? 75.152 0.562 -1.103 1.00 68.56 709 GLY A C 1
ATOM 5519 O O . GLY A 1 709 ? 76.248 0.022 -1.027 1.00 68.56 709 GLY A O 1
ATOM 5520 N N . ARG A 1 710 ? 74.328 0.644 -0.047 1.00 76.06 710 ARG A N 1
ATOM 5521 C CA . ARG A 1 710 ? 74.633 0.077 1.280 1.00 76.06 710 ARG A CA 1
ATOM 5522 C C . ARG A 1 710 ? 74.402 -1.430 1.340 1.00 76.06 710 ARG A C 1
ATOM 5524 O O . ARG A 1 710 ? 75.065 -2.113 2.105 1.00 76.06 710 ARG A O 1
ATOM 5531 N N . LEU A 1 711 ? 73.465 -1.932 0.538 1.00 80.31 711 LEU A N 1
ATOM 5532 C CA . LEU A 1 711 ? 73.257 -3.359 0.321 1.00 80.31 711 LEU A CA 1
ATOM 5533 C C . LEU A 1 711 ? 73.586 -3.707 -1.122 1.00 80.31 711 LEU A C 1
ATOM 5535 O O . LEU A 1 711 ? 73.068 -3.085 -2.052 1.00 80.31 711 LEU A O 1
ATOM 5539 N N . THR A 1 712 ? 74.414 -4.727 -1.305 1.00 78.06 712 THR A N 1
ATOM 5540 C CA . THR A 1 712 ? 74.671 -5.314 -2.615 1.00 78.06 712 THR A CA 1
ATOM 5541 C C . THR A 1 712 ? 73.487 -6.196 -2.997 1.00 78.06 712 THR A C 1
ATOM 5543 O O . THR A 1 712 ? 73.044 -7.046 -2.233 1.00 78.06 712 THR A O 1
ATOM 5546 N N . ALA A 1 713 ? 72.917 -5.975 -4.179 1.00 81.38 713 ALA A N 1
ATOM 5547 C CA . ALA A 1 713 ? 71.781 -6.756 -4.650 1.00 81.38 713 ALA A CA 1
ATOM 5548 C C . ALA A 1 713 ? 71.859 -6.980 -6.157 1.00 81.38 713 ALA A C 1
ATOM 5550 O O . ALA A 1 713 ? 72.389 -6.151 -6.899 1.00 81.38 713 ALA A O 1
ATOM 5551 N N . ARG A 1 714 ? 71.280 -8.089 -6.620 1.00 79.94 714 ARG A N 1
ATOM 5552 C CA . ARG A 1 714 ? 71.163 -8.425 -8.046 1.00 79.94 714 ARG A CA 1
ATOM 5553 C C . ARG A 1 714 ? 69.737 -8.830 -8.403 1.00 79.94 714 ARG A C 1
ATOM 5555 O O . ARG A 1 714 ? 68.971 -9.243 -7.539 1.00 79.94 714 ARG A O 1
ATOM 5562 N N . LYS A 1 715 ? 69.369 -8.758 -9.685 1.00 68.31 715 LYS A N 1
ATOM 5563 C CA . LYS A 1 715 ? 68.067 -9.260 -10.156 1.00 68.31 715 LYS A CA 1
ATOM 5564 C C . LYS A 1 715 ? 68.089 -10.787 -10.338 1.00 68.31 715 LYS A C 1
ATOM 5566 O O . LYS A 1 715 ? 68.969 -11.308 -11.027 1.00 68.31 715 LYS A O 1
ATOM 5571 N N . GLY A 1 716 ? 67.135 -11.465 -9.699 1.00 65.00 716 GLY A N 1
ATOM 5572 C CA . GLY A 1 716 ? 66.864 -12.905 -9.792 1.00 65.00 716 GLY A CA 1
ATOM 5573 C C . GLY A 1 716 ? 65.809 -13.260 -10.858 1.00 65.00 716 GLY A C 1
ATOM 5574 O O . GLY A 1 716 ? 65.538 -12.429 -11.731 1.00 65.00 716 GLY A O 1
ATOM 5575 N N . PRO A 1 717 ? 65.188 -14.456 -10.787 1.00 53.25 717 PRO A N 1
ATOM 5576 C CA . PRO A 1 717 ? 64.523 -15.095 -11.932 1.00 53.25 717 PRO A CA 1
ATOM 5577 C C . PRO A 1 717 ? 63.233 -14.390 -12.390 1.00 53.25 717 PRO A C 1
ATOM 5579 O O . PRO A 1 717 ? 62.889 -14.471 -13.561 1.00 53.25 717 PRO A O 1
ATOM 5582 N N . ASP A 1 718 ? 62.616 -13.580 -11.522 1.00 59.09 718 ASP A N 1
ATOM 5583 C CA . ASP A 1 718 ? 61.424 -12.766 -11.825 1.00 59.09 718 ASP A CA 1
ATOM 5584 C C . ASP A 1 718 ? 61.731 -11.260 -11.910 1.00 59.09 718 ASP A C 1
ATOM 5586 O O . ASP A 1 718 ? 60.891 -10.420 -11.587 1.00 59.09 718 ASP A O 1
ATOM 5590 N N . THR A 1 719 ? 62.973 -10.873 -12.218 1.00 55.84 719 THR A N 1
ATOM 5591 C CA . THR A 1 719 ? 63.478 -9.482 -12.127 1.00 55.84 719 THR A CA 1
ATOM 5592 C C . THR A 1 719 ? 63.435 -8.862 -10.718 1.00 55.84 719 THR A C 1
ATOM 5594 O O . THR A 1 719 ? 63.750 -7.680 -10.542 1.00 55.84 719 THR A O 1
ATOM 5597 N N . ARG A 1 720 ? 63.103 -9.665 -9.697 1.00 68.25 720 ARG A N 1
ATOM 5598 C CA . ARG A 1 720 ? 63.089 -9.280 -8.280 1.00 68.25 720 ARG A CA 1
ATOM 5599 C C . ARG A 1 720 ? 64.511 -9.155 -7.742 1.00 68.25 720 ARG A C 1
ATOM 5601 O O . ARG A 1 720 ? 65.382 -9.956 -8.072 1.00 68.25 720 ARG A O 1
ATOM 5608 N N . TRP A 1 721 ? 64.736 -8.161 -6.891 1.00 76.50 721 TRP A N 1
ATOM 5609 C CA . TRP A 1 721 ? 66.025 -7.961 -6.232 1.00 76.50 721 TRP A CA 1
ATOM 5610 C C . TRP A 1 721 ? 66.267 -9.047 -5.174 1.00 76.50 721 TRP A C 1
ATOM 5612 O O . TRP A 1 721 ? 65.418 -9.282 -4.310 1.00 76.50 721 TRP A O 1
ATOM 5622 N N . CYS A 1 722 ? 67.422 -9.699 -5.269 1.00 82.69 722 CYS A N 1
ATOM 5623 C CA . CYS A 1 722 ? 67.943 -10.688 -4.333 1.00 82.69 722 CYS A CA 1
ATOM 5624 C C . CYS A 1 722 ? 69.215 -10.125 -3.691 1.00 82.69 722 CYS A C 1
ATOM 5626 O O . CYS A 1 722 ? 70.043 -9.531 -4.388 1.00 82.69 722 CYS A O 1
ATOM 5628 N N . ILE A 1 723 ? 69.333 -10.281 -2.376 1.00 84.88 723 ILE A N 1
ATOM 5629 C CA . ILE A 1 723 ? 70.417 -9.750 -1.546 1.00 84.88 723 ILE A CA 1
ATOM 5630 C C . ILE A 1 723 ? 71.183 -10.957 -0.975 1.00 84.88 723 ILE A C 1
ATOM 5632 O O . ILE A 1 723 ? 70.527 -11.856 -0.438 1.00 84.88 723 ILE A O 1
ATOM 5636 N N . PRO A 1 724 ? 72.524 -11.012 -1.073 1.00 87.25 724 PRO A N 1
ATOM 5637 C CA . PRO A 1 724 ? 73.331 -11.959 -0.304 1.00 87.25 724 PRO A CA 1
ATOM 5638 C C . PRO A 1 724 ? 73.065 -11.748 1.184 1.00 87.25 724 PRO A C 1
ATOM 5640 O O . PRO A 1 724 ? 73.159 -10.624 1.670 1.00 87.25 724 PRO A O 1
ATOM 5643 N N . TRP A 1 725 ? 72.654 -12.797 1.888 1.00 89.56 725 TRP A N 1
ATOM 5644 C CA . TRP A 1 725 ? 72.131 -12.660 3.241 1.00 89.56 725 TRP A CA 1
ATOM 5645 C C . TRP A 1 725 ? 72.830 -13.600 4.206 1.00 89.56 725 TRP A C 1
ATOM 5647 O O . TRP A 1 725 ? 72.474 -14.771 4.340 1.00 89.56 725 TRP A O 1
ATOM 5657 N N . ASP A 1 726 ? 73.808 -13.043 4.906 1.00 85.88 726 ASP A N 1
ATOM 5658 C CA . ASP A 1 726 ? 74.518 -13.667 6.011 1.00 85.88 726 ASP A CA 1
ATOM 5659 C C . ASP A 1 726 ? 74.243 -12.929 7.333 1.00 85.88 726 ASP A C 1
ATOM 5661 O O . ASP A 1 726 ? 73.548 -11.908 7.399 1.00 85.88 726 ASP A O 1
ATOM 5665 N N . GLN A 1 727 ? 74.766 -13.488 8.423 1.00 81.38 727 GLN A N 1
ATOM 5666 C CA . GLN A 1 727 ? 74.549 -12.966 9.771 1.00 81.38 727 GLN A CA 1
ATOM 5667 C C . GLN A 1 727 ? 75.184 -11.578 9.971 1.00 81.38 727 GLN A C 1
ATOM 5669 O O . GLN A 1 727 ? 74.689 -10.779 10.769 1.00 81.38 727 GLN A O 1
ATOM 5674 N N . GLU A 1 728 ? 76.234 -11.257 9.215 1.00 84.31 728 GLU A N 1
ATOM 5675 C CA . GLU A 1 728 ? 76.910 -9.959 9.249 1.00 84.31 728 GLU A CA 1
ATOM 5676 C C . GLU A 1 728 ? 76.071 -8.876 8.551 1.00 84.31 728 GLU A C 1
ATOM 5678 O O . GLU A 1 728 ? 75.837 -7.808 9.122 1.00 84.31 728 GLU A O 1
ATOM 5683 N N . THR A 1 729 ? 75.500 -9.190 7.385 1.00 84.12 729 THR A N 1
ATOM 5684 C CA . THR A 1 729 ? 74.574 -8.324 6.639 1.00 84.12 729 THR A CA 1
ATOM 5685 C C . THR A 1 729 ? 73.300 -8.051 7.435 1.00 84.12 729 THR A C 1
ATOM 5687 O O . THR A 1 729 ? 72.832 -6.909 7.494 1.00 84.12 729 THR A O 1
ATOM 5690 N N . GLU A 1 730 ? 72.748 -9.067 8.104 1.00 87.25 730 GLU A N 1
ATOM 5691 C CA . GLU A 1 730 ? 71.570 -8.882 8.954 1.00 87.25 730 GLU A CA 1
ATOM 5692 C C . GLU A 1 730 ? 71.879 -7.992 10.170 1.00 87.25 730 GLU A C 1
ATOM 5694 O O . GLU A 1 730 ? 71.103 -7.087 10.490 1.00 87.25 730 GLU A O 1
ATOM 5699 N N . THR A 1 731 ? 73.038 -8.183 10.806 1.00 83.62 731 THR A N 1
ATOM 5700 C CA . THR A 1 731 ? 73.479 -7.358 11.942 1.00 83.62 731 THR A CA 1
ATOM 5701 C C . THR A 1 731 ? 73.740 -5.911 11.514 1.00 83.62 731 THR A C 1
ATOM 5703 O O . THR A 1 731 ? 73.311 -4.980 12.199 1.00 83.62 731 THR A O 1
ATOM 5706 N N . ALA A 1 732 ? 74.353 -5.693 10.347 1.00 82.06 732 ALA A N 1
ATOM 5707 C CA . ALA A 1 732 ? 74.541 -4.366 9.764 1.00 82.06 732 ALA A CA 1
ATOM 5708 C C . ALA A 1 732 ? 73.199 -3.665 9.490 1.00 82.06 732 ALA A C 1
ATOM 5710 O O . ALA A 1 732 ? 73.020 -2.505 9.867 1.00 82.06 732 ALA A O 1
ATOM 5711 N N . CYS A 1 733 ? 72.219 -4.384 8.928 1.00 83.31 733 CYS A N 1
ATOM 5712 C CA . CYS A 1 733 ? 70.873 -3.857 8.703 1.00 83.31 733 CYS A CA 1
ATOM 5713 C C . CYS A 1 733 ? 70.166 -3.473 10.011 1.00 83.31 733 CYS A C 1
ATOM 5715 O O . CYS A 1 733 ? 69.560 -2.402 10.090 1.00 83.31 733 CYS A O 1
ATOM 5717 N N . ARG A 1 734 ? 70.256 -4.311 11.055 1.00 84.81 734 ARG A N 1
ATOM 5718 C CA . ARG A 1 734 ? 69.672 -4.013 12.376 1.00 84.81 734 ARG A CA 1
ATOM 5719 C C . ARG A 1 734 ? 70.360 -2.827 13.054 1.00 84.81 734 ARG A C 1
ATOM 5721 O O . ARG A 1 734 ? 69.678 -1.975 13.618 1.00 84.81 734 ARG A O 1
ATOM 5728 N N . ASN A 1 735 ? 71.680 -2.706 12.919 1.00 80.00 735 ASN A N 1
ATOM 5729 C CA . ASN A 1 735 ? 72.436 -1.557 13.420 1.00 80.00 735 ASN A CA 1
ATOM 5730 C C . ASN A 1 735 ? 72.076 -0.252 12.699 1.00 80.00 735 ASN A C 1
ATOM 5732 O O . ASN A 1 735 ? 72.039 0.805 13.330 1.00 80.00 735 ASN A O 1
ATOM 5736 N N . TRP A 1 736 ? 71.778 -0.300 11.397 1.00 80.69 736 TRP A N 1
ATOM 5737 C CA . TRP A 1 736 ? 71.248 0.865 10.689 1.00 80.69 736 TRP A CA 1
ATOM 5738 C C . TRP A 1 736 ? 69.862 1.241 11.208 1.00 80.69 736 TRP A C 1
ATOM 5740 O O . TRP A 1 736 ? 69.650 2.409 11.518 1.00 80.69 736 TRP A O 1
ATOM 5750 N N . LEU A 1 737 ? 68.957 0.275 11.398 1.00 75.06 737 LEU A N 1
ATOM 5751 C CA . LEU A 1 737 ? 67.620 0.530 11.958 1.00 75.06 737 LEU A CA 1
ATOM 5752 C C . LEU A 1 737 ? 67.660 1.130 13.371 1.00 75.06 737 LEU A C 1
ATOM 5754 O O . LEU A 1 737 ? 66.817 1.960 13.700 1.00 75.06 737 LEU A O 1
ATOM 5758 N N . ALA A 1 738 ? 68.663 0.776 14.177 1.00 69.81 738 ALA A N 1
ATOM 5759 C CA . ALA A 1 738 ? 68.871 1.327 15.517 1.00 69.81 738 ALA A CA 1
ATOM 5760 C C . ALA A 1 738 ? 69.336 2.802 15.535 1.00 69.81 738 ALA A C 1
ATOM 5762 O O . ALA A 1 738 ? 69.416 3.400 16.606 1.00 69.81 738 ALA A O 1
ATOM 5763 N N . ARG A 1 739 ? 69.629 3.413 14.374 1.00 64.44 739 ARG A N 1
ATOM 5764 C CA . ARG A 1 739 ? 69.980 4.840 14.235 1.00 64.44 739 ARG A CA 1
ATOM 5765 C C . ARG A 1 739 ? 68.882 5.590 13.453 1.00 64.44 739 ARG A C 1
ATOM 5767 O O . ARG A 1 739 ? 69.054 5.864 12.261 1.00 64.44 739 ARG A O 1
ATOM 5774 N N . PRO A 1 740 ? 67.751 5.941 14.100 1.00 48.22 740 PRO A N 1
ATOM 5775 C CA . PRO A 1 740 ? 66.539 6.452 13.442 1.00 48.22 740 PRO A CA 1
ATOM 5776 C C . PRO A 1 740 ? 66.708 7.824 12.774 1.00 48.22 740 PRO A C 1
ATOM 5778 O O . PRO A 1 740 ? 65.905 8.206 11.930 1.00 48.22 740 PRO A O 1
ATOM 5781 N N . GLU A 1 741 ? 67.789 8.543 13.063 1.00 48.12 741 GLU A N 1
ATOM 5782 C CA . GLU A 1 741 ? 68.107 9.858 12.482 1.00 48.12 741 GLU A CA 1
ATOM 5783 C C . GLU A 1 741 ? 68.432 9.779 10.978 1.00 48.12 741 GLU A C 1
ATOM 5785 O O . GLU A 1 741 ? 68.407 10.778 10.262 1.00 48.12 741 GLU A O 1
ATOM 5790 N N . GLN A 1 742 ? 68.681 8.565 10.472 1.00 48.16 742 GLN A N 1
ATOM 5791 C CA . GLN A 1 742 ? 68.822 8.270 9.045 1.00 48.16 742 GLN A CA 1
ATOM 5792 C C . GLN A 1 742 ? 67.509 7.798 8.384 1.00 48.16 742 GLN A C 1
ATOM 5794 O O . GLN A 1 742 ? 67.482 7.606 7.167 1.00 48.16 742 GLN A O 1
ATOM 5799 N N . PHE A 1 743 ? 66.425 7.636 9.156 1.00 45.25 743 PHE A N 1
ATOM 5800 C CA . PHE A 1 743 ? 65.107 7.163 8.714 1.00 45.25 743 PHE A CA 1
ATOM 5801 C C . PHE A 1 743 ? 64.048 8.245 8.889 1.00 45.25 743 PHE A C 1
ATOM 5803 O O . PHE A 1 743 ? 63.169 8.152 9.741 1.00 45.25 743 PHE A O 1
ATOM 5810 N N . VAL A 1 744 ? 64.075 9.252 8.021 1.00 36.12 744 VAL A N 1
ATOM 5811 C CA . VAL A 1 744 ? 62.864 10.034 7.758 1.00 36.12 744 VAL A CA 1
ATOM 5812 C C . VAL A 1 744 ? 62.241 9.482 6.475 1.00 36.12 744 VAL A C 1
ATOM 5814 O O . VAL A 1 744 ? 62.847 9.613 5.409 1.00 36.12 744 VAL A O 1
ATOM 5817 N N . PRO A 1 745 ? 61.054 8.846 6.534 1.00 35.31 745 PRO A N 1
ATOM 5818 C CA . PRO A 1 745 ? 60.324 8.455 5.338 1.00 35.31 745 PRO A CA 1
ATOM 5819 C C . PRO A 1 745 ? 60.046 9.708 4.509 1.00 35.31 745 PRO A C 1
ATOM 5821 O O . PRO A 1 745 ? 59.471 10.677 5.005 1.00 35.31 745 PRO A O 1
ATOM 5824 N N . HIS A 1 746 ? 60.482 9.700 3.252 1.00 35.47 746 HIS A N 1
ATOM 5825 C CA . HIS A 1 746 ? 60.319 10.803 2.313 1.00 35.47 746 HIS A CA 1
ATOM 5826 C C . HIS A 1 746 ? 58.834 11.083 2.018 1.00 35.47 746 HIS A C 1
ATOM 5828 O O . HIS A 1 746 ? 58.276 10.608 1.031 1.00 35.47 746 HIS A O 1
ATOM 5834 N N . GLY A 1 747 ? 58.203 11.900 2.860 1.00 34.50 747 GLY A N 1
ATOM 5835 C CA . GLY A 1 747 ? 57.089 12.748 2.467 1.00 34.50 747 GLY A CA 1
ATOM 5836 C C . GLY A 1 747 ? 57.628 13.880 1.595 1.00 34.50 747 GLY A C 1
ATOM 5837 O O . GLY A 1 747 ? 58.627 14.516 1.920 1.00 34.50 747 GLY A O 1
ATOM 5838 N N . THR A 1 748 ? 56.999 14.092 0.449 1.00 39.66 748 THR A N 1
ATOM 5839 C CA . THR A 1 748 ? 57.276 15.161 -0.515 1.00 39.66 748 THR A CA 1
ATOM 5840 C C . THR A 1 748 ? 57.640 16.511 0.128 1.00 39.66 748 THR A C 1
ATOM 5842 O O . THR A 1 748 ? 56.765 17.214 0.616 1.00 39.66 748 THR A O 1
ATOM 5845 N N . GLY A 1 749 ? 58.915 16.906 0.046 1.00 44.25 749 GLY A N 1
ATOM 5846 C CA . GLY A 1 749 ? 59.352 18.309 -0.036 1.00 44.25 749 GLY A CA 1
ATOM 5847 C C . GLY A 1 749 ? 58.918 19.287 1.067 1.00 44.25 749 GLY A C 1
ATOM 5848 O O . GLY A 1 749 ? 58.717 20.455 0.756 1.00 44.25 749 GLY A O 1
ATOM 5849 N N . SER A 1 750 ? 58.775 18.867 2.325 1.00 43.16 750 SER A N 1
ATOM 5850 C CA . SER A 1 750 ? 58.126 19.677 3.376 1.00 43.16 750 SER A CA 1
ATOM 5851 C C . SER A 1 750 ? 59.002 20.712 4.106 1.00 43.16 750 SER A C 1
ATOM 5853 O O . SER A 1 750 ? 58.573 21.237 5.129 1.00 43.16 750 SER A O 1
ATOM 5855 N N . ARG A 1 751 ? 60.223 21.024 3.647 1.00 48.38 751 ARG A N 1
ATOM 5856 C CA . ARG A 1 751 ? 61.023 22.127 4.225 1.00 48.38 751 ARG A CA 1
ATOM 5857 C C . ARG A 1 751 ? 61.460 23.127 3.145 1.00 48.38 751 ARG A C 1
ATOM 5859 O O . ARG A 1 751 ? 61.836 22.675 2.059 1.00 48.38 751 ARG A O 1
ATOM 5866 N N . PRO A 1 752 ? 61.442 24.445 3.426 1.00 52.03 752 PRO A N 1
ATOM 5867 C CA . PRO A 1 752 ? 61.934 25.487 2.520 1.00 52.03 752 PRO A CA 1
ATOM 5868 C C . PRO A 1 752 ? 63.448 25.372 2.306 1.00 52.03 752 PRO A C 1
ATOM 5870 O O . PRO A 1 752 ? 64.178 24.891 3.182 1.00 52.03 752 PRO A O 1
ATOM 5873 N N . LEU A 1 753 ? 63.934 25.685 1.101 1.00 59.34 753 LEU A N 1
ATOM 5874 C CA . LEU A 1 753 ? 65.372 25.872 0.867 1.00 59.34 753 LEU A CA 1
ATOM 5875 C C . LEU A 1 753 ? 65.786 27.176 1.561 1.00 59.34 753 LEU A C 1
ATOM 5877 O O . LEU A 1 753 ? 64.995 28.118 1.582 1.00 59.34 753 LEU A O 1
ATOM 5881 N N . SER A 1 754 ? 66.962 27.188 2.198 1.00 54.69 754 SER A N 1
ATOM 5882 C CA . SER A 1 754 ? 67.529 28.390 2.824 1.00 54.69 754 SER A CA 1
ATOM 5883 C C . SER A 1 754 ? 67.622 29.497 1.778 1.00 54.69 754 SER A C 1
ATOM 5885 O O . SER A 1 754 ? 68.093 29.216 0.679 1.00 54.69 754 SER A O 1
ATOM 5887 N N . GLU A 1 755 ? 67.145 30.697 2.109 1.00 50.34 755 GLU A N 1
ATOM 5888 C CA . GLU A 1 755 ? 67.001 31.825 1.183 1.00 50.34 755 GLU A CA 1
ATOM 5889 C C . GLU A 1 755 ? 68.331 32.167 0.492 1.00 50.34 755 GLU A C 1
ATOM 5891 O O . GLU A 1 755 ? 69.217 32.799 1.059 1.00 50.34 755 GLU A O 1
ATOM 5896 N N . GLY A 1 756 ? 68.458 31.702 -0.748 1.00 52.25 756 GLY A N 1
ATOM 5897 C CA . GLY A 1 756 ? 69.378 32.188 -1.765 1.00 52.25 756 GLY A CA 1
ATOM 5898 C C . GLY A 1 756 ? 68.534 32.424 -3.014 1.00 52.25 756 GLY A C 1
ATOM 5899 O O . GLY A 1 756 ? 67.684 31.593 -3.332 1.00 52.25 756 GLY A O 1
ATOM 5900 N N . HIS A 1 757 ? 68.701 33.579 -3.654 1.00 52.38 757 HIS A N 1
ATOM 5901 C CA . HIS A 1 757 ? 67.702 34.184 -4.542 1.00 52.38 757 HIS A CA 1
ATOM 5902 C C . HIS A 1 757 ? 67.340 33.394 -5.816 1.00 52.38 757 HIS A C 1
ATOM 5904 O O . HIS A 1 757 ? 66.321 33.711 -6.420 1.00 52.38 757 HIS A O 1
ATOM 5910 N N . ASP A 1 758 ? 68.068 32.325 -6.152 1.00 64.94 758 ASP A N 1
ATOM 5911 C CA . ASP A 1 758 ? 67.997 31.717 -7.489 1.00 64.94 758 ASP A CA 1
ATOM 5912 C C . ASP A 1 758 ? 67.382 30.301 -7.514 1.00 64.94 758 ASP A C 1
ATOM 5914 O O . ASP A 1 758 ? 67.221 29.708 -8.584 1.00 64.94 758 ASP A O 1
ATOM 5918 N N . GLU A 1 759 ? 67.033 29.716 -6.355 1.00 78.31 759 GLU A N 1
ATOM 5919 C CA . GLU A 1 759 ? 66.451 28.365 -6.297 1.00 78.31 759 GLU A CA 1
ATOM 5920 C C . GLU A 1 759 ? 65.314 28.207 -5.274 1.00 78.31 759 GLU A C 1
ATOM 5922 O O . GLU A 1 759 ? 65.481 28.421 -4.072 1.00 78.31 759 GLU A O 1
ATOM 5927 N N . LEU A 1 760 ? 64.157 27.712 -5.729 1.00 78.31 760 LEU A N 1
ATOM 5928 C CA . LEU A 1 760 ? 62.981 27.452 -4.894 1.00 78.31 760 LEU A CA 1
ATOM 5929 C C . LEU A 1 760 ? 62.667 25.959 -4.772 1.00 78.31 760 LEU A C 1
ATOM 5931 O O . LEU A 1 760 ? 62.875 25.161 -5.683 1.00 78.31 760 LEU A O 1
ATOM 5935 N N . SER A 1 761 ? 62.099 25.552 -3.637 1.00 79.94 761 SER A N 1
ATOM 5936 C CA . SER A 1 761 ? 61.451 24.239 -3.543 1.00 79.94 761 SER A CA 1
ATOM 5937 C C . SER A 1 761 ? 60.104 24.233 -4.276 1.00 79.94 761 SER A C 1
ATOM 5939 O O . SER A 1 761 ? 59.489 25.280 -4.466 1.00 79.94 761 SER A O 1
ATOM 5941 N N . ILE A 1 762 ? 59.580 23.043 -4.602 1.00 70.31 762 ILE A N 1
ATOM 5942 C CA . ILE A 1 762 ? 58.235 22.878 -5.199 1.00 70.31 762 ILE A CA 1
ATOM 5943 C C . ILE A 1 762 ? 57.160 23.628 -4.392 1.00 70.31 762 ILE A C 1
ATOM 5945 O O . ILE A 1 762 ? 56.254 24.213 -4.975 1.00 70.31 762 ILE A O 1
ATOM 5949 N N . GLN A 1 763 ? 57.266 23.630 -3.059 1.00 65.69 763 GLN A N 1
ATOM 5950 C CA . GLN A 1 763 ? 56.323 24.321 -2.175 1.00 65.69 763 GLN A CA 1
ATOM 5951 C C . GLN A 1 763 ? 56.504 25.844 -2.207 1.00 65.69 763 GLN A C 1
ATOM 5953 O O . GLN A 1 763 ? 55.516 26.566 -2.270 1.00 65.69 763 GLN A O 1
ATOM 5958 N N . GLN A 1 764 ? 57.747 26.337 -2.213 1.00 75.00 764 GLN A N 1
ATOM 5959 C CA . GLN A 1 764 ? 58.024 27.777 -2.304 1.00 75.00 764 GLN A CA 1
ATOM 5960 C C . GLN A 1 764 ? 57.590 28.350 -3.663 1.00 75.00 764 GLN A C 1
ATOM 5962 O O . GLN A 1 764 ? 56.941 29.389 -3.699 1.00 75.00 764 GLN A O 1
ATOM 5967 N N . ALA A 1 765 ? 57.854 27.637 -4.761 1.00 76.12 765 ALA A N 1
ATOM 5968 C CA . ALA A 1 765 ? 57.380 27.991 -6.100 1.00 76.12 765 ALA A CA 1
ATOM 5969 C C . ALA A 1 765 ? 55.842 28.006 -6.189 1.00 76.12 765 ALA A C 1
ATOM 5971 O O . ALA A 1 765 ? 55.245 28.930 -6.738 1.00 76.12 765 ALA A O 1
ATOM 5972 N N . ALA A 1 766 ? 55.187 26.998 -5.602 1.00 70.06 766 ALA A N 1
ATOM 5973 C CA . ALA A 1 766 ? 53.730 26.904 -5.550 1.00 70.06 766 ALA A CA 1
ATOM 5974 C C . ALA A 1 766 ? 53.103 28.060 -4.753 1.00 70.06 766 ALA A C 1
ATOM 5976 O O . ALA A 1 766 ? 52.156 28.687 -5.226 1.00 70.06 766 ALA A O 1
ATOM 5977 N N . ALA A 1 767 ? 53.667 28.382 -3.586 1.00 69.12 767 ALA A N 1
ATOM 5978 C CA . ALA A 1 767 ? 53.224 29.500 -2.760 1.00 69.12 767 ALA A CA 1
ATOM 5979 C C . ALA A 1 767 ? 53.402 30.848 -3.475 1.00 69.12 767 ALA A C 1
ATOM 5981 O O . ALA A 1 767 ? 52.482 31.661 -3.478 1.00 69.12 767 ALA A O 1
ATOM 5982 N N . ARG A 1 768 ? 54.543 31.058 -4.144 1.00 73.69 768 ARG A N 1
ATOM 5983 C CA . ARG A 1 768 ? 54.850 32.299 -4.871 1.00 73.69 768 ARG A CA 1
ATOM 5984 C C . ARG A 1 768 ? 53.903 32.530 -6.054 1.00 73.69 768 ARG A C 1
ATOM 5986 O O . ARG A 1 768 ? 53.439 33.647 -6.264 1.00 73.69 768 ARG A O 1
ATOM 5993 N N . LEU A 1 769 ? 53.524 31.464 -6.761 1.00 67.94 769 LEU A N 1
ATOM 5994 C CA . LEU A 1 769 ? 52.565 31.509 -7.872 1.00 67.94 769 LEU A CA 1
ATOM 5995 C C . LEU A 1 769 ? 51.084 31.460 -7.456 1.00 67.94 769 LEU A C 1
ATOM 5997 O O . LEU A 1 769 ? 50.217 31.620 -8.316 1.00 67.94 769 LEU A O 1
ATOM 6001 N N . GLY A 1 770 ? 50.765 31.207 -6.182 1.00 60.31 770 GLY A N 1
ATOM 6002 C CA . GLY A 1 770 ? 49.385 30.955 -5.745 1.00 60.31 770 GLY A CA 1
ATOM 6003 C C . GLY A 1 770 ? 48.775 29.692 -6.375 1.00 60.31 770 GLY A C 1
ATOM 6004 O O . GLY A 1 770 ? 47.587 29.658 -6.698 1.00 60.31 770 GLY A O 1
ATOM 6005 N N . ALA A 1 771 ? 49.592 28.658 -6.598 1.00 64.69 771 ALA A N 1
ATOM 6006 C CA . ALA A 1 771 ? 49.223 27.425 -7.292 1.00 64.69 771 ALA A CA 1
ATOM 6007 C C . ALA A 1 771 ? 49.433 26.182 -6.412 1.00 64.69 771 ALA A C 1
ATOM 6009 O O . ALA A 1 771 ? 50.117 26.219 -5.395 1.00 64.69 771 ALA A O 1
ATOM 6010 N N . LEU A 1 772 ? 48.861 25.038 -6.807 1.00 56.84 772 LEU A N 1
ATOM 6011 C CA . LEU A 1 772 ? 49.075 23.781 -6.083 1.00 56.84 772 LEU A CA 1
ATOM 6012 C C . LEU A 1 772 ? 50.479 23.204 -6.364 1.00 56.84 772 LEU A C 1
ATOM 6014 O O . LEU A 1 772 ? 50.897 23.172 -7.525 1.00 56.84 772 LEU A O 1
ATOM 6018 N N . PRO A 1 773 ? 51.158 22.599 -5.368 1.00 60.53 773 PRO A N 1
ATOM 6019 C CA . PRO A 1 773 ? 52.448 21.919 -5.557 1.00 60.53 773 PRO A CA 1
ATOM 6020 C C . PRO A 1 773 ? 52.433 20.845 -6.654 1.00 60.53 773 PRO A C 1
ATOM 6022 O O . PRO A 1 773 ? 53.435 20.609 -7.326 1.00 60.53 773 PRO A O 1
ATOM 6025 N N . ALA A 1 774 ? 51.277 20.212 -6.878 1.00 56.44 774 ALA A N 1
ATOM 6026 C CA . ALA A 1 774 ? 51.082 19.230 -7.942 1.00 56.44 774 ALA A CA 1
ATOM 6027 C C . ALA A 1 774 ? 51.168 19.836 -9.355 1.00 56.44 774 ALA A C 1
ATOM 6029 O O . ALA A 1 774 ? 51.601 19.146 -10.277 1.00 56.44 774 ALA A O 1
ATOM 6030 N N . ALA A 1 775 ? 50.790 21.107 -9.532 1.00 62.72 775 ALA A N 1
ATOM 6031 C CA . ALA A 1 775 ? 50.922 21.811 -10.806 1.00 62.72 775 ALA A CA 1
ATOM 6032 C C . ALA A 1 775 ? 52.399 22.081 -11.123 1.00 62.72 775 ALA A C 1
ATOM 6034 O O . ALA A 1 775 ? 52.847 21.809 -12.233 1.00 62.72 775 ALA A O 1
ATOM 6035 N N . ILE A 1 776 ? 53.178 22.491 -10.119 1.00 70.25 776 ILE A N 1
ATOM 6036 C CA . ILE A 1 776 ? 54.628 22.684 -10.250 1.00 70.25 776 ILE A CA 1
ATOM 6037 C C . ILE A 1 776 ? 55.331 21.346 -10.523 1.00 70.25 776 ILE A C 1
ATOM 6039 O O . ILE A 1 776 ? 56.126 21.231 -11.452 1.00 70.25 776 ILE A O 1
ATOM 6043 N N . ALA A 1 777 ? 54.966 20.287 -9.792 1.00 65.06 777 ALA A N 1
ATOM 6044 C CA . ALA A 1 777 ? 55.498 18.942 -10.022 1.00 65.06 777 ALA A CA 1
ATOM 6045 C C . ALA A 1 777 ? 55.158 18.390 -11.419 1.00 65.06 777 ALA A C 1
ATOM 6047 O O . ALA A 1 777 ? 55.940 17.627 -11.991 1.00 65.06 777 ALA A O 1
ATOM 6048 N N . TYR A 1 778 ? 54.002 18.764 -11.976 1.00 68.69 778 TYR A N 1
ATOM 6049 C CA . TYR A 1 778 ? 53.640 18.426 -13.348 1.00 68.69 778 TYR A CA 1
ATOM 6050 C C . TYR A 1 778 ? 54.540 19.136 -14.361 1.00 68.69 778 TYR A C 1
ATOM 6052 O O . TYR A 1 778 ? 55.036 18.467 -15.260 1.00 68.69 778 TYR A O 1
ATOM 6060 N N . GLN A 1 779 ? 54.811 20.435 -14.203 1.00 69.50 779 GLN A N 1
ATOM 6061 C CA . GLN A 1 779 ? 55.687 21.160 -15.133 1.00 69.50 779 GLN A CA 1
ATOM 6062 C C . GLN A 1 779 ? 57.119 20.617 -15.138 1.00 69.50 779 GLN A C 1
ATOM 6064 O O . GLN A 1 779 ? 57.728 20.496 -16.200 1.00 69.50 779 GLN A O 1
ATOM 6069 N N . ILE A 1 780 ? 57.618 20.192 -13.972 1.00 69.88 780 ILE A N 1
ATOM 6070 C CA . ILE A 1 780 ? 58.908 19.497 -13.862 1.00 69.88 780 ILE A CA 1
ATOM 6071 C C . ILE A 1 780 ? 58.865 18.169 -14.633 1.00 69.88 780 ILE A C 1
ATOM 6073 O O . ILE A 1 780 ? 59.749 17.876 -15.431 1.00 69.88 780 ILE A O 1
ATOM 6077 N N . ARG A 1 781 ? 57.806 17.366 -14.454 1.00 65.81 781 ARG A N 1
ATOM 6078 C CA . ARG A 1 781 ? 57.650 16.075 -15.152 1.00 65.81 781 ARG A CA 1
ATOM 6079 C C . ARG A 1 781 ? 57.445 16.229 -16.659 1.00 65.81 781 ARG A C 1
ATOM 6081 O O . ARG A 1 781 ? 57.874 15.370 -17.420 1.00 65.81 781 ARG A O 1
ATOM 6088 N N . ALA A 1 782 ? 56.786 17.304 -17.077 1.00 62.94 782 ALA A N 1
ATOM 6089 C CA . ALA A 1 782 ? 56.594 17.667 -18.474 1.00 62.94 782 ALA A CA 1
ATOM 6090 C C . ALA A 1 782 ? 57.871 18.247 -19.115 1.00 62.94 782 ALA A C 1
ATOM 6092 O O . ALA A 1 782 ? 57.848 18.557 -20.304 1.00 62.94 782 ALA A O 1
ATOM 6093 N N . GLY A 1 783 ? 58.961 18.391 -18.348 1.00 62.31 783 GLY A N 1
ATOM 6094 C CA . GLY A 1 783 ? 60.260 18.872 -18.822 1.00 62.31 783 GLY A CA 1
ATOM 6095 C C . GLY A 1 783 ? 60.318 20.376 -19.086 1.00 62.31 783 GLY A C 1
ATOM 6096 O O . GLY A 1 783 ? 61.227 20.828 -19.769 1.00 62.31 783 GLY A O 1
ATOM 6097 N N . ARG A 1 784 ? 59.344 21.146 -18.586 1.00 65.94 784 ARG A N 1
ATOM 6098 C CA . ARG A 1 784 ? 59.211 22.593 -18.843 1.00 65.94 784 ARG A CA 1
ATOM 6099 C C . ARG A 1 784 ? 59.794 23.465 -17.737 1.00 65.94 784 ARG A C 1
ATOM 6101 O O . ARG A 1 784 ? 60.017 24.645 -17.947 1.00 65.94 784 ARG A O 1
ATOM 6108 N N . LEU A 1 785 ? 60.023 22.879 -16.566 1.00 73.94 785 LEU A N 1
ATOM 6109 C CA . LEU A 1 785 ? 60.638 23.522 -15.411 1.00 73.94 785 LEU A CA 1
ATOM 6110 C C . LEU A 1 785 ? 61.886 22.729 -15.030 1.00 73.94 785 LEU A C 1
ATOM 6112 O O . LEU A 1 785 ? 61.795 21.546 -14.687 1.00 73.94 785 LEU A O 1
ATOM 6116 N N . THR A 1 786 ? 63.046 23.376 -15.103 1.00 74.00 786 THR A N 1
ATOM 6117 C CA . THR A 1 786 ? 64.329 22.743 -14.797 1.00 74.00 786 THR A CA 1
ATOM 6118 C C . THR A 1 786 ? 64.478 22.600 -13.289 1.00 74.00 786 THR A C 1
ATOM 6120 O O . THR A 1 786 ? 64.496 23.584 -12.551 1.00 74.00 786 THR A O 1
ATOM 6123 N N . ALA A 1 787 ? 64.586 21.359 -12.817 1.00 77.69 787 ALA A N 1
ATOM 6124 C CA . ALA A 1 787 ? 64.740 21.070 -11.401 1.00 77.69 787 ALA A CA 1
ATOM 6125 C C . ALA A 1 787 ? 65.877 20.076 -11.159 1.00 77.69 787 ALA A C 1
ATOM 6127 O O . ALA A 1 787 ? 66.008 19.076 -11.866 1.00 77.69 787 ALA A O 1
ATOM 6128 N N . ARG A 1 788 ? 66.684 20.332 -10.127 1.00 74.88 788 ARG A N 1
ATOM 6129 C CA . ARG A 1 788 ? 67.760 19.447 -9.676 1.00 74.88 788 ARG A CA 1
ATOM 6130 C C . ARG A 1 788 ? 67.384 18.745 -8.378 1.00 74.88 788 ARG A C 1
ATOM 6132 O O . ARG A 1 788 ? 66.761 19.323 -7.488 1.00 74.88 788 ARG A O 1
ATOM 6139 N N . HIS A 1 789 ? 67.805 17.492 -8.246 1.00 67.38 789 HIS A N 1
ATOM 6140 C CA . HIS A 1 789 ? 67.689 16.757 -6.991 1.00 67.38 789 HIS A CA 1
ATOM 6141 C C . HIS A 1 789 ? 68.927 17.001 -6.120 1.00 67.38 789 HIS A C 1
ATOM 6143 O O . HIS A 1 789 ? 70.052 16.715 -6.524 1.00 67.38 789 HIS A O 1
ATOM 6149 N N . LEU A 1 790 ? 68.722 17.512 -4.909 1.00 63.16 790 LEU A N 1
ATOM 6150 C CA . LEU A 1 790 ? 69.762 17.658 -3.894 1.00 63.16 790 LEU A CA 1
ATOM 6151 C C . LEU A 1 790 ? 70.114 16.292 -3.283 1.00 63.16 790 LEU A C 1
ATOM 6153 O O . LEU A 1 790 ? 69.297 15.370 -3.274 1.00 63.16 790 LEU A O 1
ATOM 6157 N N . ARG A 1 791 ? 71.319 16.170 -2.706 1.00 46.91 791 ARG A N 1
ATOM 6158 C CA . ARG A 1 791 ? 71.840 14.913 -2.115 1.00 46.91 791 ARG A CA 1
ATOM 6159 C C . ARG A 1 791 ? 70.947 14.307 -1.019 1.00 46.91 791 ARG A C 1
ATOM 6161 O O . ARG A 1 791 ? 71.038 13.118 -0.753 1.00 46.91 791 ARG A O 1
ATOM 6168 N N . ASN A 1 792 ? 70.072 15.105 -0.410 1.00 49.47 792 ASN A N 1
ATOM 6169 C CA . ASN A 1 792 ? 69.083 14.682 0.590 1.00 49.47 792 ASN A CA 1
ATOM 6170 C C . ASN A 1 792 ? 67.702 14.323 -0.008 1.00 49.47 792 ASN A C 1
ATOM 6172 O O . ASN A 1 792 ? 66.725 14.199 0.728 1.00 49.47 792 ASN A O 1
ATOM 6176 N N . GLY A 1 793 ? 67.594 14.196 -1.335 1.00 51.44 793 GLY A N 1
ATOM 6177 C CA . GLY A 1 793 ? 66.363 13.832 -2.046 1.00 51.44 793 GLY A CA 1
ATOM 6178 C C . GLY A 1 793 ? 65.392 14.990 -2.301 1.00 51.44 793 GLY A C 1
ATOM 6179 O O . GLY A 1 793 ? 64.329 14.775 -2.884 1.00 51.44 793 GLY A O 1
ATOM 6180 N N . ARG A 1 794 ? 65.732 16.221 -1.894 1.00 63.69 794 ARG A N 1
ATOM 6181 C CA . ARG A 1 794 ? 64.905 17.418 -2.128 1.00 63.69 794 ARG A CA 1
ATOM 6182 C C . ARG A 1 794 ? 65.022 17.902 -3.573 1.00 63.69 794 ARG A C 1
ATOM 6184 O O . ARG A 1 794 ? 66.035 17.668 -4.219 1.00 63.69 794 ARG A O 1
ATOM 6191 N N . VAL A 1 795 ? 63.994 18.591 -4.063 1.00 66.12 795 VAL A N 1
ATOM 6192 C CA . VAL A 1 795 ? 63.970 19.187 -5.406 1.00 66.12 795 VAL A CA 1
ATOM 6193 C C . VAL A 1 795 ? 64.194 20.690 -5.280 1.00 66.12 795 VAL A C 1
ATOM 6195 O O . VAL A 1 795 ? 63.436 21.350 -4.566 1.00 66.12 795 VAL A O 1
ATOM 6198 N N . ALA A 1 796 ? 65.225 21.192 -5.952 1.00 78.12 796 ALA A N 1
ATOM 6199 C CA . ALA A 1 796 ? 65.510 22.611 -6.108 1.00 78.12 796 ALA A CA 1
ATOM 6200 C C . ALA A 1 796 ? 65.218 23.016 -7.555 1.00 78.12 796 ALA A C 1
ATOM 6202 O O . ALA A 1 796 ? 65.658 22.352 -8.492 1.00 78.12 796 ALA A O 1
ATOM 6203 N N . ILE A 1 797 ? 64.418 24.057 -7.718 1.00 79.88 797 ILE A N 1
ATOM 6204 C CA . ILE A 1 797 ? 63.931 24.571 -8.992 1.00 79.88 797 ILE A CA 1
ATOM 6205 C C . ILE A 1 797 ? 64.657 25.884 -9.234 1.00 79.88 797 ILE A C 1
ATOM 6207 O O . ILE A 1 797 ? 64.559 26.765 -8.383 1.00 79.88 797 ILE A O 1
ATOM 6211 N N . ALA A 1 798 ? 65.353 26.012 -10.363 1.00 78.19 798 ALA A N 1
ATOM 6212 C CA . ALA A 1 798 ? 65.917 27.299 -10.760 1.00 78.19 798 ALA A CA 1
ATOM 6213 C C . ALA A 1 798 ? 64.767 28.289 -10.987 1.00 78.19 798 ALA A C 1
ATOM 6215 O O . ALA A 1 798 ? 63.805 27.951 -11.684 1.00 78.19 798 ALA A O 1
ATOM 6216 N N . TRP A 1 799 ? 64.826 29.450 -10.341 1.00 81.31 799 TRP A N 1
ATOM 6217 C CA . TRP A 1 799 ? 63.720 30.401 -10.322 1.00 81.31 799 TRP A CA 1
ATOM 6218 C C . TRP A 1 799 ? 64.210 31.808 -10.629 1.00 81.31 799 TRP A C 1
ATOM 6220 O O . TRP A 1 799 ? 65.018 32.352 -9.884 1.00 81.31 799 TRP A O 1
ATOM 6230 N N . ASP A 1 800 ? 63.677 32.390 -11.695 1.00 81.12 800 ASP A N 1
ATOM 6231 C CA . ASP A 1 800 ? 63.884 33.779 -12.083 1.00 81.12 800 ASP A CA 1
ATOM 6232 C C . ASP A 1 800 ? 62.538 34.425 -12.459 1.00 81.12 800 ASP A C 1
ATOM 6234 O O . ASP A 1 800 ? 61.490 33.763 -12.507 1.00 81.12 800 ASP A O 1
ATOM 6238 N N . ASP A 1 801 ? 62.558 35.740 -12.672 1.00 76.19 801 ASP A N 1
ATOM 6239 C CA . ASP A 1 801 ? 61.348 36.518 -12.949 1.00 76.19 801 ASP A CA 1
ATOM 6240 C C . ASP A 1 801 ? 60.705 36.147 -14.302 1.00 76.19 801 ASP A C 1
ATOM 6242 O O . ASP A 1 801 ? 59.480 36.217 -14.437 1.00 76.19 801 ASP A O 1
ATOM 6246 N N . ASP A 1 802 ? 61.493 35.672 -15.274 1.00 75.62 802 ASP A N 1
ATOM 6247 C CA . ASP A 1 802 ? 61.006 35.248 -16.592 1.00 75.62 802 ASP A CA 1
ATOM 6248 C C . ASP A 1 802 ? 60.251 33.909 -16.510 1.00 75.62 802 ASP A C 1
ATOM 6250 O O . ASP A 1 802 ? 59.154 33.766 -17.062 1.00 75.62 802 ASP A O 1
ATOM 6254 N N . ILE A 1 803 ? 60.785 32.943 -15.754 1.00 77.25 803 ILE A N 1
ATOM 6255 C CA . ILE A 1 803 ? 60.129 31.667 -15.438 1.00 77.25 803 ILE A CA 1
ATOM 6256 C C . ILE A 1 803 ? 58.838 31.922 -14.658 1.00 77.25 803 ILE A C 1
ATOM 6258 O O . ILE A 1 803 ? 57.810 31.291 -14.926 1.00 77.25 803 ILE A O 1
ATOM 6262 N N . GLU A 1 804 ? 58.858 32.850 -13.698 1.00 78.81 804 GLU A N 1
ATOM 6263 C CA . GLU A 1 804 ? 57.663 33.200 -12.935 1.00 78.81 804 GLU A CA 1
ATOM 6264 C C . GLU A 1 804 ? 56.576 33.811 -13.838 1.00 78.81 804 GLU A C 1
ATOM 6266 O O . GLU A 1 804 ? 55.411 33.403 -13.756 1.00 78.81 804 GLU A O 1
ATOM 6271 N N . ALA A 1 805 ? 56.939 34.736 -14.731 1.00 73.56 805 ALA A N 1
ATOM 6272 C CA . ALA A 1 805 ? 56.012 35.374 -15.664 1.00 73.56 805 ALA A CA 1
ATOM 6273 C C . ALA A 1 805 ? 55.395 34.378 -16.666 1.00 73.56 805 ALA A C 1
ATOM 6275 O O . ALA A 1 805 ? 54.171 34.375 -16.850 1.00 73.56 805 ALA A O 1
ATOM 6276 N N . ASP A 1 806 ? 56.202 33.491 -17.259 1.00 72.81 806 ASP A N 1
ATOM 6277 C CA . ASP A 1 806 ? 55.727 32.454 -18.185 1.00 72.81 806 ASP A CA 1
ATOM 6278 C C . ASP A 1 806 ? 54.764 31.479 -17.487 1.00 72.81 806 ASP A C 1
ATOM 6280 O O . ASP A 1 806 ? 53.665 31.196 -17.976 1.00 72.81 806 ASP A O 1
ATOM 6284 N N . LEU A 1 807 ? 55.097 31.033 -16.273 1.00 71.00 807 LEU A N 1
ATOM 6285 C CA . LEU A 1 807 ? 54.227 30.138 -15.508 1.00 71.00 807 LEU A CA 1
ATOM 6286 C C . LEU A 1 807 ? 52.918 30.807 -15.083 1.00 71.00 807 LEU A C 1
ATOM 6288 O O . LEU A 1 807 ? 51.870 30.156 -15.130 1.00 71.00 807 LEU A O 1
ATOM 6292 N N . ARG A 1 808 ? 52.932 32.094 -14.707 1.00 73.19 808 ARG A N 1
ATOM 6293 C CA . ARG A 1 808 ? 51.700 32.853 -14.419 1.00 73.19 808 ARG A CA 1
ATOM 6294 C C . ARG A 1 808 ? 50.810 32.957 -15.654 1.00 73.19 808 ARG A C 1
ATOM 6296 O O . ARG A 1 808 ? 49.607 32.714 -15.549 1.00 73.19 808 ARG A O 1
ATOM 6303 N N . TRP A 1 809 ? 51.386 33.256 -16.817 1.00 70.25 809 TRP A N 1
ATOM 6304 C CA . TRP A 1 809 ? 50.646 33.317 -18.078 1.00 70.25 809 TRP A CA 1
ATOM 6305 C C . TRP A 1 809 ? 50.041 31.957 -18.459 1.00 70.25 809 TRP A C 1
ATOM 6307 O O . TRP A 1 809 ? 48.866 31.874 -18.825 1.00 70.25 809 TRP A O 1
ATOM 6317 N N . GLN A 1 810 ? 50.792 30.865 -18.296 1.00 63.44 810 GLN A N 1
ATOM 6318 C CA . GLN A 1 810 ? 50.311 29.509 -18.584 1.00 63.44 810 GLN A CA 1
ATOM 6319 C C . GLN A 1 810 ? 49.209 29.053 -17.620 1.00 63.44 810 GLN A C 1
ATOM 6321 O O . GLN A 1 810 ? 48.213 28.463 -18.050 1.00 63.44 810 GLN A O 1
ATOM 6326 N N . LEU A 1 811 ? 49.351 29.336 -16.323 1.00 58.47 811 LEU A N 1
ATOM 6327 C CA . LEU A 1 811 ? 48.345 29.007 -15.309 1.00 58.47 811 LEU A CA 1
ATOM 6328 C C . LEU A 1 811 ? 47.055 29.828 -15.463 1.00 58.47 811 LEU A C 1
ATOM 6330 O O . LEU A 1 811 ? 46.001 29.382 -15.010 1.00 58.47 811 LEU A O 1
ATOM 6334 N N . ALA A 1 812 ? 47.115 30.985 -16.128 1.00 57.12 812 ALA A N 1
ATOM 6335 C CA . ALA A 1 812 ? 45.948 31.797 -16.462 1.00 57.12 812 ALA A CA 1
ATOM 6336 C C . ALA A 1 812 ? 45.151 31.268 -17.675 1.00 57.12 812 ALA A C 1
ATOM 6338 O O . ALA A 1 812 ? 44.041 31.746 -17.927 1.00 57.12 812 ALA A O 1
ATOM 6339 N N . GLN A 1 813 ? 45.660 30.281 -18.428 1.00 57.28 813 GLN A N 1
ATOM 6340 C CA . GLN A 1 813 ? 44.970 29.793 -19.622 1.00 57.28 813 GLN A CA 1
ATOM 6341 C C . GLN A 1 813 ? 43.747 28.899 -19.310 1.00 57.28 813 GLN A C 1
ATOM 6343 O O . GLN A 1 813 ? 43.843 27.975 -18.498 1.00 57.28 813 GLN A O 1
ATOM 6348 N N . PRO A 1 814 ? 42.614 29.049 -20.035 1.00 45.94 814 PRO A N 1
ATOM 6349 C CA . PRO A 1 814 ? 41.352 28.339 -19.755 1.00 45.94 814 PRO A CA 1
ATOM 6350 C C . PRO A 1 814 ? 41.394 26.805 -19.885 1.00 45.94 814 PRO A C 1
ATOM 6352 O O . PRO A 1 814 ? 40.448 26.123 -19.492 1.00 45.94 814 PRO A O 1
ATOM 6355 N N . LYS A 1 815 ? 42.449 26.249 -20.491 1.00 50.09 815 LYS A N 1
ATOM 6356 C CA . LYS A 1 815 ? 42.621 24.812 -20.761 1.00 50.09 815 LYS A CA 1
ATOM 6357 C C . LYS A 1 815 ? 43.993 24.311 -20.306 1.00 50.09 815 LYS A C 1
ATOM 6359 O O . LYS A 1 815 ? 44.677 23.614 -21.053 1.00 50.09 815 LYS A O 1
ATOM 6364 N N . HIS A 1 816 ? 44.415 24.651 -19.092 1.00 44.72 816 HIS A N 1
ATOM 6365 C CA . HIS A 1 816 ? 45.642 24.069 -18.560 1.00 44.72 816 HIS A CA 1
ATOM 6366 C C . HIS A 1 816 ? 45.468 22.551 -18.299 1.00 44.72 816 HIS A C 1
ATOM 6368 O O . HIS A 1 816 ? 44.546 22.156 -17.579 1.00 44.72 816 HIS A O 1
ATOM 6374 N N . PRO A 1 817 ? 46.344 21.671 -18.825 1.00 42.66 817 PRO A N 1
ATOM 6375 C CA . PRO A 1 817 ? 46.265 20.225 -18.634 1.00 42.66 817 PRO A CA 1
ATOM 6376 C C . PRO A 1 817 ? 46.962 19.832 -17.321 1.00 42.66 817 PRO A C 1
ATOM 6378 O O . PRO A 1 817 ? 47.995 19.172 -17.316 1.00 42.66 817 PRO A O 1
ATOM 6381 N N . GLY A 1 818 ? 46.436 20.295 -16.186 1.00 41.50 818 GLY A N 1
ATOM 6382 C CA . GLY A 1 818 ? 46.786 19.741 -14.872 1.00 41.50 818 GLY A CA 1
ATOM 6383 C C . GLY A 1 818 ? 45.923 18.508 -14.555 1.00 41.50 818 GLY A C 1
ATOM 6384 O O . GLY A 1 818 ? 44.848 18.360 -15.135 1.00 41.50 818 GLY A O 1
ATOM 6385 N N . PRO A 1 819 ? 46.328 17.620 -13.626 1.00 35.59 819 PRO A N 1
ATOM 6386 C CA . PRO A 1 819 ? 45.646 16.343 -13.379 1.00 35.59 819 PRO A CA 1
ATOM 6387 C C . PRO A 1 819 ? 44.268 16.453 -12.693 1.00 35.59 819 PRO A C 1
ATOM 6389 O O . PRO A 1 819 ? 43.705 15.433 -12.306 1.00 35.59 819 PRO A O 1
ATOM 6392 N N . THR A 1 820 ? 43.681 17.643 -12.559 1.00 44.75 820 THR A N 1
ATOM 6393 C CA . THR A 1 820 ? 42.316 17.833 -12.043 1.00 44.75 820 THR A CA 1
ATOM 6394 C C . THR A 1 820 ? 41.674 19.046 -12.707 1.00 44.75 820 THR A C 1
ATOM 6396 O O . THR A 1 820 ? 42.290 20.102 -12.752 1.00 44.75 820 THR A O 1
ATOM 6399 N N . GLY A 1 821 ? 40.464 18.868 -13.247 1.00 46.97 821 GLY A N 1
ATOM 6400 C CA . GLY A 1 821 ? 39.748 19.845 -14.075 1.00 46.97 821 GLY A CA 1
ATOM 6401 C C . GLY A 1 821 ? 39.232 21.105 -13.344 1.00 46.97 821 GLY A C 1
ATOM 6402 O O . GLY A 1 821 ? 39.707 21.423 -12.259 1.00 46.97 821 GLY A O 1
ATOM 6403 N N . PRO A 1 822 ? 38.242 21.821 -13.919 1.00 39.72 822 PRO A N 1
ATOM 6404 C CA . PRO A 1 822 ? 37.963 23.262 -13.727 1.00 39.72 822 PRO A CA 1
ATOM 6405 C C . PRO A 1 822 ? 37.591 23.773 -12.314 1.00 39.72 822 PRO A C 1
ATOM 6407 O O . PRO A 1 822 ? 37.186 24.921 -12.176 1.00 39.72 822 PRO A O 1
ATOM 6410 N N . GLY A 1 823 ? 37.735 22.980 -11.251 1.00 48.19 823 GLY A N 1
ATOM 6411 C CA . GLY A 1 823 ? 37.498 23.394 -9.861 1.00 48.19 823 GLY A CA 1
ATOM 6412 C C . GLY A 1 823 ? 38.713 23.251 -8.935 1.00 48.19 823 GLY A C 1
ATOM 6413 O O . GLY A 1 823 ? 38.535 23.092 -7.733 1.00 48.19 823 GLY A O 1
ATOM 6414 N N . SER A 1 824 ? 39.941 23.249 -9.467 1.00 50.91 824 SER A N 1
ATOM 6415 C CA . SER A 1 824 ? 41.184 23.150 -8.676 1.00 50.91 824 SER A CA 1
ATOM 6416 C C . SER A 1 824 ? 41.878 24.488 -8.388 1.00 50.91 824 SER A C 1
ATOM 6418 O O . SER A 1 824 ? 42.977 24.482 -7.838 1.00 50.91 824 SER A O 1
ATOM 6420 N N . HIS A 1 825 ? 41.272 25.615 -8.766 1.00 54.16 825 HIS A N 1
ATOM 6421 C CA . HIS A 1 825 ? 41.821 26.951 -8.524 1.00 54.16 825 HIS A CA 1
ATOM 6422 C C . HIS A 1 825 ? 41.097 27.635 -7.355 1.00 54.16 825 HIS A C 1
ATOM 6424 O O . HIS A 1 825 ? 39.872 27.503 -7.275 1.00 54.16 825 HIS A O 1
ATOM 6430 N N . PRO A 1 826 ? 41.810 28.395 -6.500 1.00 55.84 826 PRO A N 1
ATOM 6431 C CA . PRO A 1 826 ? 41.184 29.270 -5.511 1.00 55.84 826 PRO A CA 1
ATOM 6432 C C . PRO A 1 826 ? 40.176 30.217 -6.179 1.00 55.84 826 PRO A C 1
ATOM 6434 O O . PRO A 1 826 ? 40.374 30.643 -7.327 1.00 55.84 826 PRO A O 1
ATOM 6437 N N . LEU A 1 827 ? 39.081 30.540 -5.492 1.00 63.66 827 LEU A N 1
ATOM 6438 C CA . LEU A 1 827 ? 38.145 31.554 -5.978 1.00 63.66 827 LEU A CA 1
ATOM 6439 C C . LEU A 1 827 ? 38.812 32.945 -5.913 1.00 63.66 827 LEU A C 1
ATOM 6441 O O . LEU A 1 827 ? 39.649 33.171 -5.040 1.00 63.66 827 LEU A O 1
ATOM 6445 N N . PRO A 1 828 ? 38.495 33.875 -6.835 1.00 64.75 828 PRO A N 1
ATOM 6446 C CA . PRO A 1 828 ? 38.889 35.278 -6.693 1.00 64.75 828 PRO A CA 1
ATOM 6447 C C . PRO A 1 828 ? 38.468 35.834 -5.321 1.00 64.75 828 PRO A C 1
ATOM 6449 O O . PRO A 1 828 ? 37.436 35.418 -4.786 1.00 64.75 828 PRO A O 1
ATOM 6452 N N . ALA A 1 829 ? 39.252 36.762 -4.762 1.00 59.72 829 ALA A N 1
ATOM 6453 C CA . ALA A 1 829 ? 39.024 37.311 -3.419 1.00 59.72 829 ALA A CA 1
ATOM 6454 C C . ALA A 1 829 ? 37.595 37.868 -3.247 1.00 59.72 829 ALA A C 1
ATOM 6456 O O . ALA A 1 829 ? 36.921 37.531 -2.280 1.00 59.72 829 ALA A O 1
ATOM 6457 N N . GLU A 1 830 ? 37.086 38.564 -4.266 1.00 60.56 830 GLU A N 1
ATOM 6458 C CA . GLU A 1 830 ? 35.732 39.142 -4.332 1.00 60.56 830 GLU A CA 1
ATOM 6459 C C . GLU A 1 830 ? 34.596 38.110 -4.168 1.00 60.56 830 GLU A C 1
ATOM 6461 O O . GLU A 1 830 ? 33.521 38.426 -3.665 1.00 60.56 830 GLU A O 1
ATOM 6466 N N . ILE A 1 831 ? 34.809 36.858 -4.591 1.00 62.41 831 ILE A N 1
ATOM 6467 C CA . ILE A 1 831 ? 33.812 35.777 -4.477 1.00 62.41 831 ILE A CA 1
ATOM 6468 C C . ILE A 1 831 ? 33.913 35.099 -3.106 1.00 62.41 831 ILE A C 1
ATOM 6470 O O . ILE A 1 831 ? 32.897 34.744 -2.509 1.00 62.41 831 ILE A O 1
ATOM 6474 N N . SER A 1 832 ? 35.134 34.977 -2.579 1.00 61.38 832 SER A N 1
ATOM 6475 C CA . SER A 1 832 ? 35.377 34.442 -1.234 1.00 61.38 832 SER A CA 1
ATOM 6476 C C . SER A 1 832 ? 34.795 35.349 -0.140 1.00 61.38 832 SER A C 1
ATOM 6478 O O . SER A 1 832 ? 34.310 34.856 0.878 1.00 61.38 832 SER A O 1
ATOM 6480 N N . GLU A 1 833 ? 34.775 36.667 -0.365 1.00 62.03 833 GLU A N 1
ATOM 6481 C CA . GLU A 1 833 ? 34.174 37.662 0.538 1.00 62.03 833 GLU A CA 1
ATOM 6482 C C . GLU A 1 833 ? 32.639 37.565 0.627 1.00 62.03 833 GLU A C 1
ATOM 6484 O O . GLU A 1 833 ? 32.064 37.914 1.657 1.00 62.03 833 GLU A O 1
ATOM 6489 N N . ASN A 1 834 ? 31.971 36.988 -0.380 1.00 68.25 834 ASN A N 1
ATOM 6490 C CA . ASN A 1 834 ? 30.521 36.740 -0.376 1.00 68.25 834 ASN A CA 1
ATOM 6491 C C . ASN A 1 834 ? 30.113 35.437 0.345 1.00 68.25 834 ASN A C 1
ATOM 6493 O O . ASN A 1 834 ? 28.958 35.015 0.271 1.00 68.25 834 ASN A O 1
ATOM 6497 N N . GLY A 1 835 ? 31.044 34.785 1.052 1.00 72.56 835 GLY A N 1
ATOM 6498 C CA . GLY A 1 835 ? 30.775 33.552 1.799 1.00 72.56 835 GLY A CA 1
ATOM 6499 C C . GLY A 1 835 ? 30.690 32.300 0.922 1.00 72.56 835 GLY A C 1
ATOM 6500 O O . GLY A 1 835 ? 30.096 31.298 1.330 1.00 72.56 835 GLY A O 1
ATOM 6501 N N . GLU A 1 836 ? 31.271 32.338 -0.277 1.00 83.62 836 GLU A N 1
ATOM 6502 C CA . GLU A 1 836 ? 31.371 31.186 -1.170 1.00 83.62 836 GLU A CA 1
ATOM 6503 C C . GLU A 1 836 ? 32.780 30.596 -1.149 1.00 83.62 836 GLU A C 1
ATOM 6505 O O . GLU A 1 836 ? 33.770 31.313 -1.023 1.00 83.62 836 GLU A O 1
ATOM 6510 N N . ILE A 1 837 ? 32.886 29.273 -1.265 1.00 83.12 837 ILE A N 1
ATOM 6511 C CA . ILE A 1 837 ? 34.170 28.574 -1.177 1.00 83.12 837 ILE A CA 1
ATOM 6512 C C . ILE A 1 837 ? 34.377 27.611 -2.344 1.00 83.12 837 ILE A C 1
ATOM 6514 O O . ILE A 1 837 ? 33.426 27.155 -2.988 1.00 83.12 837 ILE A O 1
ATOM 6518 N N . SER A 1 838 ? 35.640 27.284 -2.628 1.00 81.12 838 SER A N 1
ATOM 6519 C CA . SER A 1 838 ? 35.970 26.304 -3.661 1.00 81.12 838 SER A CA 1
ATOM 6520 C C . SER A 1 838 ? 35.689 24.870 -3.189 1.00 81.12 838 SER A C 1
ATOM 6522 O O . SER A 1 838 ? 35.583 24.577 -1.997 1.00 81.12 838 SER A O 1
ATOM 6524 N N . VAL A 1 839 ? 35.640 23.926 -4.133 1.00 75.31 839 VAL A N 1
ATOM 6525 C CA . VAL A 1 839 ? 35.512 22.486 -3.828 1.00 75.31 839 VAL A CA 1
ATOM 6526 C C . VAL A 1 839 ? 36.661 21.987 -2.938 1.00 75.31 839 VAL A C 1
ATOM 6528 O O . VAL A 1 839 ? 36.463 21.093 -2.115 1.00 75.31 839 VAL A O 1
ATOM 6531 N N . GLN A 1 840 ? 37.860 22.554 -3.097 1.00 69.25 840 GLN A N 1
ATOM 6532 C CA . GLN A 1 840 ? 39.040 22.213 -2.296 1.00 69.25 840 GLN A CA 1
ATOM 6533 C C . GLN A 1 840 ? 38.915 22.749 -0.866 1.00 69.25 840 GLN A C 1
ATOM 6535 O O . GLN A 1 840 ? 39.184 22.008 0.077 1.00 69.25 840 GLN A O 1
ATOM 6540 N N . ASP A 1 841 ? 38.434 23.982 -0.696 1.00 75.50 841 ASP A N 1
ATOM 6541 C CA . ASP A 1 841 ? 38.222 24.580 0.627 1.00 75.50 841 ASP A CA 1
ATOM 6542 C C . ASP A 1 841 ? 37.124 23.844 1.397 1.00 75.50 841 ASP A C 1
ATOM 6544 O O . ASP A 1 841 ? 37.291 23.535 2.574 1.00 75.50 841 ASP A O 1
ATOM 6548 N N . ALA A 1 842 ? 36.035 23.470 0.716 1.00 80.06 842 ALA A N 1
ATOM 6549 C CA . ALA A 1 842 ? 34.986 22.629 1.288 1.00 80.06 842 ALA A CA 1
ATOM 6550 C C . ALA A 1 842 ? 35.538 21.267 1.738 1.00 80.06 842 ALA A C 1
ATOM 6552 O O . ALA A 1 842 ? 35.233 20.791 2.830 1.00 80.06 842 ALA A O 1
ATOM 6553 N N . ALA A 1 843 ? 36.384 20.639 0.917 1.00 75.62 843 ALA A N 1
ATOM 6554 C CA . ALA A 1 843 ? 37.012 19.362 1.243 1.00 75.62 843 ALA A CA 1
ATOM 6555 C C . ALA A 1 843 ? 37.967 19.471 2.444 1.00 75.62 843 ALA A C 1
ATOM 6557 O O . ALA A 1 843 ? 37.963 18.587 3.302 1.00 75.62 843 ALA A O 1
ATOM 6558 N N . ALA A 1 844 ? 38.737 20.561 2.524 1.00 74.31 844 ALA A N 1
ATOM 6559 C CA . ALA A 1 844 ? 39.649 20.846 3.625 1.00 74.31 844 ALA A CA 1
ATOM 6560 C C . ALA A 1 844 ? 38.901 21.111 4.940 1.00 74.31 844 ALA A C 1
ATOM 6562 O O . ALA A 1 844 ? 39.235 20.491 5.947 1.00 74.31 844 ALA A O 1
ATOM 6563 N N . ARG A 1 845 ? 37.852 21.950 4.924 1.00 79.50 845 ARG A N 1
ATOM 6564 C CA . ARG A 1 845 ? 37.013 22.231 6.107 1.00 79.50 845 ARG A CA 1
ATOM 6565 C C . ARG A 1 845 ? 36.342 20.972 6.654 1.00 79.50 845 ARG A C 1
ATOM 6567 O O . ARG A 1 845 ? 36.311 20.755 7.857 1.00 79.50 845 ARG A O 1
ATOM 6574 N N . LEU A 1 846 ? 35.875 20.099 5.762 1.00 77.75 846 LEU A N 1
ATOM 6575 C CA . LEU A 1 846 ? 35.185 18.861 6.131 1.00 77.75 846 LEU A CA 1
ATOM 6576 C C . LEU A 1 846 ? 36.123 17.675 6.430 1.00 77.75 846 LEU A C 1
ATOM 6578 O O . LEU A 1 846 ? 35.645 16.623 6.857 1.00 77.75 846 LEU A O 1
ATOM 6582 N N . GLY A 1 847 ? 37.430 17.793 6.165 1.00 72.69 847 GLY A N 1
ATOM 6583 C CA . GLY A 1 847 ? 38.397 16.701 6.334 1.00 72.69 847 GLY A CA 1
ATOM 6584 C C . GLY A 1 847 ? 38.166 15.498 5.403 1.00 72.69 847 GLY A C 1
ATOM 6585 O O . GLY A 1 847 ? 38.436 14.357 5.780 1.00 72.69 847 GLY A O 1
ATOM 6586 N N . ILE A 1 848 ? 37.641 15.722 4.192 1.00 73.12 848 ILE A N 1
ATOM 6587 C CA . ILE A 1 848 ? 37.313 14.671 3.209 1.00 73.12 848 ILE A CA 1
ATOM 6588 C C . ILE A 1 848 ? 38.039 14.889 1.876 1.00 73.12 848 ILE A C 1
ATOM 6590 O O . ILE A 1 848 ? 38.604 15.941 1.605 1.00 73.12 848 ILE A O 1
ATOM 6594 N N . ARG A 1 849 ? 38.027 13.887 0.986 1.00 68.44 849 ARG A N 1
ATOM 6595 C CA . ARG A 1 849 ? 38.608 14.034 -0.362 1.00 68.44 849 ARG A CA 1
ATOM 6596 C C . ARG A 1 849 ? 37.719 14.924 -1.239 1.00 68.44 849 ARG A C 1
ATOM 6598 O O . ARG A 1 849 ? 36.511 14.713 -1.287 1.00 68.44 849 ARG A O 1
ATOM 6605 N N . ALA A 1 850 ? 38.320 15.806 -2.042 1.00 66.06 850 ALA A N 1
ATOM 6606 C CA . ALA A 1 850 ? 37.599 16.677 -2.984 1.00 66.06 850 ALA A CA 1
ATOM 6607 C C . ALA A 1 850 ? 36.670 15.915 -3.953 1.00 66.06 850 ALA A C 1
ATOM 6609 O O . ALA A 1 850 ? 35.593 16.395 -4.292 1.00 66.06 850 ALA A O 1
ATOM 6610 N N . GLY A 1 851 ? 37.029 14.683 -4.342 1.00 63.25 851 GLY A N 1
ATOM 6611 C CA . GLY A 1 851 ? 36.161 13.812 -5.148 1.00 63.25 851 GLY A CA 1
ATOM 6612 C C . GLY A 1 851 ? 34.809 13.490 -4.492 1.00 63.25 851 GLY A C 1
ATOM 6613 O O . GLY A 1 851 ? 33.816 13.323 -5.195 1.00 63.25 851 GLY A O 1
ATOM 6614 N N . THR A 1 852 ? 34.746 13.454 -3.157 1.00 70.56 852 THR A N 1
ATOM 6615 C CA . THR A 1 852 ? 33.501 13.260 -2.397 1.00 70.56 852 THR A CA 1
ATOM 6616 C C . THR A 1 852 ? 32.597 14.489 -2.492 1.00 70.56 852 THR A C 1
ATOM 6618 O O . THR A 1 852 ? 31.392 14.350 -2.675 1.00 70.56 852 THR A O 1
ATOM 6621 N N . VAL A 1 853 ? 33.179 15.690 -2.455 1.00 73.62 853 VAL A N 1
ATOM 6622 C CA . VAL A 1 853 ? 32.440 16.950 -2.621 1.00 73.62 853 VAL A CA 1
ATOM 6623 C C . VAL A 1 853 ? 31.892 17.068 -4.049 1.00 73.62 853 VAL A C 1
ATOM 6625 O O . VAL A 1 853 ? 30.713 17.366 -4.226 1.00 73.62 853 VAL A O 1
ATOM 6628 N N . TYR A 1 854 ? 32.686 16.722 -5.073 1.00 72.69 854 TYR A N 1
ATOM 6629 C CA . TYR A 1 854 ? 32.204 16.648 -6.463 1.00 72.69 854 TYR A CA 1
ATOM 6630 C C . TYR A 1 854 ? 31.036 15.672 -6.635 1.00 72.69 854 TYR A C 1
ATOM 6632 O O . TYR A 1 854 ? 30.096 15.958 -7.375 1.00 72.69 854 TYR A O 1
ATOM 6640 N N . HIS A 1 855 ? 31.076 14.530 -5.948 1.00 71.12 855 HIS A N 1
ATOM 6641 C CA . HIS A 1 855 ? 29.980 13.569 -5.969 1.00 71.12 855 HIS A CA 1
ATOM 6642 C C . HIS A 1 855 ? 28.694 14.159 -5.369 1.00 71.12 855 HIS A C 1
ATOM 6644 O O . HIS A 1 855 ? 27.622 13.967 -5.937 1.00 71.12 855 HIS A O 1
ATOM 6650 N N . TRP A 1 856 ? 28.772 14.895 -4.254 1.00 81.38 856 TRP A N 1
ATOM 6651 C CA . TRP A 1 856 ? 27.596 15.552 -3.665 1.00 81.38 856 TRP A CA 1
ATOM 6652 C C . TRP A 1 856 ? 27.027 16.654 -4.559 1.00 81.38 856 TRP A C 1
ATOM 6654 O O . TRP A 1 856 ? 25.811 16.758 -4.689 1.00 81.38 856 TRP A O 1
ATOM 6664 N N . ILE A 1 857 ? 27.881 17.412 -5.247 1.00 76.94 857 ILE A N 1
ATOM 6665 C CA . ILE A 1 857 ? 27.433 18.394 -6.242 1.00 76.94 857 ILE A CA 1
ATOM 6666 C C . ILE A 1 857 ? 26.708 17.694 -7.401 1.00 76.94 857 ILE A C 1
ATOM 6668 O O . ILE A 1 857 ? 25.624 18.112 -7.798 1.00 76.94 857 ILE A O 1
ATOM 6672 N N . TYR A 1 858 ? 27.262 16.590 -7.915 1.00 67.69 858 TYR A N 1
ATOM 6673 C CA . TYR A 1 858 ? 26.659 15.834 -9.017 1.00 67.69 858 TYR A CA 1
ATOM 6674 C C . TYR A 1 858 ? 25.291 15.230 -8.662 1.00 67.69 858 TYR A C 1
ATOM 6676 O O . TYR A 1 858 ? 24.399 15.193 -9.504 1.00 67.69 858 TYR A O 1
ATOM 6684 N N . GLN A 1 859 ? 25.109 14.781 -7.418 1.00 69.19 859 GLN A N 1
ATOM 6685 C CA . GLN A 1 859 ? 23.833 14.241 -6.930 1.00 69.19 859 GLN A CA 1
ATOM 6686 C C . GLN A 1 859 ? 22.807 15.331 -6.561 1.00 69.19 859 GLN A C 1
ATOM 6688 O O . GLN A 1 859 ? 21.679 15.004 -6.201 1.00 69.19 859 GLN A O 1
ATOM 6693 N N . GLY A 1 860 ? 23.175 16.617 -6.639 1.00 73.56 860 GLY A N 1
ATOM 6694 C CA . GLY A 1 860 ? 22.322 17.736 -6.219 1.00 73.56 860 GLY A CA 1
ATOM 6695 C C . GLY A 1 860 ? 22.203 17.893 -4.698 1.00 73.56 860 GLY A C 1
ATOM 6696 O O . GLY A 1 860 ? 21.360 18.642 -4.215 1.00 73.56 860 GLY A O 1
ATOM 6697 N N . ASP A 1 861 ? 23.048 17.195 -3.940 1.00 76.38 861 ASP A N 1
ATOM 6698 C CA . ASP A 1 861 ? 23.092 17.209 -2.477 1.00 76.38 861 ASP A CA 1
ATOM 6699 C C . ASP A 1 861 ? 23.789 18.457 -1.912 1.00 76.38 861 ASP A C 1
ATOM 6701 O O . ASP A 1 861 ? 23.600 18.788 -0.737 1.00 76.38 861 ASP A O 1
ATOM 6705 N N . LEU A 1 862 ? 24.616 19.115 -2.727 1.00 82.38 862 LEU A N 1
ATOM 6706 C CA . LEU A 1 862 ? 25.323 20.352 -2.413 1.00 82.38 862 LEU A CA 1
ATOM 6707 C C . LEU A 1 862 ? 25.211 21.304 -3.607 1.00 82.38 862 LEU A C 1
ATOM 6709 O O . LEU A 1 862 ? 25.650 20.979 -4.710 1.00 82.38 862 LEU A O 1
ATOM 6713 N N . THR A 1 863 ? 24.613 22.472 -3.392 1.00 81.75 863 THR A N 1
ATOM 6714 C CA . THR A 1 863 ? 24.398 23.458 -4.454 1.00 81.75 863 THR A CA 1
ATOM 6715 C C . THR A 1 863 ? 25.723 24.106 -4.840 1.00 81.75 863 THR A C 1
ATOM 6717 O O . THR A 1 863 ? 26.416 24.647 -3.986 1.00 81.75 863 THR A O 1
ATOM 6720 N N . ALA A 1 864 ? 26.065 24.082 -6.125 1.00 84.50 864 ALA A N 1
ATOM 6721 C CA . ALA A 1 864 ? 27.230 24.772 -6.663 1.00 84.50 864 ALA A CA 1
ATOM 6722 C C . ALA A 1 864 ? 26.894 25.373 -8.029 1.00 84.50 864 ALA A C 1
ATOM 6724 O O . ALA A 1 864 ? 26.056 24.840 -8.759 1.00 84.50 864 ALA A O 1
ATOM 6725 N N . HIS A 1 865 ? 27.560 26.462 -8.393 1.00 78.69 865 HIS A N 1
ATOM 6726 C CA . HIS A 1 865 ? 27.391 27.105 -9.692 1.00 78.69 865 HIS A CA 1
ATOM 6727 C C . HIS A 1 865 ? 28.749 27.457 -10.307 1.00 78.69 865 HIS A C 1
ATOM 6729 O O . HIS A 1 865 ? 29.793 27.366 -9.660 1.00 78.69 865 HIS A O 1
ATOM 6735 N N . ARG A 1 866 ? 28.756 27.795 -11.600 1.00 74.25 866 ARG A N 1
ATOM 6736 C CA . ARG A 1 866 ? 29.978 28.222 -12.293 1.00 74.25 866 ARG A CA 1
ATOM 6737 C C . ARG A 1 866 ? 30.129 29.736 -12.189 1.00 74.25 866 ARG A C 1
ATOM 6739 O O . ARG A 1 866 ? 29.288 30.458 -12.712 1.00 74.25 866 ARG A O 1
ATOM 6746 N N . ALA A 1 867 ? 31.207 30.187 -11.559 1.00 65.06 867 ALA A N 1
ATOM 6747 C CA . ALA A 1 867 ? 31.606 31.588 -11.499 1.00 65.06 867 ALA A CA 1
ATOM 6748 C C . ALA A 1 867 ? 32.368 32.024 -12.771 1.00 65.06 867 ALA A C 1
ATOM 6750 O O . ALA A 1 867 ? 32.715 31.196 -13.629 1.00 65.06 867 ALA A O 1
ATOM 6751 N N . ALA A 1 868 ? 32.657 33.327 -12.890 1.00 52.97 868 ALA A N 1
ATOM 6752 C CA . ALA A 1 868 ? 33.461 33.885 -13.980 1.00 52.97 868 ALA A CA 1
ATOM 6753 C C . ALA A 1 868 ? 34.814 33.151 -14.110 1.00 52.97 868 ALA A C 1
ATOM 6755 O O . ALA A 1 868 ? 35.472 32.832 -13.119 1.00 52.97 868 ALA A O 1
ATOM 6756 N N . GLY A 1 869 ? 35.207 32.811 -15.342 1.00 55.75 869 GLY A N 1
ATOM 6757 C CA . GLY A 1 869 ? 36.398 31.990 -15.610 1.00 55.75 869 GLY A CA 1
ATOM 6758 C C . GLY A 1 869 ? 36.184 30.472 -15.496 1.00 55.75 869 GLY A C 1
ATOM 6759 O O . GLY A 1 869 ? 37.148 29.714 -15.559 1.00 55.75 869 GLY A O 1
ATOM 6760 N N . GLY A 1 870 ? 34.937 30.002 -15.349 1.00 54.62 870 GLY A N 1
ATOM 6761 C CA . GLY A 1 870 ? 34.583 28.578 -15.421 1.00 54.62 870 GLY A CA 1
ATOM 6762 C C . GLY A 1 870 ? 34.839 27.773 -14.143 1.00 54.62 870 GLY A C 1
ATOM 6763 O O . GLY A 1 870 ? 34.717 26.545 -14.187 1.00 54.62 870 GLY A O 1
ATOM 6764 N N . ARG A 1 871 ? 35.158 28.453 -13.032 1.00 67.81 871 ARG A N 1
ATOM 6765 C CA . ARG A 1 871 ? 35.432 27.865 -11.709 1.00 67.81 871 ARG A CA 1
ATOM 6766 C C . ARG A 1 871 ? 34.138 27.448 -11.008 1.00 67.81 871 ARG A C 1
ATOM 6768 O O . ARG A 1 871 ? 33.109 28.095 -11.177 1.00 67.81 871 ARG A O 1
ATOM 6775 N N . VAL A 1 872 ? 34.183 26.370 -10.228 1.00 71.31 872 VAL A N 1
ATOM 6776 C CA . VAL A 1 872 ? 33.035 25.896 -9.436 1.00 71.31 872 VAL A CA 1
ATOM 6777 C C . VAL A 1 872 ? 33.022 26.615 -8.087 1.00 71.31 872 VAL A C 1
ATOM 6779 O O . VAL A 1 872 ? 33.969 26.459 -7.318 1.00 71.31 872 VAL A O 1
ATOM 6782 N N . SER A 1 873 ? 31.957 27.372 -7.820 1.00 81.56 873 SER A N 1
ATOM 6783 C CA . SER A 1 873 ? 31.722 28.093 -6.566 1.00 81.56 873 SER A CA 1
ATOM 6784 C C . SER A 1 873 ? 30.599 27.439 -5.764 1.00 81.56 873 SER A C 1
ATOM 6786 O O . SER A 1 873 ? 29.578 27.034 -6.335 1.00 81.56 873 SER A O 1
ATOM 6788 N N . ILE A 1 874 ? 30.795 27.305 -4.451 1.00 84.00 874 ILE A N 1
ATOM 6789 C CA . ILE A 1 874 ? 29.843 26.686 -3.525 1.00 84.00 874 ILE A CA 1
ATOM 6790 C C . ILE A 1 874 ? 29.430 27.729 -2.478 1.00 84.00 874 ILE A C 1
ATOM 6792 O O . ILE A 1 874 ? 30.275 28.120 -1.671 1.00 84.00 874 ILE A O 1
ATOM 6796 N N . PRO A 1 875 ? 28.152 28.146 -2.426 1.00 86.94 875 PRO A N 1
ATOM 6797 C CA . PRO A 1 875 ? 27.644 28.979 -1.338 1.00 86.94 875 PRO A CA 1
ATOM 6798 C C . PRO A 1 875 ? 27.791 28.258 0.008 1.00 86.94 875 PRO A C 1
ATOM 6800 O O . PRO A 1 875 ? 27.305 27.133 0.162 1.00 86.94 875 PRO A O 1
ATOM 6803 N N . TRP A 1 876 ? 28.451 28.890 0.983 1.00 87.56 876 TRP A N 1
ATOM 6804 C CA . TRP A 1 876 ? 28.857 28.235 2.234 1.00 87.56 876 TRP A CA 1
ATOM 6805 C C . TRP A 1 876 ? 28.382 28.948 3.514 1.00 87.56 876 TRP A C 1
ATOM 6807 O O . TRP A 1 876 ? 29.193 29.348 4.353 1.00 87.56 876 TRP A O 1
ATOM 6817 N N . PRO A 1 877 ? 27.059 29.104 3.720 1.00 82.25 877 PRO A N 1
ATOM 6818 C CA . PRO A 1 877 ? 26.529 29.668 4.956 1.00 82.25 877 PRO A CA 1
ATOM 6819 C C . PRO A 1 877 ? 26.686 28.688 6.144 1.00 82.25 877 PRO A C 1
ATOM 6821 O O . PRO A 1 877 ? 26.750 27.472 5.935 1.00 82.25 877 PRO A O 1
ATOM 6824 N N . PRO A 1 878 ? 26.640 29.170 7.405 1.00 70.62 878 PRO A N 1
ATOM 6825 C CA . PRO A 1 878 ? 26.910 28.368 8.612 1.00 70.62 878 PRO A CA 1
ATOM 6826 C C . PRO A 1 878 ? 26.099 27.062 8.760 1.00 70.62 878 PRO A C 1
ATOM 6828 O O . PRO A 1 878 ? 26.557 26.116 9.395 1.00 70.62 878 PRO A O 1
ATOM 6831 N N . GLY A 1 879 ? 24.909 26.963 8.153 1.00 72.00 879 GLY A N 1
ATOM 6832 C CA . GLY A 1 879 ? 24.085 25.745 8.182 1.00 72.00 879 GLY A CA 1
ATOM 6833 C C . GLY A 1 879 ? 24.520 24.635 7.212 1.00 72.00 879 GLY A C 1
ATOM 6834 O O . GLY A 1 879 ? 24.210 23.465 7.440 1.00 72.00 879 GLY A O 1
ATOM 6835 N N . VAL A 1 880 ? 25.243 24.972 6.138 1.00 82.00 880 VAL A N 1
ATOM 6836 C CA . VAL A 1 880 ? 25.669 24.006 5.106 1.00 82.00 880 VAL A CA 1
ATOM 6837 C C . VAL A 1 880 ? 26.833 23.151 5.600 1.00 82.00 880 VAL A C 1
ATOM 6839 O O . VAL A 1 880 ? 26.855 21.945 5.347 1.00 82.00 880 VAL A O 1
ATOM 6842 N N . GLU A 1 881 ? 27.753 23.736 6.365 1.00 81.25 881 GLU A N 1
ATOM 6843 C CA . GLU A 1 881 ? 28.911 23.030 6.919 1.00 81.25 881 GLU A CA 1
ATOM 6844 C C . GLU A 1 881 ? 28.490 21.930 7.905 1.00 81.25 881 GLU A C 1
ATOM 6846 O O . GLU A 1 881 ? 28.897 20.776 7.757 1.00 81.25 881 GLU A O 1
ATOM 6851 N N . ALA A 1 882 ? 27.578 22.240 8.834 1.00 77.25 882 ALA A N 1
ATOM 6852 C CA . ALA A 1 882 ? 27.032 21.270 9.785 1.00 77.25 882 ALA A CA 1
ATOM 6853 C C . ALA A 1 882 ? 26.275 20.123 9.086 1.00 77.25 882 ALA A C 1
ATOM 6855 O O . ALA A 1 882 ? 26.449 18.950 9.430 1.00 77.25 882 ALA A O 1
ATOM 6856 N N . ALA A 1 883 ? 25.478 20.437 8.058 1.00 78.50 883 ALA A N 1
ATOM 6857 C CA . ALA A 1 883 ? 24.780 19.430 7.261 1.00 78.50 883 ALA A CA 1
ATOM 6858 C C . ALA A 1 883 ? 25.755 18.520 6.490 1.00 78.50 883 ALA A C 1
ATOM 6860 O O . ALA A 1 883 ? 25.550 17.305 6.417 1.00 78.50 883 ALA A O 1
ATOM 6861 N N . CYS A 1 884 ? 26.840 19.084 5.952 1.00 81.12 884 CYS A N 1
ATOM 6862 C CA . CYS A 1 884 ? 27.874 18.327 5.251 1.00 81.12 884 CYS A CA 1
ATOM 6863 C C . CYS A 1 884 ? 28.710 17.455 6.197 1.00 81.12 884 CYS A C 1
ATOM 6865 O O . CYS A 1 884 ? 28.991 16.308 5.848 1.00 81.12 884 CYS A O 1
ATOM 6867 N N . HIS A 1 885 ? 29.035 17.928 7.405 1.00 78.81 885 HIS A N 1
ATOM 6868 C CA . HIS A 1 885 ? 29.675 17.110 8.442 1.00 78.81 885 HIS A CA 1
ATOM 6869 C C . HIS A 1 885 ? 28.794 15.927 8.853 1.00 78.81 885 HIS A C 1
ATOM 6871 O O . HIS A 1 885 ? 29.260 14.787 8.868 1.00 78.81 885 HIS A O 1
ATOM 6877 N N . GLN A 1 886 ? 27.501 16.160 9.093 1.00 75.56 886 GLN A N 1
ATOM 6878 C CA . GLN A 1 886 ? 26.566 15.086 9.4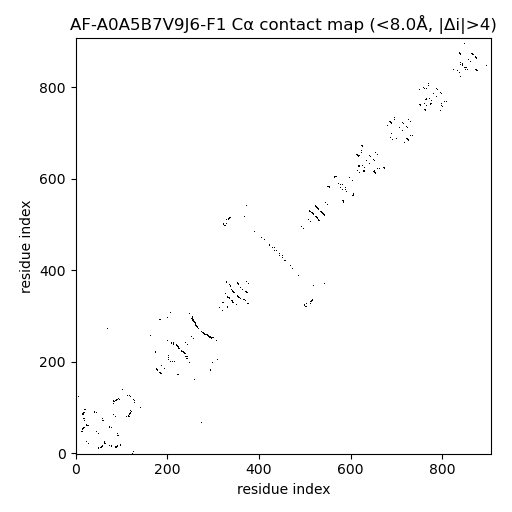32 1.00 75.56 886 GLN A CA 1
ATOM 6879 C C . GLN A 1 886 ? 26.422 14.067 8.289 1.00 75.56 886 GLN A C 1
ATOM 6881 O O . GLN A 1 886 ? 26.332 12.859 8.518 1.00 75.56 886 GLN A O 1
ATOM 6886 N N . ARG A 1 887 ? 26.450 14.529 7.033 1.00 77.56 887 ARG A N 1
ATOM 6887 C CA . ARG A 1 887 ? 26.428 13.662 5.846 1.00 77.56 887 ARG A CA 1
ATOM 6888 C C . ARG A 1 887 ? 27.741 12.882 5.671 1.00 77.56 887 ARG A C 1
ATOM 6890 O O . ARG A 1 887 ? 27.693 11.715 5.278 1.00 77.56 887 ARG A O 1
ATOM 6897 N N . ALA A 1 888 ? 28.888 13.477 6.006 1.00 67.31 888 ALA A N 1
ATOM 6898 C CA . ALA A 1 888 ? 30.191 12.808 6.008 1.00 67.31 888 ALA A CA 1
ATOM 6899 C C . ALA A 1 888 ? 30.241 11.672 7.043 1.00 67.31 888 ALA A C 1
ATOM 6901 O O . ALA A 1 888 ? 30.666 10.567 6.706 1.00 67.31 888 ALA A O 1
ATOM 6902 N N . LEU A 1 889 ? 29.726 11.912 8.257 1.00 66.62 889 LEU A N 1
ATOM 6903 C CA . LEU A 1 889 ? 29.645 10.923 9.343 1.00 66.62 889 LEU A CA 1
ATOM 6904 C C . LEU A 1 889 ? 28.770 9.709 8.985 1.00 66.62 889 LEU A C 1
ATOM 6906 O O . LEU A 1 889 ? 29.052 8.591 9.407 1.00 66.62 889 LEU A O 1
ATOM 6910 N N . ASN A 1 890 ? 27.745 9.904 8.153 1.00 62.03 890 ASN A N 1
ATOM 6911 C CA . ASN A 1 890 ? 26.843 8.837 7.709 1.00 62.03 890 ASN A CA 1
ATOM 6912 C C . ASN A 1 890 ? 27.382 8.005 6.521 1.00 62.03 890 ASN A C 1
ATOM 6914 O O . ASN A 1 890 ? 26.744 7.035 6.102 1.00 62.03 890 ASN A O 1
ATOM 6918 N N . CYS A 1 891 ? 28.549 8.342 5.957 1.00 55.09 891 CYS A N 1
ATOM 6919 C CA . CYS A 1 891 ? 29.151 7.602 4.846 1.00 55.09 891 CYS A CA 1
ATOM 6920 C C . CYS A 1 891 ? 30.060 6.453 5.330 1.00 55.09 891 CYS A C 1
ATOM 6922 O O . CYS A 1 891 ? 31.079 6.682 5.973 1.00 55.09 891 CYS A O 1
ATOM 6924 N N . ARG A 1 892 ? 29.786 5.207 4.897 1.00 44.41 892 ARG A N 1
ATOM 6925 C CA . ARG A 1 892 ? 30.554 3.976 5.240 1.00 44.41 892 ARG A CA 1
ATOM 6926 C C . ARG A 1 892 ? 32.063 3.984 4.892 1.00 44.41 892 ARG A C 1
ATOM 6928 O O . ARG A 1 892 ? 32.748 3.018 5.207 1.00 44.41 892 ARG A O 1
ATOM 6935 N N . LYS A 1 893 ? 32.581 5.016 4.214 1.00 43.16 893 LYS A N 1
ATOM 6936 C CA . LYS A 1 893 ? 33.997 5.163 3.804 1.00 43.16 893 LYS A CA 1
ATOM 6937 C C . LYS A 1 893 ? 34.703 6.353 4.472 1.00 43.16 893 LYS A C 1
ATOM 6939 O O . LYS A 1 893 ? 35.728 6.809 3.969 1.00 43.16 893 LYS A O 1
ATOM 6944 N N . PHE A 1 894 ? 34.150 6.891 5.555 1.00 42.09 894 PHE A N 1
ATOM 6945 C CA . PHE A 1 894 ? 34.798 7.957 6.308 1.00 42.09 894 PHE A CA 1
ATOM 6946 C C . PHE A 1 894 ? 35.913 7.379 7.192 1.00 42.09 894 PHE A C 1
ATOM 6948 O O . PHE A 1 894 ? 35.663 6.542 8.055 1.00 42.09 894 PHE A O 1
ATOM 6955 N N . THR A 1 895 ? 37.150 7.818 6.964 1.00 39.03 895 THR A N 1
ATOM 6956 C CA . THR A 1 895 ? 38.261 7.644 7.905 1.00 39.03 895 THR A CA 1
ATOM 6957 C C . THR A 1 895 ? 38.709 9.052 8.279 1.00 39.03 895 THR A C 1
ATOM 6959 O O . THR A 1 895 ? 39.222 9.744 7.395 1.00 39.03 895 THR A O 1
ATOM 6962 N N . PRO A 1 896 ? 38.482 9.522 9.517 1.00 39.19 896 PRO A N 1
ATOM 6963 C CA . PRO A 1 896 ? 38.989 10.823 9.920 1.00 39.19 896 PRO A CA 1
ATOM 6964 C C . PRO A 1 896 ? 40.516 10.789 9.822 1.00 39.19 896 PRO A C 1
ATOM 6966 O O . PRO A 1 896 ? 41.157 9.882 10.355 1.00 39.19 896 PRO A O 1
ATOM 6969 N N . GLN A 1 897 ? 41.114 11.756 9.123 1.00 38.47 897 GLN A N 1
ATOM 6970 C CA . GLN A 1 897 ? 42.533 12.024 9.323 1.00 38.47 897 GLN A CA 1
ATOM 6971 C C . GLN A 1 897 ? 42.670 12.570 10.742 1.00 38.47 897 GLN A C 1
ATOM 6973 O O . GLN A 1 897 ? 42.237 13.681 11.030 1.00 38.47 897 GLN A O 1
ATOM 6978 N N . SER A 1 898 ? 43.234 11.765 11.640 1.00 29.42 898 SER A N 1
ATOM 6979 C CA . SER A 1 898 ? 43.636 12.215 12.964 1.00 29.42 898 SER A CA 1
ATOM 6980 C C . SER A 1 898 ? 44.680 13.321 12.807 1.00 29.42 898 SER A C 1
ATOM 6982 O O . SER A 1 898 ? 45.854 13.042 12.555 1.00 29.42 898 SER A O 1
ATOM 6984 N N . GLN A 1 899 ? 44.269 14.580 12.950 1.00 29.14 899 GLN A N 1
ATOM 6985 C CA . GLN A 1 899 ? 45.191 15.616 13.388 1.00 29.14 899 GLN A CA 1
ATOM 6986 C C . GLN A 1 899 ? 45.530 15.302 14.845 1.00 29.14 899 GLN A C 1
ATOM 6988 O O . GLN A 1 899 ? 44.706 15.475 15.739 1.00 29.14 899 GLN A O 1
ATOM 6993 N N . MET A 1 900 ? 46.748 14.819 15.088 1.00 25.61 900 MET A N 1
ATOM 6994 C CA . MET A 1 900 ? 47.381 15.006 16.388 1.00 25.61 900 MET A CA 1
ATOM 6995 C C . MET A 1 900 ? 47.621 16.509 16.560 1.00 25.61 900 MET A C 1
ATOM 6997 O O . MET A 1 900 ? 48.685 17.017 16.218 1.00 25.61 900 MET A O 1
ATOM 7001 N N . SER A 1 901 ? 46.619 17.229 17.057 1.00 25.59 901 SER A N 1
ATOM 7002 C CA . SER A 1 901 ? 46.860 18.460 17.796 1.00 25.59 901 SER A CA 1
ATOM 7003 C C . SER A 1 901 ? 47.095 18.058 19.245 1.00 25.59 901 SER A C 1
ATOM 7005 O O . SER A 1 901 ? 46.180 17.621 19.942 1.00 25.59 901 SER A O 1
ATOM 7007 N N . THR A 1 902 ? 48.337 18.170 19.697 1.00 28.14 902 THR A N 1
ATOM 7008 C CA . THR A 1 902 ? 48.662 18.269 21.119 1.00 28.14 902 THR A CA 1
ATOM 7009 C C . THR A 1 902 ? 47.864 19.427 21.717 1.00 28.14 902 THR A C 1
ATOM 7011 O O . THR A 1 902 ? 48.218 20.585 21.509 1.00 28.14 902 THR A O 1
ATOM 7014 N N . ALA A 1 903 ? 46.781 19.122 22.427 1.00 24.58 903 ALA A N 1
ATOM 7015 C CA . ALA A 1 903 ? 46.098 20.066 23.298 1.00 24.58 903 ALA A CA 1
ATOM 7016 C C . ALA A 1 903 ? 46.613 19.837 24.722 1.00 24.58 903 ALA A C 1
ATOM 7018 O O . ALA A 1 903 ? 46.227 18.884 25.396 1.00 24.58 903 ALA A O 1
ATOM 7019 N N . GLY A 1 904 ? 47.542 20.690 25.146 1.00 24.84 904 GLY A N 1
ATOM 7020 C CA . GLY A 1 904 ? 47.727 20.977 26.559 1.00 24.84 904 GLY A CA 1
ATOM 7021 C C . GLY A 1 904 ? 46.711 22.035 26.991 1.00 24.84 904 GLY A C 1
ATOM 7022 O O . GLY A 1 904 ? 46.507 23.003 26.265 1.00 24.84 904 GLY A O 1
ATOM 7023 N N . GLY A 1 905 ? 46.138 21.853 28.183 1.00 23.72 905 GLY A N 1
ATOM 7024 C CA . GLY A 1 905 ? 45.569 22.930 29.002 1.00 23.72 905 GLY A CA 1
ATOM 7025 C C . GLY A 1 905 ? 44.042 23.069 29.011 1.00 23.72 905 GLY A C 1
ATOM 7026 O O . GLY A 1 905 ? 43.485 23.510 28.018 1.00 23.72 905 GLY A O 1
ATOM 7027 N N . ALA A 1 906 ? 43.454 22.733 30.175 1.00 24.92 906 ALA A N 1
ATOM 7028 C CA . ALA A 1 906 ? 42.306 23.334 30.897 1.00 24.92 906 ALA A CA 1
ATOM 7029 C C . ALA A 1 906 ? 41.082 23.819 30.075 1.00 24.92 906 ALA A C 1
ATOM 7031 O O . ALA A 1 906 ? 41.222 24.604 29.149 1.00 24.92 906 ALA A O 1
ATOM 7032 N N . VAL A 1 907 ? 39.829 23.457 30.376 1.00 28.48 907 VAL A N 1
ATOM 7033 C CA . VAL A 1 907 ? 39.067 23.447 31.645 1.00 28.48 907 VAL A CA 1
ATOM 7034 C C . VAL A 1 907 ? 37.981 22.378 31.565 1.00 28.48 907 VAL A C 1
ATOM 7036 O O . VAL A 1 907 ? 37.422 22.212 30.456 1.00 28.48 907 VAL A O 1
#

Radius of gyration: 47.84 Å; Cα contacts (8 Å, |Δi|>4): 1120; chains: 1; bounding box: 140×78×128 Å

Sequence (907 aa):
MNGLSKITASHRSRTAAIYLRQSTYVQVRDNTESTLRQYDLVERAVELGWAREDVLVIDADLGRSAKFGSERLGFRDLVAQVCLGEVGAVFGLEVSRLARSSADFARLLELARLTDALLVDADGVYDLADINDRLLLGLKGSMSEAELHILAGRLHGAKRAAAGRGELRFPLPVGYVYDDEGCCVIDPDQEVQAAIADVFAVFQEQGSAFKVVGAYVGRRFPLRAYGGIWAGQLRWGKLTHSRVLGLLRNPCYAGTYVYGRYLTRRTVRPDGSVHTGIVLRPRAQWPIVLHGHHEGYISWDDYLANEAKLKANCTHDGARPPREGLALCQGIMLCGSCGRPMTTRYYEYQQAAYGCSSSRADHEATATCRSIRADAVDEPVARLLLSALSPGQIELALAAANEVTVRHSRSHRAAELAVERARFDAQRAERAFNAVEPENRLVARTLESRWEARLVALAEAEAALAQVREARPALPDRDGLRALAAGLPRLWWADTTKDRDRKRLLRTLISDVTLLPETDRARARIGVRWHTGATDVLDIRRPHTSAQVRKTPAAARELIAQLSPTRSNAEITAELARAGLMTGTGQCYTVAAVKWVRYTYQIPAPSPFQDGEVSVDQAAQILGISANAVYYWLTHGRLSGRKEPGGRWCIPWNEQVEAACRSQIDASGHLIPHDLVPREIRPGEITVQQAADRLGVVCHVLYYWIRLGRLTARKGPDTRWCIPWDQETETACRNWLARPEQFVPHGTGSRPLSEGHDELSIQQAAARLGALPAAIAYQIRAGRLTARHLRNGRVAIAWDDDIEADLRWQLAQPKHPGPTGPGSHPLPAEISENGEISVQDAAARLGIRAGTVYHWIYQGDLTAHRAAGGRVSIPWPPGVEAACHQRALNCRKFTPQSQMSTAGGAV

Nearest PDB structures (foldseek):
  2ysu-assembly1_B  TM=4.615E-01  e=9.372E-01  Escherichia coli
  7nsu-assembly1_D  TM=4.117E-01  e=1.336E+00  Escherichia coli
  7a0g-assembly1_JJJ  TM=3.595E-01  e=7.870E+00  Serratia marcescens

Mean predicted aligned error: 22.27 Å